Protein AF-A0A8S3R2X0-F1 (afdb_monomer_lite)

InterPro domains:
  IPR000001 Kringle [PF00051] (501-572)
  IPR000001 Kringle [PF00051] (643-713)
  IPR000001 Kringle [PF00051] (765-831)
  IPR000001 Kringle [PF00051] (841-912)
  IPR000001 Kringle [PS50070] (504-572)
  IPR000001 Kringle [PS50070] (570-633)
  IPR000001 Kringle [PS50070] (644-713)
  IPR000001 Kringle [PS50070] (766-831)
  IPR000001 Kringle [PS50070] (843-912)
  IPR000001 Kringle [SM00130] (496-574)
  IPR000001 Kringle [SM00130] (638-715)
  IPR000001 Kringle [SM00130] (758-833)
  IPR000001 Kringle [SM00130] (836-912)
  IPR000001 Kringle [cd00108] (503-572)
  IPR000001 Kringle [cd00108] (643-714)
  IPR000001 Kringle [cd00108] (766-831)
  IPR000001 Kringle [cd00108] (842-912)
  IPR000742 EGF-like domain [PF00008] (718-749)
  IPR000742 EGF-like domain [PS00022] (154-165)
  IPR000742 EGF-like domain [PS00022] (320-331)

Radius of gyration: 37.94 Å; chains: 1; bounding box: 81×95×106 Å

Foldseek 3Di:
DEDEAADPDWAWAAEADPVRYTYTHQHPPPCPQQLNVVLRVLSHLRAAALLQELCNVVWKFAACVQVVHAFQPRLNHHDHRPCPDFRQLQASSYAQADVRIATPPNQCNVQNDHHRHGFLVSQVSSQVVVVLCVPPDPADAADQQWDQGNVSFTDEAQQFDDRRSPFGDAPPQAADEAEADAPDKDKHWAGPPQFFHAAQDKYKY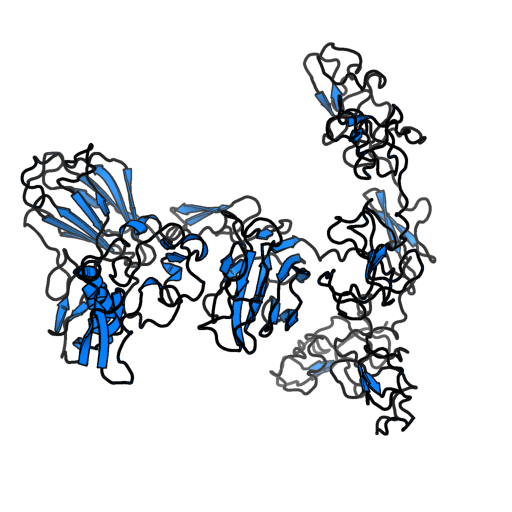KYFYPQQWKKKKWWQWFAADADPVVRDGLKWKFKAQFGSRTTGDTDHHTDHGDMDIHAPRGRRGIMMIMTHRNNNRVDGTHSGTMMMIHIAGCLVHPHLALAFGWDQDPVDRIAGDHDPQFDDRNSQEGDQQDKAKDQLDPPHRHQKDKDSPFDREKHKDFAARPDPFAAEGGAPDDGIWIKDQQAPPHDAFGKIKIKGRGFYAQAKKKKKKKKAKTFQFAAKKFKDWPPRTQDMDGHHPAHDIAMDITIDHRDHRTMIMTMGGTGHHRRTMMIMGTIMIGGDHPPPPDQDLAAQAQLSLVHQHQAQAAPVGFGADFQPDCPPHRDRDDDHPPNGRGFHDNPSPGRYTKGQGNDNVGGIHGHDGHHDPADQAALAQQRQVHRDQAQAAPVGFGAPPSDHFHGDLQDRATKGAGPDPPDGIGGHDGHHDPDDQDQAAADQASSSHLHAAQAFPVGFGADFLLDCPPPHDDSVSCNVSGRGFHDNNSPRYTWGQGNPNVGGIGHHDGHHDQQQQCPPDQAPPPWDWDGDPVNHIATDEDPQADDRRSPHGFDPLQQAAAFQASQVRRHAAQAAPVRFGADFLCDPPPHHDDRNPHPGRGFHDPPLDRATKGQGNDNVGGIHGHDGHHGPDDFDQAAADQARQSHLDAAQAAPVRFGADQLCDCPPPHDDSNSRNVSTSGFHRSDPPGRYTKGQGNDNVGGIHHHDTHHD

pLDDT: mean 81.4, std 12.17, range [40.94, 97.62]

Sequence (912 aa):
MISFSTCSGCWSHVGRSSDGEQSLSLKAPGCLGLGTTLHEMLHALGQWHEQSRTDRDDHVYIDYNQIGVEPGDANYGKFSTRDLNPYDYESIEHYSLKKGFEALQPELGFLASYGSGLSFYDIADITDAYKCAEKCVNPPECKNGGFLNSGCKCHCPYGLTGNNCDSVINSGVCGGIIDIVPGEKEVISSPNFPNNYGVGMECVWLLRAPSSFHVRLEADVFHLPYDAEDNRCYHWLEVRYNLPGQTGIRVCGDSSGDSWVTSAWGEKNLMLLIFDSEFGKLHSPEKGFSLQATTTKDGCIPDPCIYGVCKDCENQAYRCECDPGFEGQKCDQVKASETLECTLEKGSKCFLKNVKNDEFDWNIYAGPTVSDLTGPESAAEGNNYMYAESSSPRLPNDKAVLQSDITLPAEDRCLKFYYNMFGAGIGSLTVKSASNVLWSKNGNQGFSWLAAAINIPSTVNLQIQIETTRGSNWEGDIAIDDIKLIPGICDIPVKSDCLLSATGKDYIGTLSKTKNGKTCQRWDSSSPHSHTFHTYDNDENYCRNTLGDEPLPWCYTTDPDDRWDFCEIPHCHIQECVRSINGYDYLGSKATTTQGKTCINNEVCKGSGSGPFPWCHVDDPIVNWDTCDIAKCTDTPKECLQTGKGTDYFGSTTKTKSGSKCQRWDSQQPHEHNYWYLEDQENFCRNPDGSSSPWCLSTDPTIGKEYCDIPVCDYQGCSTNPCLHGGTCQNTLNGDYTCQCPNEYEGDRCEVKVPSVDECKRSIAGYEYQGQLNTTIGGFTCQMWSSDQPHSHSKHDQPENFCRNPDKDDKPWCYTTDSSKRYDFCDVPFCTTPAKQCLQSDNGIEYFGNVRQTEDGIPCQKWADQTPNTHSYTYISDQEDFCRNPGAGEKKPWCYTTNSDKRWDYCDIPFC

Secondary structure (DSSP, 8-state):
-EEEE--SSEEE-SS--TTS-EEEEE-TTGGGSHHHHHHHHHHHHT---GGGSTTGGGTEEE-HHHHT--TT-TTT--------S---TT-TTSPPPBTTEEESSGGGGGTSS--SS--HHHHHHHHHHTTTTTT-SS-----TT-EE-TTSSEEPPTTEESTTS-EE-B-SSS-EEEEPPTT-EEEEE-TTTTSPPPSS-EEEEEEE--TT-EEEEEEEEEEE-EETTTTEESSEEEEE-S-TTS--EEE-EEESS-EEE--SSS-TTEEEEEEE-STTTTSPP--EEEEEEEEE-GGGSS---TTEEEEE-SSSSEEEEEPTTEESTTS-EE-TTPPEEE--STT---SEEE-TTSSS--EEE-SS-SSTT-S-SS-SSSS-EEEE--STT--TT-EEEEEE-SBB-SS-EEEEEEEEE-STTEEEEEEEETTEEEEEEES--EEEEEEEEEEE---TTB-EEEEEEE-SSS---EEEEEEEEEESS-------SSBSSSS-TT------B-TT-PBBPPTT--SSS------STT-TT--B-TTS-SSS-EEEBS-TT--EEE---PBSS---SB-SSS-TT--S---B-TTSPBBSTTPPPB--SSSSS-EEEB--SS-SEEE--PPBP-PPPPSSBSSTT-TT------BBTT-PBBPPTT--SSS----GGGTTSTT--B-TT--SS-EEEBSSTT--EEEB--PBP---TTTT---STT-EEEE-TTS-EEEE--TTEESTTS-EEPPPGGGSBSSSS-TT------B-TTSPBBPPTT--SSS--S--SS-TT--B-TT--SS-EEEBS-TT-SEEE--PPBP-SPPPSSBSSSS-TT------B-TTSPBBPPTT--SSS--S-GGGGGGTT--B--STTSSS-EEEBS-TTS-EEE----B-

Organism: Mytilus edulis (NCBI:txid6550)

Structure (mmCIF, N/CA/C/O backbone):
data_AF-A0A8S3R2X0-F1
#
_entry.id   AF-A0A8S3R2X0-F1
#
loop_
_atom_site.group_PDB
_atom_site.id
_atom_site.type_symbol
_atom_site.label_atom_id
_atom_site.label_alt_id
_atom_site.label_comp_id
_atom_site.label_asym_id
_atom_site.label_entity_id
_atom_site.label_seq_id
_atom_site.pdbx_PDB_ins_code
_atom_site.Cartn_x
_atom_site.Cartn_y
_atom_site.Cartn_z
_atom_site.occupancy
_atom_site.B_iso_or_equiv
_atom_site.auth_seq_id
_atom_site.auth_comp_id
_atom_site.auth_asym_id
_atom_site.auth_atom_id
_atom_site.pdbx_PDB_model_num
ATOM 1 N N . MET A 1 1 ? -2.787 -39.259 21.480 1.00 71.62 1 MET A N 1
ATOM 2 C CA . MET A 1 1 ? -2.157 -39.322 22.822 1.00 71.62 1 MET A CA 1
ATOM 3 C C . MET A 1 1 ? -1.115 -38.220 22.842 1.00 71.62 1 MET A C 1
ATOM 5 O O . MET A 1 1 ? -0.388 -38.161 21.867 1.00 71.62 1 MET A O 1
ATOM 9 N N . ILE A 1 2 ? -1.098 -37.323 23.834 1.00 82.88 2 ILE A N 1
ATOM 10 C CA . ILE A 1 2 ? -0.107 -36.230 23.896 1.00 82.88 2 ILE A CA 1
ATOM 11 C C . ILE A 1 2 ? 1.082 -36.695 24.740 1.00 82.88 2 ILE A C 1
ATOM 13 O O . ILE A 1 2 ? 0.864 -37.198 25.846 1.00 82.88 2 ILE A O 1
ATOM 17 N N . SER A 1 3 ? 2.307 -36.540 24.237 1.00 85.94 3 SER A N 1
ATOM 18 C CA . SER A 1 3 ? 3.535 -36.843 24.971 1.00 85.94 3 SER A CA 1
ATOM 19 C C . SER A 1 3 ? 4.386 -35.594 25.172 1.00 85.94 3 SER A C 1
ATOM 21 O O . SER A 1 3 ? 4.620 -34.802 24.263 1.00 85.94 3 SER A O 1
ATOM 23 N N . PHE A 1 4 ? 4.829 -35.407 26.414 1.00 87.38 4 PHE A N 1
ATOM 24 C CA . PHE A 1 4 ? 5.646 -34.272 26.825 1.00 87.38 4 PHE A CA 1
ATOM 25 C C . PHE A 1 4 ? 7.114 -34.695 26.859 1.00 87.38 4 PHE A C 1
ATOM 27 O O . PHE A 1 4 ? 7.468 -35.677 27.517 1.00 87.38 4 PHE A O 1
ATOM 34 N N . SER A 1 5 ? 7.969 -33.934 26.182 1.00 83.88 5 SER A N 1
ATOM 35 C CA . SER A 1 5 ? 9.414 -34.153 26.116 1.00 83.88 5 SER A CA 1
ATOM 36 C C . SER A 1 5 ? 10.195 -32.906 26.546 1.00 83.88 5 SER A C 1
ATOM 38 O O . SER A 1 5 ? 9.663 -31.799 26.584 1.00 83.88 5 SER A O 1
ATOM 40 N N . THR A 1 6 ? 11.472 -33.076 26.895 1.00 82.12 6 THR A N 1
ATOM 41 C CA . THR A 1 6 ? 12.382 -31.985 27.297 1.00 82.12 6 THR A CA 1
ATOM 42 C C . THR A 1 6 ? 13.491 -31.767 26.264 1.00 82.12 6 THR A C 1
ATOM 44 O O . THR A 1 6 ? 14.663 -31.587 26.610 1.00 82.12 6 THR A O 1
ATOM 47 N N . CYS A 1 7 ? 13.129 -31.822 24.982 1.00 78.25 7 CYS A N 1
ATOM 48 C CA . CYS A 1 7 ? 14.030 -31.572 23.860 1.00 78.25 7 CYS A CA 1
ATOM 49 C C . CYS A 1 7 ? 14.479 -30.092 23.803 1.00 78.25 7 CYS A C 1
ATOM 51 O O . CYS A 1 7 ? 14.271 -29.304 24.729 1.00 78.25 7 CYS A O 1
ATOM 53 N N . SER A 1 8 ? 15.198 -29.695 22.750 1.00 80.94 8 SER A N 1
ATOM 54 C CA . SER A 1 8 ? 15.634 -28.305 22.590 1.00 80.94 8 SER A CA 1
ATOM 55 C C . SER A 1 8 ? 14.460 -27.389 22.227 1.00 80.94 8 SER A C 1
ATOM 57 O O . SER A 1 8 ? 13.875 -27.558 21.164 1.00 80.94 8 SER A O 1
ATOM 59 N N . GLY A 1 9 ? 14.185 -26.390 23.071 1.00 85.62 9 GLY A N 1
ATOM 60 C CA . GLY A 1 9 ? 13.208 -25.328 22.795 1.00 85.62 9 GLY A CA 1
ATOM 61 C C . GLY A 1 9 ? 11.785 -25.638 23.265 1.00 85.62 9 GLY A C 1
ATOM 62 O O . GLY A 1 9 ? 11.546 -26.662 23.917 1.00 85.62 9 GLY A O 1
ATOM 63 N N . CYS A 1 10 ? 10.881 -24.709 22.954 1.00 89.44 10 CYS A N 1
ATOM 64 C CA . CYS A 1 10 ? 9.435 -24.832 23.122 1.00 89.44 10 CYS A CA 1
ATOM 65 C C . CYS A 1 10 ? 8.857 -25.008 21.717 1.00 89.44 10 CYS A C 1
ATOM 67 O O . CYS A 1 10 ? 9.186 -24.200 20.850 1.00 89.44 10 CYS A O 1
ATOM 69 N N . TRP A 1 11 ? 8.167 -26.117 21.470 1.00 89.88 11 TRP A N 1
ATOM 70 C CA . TRP A 1 11 ? 7.508 -26.370 20.188 1.00 89.88 11 TRP A CA 1
ATOM 71 C C . TRP A 1 11 ? 6.513 -27.527 20.311 1.00 89.88 11 TRP A C 1
ATOM 73 O O . TRP A 1 11 ? 6.644 -28.407 21.175 1.00 89.88 11 TRP A O 1
ATOM 83 N N . SER A 1 12 ? 5.567 -27.571 19.380 1.00 90.06 12 SER A N 1
ATOM 84 C CA . SER A 1 12 ? 4.551 -28.606 19.245 1.00 90.06 12 SER A CA 1
ATOM 85 C C . SER A 1 12 ? 4.141 -28.736 17.779 1.00 90.06 12 SER A C 1
ATOM 87 O O . SER A 1 12 ? 4.186 -27.769 17.023 1.00 90.06 12 SER A O 1
ATOM 89 N N . HIS A 1 13 ? 3.758 -29.937 17.347 1.00 87.06 13 HIS A N 1
ATOM 90 C CA . HIS A 1 13 ? 3.143 -30.097 16.027 1.00 87.06 13 HIS A CA 1
ATOM 91 C C . HIS A 1 13 ? 1.701 -29.582 16.049 1.00 87.06 13 HIS A C 1
ATOM 93 O O . HIS A 1 13 ? 0.999 -29.754 17.050 1.00 87.06 13 HIS A O 1
ATOM 99 N N . VAL A 1 14 ? 1.233 -29.033 14.924 1.00 88.06 14 VAL A N 1
ATOM 100 C CA . VAL A 1 14 ? -0.143 -28.541 14.828 1.00 88.06 14 VAL A CA 1
ATOM 101 C C . VAL A 1 14 ? -1.118 -29.663 14.480 1.00 88.06 14 VAL A C 1
ATOM 103 O O . VAL A 1 14 ? -1.033 -30.293 13.425 1.00 88.06 14 VAL A O 1
ATOM 106 N N . GLY A 1 15 ? -2.075 -29.906 15.375 1.00 86.00 15 GLY A N 1
ATOM 107 C CA . GLY A 1 15 ? -3.139 -30.890 15.198 1.00 86.00 15 GLY A CA 1
ATOM 108 C C . GLY A 1 15 ? -2.631 -32.332 15.133 1.00 86.00 15 GLY A C 1
ATOM 109 O O . GLY A 1 15 ? -1.473 -32.624 15.399 1.00 86.00 15 GLY A O 1
ATOM 110 N N . ARG A 1 16 ? -3.521 -33.276 14.803 1.00 82.88 16 ARG A N 1
ATOM 111 C CA . ARG A 1 16 ? -3.240 -34.719 14.896 1.00 82.88 16 ARG A CA 1
ATOM 112 C C . ARG A 1 16 ? -2.146 -35.183 13.918 1.00 82.88 16 ARG A C 1
ATOM 114 O O . ARG A 1 16 ? -2.395 -35.258 12.718 1.00 82.88 16 ARG A O 1
ATOM 121 N N . SER A 1 17 ? -1.017 -35.644 14.460 1.00 77.00 17 SER A N 1
ATOM 122 C CA . SER A 1 17 ? 0.052 -36.335 13.715 1.00 77.00 17 SER A CA 1
ATOM 123 C C . SER A 1 17 ? -0.394 -37.669 13.079 1.00 77.00 17 SER A C 1
ATOM 125 O O . SER A 1 17 ? -1.242 -38.391 13.625 1.00 77.00 17 SER A O 1
ATOM 127 N N . SER A 1 18 ? 0.220 -38.026 11.939 1.00 74.31 18 SER A N 1
ATOM 128 C CA . SER A 1 18 ? 0.024 -39.294 11.211 1.00 74.31 18 SER A CA 1
ATOM 129 C C . SER A 1 18 ? 0.316 -40.532 12.058 1.00 74.31 18 SER A C 1
ATOM 131 O O . SER A 1 18 ? -0.304 -41.578 11.860 1.00 74.31 18 SER A O 1
ATOM 133 N N . ASP A 1 19 ? 1.205 -40.395 13.039 1.00 73.69 19 ASP A N 1
ATOM 134 C CA . ASP A 1 19 ? 1.731 -41.511 13.827 1.00 73.69 19 ASP A CA 1
ATOM 135 C C . ASP A 1 19 ? 0.883 -41.771 15.090 1.00 73.69 19 ASP A C 1
ATOM 137 O O . ASP A 1 19 ? 1.112 -42.719 15.840 1.00 73.69 19 ASP A O 1
ATOM 141 N N . GLY A 1 20 ? -0.149 -40.946 15.325 1.00 70.44 20 GLY A N 1
ATOM 142 C CA . GLY A 1 20 ? -1.127 -41.079 16.415 1.00 70.44 20 GLY A CA 1
ATOM 143 C C . GLY A 1 20 ? -0.671 -40.556 17.787 1.00 70.44 20 GLY A C 1
ATOM 144 O O . GLY A 1 20 ? -1.514 -40.311 18.666 1.00 70.44 20 GLY A O 1
ATOM 145 N N . GLU A 1 21 ? 0.632 -40.347 17.969 1.00 78.25 21 GLU A N 1
ATOM 146 C CA . GLU A 1 21 ? 1.232 -39.660 19.112 1.00 78.25 21 GLU A CA 1
ATOM 147 C C . GLU A 1 21 ? 1.506 -38.187 18.771 1.00 78.25 21 GLU A C 1
ATOM 149 O O . GLU A 1 21 ? 2.046 -37.874 17.713 1.00 78.25 21 GLU A O 1
ATOM 154 N N . GLN A 1 22 ? 1.091 -37.286 19.663 1.00 85.25 22 GLN A N 1
ATOM 155 C CA . GLN A 1 22 ? 1.260 -35.843 19.541 1.00 85.25 22 GLN A CA 1
ATOM 156 C C . GLN A 1 22 ? 2.381 -35.397 20.476 1.00 85.25 22 GLN A C 1
ATOM 158 O O . GLN A 1 22 ? 2.156 -35.226 21.676 1.00 85.25 22 GLN A O 1
ATOM 163 N N . SER A 1 23 ? 3.584 -35.256 19.935 1.00 84.12 23 SER A N 1
ATOM 164 C CA . SER A 1 23 ? 4.759 -34.855 20.707 1.00 84.12 23 SER A CA 1
ATOM 165 C C . SER A 1 23 ? 4.820 -33.337 20.860 1.00 84.12 23 SER A C 1
ATOM 167 O O . SER A 1 23 ? 4.714 -32.621 19.865 1.00 84.12 23 SER A O 1
ATOM 169 N N . LEU A 1 24 ? 5.060 -32.863 22.086 1.00 90.12 24 LEU A N 1
ATOM 170 C CA . LEU A 1 24 ? 5.479 -31.485 22.354 1.00 90.12 24 LEU A CA 1
ATOM 171 C C . LEU A 1 24 ? 6.755 -31.432 23.205 1.00 90.12 24 LEU A C 1
ATOM 173 O O . LEU A 1 24 ? 7.042 -32.339 23.998 1.00 90.12 24 LEU A O 1
ATOM 177 N N . SER A 1 25 ? 7.520 -30.353 23.056 1.00 90.94 25 SER A N 1
ATOM 178 C CA . SER A 1 25 ? 8.750 -30.089 23.802 1.00 90.94 25 SER A CA 1
ATOM 179 C C . SER A 1 25 ? 8.579 -28.891 24.729 1.00 90.94 25 SER A C 1
ATOM 181 O O . SER A 1 25 ? 8.262 -27.797 24.278 1.00 90.94 25 SER A O 1
ATOM 183 N N . LEU A 1 26 ? 8.860 -29.081 26.022 1.00 91.12 26 LEU A N 1
ATOM 184 C CA . LEU A 1 26 ? 8.895 -28.017 27.029 1.00 91.12 26 LEU A CA 1
ATOM 185 C C . LEU A 1 26 ? 10.241 -28.038 27.766 1.00 91.12 26 LEU A C 1
ATOM 187 O O . LEU A 1 26 ? 10.430 -28.735 28.767 1.00 91.12 26 LEU A O 1
ATOM 191 N N . LYS A 1 27 ? 11.211 -27.259 27.281 1.00 89.00 27 LYS A N 1
ATOM 192 C CA . LYS A 1 27 ? 12.539 -27.148 27.901 1.00 89.00 27 LYS A CA 1
ATOM 193 C C . LYS A 1 27 ? 12.541 -26.257 29.152 1.00 89.00 27 LYS A C 1
ATOM 195 O O . LYS A 1 27 ? 12.232 -25.068 29.096 1.00 89.00 27 LYS A O 1
ATOM 200 N N . ALA A 1 28 ? 13.009 -26.794 30.278 1.00 81.00 28 ALA A N 1
ATOM 201 C CA . ALA A 1 28 ? 13.231 -26.018 31.498 1.00 81.00 28 ALA A CA 1
ATOM 202 C C . ALA A 1 28 ? 14.472 -25.092 31.403 1.00 81.00 28 ALA A C 1
ATOM 204 O O . ALA A 1 28 ? 15.470 -25.475 30.784 1.00 81.00 28 ALA A O 1
ATOM 205 N N . PRO A 1 29 ? 14.470 -23.915 32.064 1.00 77.69 29 PRO A N 1
ATOM 206 C CA . PRO A 1 29 ? 13.339 -23.314 32.780 1.00 77.69 29 PRO A CA 1
ATOM 207 C C . PRO A 1 29 ? 12.389 -22.503 31.875 1.00 77.69 29 PRO A C 1
ATOM 209 O O . PRO A 1 29 ? 11.284 -22.199 32.305 1.00 77.69 29 PRO A O 1
ATOM 212 N N . GLY A 1 30 ? 12.801 -22.163 30.648 1.00 77.06 30 GLY A N 1
ATOM 213 C CA . GLY A 1 30 ? 12.135 -21.157 29.806 1.00 77.06 30 GLY A CA 1
ATOM 214 C C . GLY A 1 30 ? 10.724 -21.515 29.330 1.00 77.06 30 GLY A C 1
ATOM 215 O O . GLY A 1 30 ? 9.857 -20.653 29.342 1.00 77.06 30 GLY A O 1
ATOM 216 N N . CYS A 1 31 ? 10.464 -22.775 28.976 1.00 85.75 31 CYS A N 1
ATOM 217 C CA . CYS A 1 31 ? 9.164 -23.193 28.431 1.00 85.75 31 CYS A CA 1
ATOM 218 C C . CYS A 1 31 ? 8.124 -23.544 29.503 1.00 85.75 31 CYS A C 1
ATOM 220 O O . CYS A 1 31 ? 6.977 -23.821 29.175 1.00 85.75 31 CYS A O 1
ATOM 222 N N . LEU A 1 32 ? 8.514 -23.578 30.784 1.00 86.06 32 LEU A N 1
ATOM 223 C CA . LEU A 1 32 ? 7.629 -23.985 31.885 1.00 86.06 32 LEU A CA 1
ATOM 224 C C . LEU A 1 32 ? 6.761 -22.834 32.421 1.00 86.06 32 LEU A C 1
ATOM 226 O O . LEU A 1 32 ? 6.099 -22.986 33.448 1.00 86.06 32 LEU A O 1
ATOM 230 N N . GLY A 1 33 ? 6.770 -21.680 31.748 1.00 86.81 33 GLY A N 1
ATOM 231 C CA . GLY A 1 33 ? 5.789 -20.627 31.980 1.00 86.81 33 GLY A CA 1
ATOM 232 C C . GLY A 1 33 ? 4.394 -21.096 31.567 1.00 86.81 33 GLY A C 1
ATOM 233 O O . GLY A 1 33 ? 4.249 -21.815 30.577 1.00 86.81 33 GLY A O 1
ATOM 234 N N . LEU A 1 34 ? 3.368 -20.683 32.320 1.00 87.44 34 LEU A N 1
ATOM 235 C CA . LEU A 1 34 ? 1.978 -21.060 32.044 1.00 87.44 34 LEU A CA 1
ATOM 236 C C . LEU A 1 34 ? 1.571 -20.692 30.612 1.00 87.44 34 LEU A C 1
ATOM 238 O O . LEU A 1 34 ? 1.038 -21.544 29.910 1.00 87.44 34 LEU A O 1
ATOM 242 N N . GLY A 1 35 ? 1.883 -19.467 30.178 1.00 88.75 35 GLY A N 1
ATOM 243 C CA . GLY A 1 35 ? 1.539 -18.995 28.839 1.00 88.75 35 GLY A CA 1
ATOM 244 C C . GLY A 1 35 ? 2.191 -19.834 27.736 1.00 88.75 35 GLY A C 1
ATOM 245 O O . GLY A 1 35 ? 1.499 -20.437 26.926 1.00 88.75 35 GLY A O 1
ATOM 246 N N . THR A 1 36 ? 3.516 -19.997 27.775 1.00 89.12 36 THR A N 1
ATOM 247 C CA . THR A 1 36 ? 4.240 -20.836 26.804 1.00 89.12 36 THR A CA 1
ATOM 248 C C . THR A 1 36 ? 3.739 -22.279 26.794 1.00 89.12 36 THR A C 1
ATOM 250 O O . THR A 1 36 ? 3.581 -22.868 25.736 1.00 89.12 36 THR A O 1
ATOM 253 N N . THR A 1 37 ? 3.439 -22.860 27.960 1.00 89.94 37 THR A N 1
ATOM 254 C CA . THR A 1 37 ? 2.897 -24.226 28.019 1.00 89.94 37 THR A CA 1
ATOM 255 C C . THR A 1 37 ? 1.531 -24.320 27.334 1.00 89.94 37 THR A C 1
ATOM 257 O O . THR A 1 37 ? 1.272 -25.297 26.638 1.00 89.94 37 THR A O 1
ATOM 260 N N . LEU A 1 38 ? 0.662 -23.323 27.524 1.00 91.50 38 LEU A N 1
ATOM 261 C CA . LEU A 1 38 ? -0.656 -23.280 26.891 1.00 91.50 38 LEU A CA 1
ATOM 262 C C . LEU A 1 38 ? -0.561 -23.090 25.371 1.00 91.50 38 LEU A C 1
ATOM 264 O O . LEU A 1 38 ? -1.254 -23.815 24.666 1.00 91.50 38 LEU A O 1
ATOM 268 N N . HIS A 1 39 ? 0.333 -22.221 24.892 1.00 92.19 39 HIS A N 1
ATOM 269 C CA . HIS A 1 39 ? 0.637 -22.031 23.466 1.00 92.19 39 HIS A CA 1
ATOM 270 C C . HIS A 1 39 ? 0.986 -23.366 22.781 1.00 92.19 39 HIS A C 1
ATOM 272 O O . HIS A 1 39 ? 0.300 -23.845 21.882 1.00 92.19 39 HIS A O 1
ATOM 278 N N . GLU A 1 40 ? 1.967 -24.102 23.318 1.00 91.94 40 GLU A N 1
ATOM 279 C CA . GLU A 1 40 ? 2.346 -25.400 22.733 1.00 91.94 40 GLU A CA 1
ATOM 280 C C . GLU A 1 40 ? 1.218 -26.448 22.794 1.00 91.94 40 GLU A C 1
ATOM 282 O O . GLU A 1 40 ? 1.111 -27.349 21.949 1.00 91.94 40 GLU A O 1
ATOM 287 N N . MET A 1 41 ? 0.351 -26.357 23.805 1.00 91.12 41 MET A N 1
ATOM 288 C CA . MET A 1 41 ? -0.825 -27.217 23.912 1.00 91.12 41 MET A CA 1
ATOM 289 C C . MET A 1 41 ? -1.910 -26.856 22.890 1.00 91.12 41 MET A C 1
ATOM 291 O O . MET A 1 41 ? -2.589 -27.764 22.411 1.00 91.12 41 MET A O 1
ATOM 295 N N . LEU A 1 42 ? -2.077 -25.583 22.534 1.00 91.25 42 LEU A N 1
ATOM 296 C CA . LEU A 1 42 ? -3.024 -25.139 21.512 1.00 91.25 42 LEU A CA 1
ATOM 297 C C . LEU A 1 42 ? -2.615 -25.597 20.115 1.00 91.25 42 LEU A C 1
ATOM 299 O O . LEU A 1 42 ? -3.456 -26.153 19.403 1.00 91.25 42 LEU A O 1
ATOM 303 N N . HIS A 1 43 ? -1.327 -25.526 19.779 1.00 91.62 43 HIS A N 1
ATOM 304 C CA . HIS A 1 43 ? -0.793 -26.203 18.597 1.00 91.62 43 HIS A CA 1
ATOM 305 C C . HIS A 1 43 ? -1.176 -27.686 18.576 1.00 91.62 43 HIS A C 1
ATOM 307 O O . HIS A 1 43 ? -1.784 -28.161 17.615 1.00 91.62 43 HIS A O 1
ATOM 313 N N . ALA A 1 44 ? -0.961 -28.420 19.673 1.00 90.62 44 ALA A N 1
ATOM 314 C CA . ALA A 1 44 ? -1.354 -29.832 19.754 1.00 90.62 44 ALA A CA 1
ATOM 315 C C . ALA A 1 44 ? -2.873 -30.051 19.578 1.00 90.62 44 ALA A C 1
ATOM 317 O O . ALA A 1 44 ? -3.295 -31.097 19.074 1.00 90.62 44 ALA A O 1
ATOM 318 N N . LEU A 1 45 ? -3.695 -29.074 19.974 1.00 89.31 45 LEU A N 1
ATOM 319 C CA . LEU A 1 45 ? -5.144 -29.063 19.760 1.00 89.31 45 LEU A CA 1
ATOM 320 C C . LEU A 1 45 ? -5.549 -28.642 18.338 1.00 89.31 45 LEU A C 1
ATOM 322 O O . LEU A 1 45 ? -6.713 -28.823 17.982 1.00 89.31 45 LEU A O 1
ATOM 326 N N . GLY A 1 46 ? -4.611 -28.191 17.507 1.00 87.94 46 GLY A N 1
ATOM 327 C CA . GLY A 1 46 ? -4.824 -27.859 16.099 1.00 87.94 46 GLY A CA 1
ATOM 328 C C . GLY A 1 46 ? -4.972 -26.373 15.799 1.00 87.94 46 GLY A C 1
ATOM 329 O O . GLY A 1 46 ? -5.391 -26.059 14.689 1.00 87.94 46 GLY A O 1
ATOM 330 N N . GLN A 1 47 ? -4.658 -25.500 16.757 1.00 89.50 47 GLN A N 1
ATOM 331 C CA . GLN A 1 47 ? -4.609 -24.056 16.542 1.00 89.50 47 GLN A CA 1
ATOM 332 C C . GLN A 1 47 ? -3.271 -23.655 15.920 1.00 89.50 47 GLN A C 1
ATOM 334 O O . GLN A 1 47 ? -2.219 -24.216 16.238 1.00 89.50 47 GLN A O 1
ATOM 339 N N . TRP A 1 48 ? -3.337 -22.696 15.013 1.00 90.50 48 TRP A N 1
ATOM 340 C CA . TRP A 1 48 ? -2.185 -22.088 14.364 1.00 90.50 48 TRP A CA 1
ATOM 341 C C . TRP A 1 48 ? -1.993 -20.673 14.895 1.00 90.50 48 TRP A C 1
ATOM 343 O O . TRP A 1 48 ? -2.876 -20.151 15.568 1.00 90.50 48 TRP A O 1
ATOM 353 N N . HIS A 1 49 ? -0.861 -20.053 14.565 1.00 91.88 49 HIS A N 1
ATOM 354 C CA . HIS A 1 49 ? -0.615 -18.672 14.958 1.00 91.88 49 HIS A CA 1
ATOM 355 C C . HIS A 1 49 ? -1.669 -17.715 14.403 1.00 91.88 49 HIS A C 1
ATOM 357 O O . HIS A 1 49 ? -1.998 -17.767 13.217 1.00 91.88 49 HIS A O 1
ATOM 363 N N . GLU A 1 50 ? -2.124 -16.784 15.238 1.00 92.06 50 GLU A N 1
ATOM 364 C CA . GLU A 1 50 ? -3.152 -15.802 14.876 1.00 92.06 50 GLU A CA 1
ATOM 365 C C . GLU A 1 50 ? -2.667 -14.892 13.732 1.00 92.06 50 GLU A C 1
ATOM 367 O O . GLU A 1 50 ? -3.406 -14.575 12.803 1.00 92.06 50 GLU A O 1
ATOM 372 N N . GLN A 1 51 ? -1.374 -14.548 13.703 1.00 91.19 51 GLN A N 1
ATOM 373 C CA . GLN A 1 51 ? -0.795 -13.773 12.598 1.00 91.19 51 GLN A CA 1
ATOM 374 C C . GLN A 1 51 ? -0.628 -14.552 11.279 1.00 91.19 51 GLN A C 1
ATOM 376 O O . GLN A 1 51 ? -0.214 -13.966 10.277 1.00 91.19 51 GLN A O 1
ATOM 381 N N . SER A 1 52 ? -0.918 -15.858 11.273 1.00 89.62 52 SER A N 1
ATOM 382 C CA . SER A 1 52 ? -0.914 -16.709 10.073 1.00 89.62 52 SER A CA 1
ATOM 383 C C . SER A 1 52 ? -2.296 -16.822 9.416 1.00 89.62 52 SER A C 1
ATOM 385 O O . SER A 1 52 ? -2.445 -17.493 8.390 1.00 89.62 52 SER A O 1
ATOM 387 N N . ARG A 1 53 ? -3.312 -16.152 9.979 1.00 88.25 53 ARG A N 1
ATOM 388 C CA . ARG A 1 53 ? -4.676 -16.139 9.445 1.00 88.25 53 ARG A CA 1
ATOM 389 C C . ARG A 1 53 ? -4.756 -15.564 8.038 1.00 88.25 53 ARG A C 1
ATOM 391 O O . ARG A 1 53 ? -3.996 -14.679 7.640 1.00 88.25 53 ARG A O 1
ATOM 398 N N . THR A 1 54 ? -5.753 -16.023 7.287 1.00 84.62 54 THR A N 1
ATOM 399 C CA . THR A 1 54 ? -5.991 -15.534 5.917 1.00 84.62 54 THR A CA 1
ATOM 400 C C . THR A 1 54 ? -6.451 -14.076 5.863 1.00 84.62 54 THR A C 1
ATOM 402 O O . THR A 1 54 ? -6.121 -13.374 4.905 1.00 84.62 54 THR A O 1
ATOM 405 N N . ASP A 1 55 ? -7.152 -13.610 6.898 1.00 85.44 55 ASP A N 1
ATOM 406 C CA . ASP A 1 55 ? -7.680 -12.249 7.049 1.00 85.44 55 ASP A CA 1
ATOM 407 C C . ASP A 1 55 ? -6.744 -11.305 7.826 1.00 85.44 55 ASP A C 1
ATOM 409 O O . ASP A 1 55 ? -7.064 -10.131 7.995 1.00 85.44 55 ASP A O 1
ATOM 413 N N . ARG A 1 56 ? -5.556 -11.766 8.252 1.00 88.19 56 ARG A N 1
ATOM 414 C CA . ARG A 1 56 ? -4.644 -10.985 9.111 1.00 88.19 56 ARG A CA 1
ATOM 415 C C . ARG A 1 56 ? -4.277 -9.610 8.535 1.00 88.19 56 ARG A C 1
ATOM 417 O O . ARG A 1 56 ? -4.059 -8.679 9.300 1.00 88.19 56 ARG A O 1
ATOM 424 N N . ASP A 1 57 ? -4.222 -9.456 7.209 1.00 85.00 57 ASP A N 1
ATOM 425 C CA . ASP A 1 57 ? -3.894 -8.179 6.545 1.00 85.00 57 ASP A CA 1
ATOM 426 C C . ASP A 1 57 ? -4.964 -7.094 6.718 1.00 85.00 57 ASP A C 1
ATOM 428 O O . ASP A 1 57 ? -4.723 -5.949 6.355 1.00 85.00 57 ASP A O 1
ATOM 432 N N . ASP A 1 58 ? -6.143 -7.419 7.254 1.00 83.12 58 ASP A N 1
ATOM 433 C CA . ASP A 1 58 ? -7.124 -6.409 7.663 1.00 83.12 58 ASP A CA 1
ATOM 434 C C . ASP A 1 58 ? -6.837 -5.886 9.092 1.00 83.12 58 ASP A C 1
ATOM 436 O O . ASP A 1 58 ? -7.389 -4.868 9.514 1.00 83.12 58 ASP A O 1
ATOM 440 N N . HIS A 1 59 ? -5.910 -6.525 9.819 1.00 86.44 59 HIS A N 1
ATOM 441 C CA . HIS A 1 59 ? -5.635 -6.286 11.239 1.00 86.44 59 HIS A CA 1
ATOM 442 C C . HIS A 1 59 ? -4.187 -5.868 11.539 1.00 86.44 59 HIS A C 1
ATOM 444 O O . HIS A 1 59 ? -3.958 -5.011 12.401 1.00 86.44 59 HIS A O 1
ATOM 450 N N . VAL A 1 60 ? -3.202 -6.448 10.854 1.00 87.94 60 VAL A N 1
ATOM 451 C CA . VAL A 1 60 ? -1.768 -6.250 11.113 1.00 87.94 60 VAL A CA 1
ATOM 452 C C . VAL A 1 60 ? -0.982 -6.048 9.820 1.00 87.94 60 VAL A C 1
ATOM 454 O O . VAL A 1 60 ? -1.292 -6.617 8.779 1.00 87.94 60 VAL A O 1
ATOM 457 N N . TYR A 1 61 ? 0.068 -5.242 9.913 1.00 84.06 61 TYR A N 1
ATOM 458 C CA . TYR A 1 61 ? 1.093 -5.043 8.901 1.00 84.06 61 TYR A CA 1
ATOM 459 C C . TYR A 1 61 ? 2.347 -5.829 9.287 1.00 84.06 61 TYR A C 1
ATOM 461 O O . TYR A 1 61 ? 2.807 -5.725 10.427 1.00 84.06 61 TYR A O 1
ATOM 469 N N . ILE A 1 62 ? 2.912 -6.591 8.347 1.00 81.38 62 ILE A N 1
ATOM 470 C CA . ILE A 1 62 ? 4.138 -7.371 8.558 1.00 81.38 62 ILE A CA 1
ATOM 471 C C . ILE A 1 62 ? 5.190 -6.991 7.506 1.00 81.38 62 ILE A C 1
ATOM 473 O O . ILE A 1 62 ? 5.010 -7.219 6.316 1.00 81.38 62 ILE A O 1
ATOM 477 N N . ASP A 1 63 ? 6.305 -6.442 7.975 1.00 76.88 63 ASP A N 1
ATOM 478 C CA . ASP A 1 63 ? 7.567 -6.204 7.278 1.00 76.88 63 ASP A CA 1
ATOM 479 C C . ASP A 1 63 ? 8.600 -7.229 7.767 1.00 76.88 63 ASP A C 1
ATOM 481 O O . ASP A 1 63 ? 9.255 -7.055 8.803 1.00 76.88 63 ASP A O 1
ATOM 485 N N . TYR A 1 64 ? 8.736 -8.302 6.989 1.00 77.19 64 TYR A N 1
ATOM 486 C CA . TYR A 1 64 ? 9.622 -9.441 7.238 1.00 77.19 64 TYR A CA 1
ATOM 487 C C . TYR A 1 64 ? 11.090 -9.032 7.491 1.00 77.19 64 TYR A C 1
ATOM 489 O O . TYR A 1 64 ? 11.752 -9.616 8.356 1.00 77.19 64 TYR A O 1
ATOM 497 N N . ASN A 1 65 ? 11.583 -7.956 6.860 1.00 59.94 65 ASN A N 1
ATOM 498 C CA . ASN A 1 65 ? 12.955 -7.464 7.069 1.00 59.94 65 ASN A CA 1
ATOM 499 C C . ASN A 1 65 ? 13.149 -6.925 8.469 1.00 59.94 65 ASN A C 1
ATOM 501 O O . ASN A 1 65 ? 14.139 -7.189 9.151 1.00 59.94 65 ASN A O 1
ATOM 505 N N . GLN A 1 66 ? 12.193 -6.104 8.880 1.00 71.12 66 GLN A N 1
ATOM 506 C CA . GLN A 1 66 ? 12.305 -5.352 10.107 1.00 71.12 66 GLN A CA 1
ATOM 507 C C . GLN A 1 66 ? 12.102 -6.253 11.326 1.00 71.12 66 GLN A C 1
ATOM 509 O O . GLN A 1 66 ? 12.686 -5.993 12.381 1.00 71.12 66 GLN A O 1
ATOM 514 N N . ILE A 1 67 ? 11.364 -7.354 11.158 1.00 79.31 67 ILE A N 1
ATOM 515 C CA . ILE A 1 67 ? 11.242 -8.400 12.174 1.00 79.31 67 ILE A CA 1
ATOM 516 C C . ILE A 1 67 ? 12.356 -9.447 12.138 1.00 79.31 67 ILE A C 1
ATOM 518 O O . ILE A 1 67 ? 12.455 -10.202 13.112 1.00 79.31 67 ILE A O 1
ATOM 522 N N . GLY A 1 68 ? 13.174 -9.463 11.078 1.00 77.50 68 GLY A N 1
ATOM 523 C CA . GLY A 1 68 ? 14.308 -10.369 10.889 1.00 77.50 68 GLY A CA 1
ATOM 524 C C . GLY A 1 68 ? 13.895 -11.820 10.645 1.00 77.50 68 GLY A C 1
ATOM 525 O O . GLY A 1 68 ? 14.501 -12.718 11.225 1.00 77.50 68 GLY A O 1
ATOM 526 N N . VAL A 1 69 ? 12.832 -12.039 9.867 1.00 73.75 69 VAL A N 1
ATOM 527 C CA . VAL A 1 69 ? 12.266 -13.366 9.578 1.00 73.75 69 VAL A CA 1
ATOM 528 C C . VAL A 1 69 ? 12.121 -13.531 8.068 1.00 73.75 69 VAL A C 1
ATOM 530 O O . VAL A 1 69 ? 11.787 -12.575 7.377 1.00 73.75 69 VAL A O 1
ATOM 533 N N . GLU A 1 70 ? 12.381 -14.730 7.553 1.00 64.56 70 GLU A N 1
ATOM 534 C CA . GLU A 1 70 ? 12.267 -15.023 6.121 1.00 64.56 70 GLU A CA 1
ATOM 535 C C . GLU A 1 70 ? 10.798 -14.949 5.654 1.00 64.56 70 GLU A C 1
ATOM 537 O O . GLU A 1 70 ? 9.900 -15.444 6.350 1.00 64.56 70 GLU A O 1
ATOM 542 N N . PRO A 1 71 ? 10.508 -14.347 4.486 1.00 51.75 71 PRO A N 1
ATOM 543 C CA . PRO A 1 71 ? 9.180 -14.417 3.887 1.00 51.75 71 PRO A CA 1
ATOM 544 C C . PRO A 1 71 ? 8.766 -15.874 3.645 1.00 51.75 71 PRO A C 1
ATOM 546 O O . PRO A 1 71 ? 9.502 -16.651 3.051 1.00 51.75 71 PRO A O 1
ATOM 549 N N . GLY A 1 72 ? 7.579 -16.264 4.117 1.00 56.28 72 GLY A N 1
ATOM 550 C CA . GLY A 1 72 ? 7.127 -17.661 4.060 1.00 56.28 72 GLY A CA 1
ATOM 551 C C . GLY A 1 72 ? 7.481 -18.510 5.285 1.00 56.28 72 GLY A C 1
ATOM 552 O O . GLY A 1 72 ? 7.079 -19.675 5.332 1.00 56.28 72 GLY A O 1
ATOM 553 N N . ASP A 1 73 ? 8.136 -17.934 6.301 1.00 79.06 73 ASP A N 1
ATOM 554 C CA . ASP A 1 73 ? 8.255 -18.546 7.626 1.00 79.06 73 ASP A CA 1
ATOM 555 C C . ASP A 1 73 ? 6.878 -19.004 8.128 1.00 79.06 73 ASP A C 1
ATOM 557 O O . ASP A 1 73 ? 5.909 -18.244 8.123 1.00 79.06 73 ASP A O 1
ATOM 561 N N . ALA A 1 74 ? 6.785 -20.261 8.561 1.00 71.44 74 ALA A N 1
ATOM 562 C CA . ALA A 1 74 ? 5.511 -20.884 8.914 1.00 71.44 74 ALA A CA 1
ATOM 563 C C . ALA A 1 74 ? 4.789 -20.205 10.093 1.00 71.44 74 ALA A C 1
ATOM 565 O O . ALA A 1 74 ? 3.597 -20.438 10.260 1.00 71.44 74 ALA A O 1
ATOM 566 N N . ASN A 1 75 ? 5.479 -19.376 10.886 1.00 82.38 75 ASN A N 1
ATOM 567 C CA . ASN A 1 75 ? 4.878 -18.632 11.992 1.00 82.38 75 ASN A CA 1
ATOM 568 C C . ASN A 1 75 ? 4.236 -17.306 11.542 1.00 82.38 75 ASN A C 1
ATOM 570 O O . ASN A 1 75 ? 3.494 -16.694 12.310 1.00 82.38 75 ASN A O 1
ATOM 574 N N . TYR A 1 76 ? 4.541 -16.832 10.329 1.00 83.69 76 TYR A N 1
ATOM 575 C CA . TYR A 1 76 ? 4.024 -15.578 9.756 1.00 83.69 76 TYR A CA 1
ATOM 576 C C . TYR A 1 76 ? 3.423 -15.751 8.352 1.00 83.69 76 TYR A C 1
ATOM 578 O O . TYR A 1 76 ? 2.947 -14.780 7.758 1.00 83.69 76 TYR A O 1
ATOM 586 N N . GLY A 1 77 ? 3.507 -16.947 7.773 1.00 80.62 77 GLY A N 1
ATOM 587 C CA . GLY A 1 77 ? 2.935 -17.274 6.476 1.00 80.62 77 GLY A CA 1
ATOM 588 C C . GLY A 1 77 ? 1.415 -17.349 6.563 1.00 80.62 77 GLY A C 1
ATOM 589 O O . GLY A 1 77 ? 0.874 -17.878 7.524 1.00 80.62 77 GLY A O 1
ATOM 590 N N . LYS A 1 78 ? 0.712 -16.844 5.548 1.00 81.62 78 LYS A N 1
ATOM 591 C CA . LYS A 1 78 ? -0.751 -16.914 5.500 1.00 81.62 78 LYS A CA 1
ATOM 592 C C . LYS A 1 78 ? -1.220 -18.281 5.015 1.00 81.62 78 LYS A C 1
ATOM 594 O O . LYS A 1 78 ? -0.804 -18.744 3.953 1.00 81.62 78 LYS A O 1
ATOM 599 N N . PHE A 1 79 ? -2.123 -18.909 5.755 1.00 80.44 79 PHE A N 1
ATOM 600 C CA . PHE A 1 79 ? -2.810 -20.132 5.342 1.00 80.44 79 PHE A CA 1
ATOM 601 C C . PHE A 1 79 ? -4.136 -20.278 6.096 1.00 80.44 79 PHE A C 1
ATOM 603 O O . PHE A 1 79 ? -4.443 -19.519 7.005 1.00 80.44 79 PHE A O 1
ATOM 610 N N . SER A 1 80 ? -4.969 -21.245 5.701 1.00 80.50 80 SER A N 1
ATOM 611 C CA . SER A 1 80 ? -6.249 -21.473 6.379 1.00 80.50 80 SER A CA 1
ATOM 612 C C . SER A 1 80 ? -6.033 -22.054 7.778 1.00 80.50 80 SER A C 1
ATOM 614 O O . SER A 1 80 ? -5.719 -23.236 7.938 1.00 80.50 80 SER A O 1
ATOM 616 N N . THR A 1 81 ? -6.256 -21.223 8.786 1.00 80.56 81 THR A N 1
ATOM 617 C CA . THR A 1 81 ? -6.108 -21.518 10.219 1.00 80.56 81 THR A CA 1
ATOM 618 C C . THR A 1 81 ? -7.407 -22.000 10.877 1.00 80.56 81 THR A C 1
ATOM 620 O O . THR A 1 81 ? -7.386 -22.450 12.017 1.00 80.56 81 THR A O 1
ATOM 623 N N . ARG A 1 82 ? -8.506 -22.074 10.103 1.00 72.06 82 ARG A N 1
ATOM 624 C CA . ARG A 1 82 ? -9.886 -22.386 10.542 1.00 72.06 82 ARG A CA 1
ATOM 625 C C . ARG A 1 82 ? -10.482 -21.291 11.426 1.00 72.06 82 ARG A C 1
ATOM 627 O O . ARG A 1 82 ? -10.987 -21.569 12.508 1.00 72.06 82 ARG A O 1
ATOM 634 N N . ASP A 1 83 ? -10.470 -20.085 10.882 1.00 72.06 83 ASP A N 1
ATOM 635 C CA . ASP A 1 83 ? -10.910 -18.843 11.519 1.00 72.06 83 ASP A CA 1
ATOM 636 C C . ASP A 1 83 ? -12.430 -18.846 11.708 1.00 72.06 83 ASP A C 1
ATOM 638 O O . ASP A 1 83 ? -13.187 -18.640 10.756 1.00 72.06 83 ASP A O 1
ATOM 642 N N . LEU A 1 84 ? -12.894 -19.164 12.919 1.00 81.19 84 LEU A N 1
ATOM 643 C CA . LEU A 1 84 ? -14.325 -19.228 13.248 1.00 81.19 84 LEU A CA 1
ATOM 644 C C . LEU A 1 84 ? -14.779 -18.033 14.093 1.00 81.19 84 LEU A C 1
ATOM 646 O O . LEU A 1 84 ? -15.978 -17.748 14.130 1.00 81.19 84 LEU A O 1
ATOM 650 N N . ASN A 1 85 ? -13.835 -17.314 14.706 1.00 90.12 85 ASN A N 1
ATOM 651 C CA . ASN A 1 85 ? -14.070 -16.124 15.514 1.00 90.12 85 ASN A CA 1
ATOM 652 C C . ASN A 1 85 ? -13.279 -14.898 14.991 1.00 90.12 85 ASN A C 1
ATOM 654 O O . ASN A 1 85 ? -12.380 -15.034 14.150 1.00 90.12 85 ASN A O 1
ATOM 658 N N . PRO A 1 86 ? -13.641 -13.672 15.428 1.00 92.00 86 PRO A N 1
ATOM 659 C CA . PRO A 1 86 ? -12.942 -12.444 15.035 1.00 92.00 86 PRO A CA 1
ATOM 660 C C . PRO A 1 86 ? -11.446 -12.467 15.376 1.00 92.00 86 PRO A C 1
ATOM 662 O O . PRO A 1 86 ? -11.043 -13.182 16.286 1.00 92.00 86 PRO A O 1
ATOM 665 N N . TYR A 1 87 ? -10.644 -11.662 14.671 1.00 92.50 87 TYR A N 1
ATOM 666 C CA . TYR A 1 87 ? -9.195 -11.580 14.892 1.00 92.50 87 TYR A CA 1
ATOM 667 C C . TYR A 1 87 ? -8.853 -11.136 16.315 1.00 92.50 87 TYR A C 1
ATOM 669 O O . TYR A 1 87 ? -9.232 -10.042 16.759 1.00 92.50 87 TYR A O 1
ATOM 677 N N . ASP A 1 88 ? -8.112 -11.981 17.022 1.00 92.81 88 ASP A N 1
ATOM 678 C CA . ASP A 1 88 ? -7.808 -11.807 18.428 1.00 92.81 88 ASP A CA 1
ATOM 679 C C . ASP A 1 88 ? -6.351 -11.407 18.669 1.00 92.81 88 ASP A C 1
ATOM 681 O O . ASP A 1 88 ? -5.475 -12.237 18.889 1.00 92.81 88 ASP A O 1
ATOM 685 N N . TYR A 1 89 ? -6.099 -10.098 18.727 1.00 92.50 89 TYR A N 1
ATOM 686 C CA . TYR A 1 89 ? -4.798 -9.555 19.128 1.00 92.50 89 TYR A CA 1
ATOM 687 C C . TYR A 1 89 ? -4.299 -10.087 20.485 1.00 92.50 89 TYR A C 1
ATOM 689 O O . TYR A 1 89 ? -3.092 -10.113 20.696 1.00 92.50 89 TYR A O 1
ATOM 697 N N . GLU A 1 90 ? -5.189 -10.488 21.404 1.00 92.62 90 GLU A N 1
ATOM 698 C CA . GLU A 1 90 ? -4.820 -11.032 22.720 1.00 92.62 90 GLU A CA 1
ATOM 699 C C . GLU A 1 90 ? -4.616 -12.547 22.722 1.00 92.62 90 GLU A C 1
ATOM 701 O O . GLU A 1 90 ? -4.285 -13.108 23.775 1.00 92.62 90 GLU A O 1
ATOM 706 N N . SER A 1 91 ? -4.829 -13.209 21.581 1.00 93.06 91 SER A N 1
ATOM 707 C CA . SER A 1 91 ? -4.653 -14.649 21.469 1.00 93.06 91 SER A CA 1
ATOM 708 C C . SER A 1 91 ? -3.254 -15.024 21.929 1.00 93.06 91 SER A C 1
ATOM 710 O O . SER A 1 91 ? -2.258 -14.380 21.586 1.00 93.06 91 SER A O 1
ATOM 712 N N . ILE A 1 92 ? -3.157 -16.114 22.683 1.00 92.50 92 ILE A N 1
ATOM 713 C CA . ILE A 1 92 ? -1.851 -16.654 23.050 1.00 92.50 92 ILE A CA 1
ATOM 714 C C . ILE A 1 92 ? -1.084 -17.195 21.833 1.00 92.50 92 ILE A C 1
ATOM 716 O O . ILE A 1 92 ? 0.127 -17.399 21.913 1.00 92.50 92 ILE A O 1
ATOM 720 N N . GLU A 1 93 ? -1.779 -17.412 20.716 1.00 92.00 93 GLU A N 1
ATOM 721 C CA . GLU A 1 93 ? -1.228 -17.768 19.411 1.00 92.00 93 GLU A CA 1
ATOM 722 C C . GLU A 1 93 ? -0.818 -16.542 18.582 1.00 92.00 93 GLU A C 1
ATOM 724 O O . GLU A 1 93 ? -0.207 -16.703 17.525 1.00 92.00 93 GLU A O 1
ATOM 729 N N . HIS A 1 94 ? -1.096 -15.321 19.052 1.00 92.88 94 HIS A N 1
ATOM 730 C CA . HIS A 1 94 ? -0.633 -14.085 18.431 1.00 92.88 94 HIS A CA 1
ATOM 731 C C . HIS A 1 94 ? 0.737 -13.680 18.987 1.00 92.88 94 HIS A C 1
ATOM 733 O O . HIS A 1 94 ? 0.955 -13.567 20.196 1.00 92.88 94 HIS A O 1
ATOM 739 N N . TYR A 1 95 ? 1.697 -13.407 18.110 1.00 90.19 95 TYR A N 1
ATOM 740 C CA . TYR A 1 95 ? 2.999 -12.898 18.540 1.00 90.19 95 TYR A CA 1
ATOM 741 C C . TYR A 1 95 ? 2.918 -11.445 19.016 1.00 90.19 95 TYR A C 1
ATOM 743 O O . TYR A 1 95 ? 2.110 -10.653 18.540 1.00 90.19 95 TYR A O 1
ATOM 751 N N . SER A 1 96 ? 3.787 -11.053 19.947 1.00 88.62 96 SER A N 1
ATOM 752 C CA . SER A 1 96 ? 3.837 -9.652 20.370 1.00 88.62 96 SER A CA 1
ATOM 753 C C . SER A 1 96 ? 4.222 -8.747 19.202 1.00 88.62 96 SER A C 1
ATOM 755 O O . SER A 1 96 ? 5.165 -9.046 18.459 1.00 88.62 96 SER A O 1
ATOM 757 N N . LEU A 1 97 ? 3.518 -7.621 19.077 1.00 89.12 97 LEU A N 1
ATOM 758 C CA . LEU A 1 97 ? 3.846 -6.622 18.067 1.00 89.12 97 LEU A CA 1
ATOM 759 C C . LEU A 1 97 ? 5.234 -6.043 18.336 1.00 89.12 97 LEU A C 1
ATOM 761 O O . LEU A 1 97 ? 5.677 -5.868 19.476 1.00 89.12 97 LEU A O 1
ATOM 765 N N . LYS A 1 98 ? 5.934 -5.745 17.255 1.00 85.44 98 LYS A N 1
ATOM 766 C CA . LYS A 1 98 ? 7.273 -5.164 17.258 1.00 85.44 98 LYS A CA 1
ATOM 767 C C . LYS A 1 98 ? 7.417 -4.297 16.023 1.00 85.44 98 LYS A C 1
ATOM 769 O O . LYS A 1 98 ? 6.579 -4.320 15.136 1.00 85.44 98 LYS A O 1
ATOM 774 N N . LYS A 1 99 ? 8.505 -3.541 15.944 1.00 75.69 99 LYS A N 1
ATOM 775 C CA . LYS A 1 99 ? 8.834 -2.798 14.728 1.00 75.69 99 LYS A CA 1
ATOM 776 C C . LYS A 1 99 ? 8.790 -3.768 13.534 1.00 75.69 99 LYS A C 1
ATOM 778 O O . LYS A 1 99 ? 9.507 -4.768 13.562 1.00 75.69 99 LYS A O 1
ATOM 783 N N . GLY A 1 100 ? 7.933 -3.500 12.555 1.00 76.31 100 GLY A N 1
ATOM 784 C CA . GLY A 1 100 ? 7.754 -4.345 11.371 1.00 76.31 100 GLY A CA 1
ATOM 785 C C . GLY A 1 100 ? 6.747 -5.474 11.544 1.00 76.31 100 GLY A C 1
ATOM 786 O O . GLY A 1 100 ? 6.562 -6.277 10.650 1.00 76.31 100 GLY A O 1
ATOM 787 N N . PHE A 1 101 ? 6.096 -5.571 12.690 1.00 87.44 101 PHE A N 1
ATOM 788 C CA . PHE A 1 101 ? 4.901 -6.371 12.879 1.00 87.44 101 PHE A CA 1
ATOM 789 C C . PHE A 1 101 ? 3.966 -5.568 13.773 1.00 87.44 101 PHE A C 1
ATOM 791 O O . PHE A 1 101 ? 4.088 -5.586 14.998 1.00 87.44 101 PHE A O 1
ATOM 798 N N . GLU A 1 102 ? 3.107 -4.779 13.140 1.00 86.50 102 GLU A N 1
ATOM 799 C CA . GLU A 1 102 ? 2.391 -3.662 13.755 1.00 86.50 102 GLU A CA 1
ATOM 800 C C . GLU A 1 102 ? 0.888 -3.797 13.491 1.00 86.50 102 GLU A C 1
ATOM 802 O O . GLU A 1 102 ? 0.480 -4.331 12.466 1.00 86.50 102 GLU A O 1
ATOM 807 N N . ALA A 1 103 ? 0.037 -3.324 14.401 1.00 87.00 103 ALA A N 1
ATOM 808 C CA . ALA A 1 103 ? -1.399 -3.268 14.137 1.00 87.00 103 ALA A CA 1
ATOM 809 C C . ALA A 1 103 ? -1.697 -2.175 13.100 1.00 87.00 103 ALA A C 1
ATOM 811 O O . ALA A 1 103 ? -1.159 -1.071 13.194 1.00 87.00 103 ALA A O 1
ATOM 812 N N . LEU A 1 104 ? -2.593 -2.452 12.147 1.00 83.75 104 LEU A N 1
ATOM 813 C CA . LEU A 1 104 ? -3.037 -1.450 11.168 1.00 83.75 104 LEU A CA 1
ATOM 814 C C . LEU A 1 104 ? -3.823 -0.303 11.804 1.00 83.75 104 LEU A C 1
ATOM 816 O O . LEU A 1 104 ? -3.847 0.798 11.263 1.00 83.75 104 LEU A O 1
ATOM 820 N N . GLN A 1 105 ? -4.455 -0.568 12.948 1.00 81.75 105 GLN A N 1
ATOM 821 C CA . GLN A 1 105 ? -4.962 0.442 13.870 1.00 81.75 105 GLN A CA 1
ATOM 822 C C . GLN A 1 105 ? -3.956 0.559 15.019 1.00 81.75 105 GLN A C 1
ATOM 824 O O . GLN A 1 105 ? -3.978 -0.287 15.920 1.00 81.75 105 GLN A O 1
ATOM 829 N N . PRO A 1 106 ? -3.031 1.539 14.990 1.00 79.94 106 PRO A N 1
ATOM 830 C CA . PRO A 1 106 ? -1.956 1.633 15.977 1.00 79.94 106 PRO A CA 1
ATOM 831 C C . PRO A 1 106 ? -2.473 1.726 17.416 1.00 79.94 106 PRO A C 1
ATOM 833 O O . PRO A 1 106 ? -1.801 1.289 18.350 1.00 79.94 106 PRO A O 1
ATOM 836 N N . GLU A 1 107 ? -3.685 2.253 17.598 1.00 81.75 107 GLU A N 1
ATOM 837 C CA . GLU A 1 107 ? -4.353 2.396 18.890 1.00 81.75 107 GLU A CA 1
ATOM 838 C C . GLU A 1 107 ? -4.673 1.035 19.517 1.00 81.75 107 GLU A C 1
ATOM 840 O O . GLU A 1 107 ? -4.704 0.930 20.739 1.00 81.75 107 GLU A O 1
ATOM 845 N N . LEU A 1 108 ? -4.848 -0.015 18.705 1.00 88.25 108 LEU A N 1
ATOM 846 C CA . LEU A 1 108 ? -5.079 -1.391 19.155 1.00 88.25 108 LEU A CA 1
ATOM 847 C C . LEU A 1 108 ? -3.793 -2.137 19.517 1.00 88.25 108 LEU A C 1
ATOM 849 O O . LEU A 1 108 ? -3.857 -3.238 20.061 1.00 88.25 108 LEU A O 1
ATOM 853 N N . GLY A 1 109 ? -2.619 -1.548 19.269 1.00 87.69 109 GLY A N 1
ATOM 854 C CA . GLY A 1 109 ? -1.338 -2.219 19.476 1.00 87.69 109 GLY A CA 1
ATOM 855 C C . GLY A 1 109 ? -1.096 -2.696 20.915 1.00 87.69 109 GLY A C 1
ATOM 856 O O . GLY A 1 109 ? -0.334 -3.636 21.123 1.00 87.69 109 GLY A O 1
ATOM 857 N N . PHE A 1 110 ? -1.767 -2.102 21.912 1.00 87.19 110 PHE A N 1
ATOM 858 C CA . PHE A 1 110 ? -1.657 -2.527 23.314 1.00 87.19 110 PHE A CA 1
ATOM 859 C C . PHE A 1 110 ? -2.256 -3.917 23.588 1.00 87.19 110 PHE A C 1
ATOM 861 O O . PHE A 1 110 ? -1.871 -4.539 24.577 1.00 87.19 110 PHE A O 1
ATOM 868 N N . LEU A 1 111 ? -3.183 -4.393 22.745 1.00 91.12 111 LEU A N 1
ATOM 869 C CA . LEU A 1 111 ? -3.843 -5.693 22.911 1.00 91.12 111 LEU A CA 1
ATOM 870 C C . LEU A 1 111 ? -2.864 -6.848 22.674 1.00 91.12 111 LEU A C 1
ATOM 872 O O . LEU A 1 111 ? -2.847 -7.820 23.425 1.00 91.12 111 LEU A O 1
ATOM 876 N N . ALA A 1 112 ? -1.980 -6.706 21.686 1.00 87.38 112 ALA A N 1
ATOM 877 C CA . ALA A 1 112 ? -1.011 -7.729 21.303 1.00 87.38 112 ALA A CA 1
ATOM 878 C C . ALA A 1 112 ? 0.236 -7.738 22.202 1.00 87.38 112 ALA A C 1
ATOM 880 O O . ALA A 1 112 ? 1.369 -7.477 21.780 1.00 87.38 112 ALA A O 1
ATOM 881 N N . SER A 1 113 ? -0.003 -8.039 23.478 1.00 76.31 113 SER A N 1
ATOM 882 C CA . SER A 1 113 ? 1.000 -8.188 24.534 1.00 76.31 113 SER A CA 1
ATOM 883 C C . SER A 1 113 ? 1.293 -9.666 24.848 1.00 76.31 113 SER A C 1
ATOM 885 O O . SER A 1 113 ? 0.767 -10.570 24.207 1.00 76.31 113 SER A O 1
ATOM 887 N N . TYR A 1 114 ? 2.172 -9.950 25.817 1.00 66.44 114 TYR A N 1
ATOM 888 C CA . TYR A 1 114 ? 2.482 -11.331 26.206 1.00 66.44 114 TYR A CA 1
ATOM 889 C C . TYR A 1 114 ? 1.286 -11.998 26.907 1.00 66.44 114 TYR A C 1
ATOM 891 O O . TYR A 1 114 ? 1.024 -11.736 28.086 1.00 66.44 114 TYR A O 1
ATOM 899 N N . GLY A 1 115 ? 0.609 -12.911 26.206 1.00 65.62 115 GLY A N 1
ATOM 900 C CA . GLY A 1 115 ? -0.459 -13.740 26.762 1.00 65.62 115 GLY A CA 1
ATOM 901 C C . GLY A 1 115 ? 0.020 -14.590 27.947 1.00 65.62 115 GLY A C 1
ATOM 902 O O . GLY A 1 115 ? 0.999 -15.334 27.863 1.00 65.62 115 GLY A O 1
ATOM 903 N N . SER A 1 116 ? -0.671 -14.486 29.087 1.00 74.62 116 SER A N 1
ATOM 904 C CA . SER A 1 116 ? -0.380 -15.281 30.299 1.00 74.62 116 SER A CA 1
ATOM 905 C C . SER A 1 116 ? -1.343 -16.458 30.507 1.00 74.62 116 SER A C 1
ATOM 907 O O . SER A 1 116 ? -1.121 -17.295 31.387 1.00 74.62 116 SER A O 1
ATOM 909 N N . GLY A 1 117 ? -2.382 -16.543 29.677 1.00 88.06 117 GLY A N 1
ATOM 910 C CA . GLY A 1 117 ? -3.425 -17.560 29.678 1.00 88.06 117 GLY A CA 1
ATOM 911 C C . GLY A 1 117 ? -4.213 -17.520 28.369 1.00 88.06 117 GLY A C 1
ATOM 912 O O . GLY A 1 117 ? -3.923 -16.687 27.518 1.00 88.06 117 GLY A O 1
ATOM 913 N N . LEU A 1 118 ? -5.192 -18.417 28.231 1.00 91.69 118 LEU A N 1
ATOM 914 C CA . LEU A 1 118 ? -6.101 -18.419 27.082 1.00 91.69 118 LEU A CA 1
ATOM 915 C C . LEU A 1 118 ? -6.969 -17.159 27.108 1.00 91.69 118 LEU A C 1
ATOM 917 O O . LEU A 1 118 ? -7.588 -16.866 28.140 1.00 91.69 118 LEU A O 1
ATOM 921 N N . SER A 1 119 ? -7.024 -16.453 25.986 1.00 92.88 119 SER A N 1
ATOM 922 C CA . SER A 1 119 ? -7.946 -15.346 25.782 1.00 92.88 119 SER A CA 1
ATOM 923 C C . SER A 1 119 ? -9.398 -15.844 25.722 1.00 92.88 119 SER A C 1
ATOM 925 O O . SER A 1 119 ? -9.691 -17.046 25.687 1.00 92.88 119 SER A O 1
ATOM 927 N N . PHE A 1 120 ? -10.350 -14.910 25.711 1.00 95.00 120 PHE A N 1
ATOM 928 C CA . PHE A 1 120 ? -11.758 -15.255 25.530 1.00 95.00 120 PHE A CA 1
ATOM 929 C C . PHE A 1 120 ? -12.012 -15.942 24.177 1.00 95.00 120 PHE A C 1
ATOM 931 O O . PHE A 1 120 ? -12.787 -16.902 24.119 1.00 95.00 120 PHE A O 1
ATOM 938 N N . TYR A 1 121 ? -11.348 -15.476 23.115 1.00 94.06 121 TYR A N 1
ATOM 939 C CA . TYR A 1 121 ? -11.541 -15.987 21.760 1.00 94.06 121 TYR A CA 1
ATOM 940 C C . TYR A 1 121 ? -10.717 -17.250 21.481 1.00 94.06 121 TYR A C 1
ATOM 942 O O . TYR A 1 121 ? -11.251 -18.141 20.832 1.00 94.06 121 TYR A O 1
ATOM 950 N N . ASP A 1 122 ? -9.567 -17.459 22.138 1.00 93.62 122 ASP A N 1
ATOM 951 C CA . ASP A 1 122 ? -8.869 -18.758 22.144 1.00 93.62 122 ASP A CA 1
ATOM 952 C C . ASP A 1 122 ? -9.817 -19.887 22.601 1.00 93.62 122 ASP A C 1
ATOM 954 O O . ASP A 1 122 ? -9.882 -20.978 22.028 1.00 93.62 122 ASP A O 1
ATOM 958 N N . ILE A 1 123 ? -10.597 -19.630 23.660 1.00 93.38 123 ILE A N 1
ATOM 959 C CA . ILE A 1 123 ? -11.571 -20.596 24.184 1.00 93.38 123 ILE A CA 1
ATOM 960 C C . ILE A 1 123 ? -12.737 -20.776 23.200 1.00 93.38 123 ILE A C 1
ATOM 962 O O . ILE A 1 123 ? -13.230 -21.903 23.053 1.00 93.38 123 ILE A O 1
ATOM 966 N N . ALA A 1 124 ? -13.185 -19.701 22.547 1.00 93.69 124 ALA A N 1
ATOM 967 C CA . ALA A 1 124 ? -14.242 -19.744 21.539 1.00 93.69 124 ALA A CA 1
ATOM 968 C C . ALA A 1 124 ? -13.821 -20.603 20.335 1.00 93.69 124 ALA A C 1
ATOM 970 O O . ALA A 1 124 ? -14.511 -21.571 20.007 1.00 93.69 124 ALA A O 1
ATOM 971 N N . ASP A 1 125 ? -12.633 -20.360 19.779 1.00 91.75 125 ASP A N 1
ATOM 972 C CA . ASP A 1 125 ? -12.119 -21.074 18.611 1.00 91.75 125 ASP A CA 1
ATOM 973 C C . ASP A 1 125 ? -11.935 -22.565 18.874 1.00 91.75 125 ASP A C 1
ATOM 975 O O . ASP A 1 125 ? -12.351 -23.398 18.067 1.00 91.75 125 ASP A O 1
ATOM 979 N N . ILE A 1 126 ? -11.408 -22.958 20.038 1.00 90.94 126 ILE A N 1
ATOM 980 C CA . ILE A 1 126 ? -11.332 -24.382 20.408 1.00 90.94 126 ILE A CA 1
ATOM 981 C C . ILE A 1 126 ? -12.735 -24.983 20.559 1.00 90.94 126 ILE A C 1
ATOM 983 O O . ILE A 1 126 ? -12.973 -26.129 20.159 1.00 90.94 126 ILE A O 1
ATOM 987 N N . THR A 1 127 ? -13.668 -24.239 21.158 1.00 92.50 127 THR A N 1
ATOM 988 C CA . THR A 1 127 ? -15.045 -24.700 21.377 1.00 92.50 127 THR A CA 1
ATOM 989 C C . THR A 1 127 ? -15.728 -25.002 20.044 1.00 92.50 127 THR A C 1
ATOM 991 O O . THR A 1 127 ? -16.343 -26.070 19.910 1.00 92.50 127 THR A O 1
ATOM 994 N N . ASP A 1 128 ? -15.556 -24.128 19.056 1.00 90.69 128 ASP A N 1
ATOM 995 C CA . ASP A 1 128 ? -16.139 -24.265 17.724 1.00 90.69 128 ASP A CA 1
ATOM 996 C C . ASP A 1 128 ? -15.404 -25.306 16.871 1.00 90.69 128 ASP A C 1
ATOM 998 O O . ASP A 1 128 ? -16.044 -26.190 16.289 1.00 90.69 128 ASP A O 1
ATOM 1002 N N . ALA A 1 129 ? -14.066 -25.303 16.875 1.00 88.75 129 ALA A N 1
ATOM 1003 C CA . ALA A 1 129 ? -13.245 -26.259 16.129 1.00 88.75 129 ALA A CA 1
ATOM 1004 C C . ALA A 1 129 ? -13.534 -27.718 16.526 1.00 88.75 129 ALA A C 1
ATOM 1006 O O . ALA A 1 129 ? -13.564 -28.611 15.672 1.00 88.75 129 ALA A O 1
ATOM 1007 N N . TYR A 1 130 ? -13.797 -27.966 17.814 1.00 90.56 130 TYR A N 1
ATOM 1008 C CA . TYR A 1 130 ? -14.173 -29.285 18.338 1.00 90.56 130 TYR A CA 1
ATOM 1009 C C . TYR A 1 130 ? -15.684 -29.526 18.386 1.00 90.56 130 TYR A C 1
ATOM 1011 O O . TYR A 1 130 ? -16.118 -30.570 18.885 1.00 90.56 130 TYR A O 1
ATOM 1019 N N . LYS A 1 131 ? -16.494 -28.591 17.871 1.00 92.50 131 LYS A N 1
ATOM 1020 C CA . LYS A 1 131 ? -17.961 -28.675 17.841 1.00 92.50 131 LYS A CA 1
ATOM 1021 C C . LYS A 1 131 ? -18.558 -28.999 19.212 1.00 92.50 131 LYS A C 1
ATOM 1023 O O . LYS A 1 131 ? -19.504 -29.777 19.345 1.00 92.50 131 LYS A O 1
ATOM 1028 N N . CYS A 1 132 ? -18.008 -28.401 20.265 1.00 92.00 132 CYS A N 1
ATOM 1029 C CA . CYS A 1 132 ? -18.344 -28.717 21.654 1.00 92.00 132 CYS A CA 1
ATOM 1030 C C . CYS A 1 132 ? -19.838 -28.542 21.981 1.00 92.00 132 CYS A C 1
ATOM 1032 O O . CYS A 1 132 ? -20.368 -29.217 22.874 1.00 92.00 132 CYS A O 1
ATOM 1034 N N . ALA A 1 133 ? -20.505 -27.644 21.258 1.00 91.81 133 ALA A N 1
ATOM 1035 C CA . ALA A 1 133 ? -21.915 -27.327 21.404 1.00 91.81 133 ALA A CA 1
ATOM 1036 C C . ALA A 1 133 ? -22.863 -28.171 20.525 1.00 91.81 133 ALA A C 1
ATOM 1038 O O . ALA A 1 133 ? -24.075 -28.076 20.694 1.00 91.81 133 ALA A O 1
ATOM 1039 N N . GLU A 1 134 ? -22.365 -29.037 19.633 1.00 92.88 134 GLU A N 1
ATOM 1040 C CA . GLU A 1 134 ? -23.199 -29.804 18.682 1.00 92.88 134 GLU A CA 1
ATOM 1041 C C . GLU A 1 134 ? -24.238 -30.702 19.379 1.00 92.88 134 GLU A C 1
ATOM 1043 O O . GLU A 1 134 ? -25.331 -30.937 18.871 1.00 92.88 134 GLU A O 1
ATOM 1048 N N . LYS A 1 135 ? -23.931 -31.162 20.597 1.00 94.00 135 LYS A N 1
ATOM 1049 C CA . LYS A 1 135 ? -24.833 -31.973 21.434 1.00 94.00 135 LYS A CA 1
ATOM 1050 C C . LYS A 1 135 ? -25.969 -31.179 22.099 1.00 94.00 135 LYS A C 1
ATOM 1052 O O . LYS A 1 135 ? -26.808 -31.781 22.773 1.00 94.00 135 LYS A O 1
ATOM 1057 N N . CYS A 1 136 ? -25.962 -29.851 22.014 1.00 93.50 136 CYS A N 1
ATOM 1058 C CA . CYS A 1 136 ? -26.901 -29.004 22.737 1.00 93.50 136 CYS A CA 1
ATOM 1059 C C . CYS A 1 136 ? -28.269 -28.968 22.054 1.00 93.50 136 CYS A C 1
ATOM 1061 O O . CYS A 1 136 ? -28.389 -28.700 20.864 1.00 93.50 136 CYS A O 1
ATOM 1063 N N . VAL A 1 137 ? -29.322 -29.201 22.835 1.00 93.00 137 VAL A N 1
ATOM 1064 C CA . VAL A 1 137 ? -30.709 -29.178 22.358 1.00 93.00 137 VAL A CA 1
ATOM 1065 C C . VAL A 1 137 ? -31.371 -27.896 22.849 1.00 93.00 137 VAL A C 1
ATOM 1067 O O . VAL A 1 137 ? -31.451 -27.681 24.056 1.00 93.00 137 VAL A O 1
ATOM 1070 N N . ASN A 1 138 ? -31.859 -27.068 21.919 1.00 91.62 138 ASN A N 1
ATOM 1071 C CA . ASN A 1 138 ? -32.456 -25.750 22.186 1.00 91.62 138 ASN A CA 1
ATOM 1072 C C . ASN A 1 138 ? -31.584 -24.843 23.083 1.00 91.62 138 ASN A C 1
ATOM 1074 O O . ASN A 1 138 ? -32.058 -24.391 24.131 1.00 91.62 138 ASN A O 1
ATOM 1078 N N . PRO A 1 139 ? -30.306 -24.609 22.729 1.00 92.19 139 PRO A N 1
ATOM 1079 C CA . PRO A 1 139 ? -29.446 -23.749 23.530 1.00 92.19 139 PRO A CA 1
ATOM 1080 C C . PRO A 1 139 ? -29.899 -22.277 23.504 1.00 92.19 139 PRO A C 1
ATOM 1082 O O . PRO A 1 139 ? -30.580 -21.862 22.562 1.00 92.19 139 PRO A O 1
ATOM 1085 N N . PRO A 1 140 ? -29.522 -21.476 24.518 1.00 93.75 140 PRO A N 1
ATOM 1086 C CA . PRO A 1 140 ? -29.733 -20.032 24.492 1.00 93.75 140 PRO A CA 1
ATOM 1087 C C . PRO A 1 140 ? -28.916 -19.369 23.374 1.00 93.75 140 PRO A C 1
ATOM 1089 O O . PRO A 1 140 ? -27.811 -19.805 23.058 1.00 93.75 140 PRO A O 1
ATOM 1092 N N . GLU A 1 141 ? -29.453 -18.286 22.815 1.00 95.06 141 GLU A N 1
ATOM 1093 C CA . GLU A 1 141 ? -28.733 -17.414 21.885 1.00 95.06 141 GLU A CA 1
ATOM 1094 C C . GLU A 1 141 ? -27.879 -16.421 22.679 1.00 95.06 141 GLU A C 1
ATOM 1096 O O . GLU A 1 141 ? -28.410 -15.577 23.410 1.00 95.06 141 GLU A O 1
ATOM 1101 N N . CYS A 1 142 ? -26.563 -16.549 22.556 1.00 95.56 142 CYS A N 1
ATOM 1102 C CA . CYS A 1 142 ? -25.606 -15.685 23.231 1.00 95.56 142 CYS A CA 1
ATOM 1103 C C . CYS A 1 142 ? -25.494 -14.340 22.503 1.00 95.56 142 CYS A C 1
ATOM 1105 O O . CYS A 1 142 ? -25.495 -14.291 21.276 1.00 95.56 142 CYS A O 1
ATOM 1107 N N . LYS A 1 143 ? -25.440 -13.242 23.260 1.00 94.31 143 LYS A N 1
ATOM 1108 C CA . LYS A 1 143 ? -25.389 -11.866 22.747 1.00 94.31 143 LYS A CA 1
ATOM 1109 C C . LYS A 1 143 ? -24.083 -11.180 23.135 1.00 94.31 143 LYS A C 1
ATOM 1111 O O . LYS A 1 143 ? -23.347 -11.680 23.981 1.00 94.31 143 LYS A O 1
ATOM 1116 N N . ASN A 1 144 ? -23.838 -10.004 22.551 1.00 93.12 144 ASN A N 1
ATOM 1117 C CA . ASN A 1 144 ? -22.763 -9.083 22.940 1.00 93.12 144 ASN A CA 1
ATOM 1118 C C . ASN A 1 144 ? -21.375 -9.758 22.993 1.00 93.12 144 ASN A C 1
ATOM 1120 O O . ASN A 1 144 ? -20.633 -9.578 23.956 1.00 93.12 144 ASN A O 1
ATOM 1124 N N . GLY A 1 145 ? -21.061 -10.587 21.993 1.00 91.12 145 GLY A N 1
ATOM 1125 C CA . GLY A 1 145 ? -19.797 -11.324 21.900 1.00 91.12 145 GLY A CA 1
ATOM 1126 C C . GLY A 1 145 ? -19.733 -12.638 22.689 1.00 91.12 145 GLY A C 1
ATOM 1127 O O . GLY A 1 145 ? -18.701 -13.294 22.665 1.00 91.12 145 GLY A O 1
ATOM 1128 N N . GLY A 1 146 ? -20.793 -13.051 23.393 1.00 95.31 146 GLY A N 1
ATOM 1129 C CA . GLY A 1 146 ? -20.834 -14.355 24.065 1.00 95.31 146 GLY A CA 1
ATOM 1130 C C . GLY A 1 146 ? -20.963 -15.541 23.101 1.00 95.31 146 GLY A C 1
ATOM 1131 O O . GLY A 1 146 ? -21.617 -15.424 22.069 1.00 95.31 146 GLY A O 1
ATOM 1132 N N . PHE A 1 147 ? -20.438 -16.711 23.486 1.00 95.19 147 PHE A N 1
ATOM 1133 C CA . PHE A 1 147 ? -20.541 -17.962 22.711 1.00 95.19 147 PHE A CA 1
ATOM 1134 C C . PHE A 1 147 ? -21.035 -19.144 23.557 1.00 95.19 147 PHE A C 1
ATOM 1136 O O . PHE A 1 147 ? -21.017 -19.112 24.788 1.00 95.19 147 PHE A O 1
ATOM 1143 N N . LEU A 1 148 ? -21.509 -20.212 22.912 1.00 95.62 148 LEU A N 1
ATOM 1144 C CA . LEU A 1 148 ? -22.097 -21.373 23.585 1.00 95.62 148 LEU A CA 1
ATOM 1145 C C . LEU A 1 148 ? -21.028 -22.409 23.960 1.00 95.62 148 LEU A C 1
ATOM 1147 O O . LEU A 1 148 ? -20.379 -22.982 23.094 1.00 95.62 148 LEU A O 1
ATOM 1151 N N . ASN A 1 149 ? -20.883 -22.722 25.248 1.00 94.06 149 ASN A N 1
ATOM 1152 C CA . ASN A 1 149 ? -19.877 -23.684 25.707 1.00 94.06 149 ASN A CA 1
ATOM 1153 C C . ASN A 1 149 ? -20.359 -25.150 25.691 1.00 94.06 149 ASN A C 1
ATOM 1155 O O . ASN A 1 149 ? -21.536 -25.464 25.502 1.00 94.06 149 ASN A O 1
ATOM 1159 N N . SER A 1 150 ? -19.443 -26.076 25.998 1.00 92.31 150 SER A N 1
ATOM 1160 C CA . SER A 1 150 ? -19.701 -27.527 26.069 1.00 92.31 150 SER A CA 1
ATOM 1161 C C . SER A 1 150 ? -20.743 -27.960 27.120 1.00 92.31 150 SER A C 1
ATOM 1163 O O . SER A 1 150 ? -21.174 -29.120 27.126 1.00 92.31 150 SER A O 1
ATOM 1165 N N . GLY A 1 151 ? -21.142 -27.055 28.016 1.00 94.25 151 GLY A N 1
ATOM 1166 C CA . GLY A 1 151 ? -22.212 -27.224 28.999 1.00 94.25 151 GLY A CA 1
ATOM 1167 C C . GLY A 1 151 ? -23.572 -26.684 28.543 1.00 94.25 151 GLY A C 1
ATOM 1168 O O . GLY A 1 151 ? -24.494 -26.655 29.358 1.00 94.25 151 GLY A O 1
ATOM 1169 N N . CYS A 1 152 ? -23.706 -26.263 27.280 1.00 94.50 152 CYS A N 1
ATOM 1170 C CA . CYS A 1 152 ? -24.914 -25.668 26.702 1.00 94.50 152 CYS A CA 1
ATOM 1171 C C . CYS A 1 152 ? -25.365 -24.376 27.403 1.00 94.50 152 CYS A C 1
ATOM 1173 O O . CYS A 1 152 ? -26.561 -24.124 27.556 1.00 94.50 152 CYS A O 1
ATOM 1175 N N . LYS A 1 153 ? -24.399 -23.565 27.848 1.00 95.81 153 LYS A N 1
ATOM 1176 C CA . LYS A 1 153 ? -24.618 -22.236 28.434 1.00 95.81 153 LYS A CA 1
ATOM 1177 C C . LYS A 1 153 ? -23.761 -21.205 27.716 1.00 95.81 153 LYS A C 1
ATOM 1179 O O . LYS A 1 153 ? -22.671 -21.543 27.255 1.00 95.81 153 LYS A O 1
ATOM 1184 N N . CYS A 1 154 ? -24.221 -19.960 27.676 1.00 97.06 154 CYS A N 1
ATOM 1185 C CA . CYS A 1 154 ? -23.401 -18.874 27.165 1.00 97.06 154 CYS A CA 1
ATOM 1186 C C . CYS A 1 154 ? -22.203 -18.619 28.085 1.00 97.06 154 CYS A C 1
ATOM 1188 O O . CYS A 1 154 ? -22.348 -18.505 29.305 1.00 97.06 154 CYS A O 1
ATOM 1190 N N . HIS A 1 155 ? -21.018 -18.572 27.490 1.00 96.88 155 HIS A N 1
ATOM 1191 C CA . HIS A 1 155 ? -19.810 -18.023 28.074 1.00 96.88 155 HIS A CA 1
ATOM 1192 C C . HIS A 1 155 ? -19.754 -16.543 27.692 1.00 96.88 155 HIS A C 1
ATOM 1194 O O . HIS A 1 155 ? -19.762 -16.211 26.508 1.00 96.88 155 HIS A O 1
ATOM 1200 N N . CYS A 1 156 ? -19.796 -15.665 28.692 1.00 96.81 156 CYS A N 1
ATOM 1201 C CA . CYS A 1 156 ? -19.925 -14.227 28.483 1.00 96.81 156 CYS A CA 1
ATOM 1202 C C . CYS A 1 156 ? -18.576 -13.525 28.621 1.00 96.81 156 CYS A C 1
ATOM 1204 O O . CYS A 1 156 ? -17.801 -13.915 29.500 1.00 96.81 156 CYS A O 1
ATOM 1206 N N . PRO A 1 157 ? -18.323 -12.472 27.823 1.00 96.00 157 PRO A N 1
ATOM 1207 C CA . PRO A 1 157 ? -17.204 -11.573 28.057 1.00 96.00 157 PRO A CA 1
ATOM 1208 C C . PRO A 1 157 ? -17.188 -11.054 29.495 1.00 96.00 157 PRO A C 1
ATOM 1210 O O . PRO A 1 157 ? -18.245 -10.843 30.098 1.00 96.00 157 PRO A O 1
ATOM 1213 N N . TYR A 1 158 ? -15.994 -10.833 30.048 1.00 94.75 158 TYR A N 1
ATOM 1214 C CA . TYR A 1 158 ? -15.865 -10.272 31.393 1.00 94.75 158 TYR A CA 1
ATOM 1215 C C . TYR A 1 158 ? -16.604 -8.929 31.497 1.00 94.75 158 TYR A C 1
ATOM 1217 O O . TYR A 1 158 ? -16.530 -8.101 30.595 1.00 94.75 158 TYR A O 1
ATOM 1225 N N . GLY A 1 159 ? -17.345 -8.728 32.588 1.00 93.62 159 GLY A N 1
ATOM 1226 C CA . GLY A 1 159 ? -18.247 -7.586 32.762 1.00 93.62 159 GLY A CA 1
ATOM 1227 C C . GLY A 1 159 ? -19.686 -7.837 32.293 1.00 93.62 159 GLY A C 1
ATOM 1228 O O . GLY A 1 159 ? -20.595 -7.140 32.746 1.00 93.62 159 GLY A O 1
ATOM 1229 N N . LEU A 1 160 ? -19.935 -8.859 31.466 1.00 95.88 160 LEU A N 1
ATOM 1230 C CA . LEU A 1 160 ? -21.276 -9.263 31.032 1.00 95.88 160 LEU A CA 1
ATOM 1231 C C . LEU A 1 160 ? -21.754 -10.532 31.751 1.00 95.88 160 LEU A C 1
ATOM 1233 O O . LEU A 1 160 ? -20.982 -11.412 32.125 1.00 95.88 160 LEU A O 1
ATOM 1237 N N . THR A 1 161 ? -23.064 -10.625 31.965 1.00 94.75 161 THR A N 1
ATOM 1238 C CA . THR A 1 161 ? -23.726 -11.698 32.716 1.00 94.75 161 THR A CA 1
ATOM 1239 C C . THR A 1 161 ? -25.094 -12.038 32.116 1.00 94.75 161 THR A C 1
ATOM 1241 O O . THR A 1 161 ? -25.514 -11.479 31.102 1.00 94.75 161 THR A O 1
ATOM 1244 N N . GLY A 1 162 ? -25.815 -12.953 32.764 1.00 93.12 162 GLY A N 1
ATOM 1245 C CA . GLY A 1 162 ? -27.127 -13.422 32.328 1.00 93.12 162 GLY A CA 1
ATOM 1246 C C . GLY A 1 162 ? -27.032 -14.711 31.517 1.00 93.12 162 GLY A C 1
ATOM 1247 O O . GLY A 1 162 ? -25.950 -15.166 31.154 1.00 93.12 162 GLY A O 1
ATOM 1248 N N . ASN A 1 163 ? -28.184 -15.323 31.236 1.00 93.94 163 ASN A N 1
ATOM 1249 C CA . ASN A 1 163 ? -28.230 -16.581 30.478 1.00 93.94 163 ASN A CA 1
ATOM 1250 C C . ASN A 1 163 ? -27.760 -16.410 29.027 1.00 93.94 163 ASN A C 1
ATOM 1252 O O . ASN A 1 163 ? -27.311 -17.381 28.421 1.00 93.94 163 ASN A O 1
ATOM 1256 N N . ASN A 1 164 ? -27.865 -15.184 28.505 1.00 96.19 164 ASN A N 1
ATOM 1257 C CA . ASN A 1 164 ? -27.610 -14.833 27.114 1.00 96.19 164 ASN A CA 1
ATOM 1258 C C . ASN A 1 164 ? -26.564 -13.708 26.981 1.00 96.19 164 ASN A C 1
ATOM 1260 O O . ASN A 1 164 ? -26.445 -13.129 25.908 1.00 96.19 164 ASN A O 1
ATOM 1264 N N . CYS A 1 165 ? -25.821 -13.377 28.047 1.00 96.50 165 CYS A N 1
ATOM 1265 C CA . CYS A 1 165 ? -24.838 -12.278 28.068 1.00 96.50 165 CYS A CA 1
ATOM 1266 C C . CYS A 1 165 ? -25.439 -10.885 27.791 1.00 96.50 165 CYS A C 1
ATOM 1268 O O . CYS A 1 165 ? -24.811 -10.020 27.185 1.00 96.50 165 CYS A O 1
ATOM 1270 N N . ASP A 1 166 ? -26.683 -10.671 28.216 1.00 94.75 166 ASP A N 1
ATOM 1271 C CA . ASP A 1 166 ? -27.491 -9.472 27.971 1.00 94.75 166 ASP A CA 1
ATOM 1272 C C . ASP A 1 166 ? -27.637 -8.563 29.199 1.00 94.75 166 ASP A C 1
ATOM 1274 O O . ASP A 1 166 ? -28.403 -7.602 29.172 1.00 94.75 166 ASP A O 1
ATOM 1278 N N . SER A 1 167 ? -26.910 -8.865 30.272 1.00 93.88 167 SER A N 1
ATOM 1279 C CA . SER A 1 167 ? -26.852 -8.079 31.503 1.00 93.88 167 SER A CA 1
ATOM 1280 C C . SER A 1 167 ? -25.404 -7.694 31.805 1.00 93.88 167 SER A C 1
ATOM 1282 O O . SER A 1 167 ? -24.483 -8.360 31.345 1.00 93.88 167 SER A O 1
ATOM 1284 N N . VAL A 1 168 ? -25.179 -6.650 32.600 1.00 94.25 168 VAL A N 1
ATOM 1285 C CA . VAL A 1 168 ? -23.834 -6.251 33.058 1.00 94.25 168 VAL A CA 1
ATOM 1286 C C . VAL A 1 168 ? -23.613 -6.659 34.514 1.00 94.25 168 VAL A C 1
ATOM 1288 O O . VAL A 1 168 ? -24.576 -6.800 35.274 1.00 94.25 168 VAL A O 1
ATOM 1291 N N . ILE A 1 169 ? -22.357 -6.841 34.922 1.00 88.88 169 ILE A N 1
ATOM 1292 C CA . ILE A 1 169 ? -21.992 -6.903 36.340 1.00 88.88 169 ILE A CA 1
ATOM 1293 C C . ILE A 1 169 ? -22.305 -5.530 36.940 1.00 88.88 169 ILE A C 1
ATOM 1295 O O . ILE A 1 169 ? -21.796 -4.504 36.496 1.00 88.88 169 ILE A O 1
ATOM 1299 N N . ASN A 1 170 ? -23.188 -5.501 37.933 1.00 76.88 170 ASN A N 1
ATOM 1300 C CA . ASN A 1 170 ? -23.601 -4.271 38.592 1.00 76.88 170 ASN A CA 1
ATOM 1301 C C . ASN A 1 170 ? -23.345 -4.411 40.094 1.00 76.88 170 ASN A C 1
ATOM 1303 O O . ASN A 1 170 ? -23.887 -5.308 40.741 1.00 76.88 170 ASN A O 1
ATOM 1307 N N . SER A 1 171 ? -22.535 -3.512 40.653 1.00 71.44 171 SER A N 1
ATOM 1308 C CA . SER A 1 171 ? -22.242 -3.442 42.092 1.00 71.44 171 SER A CA 1
ATOM 1309 C C . SER A 1 171 ? -23.409 -2.890 42.932 1.00 71.44 171 SER A C 1
ATOM 1311 O O . SER A 1 171 ? -23.323 -2.818 44.156 1.00 71.44 171 SER A O 1
ATOM 1313 N N . GLY A 1 172 ? -24.517 -2.510 42.293 1.00 73.44 172 GLY A N 1
ATOM 1314 C CA . GLY A 1 172 ? -25.727 -1.930 42.881 1.00 73.44 172 GLY A CA 1
ATOM 1315 C C . GLY A 1 172 ? -25.716 -0.400 42.964 1.00 73.44 172 GLY A C 1
ATOM 1316 O O . GLY A 1 172 ? -26.715 0.188 43.373 1.00 73.44 172 GLY A O 1
ATOM 1317 N N . VAL A 1 173 ? -24.606 0.245 42.590 1.00 81.38 173 VAL A N 1
ATOM 1318 C CA . VAL A 1 173 ? -24.368 1.694 42.762 1.00 81.38 173 VAL A CA 1
ATOM 1319 C C . VAL A 1 173 ? -24.121 2.435 41.445 1.00 81.38 173 VAL A C 1
ATOM 1321 O O . VAL A 1 173 ? -24.219 3.658 41.408 1.00 81.38 173 VAL A O 1
ATOM 1324 N N . CYS A 1 174 ? -23.797 1.714 40.373 1.00 89.38 174 CYS A N 1
ATOM 1325 C CA . CYS A 1 174 ? -23.377 2.250 39.078 1.00 89.38 174 CYS A CA 1
ATOM 1326 C C . CYS A 1 174 ? -23.330 1.134 38.028 1.00 89.38 174 CYS A C 1
ATOM 1328 O O . CYS A 1 174 ? -23.436 -0.046 38.360 1.00 89.38 174 CYS A O 1
ATOM 1330 N N . GLY A 1 175 ? -23.122 1.508 36.766 1.00 91.62 175 GLY A N 1
ATOM 1331 C CA . GLY A 1 175 ? -23.156 0.576 35.645 1.00 91.62 175 GLY A CA 1
ATOM 1332 C C . GLY A 1 175 ? -24.557 0.405 35.064 1.00 91.62 175 GLY A C 1
ATOM 1333 O O . GLY A 1 175 ? -25.564 0.783 35.668 1.00 91.62 175 GLY A O 1
ATOM 1334 N N . GLY A 1 176 ? -24.625 -0.157 33.866 1.00 94.06 176 GLY A N 1
ATOM 1335 C CA . GLY A 1 176 ? -25.873 -0.354 33.138 1.00 94.06 176 GLY A CA 1
ATOM 1336 C C . GLY A 1 176 ? -25.658 -0.567 31.646 1.00 94.06 176 GLY A C 1
ATOM 1337 O O . GLY A 1 176 ? -24.534 -0.611 31.159 1.00 94.06 176 GLY A O 1
ATOM 1338 N N . ILE A 1 177 ? -26.757 -0.697 30.914 1.00 95.25 177 ILE A N 1
ATOM 1339 C CA . ILE A 1 177 ? -26.743 -0.742 29.450 1.00 95.25 177 ILE A CA 1
ATOM 1340 C C . ILE A 1 177 ? -27.290 0.592 28.957 1.00 95.25 177 ILE A C 1
ATOM 1342 O O . ILE A 1 177 ? -28.351 1.015 29.419 1.00 95.25 177 ILE A O 1
ATOM 1346 N N . ILE A 1 178 ? -26.561 1.249 28.059 1.00 96.38 178 ILE A N 1
ATOM 1347 C CA . ILE A 1 178 ? -26.917 2.558 27.507 1.00 96.38 178 ILE A CA 1
ATOM 1348 C C . ILE A 1 178 ? -27.042 2.414 25.994 1.00 96.38 178 ILE A C 1
ATOM 1350 O O . ILE A 1 178 ? -26.067 2.111 25.309 1.00 96.38 178 ILE A O 1
ATOM 1354 N N . ASP A 1 179 ? -28.251 2.631 25.486 1.00 96.00 179 ASP A N 1
ATOM 1355 C CA . ASP A 1 179 ? -28.541 2.675 24.056 1.00 96.00 179 ASP A CA 1
ATOM 1356 C C . ASP A 1 179 ? -28.429 4.122 23.569 1.00 96.00 179 ASP A C 1
ATOM 1358 O O . ASP A 1 179 ? -29.284 4.948 23.880 1.00 96.00 179 ASP A O 1
ATOM 1362 N N . ILE A 1 180 ? -27.371 4.437 22.821 1.00 96.00 180 ILE A N 1
ATOM 1363 C CA . ILE A 1 180 ? -27.090 5.795 22.351 1.00 96.00 180 ILE A CA 1
ATOM 1364 C C . ILE A 1 180 ? -27.898 6.053 21.080 1.00 96.00 180 ILE A C 1
ATOM 1366 O O . ILE A 1 180 ? -27.704 5.404 20.046 1.00 96.00 180 ILE A O 1
ATOM 1370 N N . VAL A 1 181 ? -28.806 7.024 21.148 1.00 93.38 181 VAL A N 1
ATOM 1371 C CA . VAL A 1 181 ? -29.619 7.434 20.003 1.00 93.38 181 VAL A CA 1
ATOM 1372 C C . VAL A 1 181 ? -28.787 8.325 19.068 1.00 93.38 181 VAL A C 1
ATOM 1374 O O . VAL A 1 181 ? -28.128 9.255 19.537 1.00 93.38 181 VAL A O 1
ATOM 1377 N N . PRO A 1 182 ? -28.807 8.095 17.739 1.00 89.00 182 PRO A N 1
ATOM 1378 C CA . PRO A 1 182 ? -28.054 8.926 16.811 1.00 89.00 182 PRO A CA 1
ATOM 1379 C C . PRO A 1 182 ? -28.385 10.418 16.900 1.00 89.00 182 PRO A C 1
ATOM 1381 O O . PRO A 1 182 ? -29.543 10.813 16.780 1.00 89.00 182 PRO A O 1
ATOM 1384 N N . GLY A 1 183 ? -27.347 11.245 17.049 1.00 82.19 183 GLY A N 1
ATOM 1385 C CA . GLY A 1 183 ? -27.462 12.702 17.195 1.00 82.19 183 GLY A CA 1
ATOM 1386 C C . GLY A 1 183 ? -27.717 13.187 18.626 1.00 82.19 183 GLY A C 1
ATOM 1387 O O . GLY A 1 183 ? -27.680 14.394 18.867 1.00 82.19 183 GLY A O 1
ATOM 1388 N N . GLU A 1 184 ? -27.933 12.276 19.574 1.00 90.94 184 GLU A N 1
ATOM 1389 C CA . GLU A 1 184 ? -28.009 12.587 20.999 1.00 90.94 184 GLU A CA 1
ATOM 1390 C C . GLU A 1 184 ? -26.652 12.362 21.683 1.00 90.94 184 GLU A C 1
ATOM 1392 O O . GLU A 1 184 ? -25.726 11.766 21.122 1.00 90.94 184 GLU A O 1
ATOM 1397 N N . LYS A 1 185 ? -26.524 12.902 22.896 1.00 92.12 185 LYS A N 1
ATOM 1398 C CA . LYS A 1 185 ? -25.337 12.759 23.736 1.00 92.12 185 LYS A CA 1
ATOM 1399 C C . LYS A 1 185 ? -25.735 12.122 25.054 1.00 92.12 185 LYS A C 1
ATOM 1401 O O . LYS A 1 185 ? -26.623 12.638 25.728 1.00 92.12 185 LYS A O 1
ATOM 1406 N N . GLU A 1 186 ? -25.023 11.075 25.440 1.00 96.44 186 GLU A N 1
ATOM 1407 C CA . GLU A 1 186 ? -25.183 10.417 26.733 1.00 96.44 186 GLU A CA 1
ATOM 1408 C C . GLU A 1 186 ? -24.014 10.776 27.647 1.00 96.44 186 GLU A C 1
ATOM 1410 O O . GLU A 1 186 ? -22.857 10.745 27.230 1.00 96.44 186 GLU A O 1
ATOM 1415 N N . VAL A 1 187 ? -24.310 11.128 28.898 1.00 95.06 187 VAL A N 1
ATOM 1416 C CA . VAL A 1 187 ? -23.283 11.473 29.890 1.00 95.06 187 VAL A CA 1
ATOM 1417 C C . VAL A 1 187 ? -23.093 10.306 30.842 1.00 95.06 187 VAL A C 1
ATOM 1419 O O . VAL A 1 187 ? -24.038 9.854 31.490 1.00 95.06 187 VAL A O 1
ATOM 1422 N N . ILE A 1 188 ? -21.854 9.840 30.954 1.00 95.19 188 ILE A N 1
ATOM 1423 C CA . ILE A 1 188 ? -21.471 8.729 31.823 1.00 95.19 188 ILE A CA 1
ATOM 1424 C C . ILE A 1 188 ? -20.513 9.272 32.869 1.00 95.19 188 ILE A C 1
ATOM 1426 O O . ILE A 1 188 ? -19.505 9.893 32.541 1.00 95.19 188 ILE A O 1
ATOM 1430 N N . SER A 1 189 ? -20.822 9.049 34.141 1.00 94.44 189 SER A N 1
ATOM 1431 C CA . SER A 1 189 ? -20.027 9.590 35.242 1.00 94.44 189 SER A CA 1
ATOM 1432 C C . SER A 1 189 ? -19.695 8.513 36.258 1.00 94.44 189 SER A C 1
ATOM 1434 O O . SER A 1 189 ? -20.484 7.594 36.500 1.00 94.44 189 SER A O 1
ATOM 1436 N N . SER A 1 190 ? -18.547 8.667 36.910 1.00 93.94 190 SER A N 1
ATOM 1437 C CA . SER A 1 190 ? -18.233 7.879 38.096 1.00 93.94 190 SER A CA 1
ATOM 1438 C C . SER A 1 190 ? -19.249 8.158 39.220 1.00 93.94 190 SER A C 1
ATOM 1440 O O . SER A 1 190 ? -19.812 9.257 39.294 1.00 93.94 190 SER A O 1
ATOM 1442 N N . PRO A 1 191 ? -19.463 7.213 40.151 1.00 92.38 191 PRO A N 1
ATOM 1443 C CA . PRO A 1 191 ? -20.363 7.409 41.289 1.00 92.38 191 PRO A CA 1
ATOM 1444 C C . PRO A 1 191 ? -20.039 8.690 42.071 1.00 92.38 191 PRO A C 1
ATOM 1446 O O . PRO A 1 191 ? -18.877 8.970 42.336 1.00 92.38 191 PRO A O 1
ATOM 1449 N N . ASN A 1 192 ? -21.059 9.445 42.487 1.00 92.88 192 ASN A N 1
ATOM 1450 C CA . ASN A 1 192 ? -20.941 10.699 43.254 1.00 92.88 192 ASN A CA 1
ATOM 1451 C C . ASN A 1 192 ? -20.248 11.886 42.558 1.00 92.88 192 ASN A C 1
ATOM 1453 O O . ASN A 1 192 ? -20.133 12.941 43.194 1.00 92.88 192 ASN A O 1
ATOM 1457 N N . PHE A 1 193 ? -19.849 11.772 41.285 1.00 91.94 193 PHE A N 1
ATOM 1458 C CA . PHE A 1 193 ? -19.265 12.885 40.529 1.00 91.94 193 PHE A CA 1
ATOM 1459 C C . PHE A 1 193 ? -20.172 14.136 40.602 1.00 91.94 193 PHE A C 1
ATOM 1461 O O . PHE A 1 193 ? -21.394 14.006 40.470 1.00 91.94 193 PHE A O 1
ATOM 1468 N N . PRO A 1 194 ? -19.637 15.354 40.841 1.00 92.12 194 PRO A N 1
ATOM 1469 C CA . PRO A 1 194 ? -18.219 15.748 40.843 1.00 92.12 194 PRO A CA 1
ATOM 1470 C C . PRO A 1 194 ? -17.489 15.588 42.192 1.00 92.12 194 PRO A C 1
ATOM 1472 O O . PRO A 1 194 ? -16.376 16.094 42.350 1.00 92.12 194 PRO A O 1
ATOM 1475 N N . ASN A 1 195 ? -18.113 14.951 43.187 1.00 93.44 195 ASN A N 1
ATOM 1476 C CA . ASN A 1 195 ? -17.467 14.614 44.458 1.00 93.44 195 ASN A CA 1
ATOM 1477 C C . ASN A 1 195 ? -16.751 13.264 44.362 1.00 93.44 195 ASN A C 1
ATOM 1479 O O . ASN A 1 195 ? -16.963 12.508 43.418 1.00 93.44 195 ASN A O 1
ATOM 1483 N N . ASN A 1 196 ? -15.943 12.942 45.374 1.00 93.38 196 ASN A N 1
ATOM 1484 C CA . ASN A 1 196 ? -15.172 11.709 45.345 1.00 93.38 196 ASN A CA 1
ATOM 1485 C C . ASN A 1 196 ? -16.068 10.459 45.332 1.00 93.38 196 ASN A C 1
ATOM 1487 O O . ASN A 1 196 ? -17.030 10.352 46.104 1.00 93.38 196 ASN A O 1
ATOM 1491 N N . TYR A 1 197 ? -15.725 9.503 44.471 1.00 93.44 197 TYR A N 1
ATOM 1492 C CA . TYR A 1 197 ? -16.394 8.202 44.391 1.00 93.44 197 TYR A CA 1
ATOM 1493 C C . TYR A 1 197 ? -16.007 7.297 45.583 1.00 93.44 197 TYR A C 1
ATOM 1495 O O . TYR A 1 197 ? -15.164 7.645 46.409 1.00 93.44 197 TYR A O 1
ATOM 1503 N N . GLY A 1 198 ? -16.656 6.136 45.718 1.00 90.88 198 GLY A N 1
ATOM 1504 C CA . GLY A 1 198 ? -16.339 5.144 46.757 1.00 90.88 198 GLY A CA 1
ATOM 1505 C C . GLY A 1 198 ? -15.239 4.157 46.342 1.00 90.88 198 GLY A C 1
ATOM 1506 O O . GLY A 1 198 ? -15.079 3.852 45.165 1.00 90.88 198 GLY A O 1
ATOM 1507 N N . VAL A 1 199 ? -14.488 3.617 47.300 1.00 91.50 199 VAL A N 1
ATOM 1508 C CA . VAL A 1 199 ? -13.536 2.520 47.033 1.00 91.50 199 VAL A CA 1
ATOM 1509 C C . VAL A 1 199 ? -14.225 1.164 47.134 1.00 91.50 199 VAL A C 1
ATOM 1511 O O . VAL A 1 199 ? -15.231 1.035 47.834 1.00 91.50 199 VAL A O 1
ATOM 1514 N N . GLY A 1 200 ? -13.652 0.148 46.497 1.00 89.00 200 GLY A N 1
ATOM 1515 C CA . GLY A 1 200 ? -14.151 -1.215 46.622 1.00 89.00 200 GLY A CA 1
ATOM 1516 C C . GLY A 1 200 ? -15.299 -1.557 45.672 1.00 89.00 200 GLY A C 1
ATOM 1517 O O . GLY A 1 200 ? -16.219 -2.281 46.055 1.00 89.00 200 GLY A O 1
ATOM 1518 N N . MET A 1 201 ? -15.326 -0.952 44.481 1.00 89.56 201 MET A N 1
ATOM 1519 C CA . MET A 1 201 ? -16.422 -1.144 43.535 1.00 89.56 201 MET A CA 1
ATOM 1520 C C . MET A 1 201 ? -15.935 -1.392 42.114 1.00 89.56 201 MET A C 1
ATOM 1522 O O . MET A 1 201 ? -14.915 -0.859 41.687 1.00 89.56 201 MET A O 1
ATOM 1526 N N . GLU A 1 202 ? -16.735 -2.166 41.388 1.00 92.31 202 GLU A N 1
ATOM 1527 C CA . GLU A 1 202 ? -16.626 -2.355 39.948 1.00 92.31 202 GLU A CA 1
ATOM 1528 C C . GLU A 1 202 ? -17.935 -1.866 39.311 1.00 92.31 202 GLU A C 1
ATOM 1530 O O . GLU A 1 202 ? -19.034 -2.269 39.720 1.00 92.31 202 GLU A O 1
ATOM 1535 N N . CYS A 1 203 ? -17.838 -0.940 38.361 1.00 93.88 203 CYS A N 1
ATOM 1536 C CA . CYS A 1 203 ? -18.972 -0.441 37.589 1.00 93.88 203 CYS A CA 1
ATOM 1537 C C . CYS A 1 203 ? -18.778 -0.834 36.127 1.00 93.88 203 CYS A C 1
ATOM 1539 O O . CYS A 1 203 ? -17.769 -0.459 35.532 1.00 93.88 203 CYS A O 1
ATOM 1541 N N . VAL A 1 204 ? -19.755 -1.523 35.537 1.00 96.38 204 VAL A N 1
ATOM 1542 C CA . VAL A 1 204 ? -19.693 -1.918 34.127 1.00 96.38 204 VAL A CA 1
ATOM 1543 C C . VAL A 1 204 ? -20.794 -1.235 33.327 1.00 96.38 204 VAL A C 1
ATOM 1545 O O . VAL A 1 204 ? -21.974 -1.347 33.669 1.00 96.38 204 VAL A O 1
ATOM 1548 N N . TRP A 1 205 ? -20.420 -0.549 32.248 1.00 97.06 205 TRP A N 1
ATOM 1549 C CA . TRP A 1 205 ? -21.359 0.012 31.279 1.00 97.06 205 TRP A CA 1
ATOM 1550 C C . TRP A 1 205 ? -21.179 -0.630 29.912 1.00 97.06 205 TRP A C 1
ATOM 1552 O O . TRP A 1 205 ? -20.080 -0.614 29.367 1.00 97.06 205 TRP A O 1
ATOM 1562 N N . LEU A 1 206 ? -22.266 -1.145 29.339 1.00 96.88 206 LEU A N 1
ATOM 1563 C CA . LEU A 1 206 ? -22.312 -1.557 27.939 1.00 96.88 206 LEU A CA 1
ATOM 1564 C C . LEU A 1 206 ? -22.993 -0.4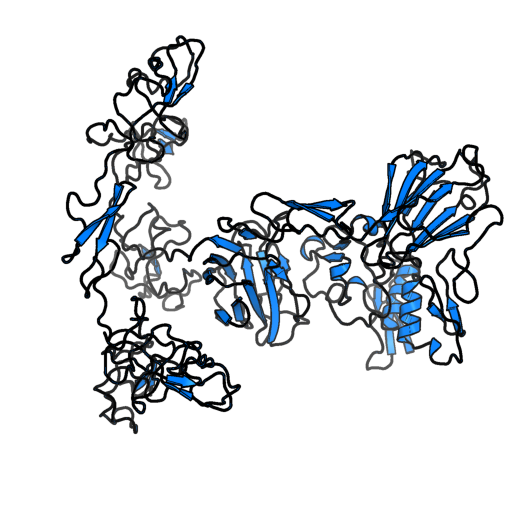57 27.130 1.00 96.88 206 LEU A C 1
ATOM 1566 O O . LEU A 1 206 ? -24.197 -0.233 27.269 1.00 96.88 206 LEU A O 1
ATOM 1570 N N . LEU A 1 207 ? -22.221 0.218 26.289 1.00 97.62 207 LEU A N 1
ATOM 1571 C CA . LEU A 1 207 ? -22.714 1.229 25.366 1.00 97.62 207 LEU A CA 1
ATOM 1572 C C . LEU A 1 207 ? -23.063 0.562 24.041 1.00 97.62 207 LEU A C 1
ATOM 1574 O O . LEU A 1 207 ? -22.250 -0.185 23.493 1.00 97.62 207 LEU A O 1
ATOM 1578 N N . ARG A 1 208 ? -24.263 0.833 23.529 1.00 95.50 208 ARG A N 1
ATOM 1579 C CA . ARG A 1 208 ? -24.746 0.277 22.266 1.00 95.50 208 ARG A CA 1
ATOM 1580 C C . ARG A 1 208 ? -25.191 1.387 21.336 1.00 95.50 208 ARG A C 1
ATOM 1582 O O . ARG A 1 208 ? -26.016 2.220 21.701 1.00 95.50 208 ARG A O 1
ATOM 1589 N N . ALA A 1 209 ? -24.677 1.356 20.120 1.00 94.25 209 ALA A N 1
ATOM 1590 C CA . ALA A 1 209 ? -25.176 2.144 19.008 1.00 94.25 209 ALA A CA 1
ATOM 1591 C C . ALA A 1 209 ? -25.968 1.243 18.038 1.00 94.25 209 ALA A C 1
ATOM 1593 O O . ALA A 1 209 ? -25.855 0.008 18.082 1.00 94.25 209 ALA A O 1
ATOM 1594 N N . PRO A 1 210 ? -26.781 1.820 17.136 1.00 92.38 210 PRO A N 1
ATOM 1595 C CA . PRO A 1 210 ? -27.325 1.071 16.008 1.00 92.38 210 PRO A CA 1
ATOM 1596 C C . PRO A 1 210 ? -26.197 0.480 15.148 1.00 92.38 210 PRO A C 1
ATOM 1598 O O . PRO A 1 210 ? -25.125 1.064 15.046 1.00 92.38 210 PRO A O 1
ATOM 1601 N N . SER A 1 211 ? -26.448 -0.648 14.481 1.00 86.19 211 SER A N 1
ATOM 1602 C CA . SER A 1 211 ? -25.421 -1.449 13.787 1.00 86.19 211 SER A CA 1
ATOM 1603 C C . SER A 1 211 ? -24.644 -0.734 12.670 1.00 86.19 211 SER A C 1
ATOM 1605 O O . SER A 1 211 ? -23.636 -1.251 12.210 1.00 86.19 211 SER A O 1
ATOM 1607 N N . SER A 1 212 ? -25.113 0.424 12.199 1.00 83.25 212 SER A N 1
ATOM 1608 C CA . SER A 1 212 ? -24.449 1.249 11.178 1.00 83.25 212 SER A CA 1
ATOM 1609 C C . SER A 1 212 ? -23.660 2.428 11.765 1.00 83.25 212 SER A C 1
ATOM 1611 O O . SER A 1 212 ? -23.425 3.411 11.062 1.00 83.25 212 SER A O 1
ATOM 1613 N N . PHE A 1 213 ? -23.400 2.413 13.071 1.00 88.62 213 PHE A N 1
ATOM 1614 C CA . PHE A 1 213 ? -22.726 3.485 13.789 1.00 88.62 213 PHE A CA 1
ATOM 1615 C C . PHE A 1 213 ? -21.644 2.920 14.700 1.00 88.62 213 PHE A C 1
ATOM 1617 O O . PHE A 1 213 ? -21.777 1.838 15.269 1.00 88.62 213 PHE A O 1
ATOM 1624 N N . HIS A 1 214 ? -20.623 3.740 14.887 1.00 91.56 214 HIS A N 1
ATOM 1625 C CA . HIS A 1 214 ? -19.589 3.588 15.886 1.00 91.56 214 HIS A CA 1
ATOM 1626 C C . HIS A 1 214 ? -19.971 4.306 17.180 1.00 91.56 214 HIS A C 1
ATOM 1628 O O . HIS A 1 214 ? -20.667 5.329 17.161 1.00 91.56 214 HIS A O 1
ATOM 1634 N N . VAL A 1 215 ? -19.476 3.801 18.309 1.00 94.25 215 VAL A N 1
ATOM 1635 C CA . VAL A 1 215 ? -19.554 4.503 19.594 1.00 94.25 215 VAL A CA 1
ATOM 1636 C C . VAL A 1 215 ? -18.310 5.374 19.724 1.00 94.25 215 VAL A C 1
ATOM 1638 O O . VAL A 1 215 ? -17.194 4.860 19.719 1.00 94.25 215 VAL A O 1
ATOM 1641 N N . ARG A 1 216 ? -18.501 6.690 19.845 1.00 92.62 216 ARG A N 1
ATOM 1642 C CA . ARG A 1 216 ? -17.454 7.663 20.172 1.00 92.62 216 ARG A CA 1
ATOM 1643 C C . ARG A 1 216 ? -17.612 8.077 21.628 1.00 92.62 216 ARG A C 1
ATOM 1645 O O . ARG A 1 216 ? -18.691 8.508 22.032 1.00 92.62 216 ARG A O 1
ATOM 1652 N N . LEU A 1 217 ? -16.537 7.972 22.391 1.00 93.81 217 LEU A N 1
ATOM 1653 C CA . LEU A 1 217 ? -16.450 8.365 23.789 1.00 93.81 217 LEU A CA 1
ATOM 1654 C C . LEU A 1 217 ? -15.422 9.485 23.924 1.00 93.81 217 LEU A C 1
ATOM 1656 O O . LEU A 1 217 ? -14.318 9.367 23.404 1.00 93.81 217 LEU A O 1
ATOM 1660 N N . GLU A 1 218 ? -15.775 10.554 24.622 1.00 91.25 218 GLU A N 1
ATOM 1661 C CA . GLU A 1 218 ? -14.890 11.687 24.895 1.00 91.25 218 GLU A CA 1
ATOM 1662 C C . GLU A 1 218 ? -14.859 11.970 26.396 1.00 91.25 218 GLU A C 1
ATOM 1664 O O . GLU A 1 218 ? -15.901 11.998 27.052 1.00 91.25 218 GLU A O 1
ATOM 1669 N N . ALA A 1 219 ? -13.669 12.170 26.956 1.00 87.00 219 ALA A N 1
ATOM 1670 C CA . ALA A 1 219 ? -13.506 12.539 28.354 1.00 87.00 219 ALA A CA 1
ATOM 1671 C C . ALA A 1 219 ? -13.627 14.057 28.529 1.00 87.00 219 ALA A C 1
ATOM 1673 O O . ALA A 1 219 ? -12.747 14.810 28.111 1.00 87.00 219 ALA A O 1
ATOM 1674 N N . ASP A 1 220 ? -14.682 14.510 29.211 1.00 84.50 220 ASP A N 1
ATOM 1675 C CA . ASP A 1 220 ? -14.796 15.913 29.624 1.00 84.50 220 ASP A CA 1
ATOM 1676 C C . ASP A 1 220 ? -13.804 16.220 30.743 1.00 84.50 220 ASP A C 1
ATOM 1678 O O . ASP A 1 220 ? -13.096 17.227 30.730 1.00 84.50 220 ASP A O 1
ATOM 1682 N N . VAL A 1 221 ? -13.803 15.344 31.747 1.00 83.31 221 VAL A N 1
ATOM 1683 C CA . VAL A 1 221 ? -12.987 15.452 32.950 1.00 83.31 221 VAL A CA 1
ATOM 1684 C C . VAL A 1 221 ? -12.611 14.053 33.392 1.00 83.31 221 VAL A C 1
ATOM 1686 O O . VAL A 1 221 ? -13.479 13.187 33.521 1.00 83.31 221 VAL A O 1
ATOM 1689 N N . PHE A 1 222 ? -11.337 13.869 33.700 1.00 82.38 222 PHE A N 1
ATOM 1690 C CA . PHE A 1 222 ? -10.798 12.634 34.231 1.00 82.38 222 PHE A CA 1
ATOM 1691 C C . PHE A 1 222 ? -9.872 12.962 35.405 1.00 82.38 222 PHE A C 1
ATOM 1693 O O . PHE A 1 222 ? -8.938 13.738 35.238 1.00 82.38 222 PHE A O 1
ATOM 1700 N N . HIS A 1 223 ? -10.179 12.435 36.593 1.00 87.94 223 HIS A N 1
ATOM 1701 C CA . HIS A 1 223 ? -9.416 12.623 37.833 1.00 87.94 223 HIS A CA 1
ATOM 1702 C C . HIS A 1 223 ? -9.434 11.324 38.648 1.00 87.94 223 HIS A C 1
ATOM 1704 O O . HIS A 1 223 ? -10.297 11.128 39.518 1.00 87.94 223 HIS A O 1
ATOM 1710 N N . LEU A 1 224 ? -8.515 10.412 38.324 1.00 91.00 224 LEU A N 1
ATOM 1711 C CA . LEU A 1 224 ? -8.344 9.137 39.024 1.00 91.00 224 LEU A CA 1
ATOM 1712 C C . LEU A 1 224 ? -6.955 9.032 39.680 1.00 91.00 224 LEU A C 1
ATOM 1714 O O . LEU A 1 224 ? -5.971 9.429 39.061 1.00 91.00 224 LEU A O 1
ATOM 1718 N N . PRO A 1 225 ? -6.843 8.423 40.878 1.00 88.19 225 PRO A N 1
ATOM 1719 C CA . PRO A 1 225 ? -5.588 8.310 41.600 1.00 88.19 225 PRO A CA 1
ATOM 1720 C C . PRO A 1 225 ? -4.554 7.527 40.797 1.00 88.19 225 PRO A C 1
ATOM 1722 O O . PRO A 1 225 ? -4.777 6.381 40.385 1.00 88.19 225 PRO A O 1
ATOM 1725 N N . TYR A 1 226 ? -3.397 8.153 40.638 1.00 86.88 226 TYR A N 1
ATOM 1726 C CA . TYR A 1 226 ? -2.307 7.688 39.798 1.00 86.88 226 TYR A CA 1
ATOM 1727 C C . TYR A 1 226 ? -0.965 8.051 40.428 1.00 86.88 226 TYR A C 1
ATOM 1729 O O . TYR A 1 226 ? -0.807 9.117 41.027 1.00 86.88 226 TYR A O 1
ATOM 1737 N N . ASP A 1 227 ? -0.001 7.148 40.295 1.00 83.81 227 ASP A N 1
ATOM 1738 C CA . ASP A 1 227 ? 1.388 7.401 40.646 1.00 83.81 227 ASP A CA 1
ATOM 1739 C C . ASP A 1 227 ? 2.186 7.803 39.406 1.00 83.81 227 ASP A C 1
ATOM 1741 O O . ASP A 1 227 ? 2.444 6.976 38.527 1.00 83.81 227 ASP A O 1
ATOM 1745 N N . ALA A 1 228 ? 2.587 9.073 39.356 1.00 75.62 228 ALA A N 1
ATOM 1746 C CA . ALA A 1 228 ? 3.349 9.620 38.243 1.00 75.62 228 ALA A CA 1
ATOM 1747 C C . ALA A 1 228 ? 4.801 9.139 38.181 1.00 75.62 228 ALA A C 1
ATOM 1749 O O . ALA A 1 228 ? 5.393 9.203 37.106 1.00 75.62 228 ALA A O 1
ATOM 1750 N N . GLU A 1 229 ? 5.378 8.667 39.290 1.00 79.69 229 GLU A N 1
ATOM 1751 C CA . GLU A 1 229 ? 6.771 8.204 39.308 1.00 79.69 229 GLU A CA 1
ATOM 1752 C C . GLU A 1 229 ? 6.900 6.800 38.698 1.00 79.69 229 GLU A C 1
ATOM 1754 O O . GLU A 1 229 ? 7.844 6.535 37.955 1.00 79.69 229 GLU A O 1
ATOM 1759 N N . ASP A 1 230 ? 5.912 5.935 38.945 1.00 79.12 230 ASP A N 1
ATOM 1760 C CA . ASP A 1 230 ? 5.908 4.524 38.527 1.00 79.12 230 ASP A CA 1
ATOM 1761 C C . ASP A 1 230 ? 4.952 4.218 37.352 1.00 79.12 230 ASP A C 1
ATOM 1763 O O . ASP A 1 230 ? 4.798 3.054 36.971 1.00 79.12 230 ASP A O 1
ATOM 1767 N N . ASN A 1 231 ? 4.279 5.232 36.797 1.00 74.44 231 ASN A N 1
ATOM 1768 C CA . ASN A 1 231 ? 3.210 5.094 35.799 1.00 74.44 231 ASN A CA 1
ATOM 1769 C C . ASN A 1 231 ? 2.132 4.068 36.205 1.00 74.44 231 ASN A C 1
ATOM 1771 O O . ASN A 1 231 ? 1.736 3.198 35.424 1.00 74.44 231 ASN A O 1
ATOM 1775 N N . ARG A 1 232 ? 1.688 4.127 37.468 1.00 82.94 232 ARG A N 1
ATOM 1776 C CA . ARG A 1 232 ? 0.803 3.116 38.065 1.00 82.94 232 ARG A CA 1
ATOM 1777 C C . ARG A 1 232 ? -0.584 3.679 38.349 1.00 82.94 232 ARG A C 1
ATOM 1779 O O . ARG A 1 232 ? -0.741 4.569 39.181 1.00 82.94 232 ARG A O 1
ATOM 1786 N N . CYS A 1 233 ? -1.604 3.089 37.731 1.00 87.44 233 CYS A N 1
ATOM 1787 C CA . CYS A 1 233 ? -2.998 3.340 38.089 1.00 87.44 233 CYS A CA 1
ATOM 1788 C C . CYS A 1 233 ? -3.362 2.618 39.390 1.00 87.44 233 CYS A C 1
ATOM 1790 O O . CYS A 1 233 ? -3.173 1.404 39.496 1.00 87.44 233 CYS A O 1
ATOM 1792 N N . TYR A 1 234 ? -3.922 3.341 40.363 1.00 90.94 234 TYR A N 1
ATOM 1793 C CA . TYR A 1 234 ? -4.499 2.716 41.557 1.00 90.94 234 TYR A CA 1
ATOM 1794 C C . TYR A 1 234 ? -5.956 2.335 41.318 1.00 90.94 234 TYR A C 1
ATOM 1796 O O . TYR A 1 234 ? -6.354 1.217 41.634 1.00 90.94 234 TYR A O 1
ATOM 1804 N N . HIS A 1 235 ? -6.719 3.241 40.710 1.00 93.94 235 HIS A N 1
ATOM 1805 C CA . HIS A 1 235 ? -8.036 2.973 40.137 1.00 93.94 235 HIS A CA 1
ATOM 1806 C C . HIS A 1 235 ? -8.007 3.372 38.664 1.00 93.94 235 HIS A C 1
ATOM 1808 O O . HIS A 1 235 ? -7.239 4.259 38.283 1.00 93.94 235 HIS A O 1
ATOM 1814 N N . TRP A 1 236 ? -8.836 2.747 37.836 1.00 94.44 236 TRP A N 1
ATOM 1815 C CA . TRP A 1 236 ? -8.835 3.013 36.399 1.00 94.44 236 TRP A CA 1
ATOM 1816 C C . TRP A 1 236 ? -10.217 2.834 35.785 1.00 94.44 236 TRP A C 1
ATOM 1818 O O . TRP A 1 236 ? -11.063 2.109 36.310 1.00 94.44 236 TRP A O 1
ATOM 1828 N N . LEU A 1 237 ? -10.411 3.471 34.634 1.00 94.94 237 LEU A N 1
ATOM 1829 C CA . LEU A 1 237 ? -11.438 3.091 33.675 1.00 94.94 237 LEU A CA 1
ATOM 1830 C C . LEU A 1 237 ? -10.784 2.258 32.576 1.00 94.94 237 LEU A C 1
ATOM 1832 O O . LEU A 1 237 ? -9.859 2.721 31.915 1.00 94.94 237 LEU A O 1
ATOM 1836 N N . GLU A 1 238 ? -11.257 1.037 32.380 1.00 95.31 238 GLU A N 1
ATOM 1837 C CA . GLU A 1 238 ? -10.924 0.221 31.222 1.00 95.31 238 GLU A CA 1
ATOM 1838 C C . GLU A 1 238 ? -11.922 0.523 30.103 1.00 95.31 238 GLU A C 1
ATOM 1840 O O . GLU A 1 238 ? -13.133 0.390 30.298 1.00 95.31 238 GLU A O 1
ATOM 1845 N N . VAL A 1 239 ? -11.418 0.938 28.942 1.00 95.69 239 VAL A N 1
ATOM 1846 C CA . VAL A 1 239 ? -12.218 1.241 27.750 1.00 95.69 239 VAL A CA 1
ATOM 1847 C C . VAL A 1 239 ? -11.969 0.148 26.715 1.00 95.69 239 VAL A C 1
ATOM 1849 O O . VAL A 1 239 ? -10.894 0.084 26.117 1.00 95.69 239 VAL A O 1
ATOM 1852 N N . ARG A 1 240 ? -12.956 -0.728 26.504 1.00 96.25 240 ARG A N 1
ATOM 1853 C CA . ARG A 1 240 ? -12.925 -1.784 25.480 1.00 96.25 240 ARG A CA 1
ATOM 1854 C C . ARG A 1 240 ? -13.695 -1.327 24.257 1.00 96.25 240 ARG A C 1
ATOM 1856 O O . ARG A 1 240 ? -14.920 -1.199 24.301 1.00 96.25 240 ARG A O 1
ATOM 1863 N N . TYR A 1 241 ? -12.962 -1.088 23.181 1.00 94.19 241 TYR A N 1
ATOM 1864 C CA . TYR A 1 241 ? -13.493 -0.498 21.955 1.00 94.19 241 TYR A CA 1
ATOM 1865 C C . TYR A 1 241 ? -13.162 -1.316 20.693 1.00 94.19 241 TYR A C 1
ATOM 1867 O O . TYR A 1 241 ? -13.468 -0.868 19.596 1.00 94.19 241 TYR A O 1
ATOM 1875 N N . ASN A 1 242 ? -12.574 -2.514 20.825 1.00 94.12 242 ASN A N 1
ATOM 1876 C CA . ASN A 1 242 ? -12.399 -3.457 19.711 1.00 94.12 242 ASN A CA 1
ATOM 1877 C C . ASN A 1 242 ? -13.407 -4.611 19.792 1.00 94.12 242 ASN A C 1
ATOM 1879 O O . ASN A 1 242 ? -14.435 -4.585 19.125 1.00 94.12 242 ASN A O 1
ATOM 1883 N N . LEU A 1 243 ? -13.149 -5.602 20.646 1.00 94.38 243 LEU A N 1
ATOM 1884 C CA . LEU A 1 243 ? -14.033 -6.741 20.878 1.00 94.38 243 LEU A CA 1
ATOM 1885 C C . LEU A 1 243 ? -14.428 -6.802 22.364 1.00 94.38 243 LEU A C 1
ATOM 1887 O O . LEU A 1 243 ? -13.564 -6.612 23.219 1.00 94.38 243 LEU A O 1
ATOM 1891 N N . PRO A 1 244 ? -15.691 -7.106 22.724 1.00 93.88 244 PRO A N 1
ATOM 1892 C CA . PRO A 1 244 ? -16.111 -7.188 24.126 1.00 93.88 244 PRO A CA 1
ATOM 1893 C C . PRO A 1 244 ? -15.324 -8.226 24.942 1.00 93.88 244 PRO A C 1
ATOM 1895 O O . PRO A 1 244 ? -15.101 -8.028 26.140 1.00 93.88 244 PRO A O 1
ATOM 1898 N N . GLY A 1 245 ? -14.926 -9.329 24.292 1.00 93.31 245 GLY A N 1
ATOM 1899 C CA . GLY A 1 245 ? -14.159 -10.427 24.885 1.00 93.31 245 GLY A CA 1
ATOM 1900 C C . GLY A 1 245 ? -12.696 -10.097 25.188 1.00 93.31 245 GLY A C 1
ATOM 1901 O O . GLY A 1 245 ? -12.117 -10.755 26.050 1.00 93.31 245 GLY A O 1
ATOM 1902 N N . GLN A 1 246 ? -12.133 -9.073 24.543 1.00 93.00 246 GLN A N 1
ATOM 1903 C CA . GLN A 1 246 ? -10.766 -8.602 24.780 1.00 93.00 246 GLN A CA 1
ATOM 1904 C C . GLN A 1 246 ? -10.705 -7.621 25.949 1.00 93.00 246 GLN A C 1
ATOM 1906 O O . GLN A 1 246 ? -11.721 -7.044 26.354 1.00 93.00 246 GLN A O 1
ATOM 1911 N N . THR A 1 247 ? -9.513 -7.410 26.500 1.00 92.31 247 THR A N 1
ATOM 1912 C CA . THR A 1 247 ? -9.276 -6.314 27.439 1.00 92.31 247 THR A CA 1
ATOM 1913 C C . THR A 1 247 ? -9.279 -4.957 26.735 1.00 92.31 247 THR A C 1
ATOM 1915 O O . THR A 1 247 ? -9.369 -4.838 25.514 1.00 92.31 247 THR A O 1
ATOM 1918 N N . GLY A 1 248 ? -9.306 -3.892 27.532 1.00 92.06 248 GLY A N 1
ATOM 1919 C CA . GLY A 1 248 ? -9.321 -2.516 27.051 1.00 92.06 248 GLY A CA 1
ATOM 1920 C C . GLY A 1 248 ? -8.139 -1.719 27.576 1.00 92.06 248 GLY A C 1
ATOM 1921 O O . GLY A 1 248 ? -7.434 -2.142 28.495 1.00 92.06 248 GLY A O 1
ATOM 1922 N N . ILE A 1 249 ? -7.951 -0.520 27.029 1.00 89.88 249 ILE A N 1
ATOM 1923 C CA . ILE A 1 249 ? -6.951 0.401 27.563 1.00 89.88 249 ILE A CA 1
ATOM 1924 C C . ILE A 1 249 ? -7.395 0.868 28.950 1.00 89.88 249 ILE A C 1
ATOM 1926 O O . ILE A 1 249 ? -8.554 1.234 29.149 1.00 89.88 249 ILE A O 1
ATOM 1930 N N . ARG A 1 250 ? -6.476 0.846 29.917 1.00 90.12 250 ARG A N 1
ATOM 1931 C CA . ARG A 1 250 ? -6.732 1.308 31.285 1.00 90.12 250 ARG A CA 1
ATOM 1932 C C . ARG A 1 250 ? -6.235 2.731 31.449 1.00 90.12 250 ARG A C 1
ATOM 1934 O O . ARG A 1 250 ? -5.049 2.996 31.281 1.00 90.12 250 ARG A O 1
ATOM 1941 N N . VAL A 1 251 ? -7.153 3.624 31.794 1.00 89.75 251 VAL A N 1
ATOM 1942 C CA . VAL A 1 251 ? -6.916 5.065 31.874 1.00 89.75 251 VAL A CA 1
ATOM 1943 C C . VAL A 1 251 ? -7.087 5.526 33.320 1.00 89.75 251 VAL A C 1
ATOM 1945 O O . VAL A 1 251 ? -8.036 5.130 34.004 1.00 89.75 251 VAL A O 1
ATOM 1948 N N . CYS A 1 252 ? -6.157 6.349 33.796 1.00 89.31 252 CYS A N 1
ATOM 1949 C CA . CYS A 1 252 ? -6.134 6.947 35.130 1.00 89.31 252 CYS A CA 1
ATOM 1950 C C . CYS A 1 252 ? -5.377 8.288 35.097 1.00 89.31 252 CYS A C 1
ATOM 1952 O O . CYS A 1 252 ? -4.830 8.659 34.061 1.00 89.31 252 CYS A O 1
ATOM 1954 N N . GLY A 1 253 ? -5.324 9.004 36.223 1.00 87.50 253 GLY A N 1
ATOM 1955 C CA . GLY A 1 253 ? -4.681 10.313 36.313 1.00 87.50 253 GLY A CA 1
ATOM 1956 C C . GLY A 1 253 ? -5.600 11.465 35.917 1.00 87.50 253 GLY A C 1
ATOM 1957 O O . GLY A 1 253 ? -6.829 11.337 35.949 1.00 87.50 253 GLY A O 1
ATOM 1958 N N . ASP A 1 254 ? -4.967 12.586 35.572 1.00 81.25 254 ASP A N 1
ATOM 1959 C CA . ASP A 1 254 ? -5.625 13.812 35.137 1.00 81.25 254 ASP A CA 1
ATOM 1960 C C . ASP A 1 254 ? -5.605 13.905 33.609 1.00 81.25 254 ASP A C 1
ATOM 1962 O O . ASP A 1 254 ? -4.541 14.088 33.012 1.00 81.25 254 ASP A O 1
ATOM 1966 N N . SER A 1 255 ? -6.769 13.824 32.968 1.00 71.69 255 SER A N 1
ATOM 1967 C CA . SER A 1 255 ? -6.890 14.053 31.526 1.00 71.69 255 SER A CA 1
ATOM 1968 C C . SER A 1 255 ? -8.181 14.790 31.160 1.00 71.69 255 SER A C 1
ATOM 1970 O O . SER A 1 255 ? -9.179 14.779 31.886 1.00 71.69 255 SER A O 1
ATOM 1972 N N . SER A 1 256 ? -8.137 15.510 30.040 1.00 66.62 256 SER A N 1
ATOM 1973 C CA . SER A 1 256 ? -9.290 16.201 29.458 1.00 66.62 256 SER A CA 1
ATOM 1974 C C . SER A 1 256 ? -9.154 16.198 27.940 1.00 66.62 256 SER A C 1
ATOM 1976 O O . SER A 1 256 ? -8.122 16.639 27.431 1.00 66.62 256 SER A O 1
ATOM 1978 N N . GLY A 1 257 ? -10.190 15.755 27.229 1.00 67.19 257 GLY A N 1
ATOM 1979 C CA . GLY A 1 257 ? -10.206 15.696 25.767 1.00 67.19 257 GLY A CA 1
ATOM 1980 C C . GLY A 1 257 ? -9.704 14.385 25.157 1.00 67.19 257 GLY A C 1
ATOM 1981 O O . GLY A 1 257 ? -9.608 14.308 23.934 1.00 67.19 257 GLY A O 1
ATOM 1982 N N . ASP A 1 258 ? -9.416 13.361 25.966 1.00 79.88 258 ASP A N 1
ATOM 1983 C CA . ASP A 1 258 ? -9.168 12.016 25.438 1.00 79.88 258 ASP A CA 1
ATOM 1984 C C . ASP A 1 258 ? -10.410 11.523 24.685 1.00 79.88 258 ASP A C 1
ATOM 1986 O O . ASP A 1 258 ? -11.542 11.736 25.131 1.00 79.88 258 ASP A O 1
ATOM 1990 N N . SER A 1 259 ? -10.206 10.871 23.541 1.00 88.69 259 SER A N 1
ATOM 1991 C CA . SER A 1 259 ? -11.286 10.354 22.703 1.00 88.69 259 SER A CA 1
ATOM 1992 C C . SER A 1 259 ? -10.990 8.928 22.265 1.00 88.69 259 SER A C 1
ATOM 1994 O O . SER A 1 259 ? -9.878 8.620 21.839 1.00 88.69 259 SER A O 1
ATOM 1996 N N . TRP A 1 260 ? -12.006 8.074 22.339 1.00 91.44 260 TRP A N 1
ATOM 1997 C CA . TRP A 1 260 ? -11.966 6.690 21.881 1.00 91.44 260 TRP A CA 1
ATOM 1998 C C . TRP A 1 260 ? -13.131 6.444 20.942 1.00 91.44 260 TRP A C 1
ATOM 2000 O O . TRP A 1 260 ? -14.256 6.873 21.204 1.00 91.44 260 TRP A O 1
ATOM 2010 N N . VAL A 1 261 ? -12.879 5.718 19.861 1.00 91.69 261 VAL A N 1
ATOM 2011 C CA . VAL A 1 261 ? -13.927 5.284 18.942 1.00 91.69 261 VAL A CA 1
ATOM 2012 C C . VAL A 1 261 ? -13.795 3.791 18.735 1.00 91.69 261 VAL A C 1
ATOM 2014 O O . VAL A 1 261 ? -12.683 3.270 18.696 1.00 91.69 261 VAL A O 1
ATOM 2017 N N . THR A 1 262 ? -14.924 3.098 18.640 1.00 92.69 262 THR A N 1
ATOM 2018 C CA . THR A 1 262 ? -14.921 1.671 18.329 1.00 92.69 262 THR A CA 1
ATOM 2019 C C . THR A 1 262 ? -14.191 1.379 17.022 1.00 92.69 262 THR A C 1
ATOM 2021 O O . THR A 1 262 ? -14.310 2.134 16.053 1.00 92.69 262 THR A O 1
ATOM 2024 N N . SER A 1 263 ? -13.442 0.278 16.999 1.00 87.75 263 SER A N 1
ATOM 2025 C CA . SER A 1 263 ? -12.616 -0.126 15.861 1.00 87.75 263 SER A CA 1
ATOM 2026 C C . SER A 1 263 ? -13.456 -0.444 14.620 1.00 87.75 263 SER A C 1
ATOM 2028 O O . SER A 1 263 ? -14.655 -0.721 14.688 1.00 87.75 263 SER A O 1
ATOM 2030 N N . ALA A 1 264 ? -12.806 -0.427 13.455 1.00 79.06 264 ALA A N 1
ATOM 2031 C CA . ALA A 1 264 ? -13.449 -0.772 12.188 1.00 79.06 264 ALA A CA 1
ATOM 2032 C C . ALA A 1 264 ? -13.676 -2.279 12.022 1.00 79.06 264 ALA A C 1
ATOM 2034 O O . ALA A 1 264 ? -14.583 -2.689 11.300 1.00 79.06 264 ALA A O 1
ATOM 2035 N N . TRP A 1 265 ? -12.828 -3.080 12.661 1.00 78.62 265 TRP A N 1
ATOM 2036 C CA . TRP A 1 265 ? -12.702 -4.512 12.403 1.00 78.62 265 TRP A CA 1
ATOM 2037 C C . TRP A 1 265 ? -13.186 -5.383 13.569 1.00 78.62 265 TRP A C 1
ATOM 2039 O O . TRP A 1 265 ? -13.249 -6.600 13.435 1.00 78.62 265 TRP A O 1
ATOM 2049 N N . GLY A 1 266 ? -13.539 -4.765 14.699 1.00 84.62 266 GLY A N 1
ATOM 2050 C CA . GLY A 1 266 ? -14.191 -5.415 15.830 1.00 84.62 266 GLY A CA 1
ATOM 2051 C C . GLY A 1 266 ? -15.704 -5.177 15.851 1.00 84.62 266 GLY A C 1
ATOM 2052 O O . GLY A 1 266 ? -16.362 -5.036 14.820 1.00 84.62 266 GLY A O 1
ATOM 2053 N N . GLU A 1 267 ? -16.274 -5.099 17.051 1.00 90.12 267 GLU A N 1
ATOM 2054 C CA . GLU A 1 267 ? -17.698 -4.847 17.275 1.00 90.12 267 GLU A CA 1
ATOM 2055 C C . GLU A 1 267 ? -18.001 -3.344 17.216 1.00 90.12 267 GLU A C 1
ATOM 2057 O O . GLU A 1 267 ? -18.120 -2.658 18.233 1.00 90.12 267 GLU A O 1
ATOM 2062 N N . LYS A 1 268 ? -18.150 -2.826 15.992 1.00 89.69 268 LYS A N 1
ATOM 2063 C CA . LYS A 1 268 ? -18.324 -1.393 15.691 1.00 89.69 268 LYS A CA 1
ATOM 2064 C C . LYS A 1 268 ? -19.344 -0.683 16.575 1.00 89.69 268 LYS A C 1
ATOM 2066 O O . LYS A 1 268 ? -19.138 0.460 16.960 1.00 89.69 268 LYS A O 1
ATOM 2071 N N . ASN A 1 269 ? -20.461 -1.318 16.897 1.00 92.62 269 ASN A N 1
ATOM 2072 C CA . ASN A 1 269 ? -21.568 -0.657 17.576 1.00 92.62 269 ASN A CA 1
ATOM 2073 C C . ASN A 1 269 ? -21.632 -0.949 19.084 1.00 92.62 269 ASN A C 1
ATOM 2075 O O . ASN A 1 269 ? -22.635 -0.605 19.714 1.00 92.62 269 ASN A O 1
ATOM 2079 N N . LEU A 1 270 ? -20.599 -1.572 19.663 1.00 94.75 270 LEU A N 1
ATOM 2080 C CA . LEU A 1 270 ? -20.528 -1.920 21.081 1.00 94.75 270 LEU A CA 1
ATOM 2081 C C . LEU A 1 270 ? -19.235 -1.398 21.713 1.00 94.75 270 LEU A C 1
ATOM 2083 O O . LEU A 1 270 ? -18.143 -1.623 21.208 1.00 94.75 270 LEU A O 1
ATOM 2087 N N . MET A 1 271 ? -19.351 -0.753 22.872 1.00 96.81 271 MET A N 1
ATOM 2088 C CA . MET A 1 271 ? -18.204 -0.367 23.697 1.00 96.81 271 MET A CA 1
ATOM 2089 C C . MET A 1 271 ? -18.481 -0.764 25.145 1.00 96.81 271 MET A C 1
ATOM 2091 O O . MET A 1 271 ? -19.560 -0.482 25.670 1.00 96.81 271 MET A O 1
ATOM 2095 N N . LEU A 1 272 ? -17.524 -1.429 25.793 1.00 97.19 272 LEU A N 1
ATOM 2096 C CA . LEU A 1 272 ? -17.650 -1.860 27.187 1.00 97.19 272 LEU A CA 1
ATOM 2097 C C . LEU A 1 272 ? -16.709 -1.033 28.064 1.00 97.19 272 LEU A C 1
ATOM 2099 O O . LEU A 1 272 ? -15.507 -0.971 27.817 1.00 97.19 272 LEU A O 1
ATOM 2103 N N . LEU A 1 273 ? -17.265 -0.397 29.091 1.00 97.12 273 LEU A N 1
ATOM 2104 C CA . LEU A 1 273 ? -16.520 0.388 30.069 1.00 97.12 273 LEU A CA 1
ATOM 2105 C C . LEU A 1 273 ? -16.516 -0.339 31.406 1.00 97.12 273 LEU A C 1
ATOM 2107 O O . LEU A 1 273 ? -17.584 -0.713 31.893 1.00 97.12 273 LEU A O 1
ATOM 2111 N N . ILE A 1 274 ? -15.344 -0.498 32.017 1.00 96.00 274 ILE A N 1
ATOM 2112 C CA . ILE A 1 274 ? -15.196 -1.126 33.334 1.00 96.00 274 ILE A CA 1
ATOM 2113 C C . ILE A 1 274 ? -14.411 -0.178 34.234 1.00 96.00 274 ILE A C 1
ATOM 2115 O O . ILE A 1 274 ? -13.213 0.010 34.056 1.00 96.00 274 ILE A O 1
ATOM 2119 N N . PHE A 1 275 ? -15.086 0.443 35.195 1.00 95.50 275 PHE A N 1
ATOM 2120 C CA . PHE A 1 275 ? -14.427 1.233 36.232 1.00 95.50 275 PHE A CA 1
ATOM 2121 C C . PHE A 1 275 ? -14.143 0.353 37.444 1.00 95.50 275 PHE A C 1
ATOM 2123 O O . PHE A 1 275 ? -15.085 -0.176 38.033 1.00 95.50 275 PHE A O 1
ATOM 2130 N N . ASP A 1 276 ? -12.873 0.242 37.828 1.00 93.69 276 ASP A N 1
ATOM 2131 C CA . ASP A 1 276 ? -12.424 -0.560 38.968 1.00 93.69 276 ASP A CA 1
ATOM 2132 C C . ASP A 1 276 ? -11.750 0.331 40.024 1.00 93.69 276 ASP A C 1
ATOM 2134 O O . ASP A 1 276 ? -10.750 1.009 39.763 1.00 93.69 276 ASP A O 1
ATOM 2138 N N . SER A 1 277 ? -12.310 0.316 41.237 1.00 93.44 277 SER A N 1
ATOM 2139 C CA . SER A 1 277 ? -11.686 0.836 42.459 1.00 93.44 277 SER A CA 1
ATOM 2140 C C . SER A 1 277 ? -11.544 -0.231 43.557 1.00 93.44 277 SER A C 1
ATOM 2142 O O . SER A 1 277 ? -11.223 0.089 44.706 1.00 93.44 277 SER A O 1
ATOM 2144 N N . GLU A 1 278 ? -11.808 -1.501 43.240 1.00 91.00 278 GLU A N 1
ATOM 2145 C CA . GLU A 1 278 ? -11.646 -2.633 44.157 1.00 91.00 278 GLU A CA 1
ATOM 2146 C C . GLU A 1 278 ? -10.185 -3.062 44.252 1.00 91.00 278 GLU A C 1
ATOM 2148 O O . GLU A 1 278 ? -9.690 -3.285 45.362 1.00 91.00 278 GLU A O 1
ATOM 2153 N N . PHE A 1 279 ? -9.466 -3.104 43.129 1.00 88.38 279 PHE A N 1
ATOM 2154 C CA . PHE A 1 279 ? -8.054 -3.481 43.108 1.00 88.38 279 PHE A CA 1
ATOM 2155 C C . PHE A 1 279 ? -7.205 -2.572 44.006 1.00 88.38 279 PHE A C 1
ATOM 2157 O O . PHE A 1 279 ? -6.435 -3.041 44.848 1.00 88.38 279 PHE A O 1
ATOM 2164 N N . GLY A 1 280 ? -7.386 -1.258 43.862 1.00 86.94 280 GLY A N 1
ATOM 2165 C CA . GLY A 1 280 ? -6.660 -0.231 44.602 1.00 86.94 280 GLY A CA 1
ATOM 2166 C C . GLY A 1 280 ? -7.341 0.247 45.878 1.00 86.94 280 GLY A C 1
ATOM 2167 O O . GLY A 1 280 ? -6.965 1.306 46.364 1.00 86.94 280 GLY A O 1
ATOM 2168 N N . LYS A 1 281 ? -8.294 -0.494 46.462 1.00 90.88 281 LYS A N 1
ATOM 2169 C CA . LYS A 1 281 ? -9.182 -0.014 47.549 1.00 90.88 281 LYS A CA 1
ATOM 2170 C C . LYS A 1 281 ? -8.523 0.588 48.800 1.00 90.88 281 LYS A C 1
ATOM 2172 O O . LYS A 1 281 ? -9.210 1.159 49.644 1.00 90.88 281 LYS A O 1
ATOM 2177 N N . LEU A 1 282 ? -7.215 0.399 48.973 1.00 91.25 282 LEU A N 1
ATOM 2178 C CA . LEU A 1 282 ? -6.423 1.004 50.048 1.00 91.25 282 LEU A CA 1
ATOM 2179 C C . LEU A 1 282 ? -6.018 2.458 49.753 1.00 91.25 282 LEU A C 1
ATOM 2181 O O . LEU A 1 282 ? -5.608 3.167 50.670 1.00 91.25 282 LEU A O 1
ATOM 2185 N N . HIS A 1 283 ? -6.126 2.899 48.501 1.00 90.88 283 HIS A N 1
ATOM 2186 C CA . HIS A 1 283 ? -5.836 4.255 48.062 1.00 90.88 283 HIS A CA 1
ATOM 2187 C C . HIS A 1 283 ? -7.093 5.123 48.122 1.00 90.88 283 HIS A C 1
ATOM 2189 O O . HIS A 1 283 ? -8.210 4.675 47.862 1.00 90.88 283 HIS A O 1
ATOM 2195 N N . SER A 1 284 ? -6.910 6.388 48.498 1.00 91.06 284 SER A N 1
ATOM 2196 C CA . SER A 1 284 ? -8.015 7.337 48.605 1.00 91.06 284 SER A CA 1
ATOM 2197 C C . SER A 1 284 ? -8.643 7.598 47.232 1.00 91.06 284 SER A C 1
ATOM 2199 O O . SER A 1 284 ? -7.912 7.767 46.258 1.00 91.06 284 SER A O 1
ATOM 2201 N N . PRO A 1 285 ? -9.979 7.676 47.133 1.00 91.56 285 PRO A N 1
ATOM 2202 C CA . PRO A 1 285 ? -10.645 8.015 45.888 1.00 91.56 285 PRO A CA 1
ATOM 2203 C C . PRO A 1 285 ? -10.514 9.510 45.580 1.00 91.56 285 PRO A C 1
ATOM 2205 O O . PRO A 1 285 ? -10.454 10.340 46.493 1.00 91.56 285 PRO A O 1
ATOM 2208 N N . GLU A 1 286 ? -10.549 9.850 44.296 1.00 91.81 286 GLU A N 1
ATOM 2209 C CA . GLU A 1 286 ? -10.588 11.227 43.794 1.00 91.81 286 GLU A CA 1
ATOM 2210 C C . GLU A 1 286 ? -11.962 11.565 43.205 1.00 91.81 286 GLU A C 1
ATOM 2212 O O . GLU A 1 286 ? -12.915 10.818 43.412 1.00 91.81 286 GLU A O 1
ATOM 2217 N N . LYS A 1 287 ? -12.094 12.705 42.513 1.00 91.75 287 LYS A N 1
ATOM 2218 C CA . LYS A 1 287 ? -13.369 13.190 41.956 1.00 91.75 287 LYS A CA 1
ATOM 2219 C C . LYS A 1 287 ? -13.977 12.237 40.927 1.00 91.75 287 LYS A C 1
ATOM 2221 O O . LYS A 1 287 ? -15.194 12.231 40.773 1.00 91.75 287 LYS A O 1
ATOM 2226 N N . GLY A 1 288 ? -13.152 11.443 40.245 1.00 93.44 288 GLY A N 1
ATOM 2227 C CA . GLY A 1 288 ? -13.591 10.510 39.218 1.00 93.44 288 GLY A CA 1
ATOM 2228 C C . GLY A 1 288 ? -13.678 11.149 37.837 1.00 93.44 288 GLY A C 1
ATOM 2229 O O . GLY A 1 288 ? -12.847 11.987 37.494 1.00 93.44 288 GLY A O 1
ATOM 2230 N N . PHE A 1 289 ? -14.657 10.745 37.033 1.00 93.81 289 PHE A N 1
ATOM 2231 C CA . PHE A 1 289 ? -14.741 11.135 35.625 1.00 93.81 289 PHE A CA 1
ATOM 2232 C C . PHE A 1 289 ? -16.151 11.534 35.186 1.00 93.81 289 PHE A C 1
ATOM 2234 O O . PHE A 1 289 ? -17.152 11.100 35.765 1.00 93.81 289 PHE A O 1
ATOM 2241 N N . SER A 1 290 ? -16.202 12.317 34.108 1.00 94.00 290 SER A N 1
ATOM 2242 C CA . SER A 1 290 ? -17.387 12.585 33.292 1.00 94.00 290 SER A CA 1
ATOM 2243 C C . SER A 1 290 ? -17.022 12.403 31.823 1.00 94.00 290 SER A C 1
ATOM 2245 O O . SER A 1 290 ? -16.051 12.990 31.348 1.00 94.00 290 SER A O 1
ATOM 2247 N N . LEU A 1 291 ? -17.798 11.587 31.119 1.00 94.81 291 LEU A N 1
ATOM 2248 C CA . LEU A 1 291 ? -17.580 11.202 29.730 1.00 94.81 291 LEU A CA 1
ATOM 2249 C C . LEU A 1 291 ? -18.824 11.533 28.908 1.00 94.81 291 LEU A C 1
ATOM 2251 O O . LEU A 1 291 ? -19.945 11.375 29.397 1.00 94.81 291 LEU A O 1
ATOM 2255 N N . GLN A 1 292 ? -18.626 11.914 27.652 1.00 94.38 292 GLN A N 1
ATOM 2256 C CA . GLN A 1 292 ? -19.681 12.046 26.655 1.00 94.38 292 GLN A CA 1
ATOM 2257 C C . GLN A 1 292 ? -19.598 10.883 25.677 1.00 94.38 292 GLN A C 1
ATOM 2259 O O . GLN A 1 292 ? -18.599 10.717 24.981 1.00 94.38 292 GLN A O 1
ATOM 2264 N N . ALA A 1 293 ? -20.664 10.095 25.601 1.00 95.88 293 ALA A N 1
ATOM 2265 C CA . ALA A 1 293 ? -20.833 9.077 24.583 1.00 95.88 293 ALA A CA 1
ATOM 2266 C C . ALA A 1 293 ? -21.771 9.588 23.486 1.00 95.88 293 ALA A C 1
ATOM 2268 O O . ALA A 1 293 ? -22.849 10.125 23.750 1.00 95.88 293 ALA A O 1
ATOM 2269 N N . THR A 1 294 ? -21.347 9.423 22.241 1.00 94.31 294 THR A N 1
ATOM 2270 C CA . THR A 1 294 ? -22.081 9.825 21.041 1.00 94.31 294 THR A CA 1
ATOM 2271 C C . THR A 1 294 ? -21.971 8.742 19.979 1.00 94.31 294 THR A C 1
ATOM 2273 O O . THR A 1 294 ? -21.098 7.875 20.032 1.00 94.31 294 THR A O 1
ATOM 2276 N N . THR A 1 295 ? -22.861 8.777 18.993 1.00 91.19 295 THR A N 1
ATOM 2277 C CA . THR A 1 295 ? -22.710 7.948 17.795 1.00 91.19 295 THR A CA 1
ATOM 2278 C C . THR A 1 295 ? -21.907 8.701 16.743 1.00 91.19 295 THR A C 1
ATOM 2280 O O . THR A 1 295 ? -22.234 9.849 16.435 1.00 91.19 295 THR A O 1
ATOM 2283 N N . THR A 1 296 ? -20.949 8.038 16.109 1.00 84.88 296 THR A N 1
ATOM 2284 C CA . THR A 1 296 ? -20.309 8.526 14.881 1.00 84.88 296 THR A CA 1
ATOM 2285 C C . THR A 1 296 ? -20.516 7.518 13.756 1.00 84.88 296 THR A C 1
ATOM 2287 O O . THR A 1 296 ? -20.846 6.363 14.007 1.00 84.88 296 THR A O 1
ATOM 2290 N N . LYS A 1 297 ? -20.406 7.950 12.503 1.00 78.81 297 LYS A N 1
ATOM 2291 C CA . LYS A 1 297 ? -20.493 7.050 11.342 1.00 78.81 297 LYS A CA 1
ATOM 2292 C C . LYS A 1 297 ? -19.096 6.600 10.921 1.00 78.81 297 LYS A C 1
ATOM 2294 O O . LYS A 1 297 ? -18.119 7.231 11.306 1.00 78.81 297 LYS A O 1
ATOM 2299 N N . ASP A 1 298 ? -19.041 5.588 10.062 1.00 69.94 298 ASP A N 1
ATOM 2300 C CA . ASP A 1 298 ? -17.842 4.993 9.440 1.00 69.94 298 ASP A CA 1
ATOM 2301 C C . ASP A 1 298 ? -17.017 5.977 8.582 1.00 69.94 298 ASP A C 1
ATOM 2303 O O . ASP A 1 298 ? -16.103 5.559 7.884 1.00 69.94 298 ASP A O 1
ATOM 2307 N N . GLY A 1 299 ? -17.357 7.271 8.587 1.00 70.19 299 GLY A N 1
ATOM 2308 C CA . GLY A 1 299 ? -16.796 8.302 7.725 1.00 70.19 299 GLY A CA 1
ATOM 2309 C C . GLY A 1 299 ? -15.291 8.191 7.574 1.00 70.19 299 GLY A C 1
ATOM 2310 O O . GLY A 1 299 ? -14.813 7.923 6.481 1.00 70.19 299 GLY A O 1
ATOM 2311 N N . CYS A 1 300 ? -14.574 8.362 8.676 1.00 69.94 300 CYS A N 1
ATOM 2312 C CA . CYS A 1 300 ? -13.123 8.243 8.713 1.00 69.94 300 CYS A CA 1
ATOM 2313 C C . CYS A 1 300 ? -12.611 6.977 9.420 1.00 69.94 300 CYS A C 1
ATOM 2315 O O . CYS A 1 300 ? -11.490 6.990 9.922 1.00 69.94 300 CYS A O 1
ATOM 2317 N N . ILE A 1 301 ? -13.419 5.914 9.539 1.00 71.69 301 ILE A N 1
ATOM 2318 C CA . ILE A 1 301 ? -13.063 4.730 10.343 1.00 71.69 301 ILE A CA 1
ATOM 2319 C C . ILE A 1 301 ? -13.357 3.441 9.554 1.00 71.69 301 ILE A C 1
ATOM 2321 O O . ILE A 1 301 ? -14.518 3.035 9.470 1.00 71.69 301 ILE A O 1
ATOM 2325 N N . PRO A 1 302 ? -12.331 2.767 8.991 1.00 65.44 302 PRO A N 1
ATOM 2326 C CA . PRO A 1 302 ? -10.916 3.165 8.959 1.00 65.44 302 PRO A CA 1
ATOM 2327 C C . PRO A 1 302 ? -10.710 4.358 8.011 1.00 65.44 302 PRO A C 1
ATOM 2329 O O . PRO A 1 302 ? -11.613 4.664 7.235 1.00 65.44 302 PRO A O 1
ATOM 2332 N N . ASP A 1 303 ? -9.554 5.029 8.062 1.00 70.62 303 ASP A N 1
ATOM 2333 C CA . ASP A 1 303 ? -9.289 6.201 7.213 1.00 70.62 303 ASP A CA 1
ATOM 2334 C C . ASP A 1 303 ? -9.497 5.848 5.717 1.00 70.62 303 ASP A C 1
ATOM 2336 O O . ASP A 1 303 ? -8.757 5.027 5.168 1.00 70.62 303 ASP A O 1
ATOM 2340 N N . PRO A 1 304 ? -10.524 6.407 5.043 1.00 75.81 304 PRO A N 1
ATOM 2341 C CA . PRO A 1 304 ? -10.840 6.104 3.653 1.00 75.81 304 PRO A CA 1
ATOM 2342 C C . PRO A 1 304 ? -9.964 6.872 2.656 1.00 75.81 304 PRO A C 1
ATOM 2344 O O . PRO A 1 304 ? -10.124 6.666 1.450 1.00 75.81 304 PRO A O 1
ATOM 2347 N N . CYS A 1 305 ? -9.122 7.802 3.115 1.00 80.75 305 CYS A N 1
ATOM 2348 C CA . CYS A 1 305 ? -8.334 8.679 2.263 1.00 80.75 305 CYS A CA 1
ATOM 2349 C C . CYS A 1 305 ? -6.979 8.043 1.954 1.00 80.75 305 CYS A C 1
ATOM 2351 O O . CYS A 1 305 ? -6.138 7.882 2.832 1.00 80.75 305 CYS A O 1
ATOM 2353 N N . ILE A 1 306 ? -6.753 7.695 0.686 1.00 79.56 306 ILE A N 1
ATOM 2354 C CA . ILE A 1 306 ? -5.553 6.956 0.266 1.00 79.56 306 ILE A CA 1
ATOM 2355 C C . ILE A 1 306 ? -4.336 7.895 0.226 1.00 79.56 306 ILE A C 1
ATOM 2357 O O . ILE A 1 306 ? -3.325 7.667 0.895 1.00 79.56 306 ILE A O 1
ATOM 2361 N N . TYR A 1 307 ? -4.456 9.000 -0.514 1.00 80.00 307 TYR A N 1
ATOM 2362 C CA . TYR A 1 307 ? -3.436 10.048 -0.618 1.00 80.00 307 TYR A CA 1
ATOM 2363 C C . TYR A 1 307 ? -3.963 11.375 -0.076 1.00 80.00 307 TYR A C 1
ATOM 2365 O O . TYR A 1 307 ? -4.103 12.355 -0.806 1.00 80.00 307 TYR A O 1
ATOM 2373 N N . GLY A 1 308 ? -4.335 11.399 1.203 1.00 80.50 308 GLY A N 1
ATOM 2374 C CA . GLY A 1 308 ? -4.824 12.614 1.844 1.00 80.50 308 GLY A CA 1
ATOM 2375 C C . GLY A 1 308 ? -5.186 12.420 3.309 1.00 80.50 308 GLY A C 1
ATOM 2376 O O . GLY A 1 308 ? -4.873 11.398 3.909 1.00 80.50 308 GLY A O 1
ATOM 2377 N N . VAL A 1 309 ? -5.864 13.418 3.873 1.00 78.31 309 VAL A N 1
ATOM 2378 C CA . VAL A 1 309 ? -6.318 13.427 5.271 1.00 78.31 309 VAL A CA 1
ATOM 2379 C C . VAL A 1 309 ? -7.844 13.357 5.330 1.00 78.31 309 VAL A C 1
ATOM 2381 O O . VAL A 1 309 ? -8.519 14.194 4.722 1.00 78.31 309 VAL A O 1
ATOM 2384 N N . CYS A 1 310 ? -8.402 12.410 6.092 1.00 81.38 310 CYS A N 1
ATOM 2385 C CA . CYS A 1 310 ? -9.851 12.310 6.279 1.00 81.38 310 CYS A CA 1
ATOM 2386 C C . CYS A 1 310 ? -10.420 13.334 7.259 1.00 81.38 310 CYS A C 1
ATOM 2388 O O . CYS A 1 310 ? -9.820 13.670 8.284 1.00 81.38 310 CYS A O 1
ATOM 2390 N N . LYS A 1 311 ? -11.623 13.824 6.949 1.00 78.62 311 LYS A N 1
ATOM 2391 C CA . LYS A 1 311 ? -12.444 14.670 7.818 1.00 78.62 311 LYS A CA 1
ATOM 2392 C C . LYS A 1 311 ? -13.886 14.159 7.843 1.00 78.62 311 LYS A C 1
ATOM 2394 O O . LYS A 1 311 ? -14.554 14.138 6.805 1.00 78.62 311 LYS A O 1
ATOM 2399 N N . ASP A 1 312 ? -14.388 13.829 9.030 1.00 70.88 312 ASP A N 1
ATOM 2400 C CA . ASP A 1 312 ? -15.807 13.521 9.234 1.00 70.88 312 ASP A CA 1
ATOM 2401 C C . ASP A 1 312 ? -16.665 14.749 8.880 1.00 70.88 312 ASP A C 1
ATOM 2403 O O . ASP A 1 312 ? -16.287 15.896 9.138 1.00 70.88 312 ASP A O 1
ATOM 2407 N N . CYS A 1 313 ? -17.822 14.522 8.256 1.00 69.69 313 CYS A N 1
ATOM 2408 C CA . CYS A 1 313 ? -18.722 15.582 7.799 1.00 69.69 313 CYS A CA 1
ATOM 2409 C C . CYS A 1 313 ? -20.134 15.410 8.382 1.00 69.69 313 CYS A C 1
ATOM 2411 O O . CYS A 1 313 ? -20.600 14.299 8.604 1.00 69.69 313 CYS A O 1
ATOM 2413 N N . GLU A 1 314 ? -20.864 16.514 8.585 1.00 58.94 314 GLU A N 1
ATOM 2414 C CA . GLU A 1 314 ? -22.248 16.455 9.099 1.00 58.94 314 GLU A CA 1
ATOM 2415 C C . GLU A 1 314 ? -23.254 15.928 8.052 1.00 58.94 314 GLU A C 1
ATOM 2417 O O . GLU A 1 314 ? -24.222 15.254 8.399 1.00 58.94 314 GLU A O 1
ATOM 2422 N N . ASN A 1 315 ? -23.021 16.208 6.759 1.00 56.12 315 ASN A N 1
ATOM 2423 C CA . ASN A 1 315 ? -23.969 15.943 5.657 1.00 56.12 315 ASN A CA 1
ATOM 2424 C C . ASN A 1 315 ? -23.506 14.871 4.647 1.00 56.12 315 ASN A C 1
ATOM 2426 O O . ASN A 1 315 ? -24.272 14.468 3.773 1.00 56.12 315 ASN A O 1
ATOM 2430 N N . GLN A 1 316 ? -22.258 14.417 4.745 1.00 57.69 316 GLN A N 1
ATOM 2431 C CA . GLN A 1 316 ? -21.667 13.302 3.994 1.00 57.69 316 GLN A CA 1
ATOM 2432 C C . GLN A 1 316 ? -20.923 12.421 5.000 1.00 57.69 316 GLN A C 1
ATOM 2434 O O . GLN A 1 316 ? -20.580 12.915 6.065 1.00 57.69 316 GLN A O 1
ATOM 2439 N N . ALA A 1 317 ? -20.687 11.139 4.702 1.00 67.06 317 ALA A N 1
ATOM 2440 C CA . ALA A 1 317 ? -19.986 10.262 5.645 1.00 67.06 317 ALA A CA 1
ATOM 2441 C C . ALA A 1 317 ? -18.593 10.823 6.001 1.00 67.06 317 ALA A C 1
ATOM 2443 O O . ALA A 1 317 ? -18.276 10.923 7.177 1.00 67.06 317 ALA A O 1
ATOM 2444 N N . TYR A 1 318 ? -17.828 11.282 5.005 1.00 82.19 318 TYR A N 1
ATOM 2445 C CA . TYR A 1 318 ? -16.514 11.914 5.162 1.00 82.19 318 TYR A CA 1
ATOM 2446 C C . TYR A 1 318 ? -16.161 12.789 3.954 1.00 82.19 318 TYR A C 1
ATOM 2448 O O . TYR A 1 318 ? -16.831 12.728 2.918 1.00 82.19 318 TYR A O 1
ATOM 2456 N N . ARG A 1 319 ? -15.075 13.558 4.071 1.00 85.94 319 ARG A N 1
ATOM 2457 C CA . ARG A 1 319 ? -14.348 14.170 2.951 1.00 85.94 319 ARG A CA 1
ATOM 2458 C C . ARG A 1 319 ? -12.846 13.924 3.101 1.00 85.94 319 ARG A C 1
ATOM 2460 O O . ARG A 1 319 ? -12.349 13.901 4.225 1.00 85.94 319 ARG A O 1
ATOM 2467 N N . CYS A 1 320 ? -12.138 13.820 1.984 1.00 87.69 320 CYS A N 1
ATOM 2468 C CA . CYS A 1 320 ? -10.682 13.735 1.966 1.00 87.69 320 CYS A CA 1
ATOM 2469 C C . CYS A 1 320 ? -10.051 15.052 1.498 1.00 87.69 320 CYS A C 1
ATOM 2471 O O . CYS A 1 320 ? -10.513 15.665 0.536 1.00 87.69 320 CYS A O 1
ATOM 2473 N N . GLU A 1 321 ? -8.997 15.488 2.183 1.00 88.81 321 GLU A N 1
ATOM 2474 C CA . GLU A 1 321 ? -8.133 16.601 1.777 1.00 88.81 321 GLU A CA 1
ATOM 2475 C C . GLU A 1 321 ? -6.877 16.014 1.109 1.00 88.81 321 GLU A C 1
ATOM 2477 O O . GLU A 1 321 ? -6.020 15.473 1.803 1.00 88.81 321 GLU A O 1
ATOM 2482 N N . CYS A 1 322 ? -6.809 16.053 -0.230 1.00 87.44 322 CYS A N 1
ATOM 2483 C CA . CYS A 1 322 ? -5.815 15.304 -1.012 1.00 87.44 322 CYS A CA 1
ATOM 2484 C C . CYS A 1 322 ? -4.421 15.933 -1.041 1.00 87.44 322 CYS A C 1
ATOM 2486 O O . CYS A 1 322 ? -4.277 17.153 -1.157 1.00 87.44 322 CYS A O 1
ATOM 2488 N N . ASP A 1 323 ? -3.409 15.066 -1.017 1.00 82.12 323 ASP A N 1
ATOM 2489 C CA . ASP A 1 323 ? -2.010 15.390 -1.279 1.00 82.12 323 ASP A CA 1
ATOM 2490 C C . ASP A 1 323 ? -1.858 15.972 -2.712 1.00 82.12 323 ASP A C 1
ATOM 2492 O O . ASP A 1 323 ? -2.650 15.654 -3.611 1.00 82.12 323 ASP A O 1
ATOM 2496 N N . PRO A 1 324 ? -0.859 16.841 -2.980 1.00 79.75 324 PRO A N 1
ATOM 2497 C CA . PRO A 1 324 ? -0.608 17.363 -4.326 1.00 79.75 324 PRO A CA 1
ATOM 2498 C C . PRO A 1 324 ? -0.423 16.238 -5.359 1.00 79.75 324 PRO A C 1
ATOM 2500 O O . PRO A 1 324 ? 0.277 15.270 -5.094 1.00 79.75 324 PRO A O 1
ATOM 2503 N N . GLY A 1 325 ? -1.045 16.377 -6.534 1.00 76.81 325 GLY A N 1
ATOM 2504 C CA . GLY A 1 325 ? -1.024 15.358 -7.599 1.00 76.81 325 GLY A CA 1
ATOM 2505 C C . GLY A 1 325 ? -2.226 14.401 -7.588 1.00 76.81 325 GLY A C 1
ATOM 2506 O O . GLY A 1 325 ? -2.533 13.804 -8.620 1.00 76.81 325 GLY A O 1
ATOM 2507 N N . PHE A 1 326 ? -2.976 14.347 -6.481 1.00 85.38 326 PHE A N 1
ATOM 2508 C CA . PHE A 1 326 ? -4.138 13.471 -6.314 1.00 85.38 326 PHE A CA 1
ATOM 2509 C C . PHE A 1 326 ? -5.461 14.247 -6.254 1.00 85.38 326 PHE A C 1
ATOM 2511 O O . PHE A 1 326 ? -5.517 15.428 -5.893 1.00 85.38 326 PHE A O 1
ATOM 2518 N N . GLU A 1 327 ? -6.541 13.577 -6.640 1.00 87.56 327 GLU A N 1
ATOM 2519 C CA . GLU A 1 327 ? -7.919 14.057 -6.615 1.00 87.56 327 GLU A CA 1
ATOM 2520 C C . GLU A 1 327 ? -8.909 12.896 -6.400 1.00 87.56 327 GLU A C 1
ATOM 2522 O O . GLU A 1 327 ? -8.521 11.760 -6.126 1.00 87.56 327 GLU A O 1
ATOM 2527 N N . GLY A 1 328 ? -10.208 13.186 -6.470 1.00 84.75 328 GLY A N 1
ATOM 2528 C CA . GLY A 1 328 ? -11.268 12.217 -6.196 1.00 84.75 328 GLY A CA 1
ATOM 2529 C C . GLY A 1 328 ? -11.752 12.231 -4.746 1.00 84.75 328 GLY A C 1
ATOM 2530 O O . GLY A 1 328 ? -11.169 12.860 -3.864 1.00 84.75 328 GLY A O 1
ATOM 2531 N N . GLN A 1 329 ? -12.870 11.548 -4.489 1.00 83.50 329 GLN A N 1
ATOM 2532 C CA . GLN A 1 329 ? -13.526 11.570 -3.176 1.00 83.50 329 GLN A CA 1
ATOM 2533 C C . GLN A 1 329 ? -12.685 10.891 -2.082 1.00 83.50 329 GLN A C 1
ATOM 2535 O O . GLN A 1 329 ? -12.814 11.257 -0.915 1.00 83.50 329 GLN A O 1
ATOM 2540 N N . LYS A 1 330 ? -11.838 9.921 -2.454 1.00 85.00 330 LYS A N 1
ATOM 2541 C CA . LYS A 1 330 ? -10.921 9.203 -1.556 1.00 85.00 330 LYS A CA 1
ATOM 2542 C C . LYS A 1 330 ? -9.453 9.594 -1.752 1.00 85.00 330 LYS A C 1
ATOM 2544 O O . LYS A 1 330 ? -8.580 8.952 -1.175 1.00 85.00 330 LYS A O 1
ATOM 2549 N N . CYS A 1 331 ? -9.171 10.627 -2.550 1.00 86.31 331 CYS A N 1
ATOM 2550 C CA . CYS A 1 331 ? -7.813 10.944 -3.006 1.00 86.31 331 CYS A CA 1
ATOM 2551 C C . CYS A 1 331 ? -7.131 9.745 -3.671 1.00 86.31 331 CYS A C 1
ATOM 2553 O O . CYS A 1 331 ? -5.968 9.450 -3.427 1.00 86.31 331 CYS A O 1
ATOM 2555 N N . ASP A 1 332 ? -7.913 9.009 -4.447 1.00 85.25 332 ASP A N 1
ATOM 2556 C CA . ASP A 1 332 ? -7.574 7.761 -5.112 1.00 85.25 332 ASP A CA 1
ATOM 2557 C C . ASP A 1 332 ? -7.409 7.945 -6.623 1.00 85.25 332 ASP A C 1
ATOM 2559 O O . ASP A 1 332 ? -7.183 6.975 -7.337 1.00 85.25 332 ASP A O 1
ATOM 2563 N N . GLN A 1 333 ? -7.539 9.173 -7.127 1.00 86.50 333 GLN A N 1
ATOM 2564 C CA . GLN A 1 333 ? -7.401 9.501 -8.542 1.00 86.50 333 GLN A CA 1
ATOM 2565 C C . GLN A 1 333 ? -6.149 10.337 -8.757 1.00 86.50 333 GLN A C 1
ATOM 2567 O O . GLN A 1 333 ? -5.874 11.266 -8.002 1.00 86.50 333 GLN A O 1
ATOM 2572 N N . VAL A 1 334 ? -5.394 10.021 -9.799 1.00 84.75 334 VAL A N 1
ATOM 2573 C CA . VAL A 1 334 ? -4.164 10.741 -10.140 1.00 84.75 334 VAL A CA 1
ATOM 2574 C C . VAL A 1 334 ? -4.451 11.733 -11.254 1.00 84.75 334 VAL A C 1
ATOM 2576 O O . VAL A 1 334 ? -5.133 11.404 -12.225 1.00 84.75 334 VAL A O 1
ATOM 2579 N N . LYS A 1 335 ? -3.917 12.951 -11.140 1.00 84.06 335 LYS A N 1
ATOM 2580 C CA . LYS A 1 335 ? -4.030 13.946 -12.211 1.00 84.06 335 LYS A CA 1
ATOM 2581 C C . LYS A 1 335 ? -3.289 13.460 -13.460 1.00 84.06 335 LYS A C 1
ATOM 2583 O O . LYS A 1 335 ? -2.180 12.950 -13.365 1.00 84.06 335 LYS A O 1
ATOM 2588 N N . ALA A 1 336 ? -3.883 13.679 -14.632 1.00 71.19 336 ALA A N 1
ATOM 2589 C CA . ALA A 1 336 ? -3.359 13.311 -15.955 1.00 71.19 336 ALA A CA 1
ATOM 2590 C C . ALA A 1 336 ? -1.830 13.454 -16.105 1.00 71.19 336 ALA A C 1
ATOM 2592 O O . ALA A 1 336 ? -1.122 12.482 -16.367 1.00 71.19 336 ALA A O 1
ATOM 2593 N N . SER A 1 337 ? -1.316 14.652 -15.818 1.00 75.44 337 SER A N 1
ATOM 2594 C CA . SER A 1 337 ? 0.087 15.033 -16.001 1.00 75.44 337 SER A CA 1
ATOM 2595 C C . SER A 1 337 ? 1.046 14.586 -14.894 1.00 75.44 337 SER A C 1
ATOM 2597 O O . SER A 1 337 ? 2.205 14.992 -14.923 1.00 75.44 337 SER A O 1
ATOM 2599 N N . GLU A 1 338 ? 0.584 13.842 -13.891 1.00 83.56 338 GLU A N 1
ATOM 2600 C CA . GLU A 1 338 ? 1.410 13.481 -12.740 1.00 83.56 338 GLU A CA 1
ATOM 2601 C C . GLU A 1 338 ? 2.180 12.175 -12.985 1.00 83.56 338 GLU A C 1
ATOM 2603 O O . GLU A 1 338 ? 1.627 11.188 -13.488 1.00 83.56 338 GLU A O 1
ATOM 2608 N N . THR A 1 339 ? 3.459 12.179 -12.601 1.00 85.25 339 THR A N 1
ATOM 2609 C CA . THR A 1 339 ? 4.305 10.982 -12.548 1.00 85.25 339 THR A CA 1
ATOM 2610 C C . THR A 1 339 ? 4.122 10.302 -11.201 1.00 85.25 339 THR A C 1
ATOM 2612 O O . THR A 1 339 ? 4.209 10.947 -10.159 1.00 85.25 339 THR A O 1
ATOM 2615 N N . LEU A 1 340 ? 3.911 8.989 -11.218 1.00 86.69 340 LEU A N 1
ATOM 2616 C CA . LEU A 1 340 ? 3.871 8.184 -10.003 1.00 86.69 340 LEU A CA 1
ATOM 2617 C C . LEU A 1 340 ? 5.173 7.428 -9.844 1.00 86.69 340 LEU A C 1
ATOM 2619 O O . LEU A 1 340 ? 5.652 6.812 -10.793 1.00 86.69 340 LEU A O 1
ATOM 2623 N N . GLU A 1 341 ? 5.706 7.437 -8.632 1.00 87.75 341 GLU A N 1
ATOM 2624 C CA . GLU A 1 341 ? 6.943 6.748 -8.303 1.00 87.75 341 GLU A CA 1
ATOM 2625 C C . GLU A 1 341 ? 6.721 5.853 -7.091 1.00 87.75 341 GLU A C 1
ATOM 2627 O O . GLU A 1 341 ? 6.069 6.225 -6.115 1.00 87.75 341 GLU A O 1
ATOM 2632 N N . CYS A 1 342 ? 7.273 4.656 -7.168 1.00 85.56 342 CYS A N 1
ATOM 2633 C CA . CYS A 1 342 ? 7.329 3.693 -6.096 1.00 85.56 342 CYS A CA 1
ATOM 2634 C C . CYS A 1 342 ? 8.791 3.279 -5.946 1.00 85.56 342 CYS A C 1
ATOM 2636 O O . CYS A 1 342 ? 9.274 2.346 -6.581 1.00 85.56 342 CYS A O 1
ATOM 2638 N N . THR A 1 343 ? 9.491 4.044 -5.109 1.00 79.56 343 THR A N 1
ATOM 2639 C CA . THR A 1 343 ? 10.923 3.877 -4.826 1.00 79.56 343 THR A CA 1
ATOM 2640 C C . THR A 1 343 ? 11.217 2.766 -3.826 1.00 79.56 343 THR A C 1
ATOM 2642 O O . THR A 1 343 ? 12.376 2.514 -3.546 1.00 79.56 343 THR A O 1
ATOM 2645 N N . LEU A 1 344 ? 10.186 2.168 -3.212 1.00 81.81 344 LEU A N 1
ATOM 2646 C CA . LEU A 1 344 ? 10.286 1.081 -2.221 1.00 81.81 344 LEU A CA 1
ATOM 2647 C C . LEU A 1 344 ? 11.049 1.421 -0.925 1.00 81.81 344 LEU A C 1
ATOM 2649 O O . LEU A 1 344 ? 11.099 0.618 0.004 1.00 81.81 344 LEU A O 1
ATOM 2653 N N . GLU A 1 345 ? 11.557 2.647 -0.810 1.00 81.88 345 GLU A N 1
ATOM 2654 C CA . GLU A 1 345 ? 12.208 3.162 0.386 1.00 81.88 345 GLU A CA 1
ATOM 2655 C C . GLU A 1 345 ? 11.214 3.492 1.511 1.00 81.88 345 GLU A C 1
ATOM 2657 O O . GLU A 1 345 ? 10.028 3.774 1.310 1.00 81.88 345 GLU A O 1
ATOM 2662 N N . LYS A 1 346 ? 11.727 3.527 2.743 1.00 56.31 346 LYS A N 1
ATOM 2663 C CA . LYS A 1 346 ? 10.930 3.792 3.943 1.00 56.31 346 LYS A CA 1
ATOM 2664 C C . LYS A 1 346 ? 10.158 5.117 3.851 1.00 56.31 346 LYS A C 1
ATOM 2666 O O . LYS A 1 346 ? 10.754 6.188 3.763 1.00 56.31 346 LYS A O 1
ATOM 2671 N N . GLY A 1 347 ? 8.835 5.040 4.005 1.00 55.84 347 GLY A N 1
ATOM 2672 C CA . GLY A 1 347 ? 7.935 6.199 3.965 1.00 55.84 347 GLY A CA 1
ATOM 2673 C C . GLY A 1 347 ? 7.482 6.595 2.556 1.00 55.84 347 GLY A C 1
ATOM 2674 O O . GLY A 1 347 ? 6.705 7.538 2.425 1.00 55.84 347 GLY A O 1
ATOM 2675 N N . SER A 1 348 ? 7.932 5.876 1.523 1.00 64.06 348 SER A N 1
ATOM 2676 C CA . SER A 1 348 ? 7.425 5.996 0.157 1.00 64.06 348 SER A CA 1
ATOM 2677 C C . SER A 1 348 ? 6.018 5.394 0.058 1.00 64.06 348 SER A C 1
ATOM 2679 O O . SER A 1 348 ? 5.757 4.320 0.602 1.00 64.06 348 SER A O 1
ATOM 2681 N N . LYS A 1 349 ? 5.091 6.086 -0.616 1.00 70.94 349 LYS A N 1
ATOM 2682 C CA . LYS A 1 349 ? 3.732 5.584 -0.872 1.00 70.94 349 LYS A CA 1
ATOM 2683 C C . LYS A 1 349 ? 3.686 4.963 -2.271 1.00 70.94 349 LYS A C 1
ATOM 2685 O O . LYS A 1 349 ? 3.655 5.689 -3.259 1.00 70.94 349 LYS A O 1
ATOM 2690 N N . CYS A 1 350 ? 3.649 3.635 -2.358 1.00 81.25 350 CYS A N 1
ATOM 2691 C CA . CYS A 1 350 ? 3.546 2.923 -3.634 1.00 81.25 350 CYS A CA 1
ATOM 2692 C C . CYS A 1 350 ? 2.100 2.906 -4.156 1.00 81.25 350 CYS A C 1
ATOM 2694 O O . CYS A 1 350 ? 1.178 2.670 -3.380 1.00 81.25 350 CYS A O 1
ATOM 2696 N N . PHE A 1 351 ? 1.911 3.115 -5.463 1.00 86.00 351 PHE A N 1
ATOM 2697 C CA . PHE A 1 351 ? 0.602 3.032 -6.139 1.00 86.00 351 PHE A CA 1
ATOM 2698 C C . PHE A 1 351 ? 0.215 1.602 -6.559 1.00 86.00 351 PHE A C 1
ATOM 2700 O O . PHE A 1 351 ? -0.820 1.393 -7.192 1.00 86.00 351 PHE A O 1
ATOM 2707 N N . LEU A 1 352 ? 1.079 0.626 -6.268 1.00 87.50 352 LEU A N 1
ATOM 2708 C CA . LEU A 1 352 ? 0.861 -0.800 -6.475 1.00 87.50 352 LEU A CA 1
ATOM 2709 C C . LEU A 1 352 ? 0.739 -1.484 -5.112 1.00 87.50 352 LEU A C 1
ATOM 2711 O O . LEU A 1 352 ? 1.522 -1.206 -4.202 1.00 87.50 352 LEU A O 1
ATOM 2715 N N . LYS A 1 353 ? -0.217 -2.403 -4.987 1.00 84.50 353 LYS A N 1
ATOM 2716 C CA . LYS A 1 353 ? -0.432 -3.222 -3.790 1.00 84.50 353 LYS A CA 1
ATOM 2717 C C . LYS A 1 353 ? -0.589 -4.688 -4.157 1.00 84.50 353 LYS A C 1
ATOM 2719 O O . LYS A 1 353 ? -1.081 -4.997 -5.241 1.00 84.50 353 LYS A O 1
ATOM 2724 N N . ASN A 1 354 ? -0.209 -5.572 -3.239 1.00 80.38 354 ASN A N 1
ATOM 2725 C CA . ASN A 1 354 ? -0.498 -6.996 -3.367 1.00 80.38 354 ASN A CA 1
ATOM 2726 C C . ASN A 1 354 ? -2.014 -7.239 -3.463 1.00 80.38 354 ASN A C 1
ATOM 2728 O O . ASN A 1 354 ? -2.819 -6.541 -2.832 1.00 80.38 354 ASN A O 1
ATOM 2732 N N . VAL A 1 355 ? -2.407 -8.211 -4.281 1.00 76.19 355 VAL A N 1
ATOM 2733 C CA . VAL A 1 355 ? -3.801 -8.628 -4.451 1.00 76.19 355 VAL A CA 1
ATOM 2734 C C . VAL A 1 355 ? -4.165 -9.647 -3.366 1.00 76.19 355 VAL A C 1
ATOM 2736 O O . VAL A 1 355 ? -3.362 -10.467 -2.979 1.00 76.19 355 VAL A O 1
ATOM 2739 N N . LYS A 1 356 ? -5.403 -9.627 -2.852 1.00 58.62 356 LYS A N 1
ATOM 2740 C CA . LYS A 1 356 ? -5.815 -10.494 -1.724 1.00 58.62 356 LYS A CA 1
ATOM 2741 C C . LYS A 1 356 ? -6.060 -11.978 -2.076 1.00 58.62 356 LYS A C 1
ATOM 2743 O O . LYS A 1 356 ? -6.272 -12.774 -1.167 1.00 58.62 356 LYS A O 1
ATOM 2748 N N . ASN A 1 357 ? -6.142 -12.320 -3.364 1.00 67.31 357 ASN A N 1
ATOM 2749 C CA . ASN A 1 357 ? -6.675 -13.597 -3.875 1.00 67.31 357 ASN A CA 1
ATOM 2750 C C . ASN A 1 357 ? -5.666 -14.384 -4.738 1.00 67.31 357 ASN A C 1
ATOM 2752 O O . ASN A 1 357 ? -6.084 -15.210 -5.550 1.00 67.31 357 ASN A O 1
ATOM 2756 N N . ASP A 1 358 ? -4.377 -14.091 -4.627 1.00 66.94 358 ASP A N 1
ATOM 2757 C CA . ASP A 1 358 ? -3.296 -14.869 -5.232 1.00 66.94 358 ASP A CA 1
ATOM 2758 C C . ASP A 1 358 ? -2.671 -15.833 -4.204 1.00 66.94 358 ASP A C 1
ATOM 2760 O O . ASP A 1 358 ? -3.139 -15.961 -3.068 1.00 66.94 358 ASP A O 1
ATOM 2764 N N . GLU A 1 359 ? -1.686 -16.624 -4.629 1.00 76.50 359 GLU A N 1
ATOM 2765 C CA . GLU A 1 359 ? -1.126 -17.699 -3.807 1.00 76.50 359 GLU A CA 1
ATOM 2766 C C . GLU A 1 359 ? -0.035 -17.219 -2.834 1.00 76.50 359 GLU A C 1
ATOM 2768 O O . GLU A 1 359 ? 0.219 -17.881 -1.818 1.00 76.50 359 GLU A O 1
ATOM 2773 N N . PHE A 1 360 ? 0.629 -16.098 -3.137 1.00 68.69 360 PHE A N 1
ATOM 2774 C CA . PHE A 1 360 ? 1.624 -15.453 -2.280 1.00 68.69 360 PHE A CA 1
ATOM 2775 C C . PHE A 1 360 ? 1.878 -13.996 -2.678 1.00 68.69 360 PHE A C 1
ATOM 2777 O O . PHE A 1 360 ? 1.464 -13.559 -3.741 1.00 68.69 360 PHE A O 1
ATOM 2784 N N . ASP A 1 361 ? 2.613 -13.271 -1.835 1.00 76.44 361 ASP A N 1
ATOM 2785 C CA . ASP A 1 361 ? 2.823 -11.832 -1.972 1.00 76.44 361 ASP A CA 1
ATOM 2786 C C . ASP A 1 361 ? 4.236 -11.463 -2.437 1.00 76.44 361 ASP A C 1
ATOM 2788 O O . ASP A 1 361 ? 5.220 -12.167 -2.177 1.00 76.44 361 ASP A O 1
ATOM 2792 N N . TRP A 1 362 ? 4.340 -10.283 -3.048 1.00 83.31 362 TRP A N 1
ATOM 2793 C CA . TRP A 1 362 ? 5.599 -9.577 -3.231 1.00 83.31 362 TRP A CA 1
ATOM 2794 C C . TRP A 1 362 ? 6.059 -8.940 -1.914 1.00 83.31 362 TRP A C 1
ATOM 2796 O O . TRP A 1 362 ? 5.272 -8.297 -1.215 1.00 83.31 362 TRP A O 1
ATOM 2806 N N . ASN A 1 363 ? 7.346 -9.071 -1.595 1.00 76.06 363 ASN A N 1
ATOM 2807 C CA . ASN A 1 363 ? 7.947 -8.615 -0.344 1.00 76.06 363 ASN A CA 1
ATOM 2808 C C . ASN A 1 363 ? 9.027 -7.574 -0.621 1.00 76.06 363 ASN A C 1
ATOM 2810 O O . ASN A 1 363 ? 9.880 -7.786 -1.476 1.00 76.06 363 ASN A O 1
ATOM 2814 N N . ILE A 1 364 ? 9.024 -6.464 0.115 1.00 77.88 364 ILE A N 1
ATOM 2815 C CA . ILE A 1 364 ? 10.145 -5.514 0.094 1.00 77.88 364 ILE A CA 1
ATOM 2816 C C . ILE A 1 364 ? 11.314 -6.147 0.858 1.00 77.88 364 ILE A C 1
ATOM 2818 O O . ILE A 1 364 ? 11.072 -6.804 1.867 1.00 77.88 364 ILE A O 1
ATOM 2822 N N . TYR A 1 365 ? 12.555 -5.974 0.404 1.00 68.88 365 TYR A N 1
ATOM 2823 C CA . TYR A 1 365 ? 13.771 -6.534 1.003 1.00 68.88 365 TYR A CA 1
ATOM 2824 C C . TYR A 1 365 ? 14.999 -5.663 0.742 1.00 68.88 365 TYR A C 1
ATOM 2826 O O . TYR A 1 365 ? 15.058 -4.948 -0.256 1.00 68.88 365 TYR A O 1
ATOM 2834 N N . ALA A 1 366 ? 15.992 -5.744 1.629 1.00 72.88 366 ALA A N 1
ATOM 2835 C CA . ALA A 1 366 ? 17.285 -5.080 1.484 1.00 72.88 366 ALA A CA 1
ATOM 2836 C C . ALA A 1 366 ? 18.428 -6.087 1.691 1.00 72.88 366 ALA A C 1
ATOM 2838 O O . ALA A 1 366 ? 18.604 -6.611 2.791 1.00 72.88 366 ALA A O 1
ATOM 2839 N N . GLY A 1 367 ? 19.226 -6.324 0.645 1.00 67.06 367 GLY A N 1
ATOM 2840 C CA . GLY A 1 367 ? 20.309 -7.320 0.624 1.00 67.06 367 GLY A CA 1
ATOM 2841 C C . GLY A 1 367 ? 20.045 -8.477 -0.351 1.00 67.06 367 GLY A C 1
ATOM 2842 O O . GLY A 1 367 ? 19.105 -8.385 -1.134 1.00 67.06 367 GLY A O 1
ATOM 2843 N N . PRO A 1 368 ? 20.851 -9.550 -0.341 1.00 65.00 368 PRO A N 1
ATOM 2844 C CA . PRO A 1 368 ? 20.649 -10.693 -1.229 1.00 65.00 368 PRO A CA 1
ATOM 2845 C C . PRO A 1 368 ? 19.358 -11.445 -0.900 1.00 65.00 368 PRO A C 1
ATOM 2847 O O . PRO A 1 368 ? 18.993 -11.525 0.274 1.00 65.00 368 PRO A O 1
ATOM 2850 N N . THR A 1 369 ? 18.687 -12.012 -1.907 1.00 65.62 369 THR A N 1
ATOM 2851 C CA . THR A 1 369 ? 17.540 -12.900 -1.662 1.00 65.62 369 THR A CA 1
ATOM 2852 C C . THR A 1 369 ? 17.939 -14.071 -0.768 1.00 65.62 369 THR A C 1
ATOM 2854 O O . THR A 1 369 ? 19.103 -14.469 -0.687 1.00 65.62 369 THR A O 1
ATOM 2857 N N . VAL A 1 370 ? 16.959 -14.587 -0.030 1.00 59.88 370 VAL A N 1
ATOM 2858 C CA . VAL A 1 370 ? 17.180 -15.570 1.037 1.00 59.88 370 VAL A CA 1
ATOM 2859 C C . VAL A 1 370 ? 17.646 -16.912 0.474 1.00 59.88 370 VAL A C 1
ATOM 2861 O O . VAL A 1 370 ? 18.427 -17.621 1.111 1.00 59.88 370 VAL A O 1
ATOM 2864 N N . SER A 1 371 ? 17.175 -17.268 -0.721 1.00 60.97 371 SER A N 1
ATOM 2865 C CA . SER A 1 371 ? 17.524 -18.525 -1.360 1.00 60.97 371 SER A CA 1
ATOM 2866 C C . SER A 1 371 ? 18.857 -18.425 -2.128 1.00 60.97 371 SER A C 1
ATOM 2868 O O . SER A 1 371 ? 19.083 -17.519 -2.927 1.00 60.97 371 SER A O 1
ATOM 2870 N N . ASP A 1 372 ? 19.780 -19.360 -1.865 1.00 58.47 372 ASP A N 1
ATOM 2871 C CA . ASP A 1 372 ? 21.098 -19.383 -2.515 1.00 58.47 372 ASP A CA 1
ATOM 2872 C C . ASP A 1 372 ? 20.964 -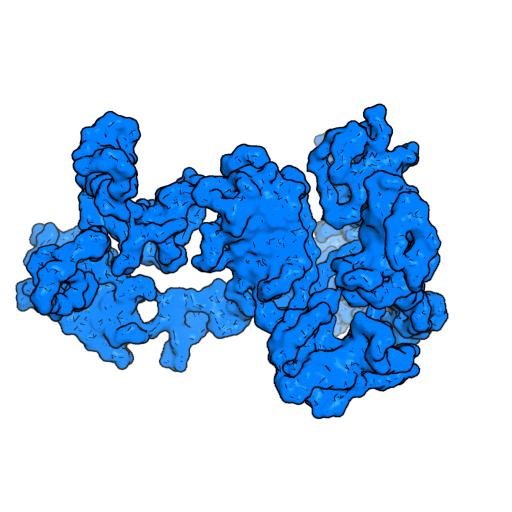19.528 -4.046 1.00 58.47 372 ASP A C 1
ATOM 2874 O O . ASP A 1 372 ? 20.181 -20.341 -4.535 1.00 58.47 372 ASP A O 1
ATOM 2878 N N . LEU A 1 373 ? 21.812 -18.814 -4.802 1.00 60.81 373 LEU A N 1
ATOM 2879 C CA . LEU A 1 373 ? 21.878 -18.848 -6.277 1.00 60.81 373 LEU A CA 1
ATOM 2880 C C . LEU A 1 373 ? 20.604 -18.369 -7.001 1.00 60.81 373 LEU A C 1
ATOM 2882 O O . LEU A 1 373 ? 20.359 -18.768 -8.145 1.00 60.81 373 LEU A O 1
ATOM 2886 N N . THR A 1 374 ? 19.827 -17.489 -6.376 1.00 67.31 374 THR A N 1
ATOM 2887 C CA . THR A 1 374 ? 18.677 -16.827 -6.999 1.00 67.31 374 THR A CA 1
ATOM 2888 C C . THR A 1 374 ? 18.702 -15.322 -6.736 1.00 67.31 374 THR A C 1
ATOM 2890 O O . THR A 1 374 ? 19.487 -14.869 -5.908 1.00 67.31 374 THR A O 1
ATOM 2893 N N . GLY A 1 375 ? 17.879 -14.562 -7.465 1.00 70.88 375 GLY A N 1
ATOM 2894 C CA . GLY A 1 375 ? 17.620 -13.146 -7.198 1.00 70.88 375 GLY A CA 1
ATOM 2895 C C . GLY A 1 375 ? 18.842 -12.204 -7.228 1.00 70.88 375 GLY A C 1
ATOM 2896 O O . GLY A 1 375 ? 19.949 -12.590 -7.620 1.00 70.88 375 GLY A O 1
ATOM 2897 N N . PRO A 1 376 ? 18.639 -10.919 -6.882 1.00 72.69 376 PRO A N 1
ATOM 2898 C CA . PRO A 1 376 ? 19.699 -9.909 -6.829 1.00 72.69 376 PRO A CA 1
ATOM 2899 C C . PRO A 1 376 ? 20.432 -9.868 -5.472 1.00 72.69 376 PRO A C 1
ATOM 2901 O O . PRO A 1 376 ? 19.852 -10.162 -4.434 1.00 72.69 376 PRO A O 1
ATOM 2904 N N . GLU A 1 377 ? 21.694 -9.410 -5.461 1.00 72.06 377 GLU A N 1
ATOM 2905 C CA . GLU A 1 377 ? 22.497 -9.195 -4.232 1.00 72.06 377 GLU A CA 1
ATOM 2906 C C . GLU A 1 377 ? 22.170 -7.887 -3.478 1.00 72.06 377 GLU A C 1
ATOM 2908 O O . GLU A 1 377 ? 22.446 -7.750 -2.284 1.00 72.06 377 GLU A O 1
ATOM 2913 N N . SER A 1 378 ? 21.614 -6.899 -4.176 1.00 75.00 378 SER A N 1
ATOM 2914 C CA . SER A 1 378 ? 21.255 -5.580 -3.648 1.00 75.00 378 SER A CA 1
ATOM 2915 C C . SER A 1 378 ? 20.166 -4.946 -4.509 1.00 75.00 378 SER A C 1
ATOM 2917 O O . SER A 1 378 ? 19.942 -5.404 -5.626 1.00 75.00 378 SER A O 1
ATOM 2919 N N . ALA A 1 379 ? 19.541 -3.868 -4.031 1.00 73.62 379 ALA A N 1
ATOM 2920 C CA . ALA A 1 379 ? 18.612 -3.060 -4.827 1.00 73.62 379 ALA A CA 1
ATOM 2921 C C . ALA A 1 379 ? 19.282 -2.483 -6.093 1.00 73.62 379 ALA A C 1
ATOM 2923 O O . ALA A 1 379 ? 20.511 -2.340 -6.138 1.00 73.62 379 ALA A O 1
ATOM 2924 N N . ALA A 1 380 ? 18.480 -2.177 -7.115 1.00 68.62 380 ALA A N 1
ATOM 2925 C CA . ALA A 1 380 ? 18.932 -1.495 -8.326 1.00 68.62 380 ALA A CA 1
ATOM 2926 C C . ALA A 1 380 ? 19.167 -0.002 -8.051 1.00 68.62 380 ALA A C 1
ATOM 2928 O O . ALA A 1 380 ? 20.180 0.555 -8.479 1.00 68.62 380 ALA A O 1
ATOM 2929 N N . GLU A 1 381 ? 18.265 0.626 -7.293 1.00 77.38 381 GLU A N 1
ATOM 2930 C CA . GLU A 1 381 ? 18.395 1.985 -6.773 1.00 77.38 381 GLU A CA 1
ATOM 2931 C C . GLU A 1 381 ? 18.021 2.020 -5.282 1.00 77.38 381 GLU A C 1
ATOM 2933 O O . GLU A 1 381 ? 17.193 1.256 -4.806 1.00 77.38 381 GLU A O 1
ATOM 2938 N N . GLY A 1 382 ? 18.638 2.909 -4.500 1.00 77.44 382 GLY A N 1
ATOM 2939 C CA . GLY A 1 382 ? 18.346 2.986 -3.064 1.00 77.44 382 GLY A CA 1
ATOM 2940 C C . GLY A 1 382 ? 18.853 1.775 -2.270 1.00 77.44 382 GLY A C 1
ATOM 2941 O O . GLY A 1 382 ? 19.962 1.293 -2.505 1.00 77.44 382 GLY A O 1
ATOM 2942 N N . ASN A 1 383 ? 18.087 1.350 -1.260 1.00 77.62 383 ASN A N 1
ATOM 2943 C CA . ASN A 1 383 ? 18.465 0.261 -0.352 1.00 77.62 383 ASN A CA 1
ATOM 2944 C C . ASN A 1 383 ? 17.520 -0.939 -0.430 1.00 77.62 383 ASN A C 1
ATOM 2946 O O . ASN A 1 383 ? 17.939 -2.047 -0.092 1.00 77.62 383 ASN A O 1
ATOM 2950 N N . ASN A 1 384 ? 16.261 -0.720 -0.812 1.00 76.31 384 ASN A N 1
ATOM 2951 C CA . ASN A 1 384 ? 15.217 -1.731 -0.795 1.00 76.31 384 ASN A CA 1
ATOM 2952 C C . ASN A 1 384 ? 14.716 -1.997 -2.212 1.00 76.31 384 ASN A C 1
ATOM 2954 O O . ASN A 1 384 ? 14.511 -1.067 -2.974 1.00 76.31 384 ASN A O 1
ATOM 2958 N N . TYR A 1 385 ? 14.446 -3.257 -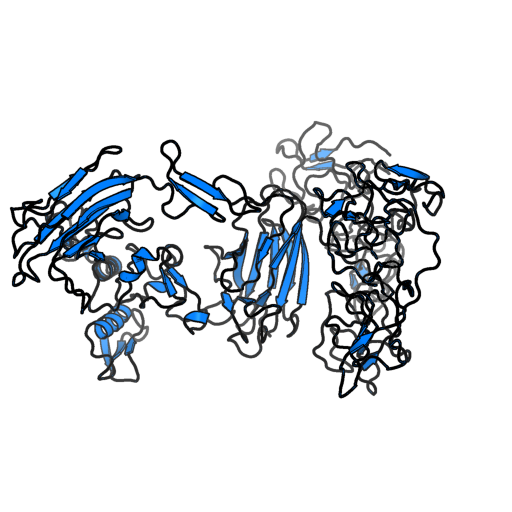2.519 1.00 82.00 385 TYR A N 1
ATOM 2959 C CA . TYR A 1 385 ? 13.739 -3.686 -3.722 1.00 82.00 385 TYR A CA 1
ATOM 2960 C C . TYR A 1 385 ? 12.580 -4.593 -3.323 1.00 82.00 385 TYR A C 1
ATOM 2962 O O . TYR A 1 385 ? 12.450 -4.965 -2.160 1.00 82.00 385 TYR A O 1
ATOM 2970 N N . MET A 1 386 ? 11.724 -4.968 -4.266 1.00 86.38 386 MET A N 1
ATOM 2971 C CA . MET A 1 386 ? 10.616 -5.879 -4.010 1.00 86.38 386 MET A CA 1
ATOM 2972 C C . MET A 1 386 ? 10.854 -7.198 -4.734 1.00 86.38 386 MET A C 1
ATOM 2974 O O . MET A 1 386 ? 11.291 -7.195 -5.875 1.00 86.38 386 MET A O 1
ATOM 2978 N N . TYR A 1 387 ? 10.572 -8.334 -4.109 1.00 87.44 387 TYR A N 1
ATOM 2979 C CA . TYR A 1 387 ? 10.750 -9.640 -4.731 1.00 87.44 387 TYR A CA 1
ATOM 2980 C C . TYR A 1 387 ? 9.695 -10.651 -4.311 1.00 87.44 387 TYR A C 1
ATOM 2982 O O . TYR A 1 387 ? 9.040 -10.528 -3.277 1.00 87.44 387 TYR A O 1
ATOM 2990 N N . ALA A 1 388 ? 9.535 -11.659 -5.152 1.00 84.56 388 ALA A N 1
ATOM 2991 C CA . ALA A 1 388 ? 8.619 -12.760 -4.969 1.00 84.56 388 ALA A CA 1
ATOM 2992 C C . ALA A 1 388 ? 9.419 -14.018 -4.608 1.00 84.56 388 ALA A C 1
ATOM 2994 O O . ALA A 1 388 ? 10.087 -14.602 -5.464 1.00 84.56 388 ALA A O 1
ATOM 2995 N N . GLU A 1 389 ? 9.344 -14.402 -3.333 1.00 79.19 389 GLU A N 1
ATOM 2996 C CA . GLU A 1 389 ? 10.068 -15.536 -2.751 1.00 79.19 389 GLU A CA 1
ATOM 2997 C C . GLU A 1 389 ? 9.455 -16.865 -3.214 1.00 79.19 389 GLU A C 1
ATOM 2999 O O . GLU A 1 389 ? 8.291 -17.172 -2.932 1.00 79.19 389 GLU A O 1
ATOM 3004 N N . SER A 1 390 ? 10.245 -17.646 -3.951 1.00 76.38 390 SER A N 1
ATOM 3005 C CA . SER A 1 390 ? 9.808 -18.875 -4.619 1.00 76.38 390 SER A CA 1
ATOM 3006 C C . SER A 1 390 ? 10.016 -20.145 -3.788 1.00 76.38 390 SER A C 1
ATOM 3008 O O . SER A 1 390 ? 9.630 -21.236 -4.225 1.00 76.38 390 SER A O 1
ATOM 3010 N N . SER A 1 391 ? 10.613 -20.067 -2.601 1.00 68.44 391 SER A N 1
ATOM 3011 C CA . SER A 1 391 ? 10.855 -21.232 -1.747 1.00 68.44 391 SER A CA 1
ATOM 3012 C C . SER A 1 391 ? 9.616 -21.731 -0.990 1.00 68.44 391 SER A C 1
ATOM 3014 O O . SER A 1 391 ? 8.472 -21.406 -1.305 1.00 68.44 391 SER A O 1
ATOM 3016 N N . SER A 1 392 ? 9.811 -22.677 -0.067 1.00 59.47 392 SER A N 1
ATOM 3017 C CA . SER A 1 392 ? 8.713 -23.316 0.668 1.00 59.47 392 SER A CA 1
ATOM 3018 C C . SER A 1 392 ? 7.886 -22.264 1.424 1.00 59.47 392 SER A C 1
ATOM 3020 O O . SER A 1 392 ? 8.479 -21.431 2.099 1.00 59.47 392 SER A O 1
ATOM 3022 N N . PRO A 1 393 ? 6.539 -22.310 1.388 1.00 64.31 393 PRO A N 1
ATOM 3023 C CA . PRO A 1 393 ? 5.692 -23.438 0.978 1.00 64.31 393 PRO A CA 1
ATOM 3024 C C . PRO A 1 393 ? 5.178 -23.390 -0.476 1.00 64.31 393 PRO A C 1
ATOM 3026 O O . PRO A 1 393 ? 4.219 -24.095 -0.792 1.00 64.31 393 PRO A O 1
ATOM 3029 N N . ARG A 1 394 ? 5.773 -22.580 -1.361 1.00 79.19 394 ARG A N 1
ATOM 3030 C CA . ARG A 1 394 ? 5.262 -22.356 -2.724 1.00 79.19 394 ARG A CA 1
ATOM 3031 C C . ARG A 1 394 ? 5.316 -23.604 -3.614 1.00 79.19 394 ARG A C 1
ATOM 3033 O O . ARG A 1 394 ? 6.286 -24.372 -3.599 1.00 79.19 394 ARG A O 1
ATOM 3040 N N . LEU A 1 395 ? 4.297 -23.771 -4.453 1.00 76.06 395 LEU A N 1
ATOM 3041 C CA . LEU A 1 395 ? 4.142 -24.850 -5.428 1.00 76.06 395 LEU A CA 1
ATOM 3042 C C . LEU A 1 395 ? 4.321 -24.346 -6.874 1.00 76.06 395 LEU A C 1
ATOM 3044 O O . LEU A 1 395 ? 4.202 -23.154 -7.151 1.00 76.06 395 LEU A O 1
ATOM 3048 N N . PRO A 1 396 ? 4.666 -25.224 -7.838 1.00 78.81 396 PRO A N 1
ATOM 3049 C CA . PRO A 1 396 ? 4.825 -24.803 -9.227 1.00 78.81 396 PRO A CA 1
ATOM 3050 C C . PRO A 1 396 ? 3.545 -24.166 -9.777 1.00 78.81 396 PRO A C 1
ATOM 3052 O O . PRO A 1 396 ? 2.473 -24.764 -9.667 1.00 78.81 396 PRO A O 1
ATOM 3055 N N . ASN A 1 397 ? 3.694 -23.029 -10.463 1.00 80.88 397 ASN A N 1
ATOM 3056 C CA . ASN A 1 397 ? 2.629 -22.171 -11.000 1.00 80.88 397 ASN A CA 1
ATOM 3057 C C . ASN A 1 397 ? 1.873 -21.289 -9.995 1.00 80.88 397 ASN A C 1
ATOM 3059 O O . ASN A 1 397 ? 0.965 -20.581 -10.432 1.00 80.88 397 ASN A O 1
ATOM 3063 N N . ASP A 1 398 ? 2.244 -21.284 -8.712 1.00 81.94 398 ASP A N 1
ATOM 3064 C CA . ASP A 1 398 ? 1.759 -20.270 -7.768 1.00 81.94 398 ASP A CA 1
ATOM 3065 C C . ASP A 1 398 ? 2.115 -18.868 -8.283 1.00 81.94 398 ASP A C 1
ATOM 3067 O O . ASP A 1 398 ? 3.175 -18.676 -8.900 1.00 81.94 398 ASP A O 1
ATOM 3071 N N . LYS A 1 399 ? 1.246 -17.887 -8.028 1.00 86.69 399 LYS A N 1
ATOM 3072 C CA . LYS A 1 399 ? 1.404 -16.512 -8.502 1.00 86.69 399 LYS A CA 1
ATOM 3073 C C . LYS A 1 399 ? 1.432 -15.511 -7.358 1.00 86.69 399 LYS A C 1
ATOM 3075 O O . LYS A 1 399 ? 0.773 -15.709 -6.342 1.00 86.69 399 LYS A O 1
ATOM 3080 N N . ALA A 1 400 ? 2.153 -14.420 -7.597 1.00 84.50 400 ALA A N 1
ATOM 3081 C CA . ALA A 1 400 ? 2.058 -13.196 -6.811 1.00 84.50 400 ALA A CA 1
ATOM 3082 C C . ALA A 1 400 ? 1.765 -12.021 -7.742 1.00 84.50 400 ALA A C 1
ATOM 3084 O O . ALA A 1 400 ? 2.403 -11.866 -8.791 1.00 84.50 400 ALA A O 1
ATOM 3085 N N . VAL A 1 401 ? 0.795 -11.189 -7.384 1.00 90.38 401 VAL A N 1
ATOM 3086 C CA . VAL A 1 401 ? 0.269 -10.125 -8.235 1.00 90.38 401 VAL A CA 1
ATOM 3087 C C . VAL A 1 401 ? 0.275 -8.807 -7.475 1.00 90.38 401 VAL A C 1
ATOM 3089 O O . VAL A 1 401 ? -0.459 -8.609 -6.511 1.00 90.38 401 VAL A O 1
ATOM 3092 N N . LEU A 1 402 ? 1.049 -7.851 -7.982 1.00 91.25 402 LEU A N 1
ATOM 3093 C CA . LEU A 1 402 ? 0.855 -6.444 -7.664 1.00 91.25 402 LEU A CA 1
ATOM 3094 C C . LEU A 1 402 ? -0.195 -5.858 -8.587 1.00 91.25 402 LEU A C 1
ATOM 3096 O O . LEU A 1 402 ? -0.200 -6.137 -9.784 1.00 91.25 402 LEU A O 1
ATOM 3100 N N . GLN A 1 403 ? -1.030 -4.981 -8.054 1.00 90.12 403 GLN A N 1
ATOM 3101 C CA . GLN A 1 403 ? -2.058 -4.292 -8.809 1.00 90.12 403 GLN A CA 1
ATOM 3102 C C . GLN A 1 403 ? -2.155 -2.830 -8.393 1.00 90.12 403 GLN A C 1
ATOM 3104 O O . GLN A 1 403 ? -2.038 -2.504 -7.213 1.00 90.12 403 GLN A O 1
ATOM 3109 N N . SER A 1 404 ? -2.419 -1.949 -9.358 1.00 88.38 404 SER A N 1
ATOM 3110 C CA . SER A 1 404 ? -2.695 -0.543 -9.072 1.00 88.38 404 SER A CA 1
ATOM 3111 C C . SER A 1 404 ? -3.962 -0.392 -8.225 1.00 88.38 404 SER A C 1
ATOM 3113 O O . SER A 1 404 ? -5.026 -0.875 -8.625 1.00 88.38 404 SER A O 1
ATOM 3115 N N . ASP A 1 405 ? -3.860 0.290 -7.084 1.00 77.31 405 ASP A N 1
ATOM 3116 C CA . ASP A 1 405 ? -4.971 0.524 -6.145 1.00 77.31 405 ASP A CA 1
ATOM 3117 C C . ASP A 1 405 ? -5.620 1.913 -6.294 1.00 77.31 405 ASP A C 1
ATOM 3119 O O . ASP A 1 405 ? -6.516 2.284 -5.535 1.00 77.31 405 ASP A O 1
ATOM 3123 N N . ILE A 1 406 ? -5.186 2.648 -7.314 1.00 80.25 406 ILE A N 1
ATOM 3124 C CA . ILE A 1 406 ? -5.652 3.978 -7.695 1.00 80.25 406 ILE A CA 1
ATOM 3125 C C . ILE A 1 406 ? -6.419 3.948 -9.017 1.00 80.25 406 ILE A C 1
ATOM 3127 O O . ILE A 1 406 ? -6.214 3.090 -9.878 1.00 80.25 406 ILE A O 1
ATOM 3131 N N . THR A 1 407 ? -7.274 4.945 -9.209 1.00 82.69 407 THR A N 1
ATOM 3132 C CA . THR A 1 407 ? -7.899 5.228 -10.498 1.00 82.69 407 THR A CA 1
ATOM 3133 C C . THR A 1 407 ? -6.941 6.051 -11.353 1.00 82.69 407 THR A C 1
ATOM 3135 O O . THR A 1 407 ? -6.635 7.206 -11.045 1.00 82.69 407 THR A O 1
ATOM 3138 N N . LEU A 1 408 ? -6.495 5.464 -12.459 1.00 81.06 408 LEU A N 1
ATOM 3139 C CA . LEU A 1 408 ? -5.673 6.138 -13.459 1.00 81.06 408 LEU A CA 1
ATOM 3140 C C . LEU A 1 408 ? -6.567 6.746 -14.557 1.00 81.06 408 LEU A C 1
ATOM 3142 O O . LEU A 1 408 ? -7.485 6.067 -15.034 1.00 81.06 408 LEU A O 1
ATOM 3146 N N . PRO A 1 409 ? -6.330 8.001 -14.987 1.00 78.94 409 PRO A N 1
ATOM 3147 C CA . PRO A 1 409 ? -7.051 8.579 -16.115 1.00 78.94 409 PRO A CA 1
ATOM 3148 C C . PRO A 1 409 ? -6.670 7.859 -17.417 1.00 78.94 409 PRO A C 1
ATOM 3150 O O . PRO A 1 409 ? -5.563 7.330 -17.547 1.00 78.94 409 PRO A O 1
ATOM 3153 N N . ALA A 1 410 ? -7.602 7.842 -18.375 1.00 79.94 410 ALA A N 1
ATOM 3154 C CA . ALA A 1 410 ? -7.419 7.211 -19.680 1.00 79.94 410 ALA A CA 1
ATOM 3155 C C . ALA A 1 410 ? -6.459 8.039 -20.542 1.00 79.94 410 ALA A C 1
ATOM 3157 O O . ALA A 1 410 ? -6.885 8.895 -21.315 1.00 79.94 410 ALA A O 1
ATOM 3158 N N . GLU A 1 411 ? -5.168 7.793 -20.357 1.00 79.25 411 GLU A N 1
ATOM 3159 C CA . GLU A 1 411 ? -4.075 8.419 -21.090 1.00 79.25 411 GLU A CA 1
ATOM 3160 C C . GLU A 1 411 ? -2.969 7.396 -21.330 1.00 79.25 411 GLU A C 1
ATOM 3162 O O . GLU A 1 411 ? -2.815 6.450 -20.552 1.00 79.25 411 GLU A O 1
ATOM 3167 N N . ASP A 1 412 ? -2.207 7.586 -22.406 1.00 84.12 412 ASP A N 1
ATOM 3168 C CA . ASP A 1 412 ? -1.019 6.777 -22.650 1.00 84.12 412 ASP A CA 1
ATOM 3169 C C . ASP A 1 412 ? -0.003 7.048 -21.543 1.00 84.12 412 ASP A C 1
ATOM 3171 O O . ASP A 1 412 ? 0.210 8.197 -21.143 1.00 84.12 412 ASP A O 1
ATOM 3175 N N . ARG A 1 413 ? 0.599 5.982 -21.021 1.00 87.44 413 ARG A N 1
ATOM 3176 C CA . ARG A 1 413 ? 1.577 6.046 -19.935 1.00 87.44 413 ARG A CA 1
ATOM 3177 C C . ARG A 1 413 ? 2.771 5.157 -20.233 1.00 87.44 413 ARG A C 1
ATOM 3179 O O . ARG A 1 413 ? 2.671 4.168 -20.955 1.00 87.44 413 ARG A O 1
ATOM 3186 N N . CYS A 1 414 ? 3.896 5.484 -19.622 1.00 88.06 414 CYS A N 1
ATOM 3187 C CA . CYS A 1 414 ? 5.112 4.703 -19.681 1.00 88.06 414 CYS A CA 1
ATOM 3188 C C . CYS A 1 414 ? 5.386 4.108 -18.309 1.00 88.06 414 CYS A C 1
ATOM 3190 O O . CYS A 1 414 ? 5.675 4.842 -17.362 1.00 88.06 414 CYS A O 1
ATOM 3192 N N . LEU A 1 415 ? 5.307 2.782 -18.206 1.00 91.69 415 LEU A N 1
ATOM 3193 C CA . LEU A 1 415 ? 5.741 2.060 -17.019 1.00 91.69 415 LEU A CA 1
ATOM 3194 C C . LEU A 1 415 ? 7.228 1.724 -17.163 1.00 91.69 415 LEU A C 1
ATOM 3196 O O . LEU A 1 415 ? 7.611 1.016 -18.096 1.00 91.69 415 LEU A O 1
ATOM 3200 N N . LYS A 1 416 ? 8.050 2.212 -16.235 1.00 86.88 416 LYS A N 1
ATOM 3201 C CA . LYS A 1 416 ? 9.473 1.885 -16.117 1.00 86.88 416 LYS A CA 1
ATOM 3202 C C . LYS A 1 416 ? 9.743 1.223 -14.774 1.00 86.88 416 LYS A C 1
ATOM 3204 O O . LYS A 1 416 ? 9.161 1.634 -13.779 1.00 86.88 416 LYS A O 1
ATOM 3209 N N . PHE A 1 417 ? 10.589 0.206 -14.755 1.00 92.06 417 PHE A N 1
ATOM 3210 C CA . PHE A 1 417 ? 11.079 -0.427 -13.528 1.00 92.06 417 PHE A CA 1
ATOM 3211 C C . PHE A 1 417 ? 12.333 -1.243 -13.838 1.00 92.06 417 PHE A C 1
ATOM 3213 O O . PHE A 1 417 ? 12.546 -1.643 -14.987 1.00 92.06 417 PHE A O 1
ATOM 3220 N N . TYR A 1 418 ? 13.147 -1.520 -12.827 1.00 85.94 418 TYR A N 1
ATOM 3221 C CA . TYR A 1 418 ? 14.187 -2.541 -12.912 1.00 85.94 418 TYR A CA 1
ATOM 3222 C C . TYR A 1 418 ? 13.625 -3.894 -12.494 1.00 85.94 418 TYR A C 1
ATOM 3224 O O . TYR A 1 418 ? 12.744 -3.958 -11.644 1.00 85.94 418 TYR A O 1
ATOM 3232 N N . TYR A 1 419 ? 14.131 -4.978 -13.074 1.00 89.56 419 TYR A N 1
ATOM 3233 C CA . TYR A 1 419 ? 13.779 -6.343 -12.710 1.00 89.56 419 TYR A CA 1
ATOM 3234 C C . TYR A 1 419 ? 15.006 -7.255 -12.656 1.00 89.56 419 TYR A C 1
ATOM 3236 O O . TYR A 1 419 ? 15.992 -7.038 -13.358 1.00 89.56 419 TYR A O 1
ATOM 3244 N N . ASN A 1 420 ? 14.937 -8.293 -11.830 1.00 87.50 420 ASN A N 1
ATOM 3245 C CA . ASN A 1 420 ? 15.926 -9.359 -11.737 1.00 87.50 420 ASN A CA 1
ATOM 3246 C C . ASN A 1 420 ? 15.205 -10.710 -11.776 1.00 87.50 420 ASN A C 1
ATOM 3248 O O . ASN A 1 420 ? 14.176 -10.892 -11.128 1.00 87.50 420 ASN A O 1
ATOM 3252 N N . MET A 1 421 ? 15.725 -11.646 -12.566 1.00 83.19 421 MET A N 1
ATOM 3253 C CA . MET A 1 421 ? 15.143 -12.976 -12.746 1.00 83.19 421 MET A CA 1
ATOM 3254 C C . MET A 1 421 ? 16.263 -14.020 -12.807 1.00 83.19 421 MET A C 1
ATOM 3256 O O . MET A 1 421 ? 16.465 -14.660 -13.841 1.00 83.19 421 MET A O 1
ATOM 3260 N N . PHE A 1 422 ? 17.016 -14.166 -11.719 1.00 76.31 422 PHE A N 1
ATOM 3261 C CA . PHE A 1 422 ? 18.132 -15.102 -11.626 1.00 76.31 422 PHE A CA 1
ATOM 3262 C C . PHE A 1 422 ? 17.747 -16.386 -10.889 1.00 76.31 422 PHE A C 1
ATOM 3264 O O . PHE A 1 422 ? 17.268 -16.332 -9.762 1.00 76.31 422 PHE A O 1
ATOM 3271 N N . GLY A 1 423 ? 17.980 -17.546 -11.510 1.00 69.00 423 GLY A N 1
ATOM 3272 C CA . GLY A 1 423 ? 17.777 -18.851 -10.869 1.00 69.00 423 GLY A CA 1
ATOM 3273 C C . GLY A 1 423 ? 17.392 -19.975 -11.839 1.00 69.00 423 GLY A C 1
ATOM 3274 O O . GLY A 1 423 ? 16.919 -19.734 -12.952 1.00 69.00 423 GLY A O 1
ATOM 3275 N N . ALA A 1 424 ? 17.607 -21.233 -11.446 1.00 68.19 424 ALA A N 1
ATOM 3276 C CA . ALA A 1 424 ? 17.313 -22.402 -12.288 1.00 68.19 424 ALA A CA 1
ATOM 3277 C C . ALA A 1 424 ? 15.812 -22.761 -12.353 1.00 68.19 424 ALA A C 1
ATOM 3279 O O . ALA A 1 424 ? 15.380 -23.485 -13.252 1.00 68.19 424 ALA A O 1
ATOM 3280 N N . GLY A 1 425 ? 15.021 -22.253 -11.408 1.00 73.31 425 GLY A N 1
ATOM 3281 C CA . GLY A 1 425 ? 13.583 -22.457 -11.245 1.00 73.31 425 GLY A CA 1
ATOM 3282 C C . GLY A 1 425 ? 12.716 -21.262 -11.609 1.00 73.31 425 GLY A C 1
ATOM 3283 O O . GLY A 1 425 ? 11.540 -21.268 -11.255 1.00 73.31 425 GLY A O 1
ATOM 3284 N N . ILE A 1 426 ? 13.265 -20.250 -12.284 1.00 83.12 426 ILE A N 1
ATOM 3285 C CA . ILE A 1 426 ? 12.542 -19.024 -12.634 1.00 83.12 426 ILE A CA 1
ATOM 3286 C C . ILE A 1 426 ? 11.328 -19.346 -13.510 1.00 83.12 426 ILE A C 1
ATOM 3288 O O . ILE A 1 426 ? 11.448 -20.018 -14.539 1.00 83.12 426 ILE A O 1
ATOM 3292 N N . GLY A 1 427 ? 10.155 -18.862 -13.100 1.00 86.75 427 GLY A N 1
ATOM 3293 C CA . GLY A 1 427 ? 8.938 -18.938 -13.903 1.00 86.75 427 GLY A CA 1
ATOM 3294 C C . GLY A 1 427 ? 8.819 -17.735 -14.833 1.00 86.75 427 GLY A C 1
ATOM 3295 O O . GLY A 1 427 ? 9.600 -17.614 -15.775 1.00 86.75 427 GLY A O 1
ATOM 3296 N N . SER A 1 428 ? 7.844 -16.858 -14.602 1.00 91.12 428 SER A N 1
ATOM 3297 C CA . SER A 1 428 ? 7.565 -15.734 -15.507 1.00 91.12 428 SER A CA 1
ATOM 3298 C C . SER A 1 428 ? 7.287 -14.436 -14.770 1.00 91.12 428 SER A C 1
ATOM 3300 O O . SER A 1 428 ? 6.576 -14.473 -13.775 1.00 91.12 428 SER A O 1
ATOM 3302 N N . LEU A 1 429 ? 7.741 -13.305 -15.311 1.00 94.81 429 LEU A N 1
ATOM 3303 C CA . LEU A 1 429 ? 7.362 -11.958 -14.883 1.00 94.81 429 LEU A CA 1
ATOM 3304 C C . LEU A 1 429 ? 6.551 -11.294 -15.990 1.00 94.81 429 LEU A C 1
ATOM 3306 O O . LEU A 1 429 ? 7.006 -11.225 -17.128 1.00 94.81 429 LEU A O 1
ATOM 3310 N N . THR A 1 430 ? 5.351 -10.818 -15.679 1.00 94.31 430 THR A N 1
ATOM 3311 C CA . THR A 1 430 ? 4.386 -10.350 -16.674 1.00 94.31 430 THR A CA 1
ATOM 3312 C C . THR A 1 430 ? 3.718 -9.055 -16.231 1.00 94.31 430 THR A C 1
ATOM 3314 O O . THR A 1 430 ? 3.147 -8.987 -15.150 1.00 94.31 430 THR A O 1
ATOM 3317 N N . VAL A 1 431 ? 3.721 -8.044 -17.101 1.00 94.19 431 VAL A N 1
ATOM 3318 C CA . VAL A 1 431 ? 2.930 -6.820 -16.934 1.00 94.19 431 VAL A CA 1
ATOM 3319 C C . VAL A 1 431 ? 1.641 -6.962 -17.728 1.00 94.19 431 VAL A C 1
ATOM 3321 O O . VAL A 1 431 ? 1.666 -7.268 -18.926 1.00 94.19 431 VAL A O 1
ATOM 3324 N N . LYS A 1 432 ? 0.508 -6.723 -17.074 1.00 89.50 432 LYS A N 1
ATOM 3325 C CA . LYS A 1 432 ? -0.823 -6.817 -17.673 1.00 89.50 432 LYS A CA 1
ATOM 3326 C C . LYS A 1 432 ? -1.610 -5.533 -17.478 1.00 89.50 432 LYS A C 1
ATOM 3328 O O . LYS A 1 432 ? -1.415 -4.802 -16.508 1.00 89.50 432 LYS A O 1
ATOM 3333 N N . SER A 1 433 ? -2.550 -5.310 -18.387 1.00 83.56 433 SER A N 1
ATOM 3334 C CA . SER A 1 433 ? -3.680 -4.423 -18.152 1.00 83.56 433 SER A CA 1
ATOM 3335 C C . SER A 1 433 ? -4.977 -5.183 -18.389 1.00 83.56 433 SER A C 1
ATOM 3337 O O . SER A 1 433 ? -5.207 -5.705 -19.482 1.00 83.56 433 SER A O 1
ATOM 3339 N N . ALA A 1 434 ? -5.805 -5.297 -17.348 1.00 71.06 434 ALA A N 1
ATOM 3340 C CA . ALA A 1 434 ? -6.912 -6.253 -17.311 1.00 71.06 434 ALA A CA 1
ATOM 3341 C C . ALA A 1 434 ? -6.436 -7.672 -17.710 1.00 71.06 434 ALA A C 1
ATOM 3343 O O . ALA A 1 434 ? -5.481 -8.188 -17.136 1.00 71.06 434 ALA A O 1
ATOM 3344 N N . SER A 1 435 ? -7.067 -8.316 -18.697 1.00 65.38 435 SER A N 1
ATOM 3345 C CA . SER A 1 435 ? -6.659 -9.643 -19.190 1.00 65.38 435 SER A CA 1
ATOM 3346 C C . SER A 1 435 ? -5.560 -9.608 -20.263 1.00 65.38 435 SER A C 1
ATOM 3348 O O . SER A 1 435 ? -5.106 -10.667 -20.692 1.00 65.38 435 SER A O 1
ATOM 3350 N N . ASN A 1 436 ? -5.126 -8.423 -20.703 1.00 78.38 436 ASN A N 1
ATOM 3351 C CA . ASN A 1 436 ? -4.148 -8.277 -21.778 1.00 78.38 436 ASN A CA 1
ATOM 3352 C C . ASN A 1 436 ? -2.724 -8.275 -21.222 1.00 78.38 436 ASN A C 1
ATOM 3354 O O . ASN A 1 436 ? -2.381 -7.454 -20.371 1.00 78.38 436 ASN A O 1
ATOM 3358 N N . VAL A 1 437 ? -1.880 -9.164 -21.741 1.00 84.75 437 VAL A N 1
ATOM 3359 C CA . VAL A 1 437 ? -0.443 -9.178 -21.450 1.00 84.75 437 VAL A CA 1
ATOM 3360 C C . VAL A 1 437 ? 0.245 -8.114 -22.300 1.00 84.75 437 VAL A C 1
ATOM 3362 O O . VAL A 1 437 ? 0.228 -8.198 -23.525 1.00 84.75 437 VAL A O 1
ATOM 3365 N N . LEU A 1 438 ? 0.844 -7.119 -21.648 1.00 83.69 438 LEU A N 1
ATOM 3366 C CA . LEU A 1 438 ? 1.564 -6.024 -22.305 1.00 83.69 438 LEU A CA 1
ATOM 3367 C C . LEU A 1 438 ? 3.054 -6.334 -22.461 1.00 83.69 438 LEU A C 1
ATOM 3369 O O . LEU A 1 438 ? 3.683 -5.923 -23.432 1.00 83.69 438 LEU A O 1
ATOM 3373 N N . TRP A 1 439 ? 3.620 -7.062 -21.501 1.00 89.56 439 TRP A N 1
ATOM 3374 C CA . TRP A 1 439 ? 5.027 -7.442 -21.489 1.00 89.56 439 TRP A CA 1
ATOM 3375 C C . TRP A 1 439 ? 5.207 -8.713 -20.662 1.00 89.56 439 TRP A C 1
ATOM 3377 O O . TRP A 1 439 ? 4.514 -8.894 -19.663 1.00 89.56 439 TRP A O 1
ATOM 3387 N N . SER A 1 440 ? 6.114 -9.603 -21.066 1.00 87.62 440 SER A N 1
ATOM 3388 C CA . SER A 1 440 ? 6.407 -10.825 -20.315 1.00 87.62 440 SER A CA 1
ATOM 3389 C C . SER A 1 440 ? 7.835 -11.306 -20.549 1.00 87.62 440 SER A C 1
ATOM 3391 O O . SER A 1 440 ? 8.341 -11.261 -21.673 1.00 87.62 440 SER A O 1
ATOM 3393 N N . LYS A 1 441 ? 8.457 -11.818 -19.489 1.00 84.44 441 LYS A N 1
ATOM 3394 C CA . LYS A 1 441 ? 9.744 -12.516 -19.494 1.00 84.44 441 LYS A CA 1
ATOM 3395 C C . LYS A 1 441 ? 9.606 -13.857 -18.797 1.00 84.44 441 LYS A C 1
ATOM 3397 O O . LYS A 1 441 ? 8.793 -14.008 -17.892 1.00 84.44 441 LYS A O 1
ATOM 3402 N N . ASN A 1 442 ? 10.380 -14.839 -19.251 1.00 84.25 442 ASN A N 1
ATOM 3403 C CA . ASN A 1 442 ? 10.261 -16.229 -18.818 1.00 84.25 442 ASN A CA 1
ATOM 3404 C C . ASN A 1 442 ? 11.640 -16.855 -18.630 1.00 84.25 442 ASN A C 1
ATOM 3406 O O . ASN A 1 442 ? 12.513 -16.684 -19.481 1.00 84.25 442 ASN A O 1
ATOM 3410 N N . GLY A 1 443 ? 11.796 -17.644 -17.570 1.00 77.06 443 GLY A N 1
ATOM 3411 C CA . GLY A 1 443 ? 13.044 -18.320 -17.240 1.00 77.06 443 GLY A CA 1
ATOM 3412 C C . GLY A 1 443 ? 14.157 -17.359 -16.820 1.00 77.06 443 GLY A C 1
ATOM 3413 O O . GLY A 1 443 ? 13.973 -16.145 -16.747 1.00 77.06 443 GLY A O 1
ATOM 3414 N N . ASN A 1 444 ? 15.328 -17.925 -16.545 1.00 72.50 444 ASN A N 1
ATOM 3415 C CA . ASN A 1 444 ? 16.501 -17.185 -16.090 1.00 72.50 444 ASN A CA 1
ATOM 3416 C C . ASN A 1 444 ? 16.899 -16.066 -17.074 1.00 72.50 444 ASN A C 1
ATOM 3418 O O . ASN A 1 444 ? 17.169 -16.357 -18.239 1.00 72.50 444 ASN A O 1
ATOM 3422 N N . GLN A 1 445 ? 16.973 -14.820 -16.600 1.00 73.12 445 GLN A N 1
ATOM 3423 C CA . GLN A 1 445 ? 17.429 -13.646 -17.364 1.00 73.12 445 GLN A CA 1
ATOM 3424 C C . GLN A 1 445 ? 18.852 -13.203 -16.983 1.00 73.12 445 GLN A C 1
ATOM 3426 O O . GLN A 1 445 ? 19.347 -12.204 -17.497 1.00 73.12 445 GLN A O 1
ATOM 3431 N N . GLY A 1 446 ? 19.527 -13.957 -16.112 1.00 52.78 446 GLY A N 1
ATOM 3432 C CA . GLY A 1 446 ? 20.860 -13.622 -15.620 1.00 52.78 446 GLY A CA 1
ATOM 3433 C C . GLY A 1 446 ? 20.829 -12.891 -14.280 1.00 52.78 446 GLY A C 1
ATOM 3434 O O . GLY A 1 446 ? 19.775 -12.546 -13.758 1.00 52.78 446 GLY A O 1
ATOM 3435 N N . PHE A 1 447 ? 22.019 -12.712 -13.708 1.00 50.22 447 PHE A N 1
ATOM 3436 C CA . PHE A 1 447 ? 22.215 -12.231 -12.336 1.00 50.22 447 PHE A CA 1
ATOM 3437 C C . PHE A 1 447 ? 22.026 -10.716 -12.166 1.00 50.22 447 PHE A C 1
ATOM 3439 O O . PHE A 1 447 ? 21.786 -10.239 -11.062 1.00 50.22 447 PHE A O 1
ATOM 3446 N N . SER A 1 448 ? 22.159 -9.938 -13.239 1.00 59.56 448 SER A N 1
ATOM 3447 C CA . SER A 1 448 ? 22.114 -8.474 -13.180 1.00 59.56 448 SER A CA 1
ATOM 3448 C C . SER A 1 448 ? 20.687 -7.928 -13.204 1.00 59.56 448 SER A C 1
ATOM 3450 O O . SER A 1 448 ? 19.785 -8.532 -13.776 1.00 59.56 448 SER A O 1
ATOM 3452 N N . TRP A 1 449 ? 20.500 -6.739 -12.630 1.00 67.00 449 TRP A N 1
ATOM 3453 C CA . TRP A 1 449 ? 19.290 -5.947 -12.836 1.00 67.00 449 TRP A CA 1
ATOM 3454 C C . TRP A 1 449 ? 19.165 -5.509 -14.296 1.00 67.00 449 TRP A C 1
ATOM 3456 O O . TRP A 1 449 ? 20.118 -5.004 -14.891 1.00 67.00 449 TRP A O 1
ATOM 3466 N N . LEU A 1 450 ? 17.972 -5.676 -14.854 1.00 64.75 450 LEU A N 1
ATOM 3467 C CA . LEU A 1 450 ? 17.600 -5.275 -16.205 1.00 64.75 450 LEU A CA 1
ATOM 3468 C C . LEU A 1 450 ? 16.515 -4.201 -16.127 1.00 64.75 450 LEU A C 1
ATOM 3470 O O . LEU A 1 450 ? 15.663 -4.244 -15.249 1.00 64.75 450 LEU A O 1
ATOM 3474 N N . ALA A 1 451 ? 16.524 -3.234 -17.040 1.00 73.62 451 ALA A N 1
ATOM 3475 C CA . ALA A 1 451 ? 15.493 -2.200 -17.095 1.00 73.62 451 ALA A CA 1
ATOM 3476 C C . ALA A 1 451 ? 14.364 -2.608 -18.050 1.00 73.62 451 ALA A C 1
ATOM 3478 O O . ALA A 1 451 ? 14.617 -3.075 -19.162 1.00 73.62 451 ALA A O 1
ATOM 3479 N N . ALA A 1 452 ? 13.121 -2.374 -17.642 1.00 77.81 452 ALA A N 1
ATOM 3480 C CA . ALA A 1 452 ? 11.938 -2.529 -18.472 1.00 77.81 452 ALA A CA 1
ATOM 3481 C C . ALA A 1 452 ? 11.288 -1.160 -18.730 1.00 77.81 452 ALA A C 1
ATOM 3483 O O . ALA A 1 452 ? 11.182 -0.333 -17.827 1.00 77.81 452 ALA A O 1
ATOM 3484 N N . ALA A 1 453 ? 10.844 -0.929 -19.969 1.00 81.56 453 ALA A N 1
ATOM 3485 C CA . ALA A 1 453 ? 10.026 0.218 -20.360 1.00 81.56 453 ALA A CA 1
ATOM 3486 C C . ALA A 1 453 ? 8.844 -0.279 -21.207 1.00 81.56 453 ALA A C 1
ATOM 3488 O O . ALA A 1 453 ? 9.040 -0.822 -22.295 1.00 81.56 453 ALA A O 1
ATOM 3489 N N . ILE A 1 454 ? 7.623 -0.143 -20.687 1.00 86.31 454 ILE A N 1
ATOM 3490 C CA . ILE A 1 454 ? 6.401 -0.685 -21.284 1.00 86.31 454 ILE A CA 1
ATOM 3491 C C . ILE A 1 454 ? 5.426 0.456 -21.569 1.00 86.31 454 ILE A C 1
ATOM 3493 O O . ILE A 1 454 ? 5.041 1.201 -20.666 1.00 86.31 454 ILE A O 1
ATOM 3497 N N . ASN A 1 455 ? 4.977 0.545 -22.822 1.00 83.56 455 ASN A N 1
ATOM 3498 C CA . ASN A 1 455 ? 3.870 1.415 -23.208 1.00 83.56 455 ASN A CA 1
ATOM 3499 C C . ASN A 1 455 ? 2.560 0.867 -22.637 1.00 83.56 455 ASN A C 1
ATOM 3501 O O . ASN A 1 455 ? 2.124 -0.228 -22.997 1.00 83.56 455 ASN A O 1
ATOM 3505 N N . ILE A 1 456 ? 1.926 1.645 -21.768 1.00 85.88 456 ILE A N 1
ATOM 3506 C CA . ILE A 1 456 ? 0.610 1.372 -21.210 1.00 85.88 456 ILE A CA 1
ATOM 3507 C C . ILE A 1 456 ? -0.409 2.191 -22.012 1.00 85.88 456 ILE A C 1
ATOM 3509 O O . ILE A 1 456 ? -0.389 3.420 -21.936 1.00 85.88 456 ILE A O 1
ATOM 3513 N N . PRO A 1 457 ? -1.278 1.547 -22.808 1.00 81.19 457 PRO A N 1
ATOM 3514 C CA . PRO A 1 457 ? -2.204 2.261 -23.676 1.00 81.19 457 PRO A CA 1
ATOM 3515 C C . PRO A 1 457 ? -3.282 2.990 -22.871 1.00 81.19 457 PRO A C 1
ATOM 3517 O O . PRO A 1 457 ? -3.754 2.486 -21.845 1.00 81.19 457 PRO A O 1
ATOM 3520 N N . SER A 1 458 ? -3.733 4.127 -23.400 1.00 81.94 458 SER A N 1
ATOM 3521 C CA . SER A 1 458 ? -4.853 4.925 -22.896 1.00 81.94 458 SER A CA 1
ATOM 3522 C C . SER A 1 458 ? -6.143 4.106 -22.757 1.00 81.94 458 SER A C 1
ATOM 3524 O O . SER A 1 458 ? -6.971 4.035 -23.670 1.00 81.94 458 SER A O 1
ATOM 3526 N N . THR A 1 459 ? -6.339 3.506 -21.585 1.00 74.50 459 THR A N 1
ATOM 3527 C CA . THR A 1 459 ? -7.438 2.577 -21.299 1.00 74.50 459 THR A CA 1
ATOM 3528 C C . THR A 1 459 ? -8.396 3.183 -20.278 1.00 74.50 459 THR A C 1
ATOM 3530 O O . THR A 1 459 ? -7.981 3.713 -19.249 1.00 74.50 459 THR A O 1
ATOM 3533 N N . VAL A 1 460 ? -9.703 3.102 -20.539 1.00 72.06 460 VAL A N 1
ATOM 3534 C CA . VAL A 1 460 ? -10.728 3.518 -19.567 1.00 72.06 460 VAL A CA 1
ATOM 3535 C C . VAL A 1 460 ? -10.722 2.545 -18.388 1.00 72.06 460 VAL A C 1
ATOM 3537 O O . VAL A 1 460 ? -10.806 1.338 -18.601 1.00 72.06 460 VAL A O 1
ATOM 3540 N N . ASN A 1 461 ? -10.664 3.069 -17.159 1.00 70.25 461 ASN A N 1
ATOM 3541 C CA . ASN A 1 461 ? -10.467 2.285 -15.931 1.00 70.25 461 ASN A CA 1
ATOM 3542 C C . ASN A 1 461 ? -9.184 1.441 -15.981 1.00 70.25 461 ASN A C 1
ATOM 3544 O O . ASN A 1 461 ? -9.200 0.251 -15.663 1.00 70.25 461 ASN A O 1
ATOM 3548 N N . LEU A 1 462 ? -8.086 2.058 -16.429 1.00 76.38 462 LEU A N 1
ATOM 3549 C CA . LEU A 1 462 ? -6.779 1.420 -16.494 1.00 76.38 462 LEU A CA 1
ATOM 3550 C C . LEU A 1 462 ? -6.405 0.829 -15.129 1.00 76.38 462 LEU A C 1
ATOM 3552 O O . LEU A 1 462 ? -6.293 1.543 -14.136 1.00 76.38 462 LEU A O 1
ATOM 3556 N N . GLN A 1 463 ? -6.168 -0.478 -15.124 1.00 85.12 463 GLN A N 1
ATOM 3557 C CA . GLN A 1 463 ? -5.603 -1.213 -14.006 1.00 85.12 463 GLN A CA 1
ATOM 3558 C C . GLN A 1 463 ? -4.322 -1.882 -14.488 1.00 85.12 463 GLN A C 1
ATOM 3560 O O . GLN A 1 463 ? -4.343 -2.591 -15.497 1.00 85.12 463 GLN A O 1
ATOM 3565 N N . ILE A 1 464 ? -3.219 -1.625 -13.794 1.00 90.44 464 ILE A N 1
ATOM 3566 C CA . ILE A 1 464 ? -1.906 -2.192 -14.104 1.00 90.44 464 ILE A CA 1
ATOM 3567 C C . ILE A 1 464 ? -1.657 -3.330 -13.123 1.00 90.44 464 ILE A C 1
ATOM 3569 O O . ILE A 1 464 ? -1.828 -3.140 -11.919 1.00 90.44 464 ILE A O 1
ATOM 3573 N N . GLN A 1 465 ? -1.263 -4.494 -13.633 1.00 93.25 465 GLN A N 1
ATOM 3574 C CA . GLN A 1 465 ? -0.844 -5.633 -12.824 1.00 93.25 465 GLN A CA 1
ATOM 3575 C C . GLN A 1 465 ? 0.587 -6.041 -13.169 1.00 93.25 465 GLN A C 1
ATOM 3577 O O . GLN A 1 465 ? 0.935 -6.122 -14.347 1.00 93.25 465 GLN A O 1
ATOM 3582 N N . ILE A 1 466 ? 1.392 -6.335 -12.150 1.00 95.56 466 ILE A N 1
ATOM 3583 C CA . ILE A 1 466 ? 2.696 -6.987 -12.290 1.00 95.56 466 ILE A CA 1
ATOM 3584 C C . ILE A 1 466 ? 2.571 -8.358 -11.625 1.00 95.56 466 ILE A C 1
ATOM 3586 O O . ILE A 1 466 ? 2.487 -8.471 -10.405 1.00 95.56 466 ILE A O 1
ATOM 3590 N N . GLU A 1 467 ? 2.488 -9.397 -12.449 1.00 94.44 467 GLU A N 1
ATOM 3591 C CA . GLU A 1 467 ? 2.305 -10.787 -12.040 1.00 94.44 467 GLU A CA 1
ATOM 3592 C C . GLU A 1 467 ? 3.620 -11.542 -12.191 1.00 94.44 467 GLU A C 1
ATOM 3594 O O . GLU A 1 467 ? 4.225 -11.546 -13.264 1.00 94.44 467 GLU A O 1
ATOM 3599 N N . THR A 1 468 ? 4.020 -12.241 -11.139 1.00 92.81 468 THR A N 1
ATOM 3600 C CA . THR A 1 468 ? 5.064 -13.259 -11.205 1.00 92.81 468 THR A CA 1
ATOM 3601 C C . THR A 1 468 ? 4.457 -14.652 -11.071 1.00 92.81 468 THR A C 1
ATOM 3603 O O . THR A 1 468 ? 3.376 -14.830 -10.510 1.00 92.81 468 THR A O 1
ATOM 3606 N N . THR A 1 469 ? 5.125 -15.658 -11.621 1.00 90.81 469 THR A N 1
ATOM 3607 C CA . THR A 1 469 ? 4.745 -17.066 -11.489 1.00 90.81 469 THR A CA 1
ATOM 3608 C C . THR A 1 469 ? 5.965 -17.864 -11.081 1.00 90.81 469 THR A C 1
ATOM 3610 O O . THR A 1 469 ? 7.023 -17.732 -11.698 1.00 90.81 469 THR A O 1
ATOM 3613 N N . ARG A 1 470 ? 5.808 -18.731 -10.082 1.00 83.69 470 ARG A N 1
ATOM 3614 C CA . ARG A 1 470 ? 6.854 -19.661 -9.665 1.00 83.69 470 ARG A CA 1
ATOM 3615 C C . ARG A 1 470 ? 7.068 -20.740 -10.723 1.00 83.69 470 ARG A C 1
ATOM 3617 O O . ARG A 1 470 ? 6.113 -21.373 -11.179 1.00 83.69 470 ARG A O 1
ATOM 3624 N N . GLY A 1 471 ? 8.325 -20.995 -11.079 1.00 81.50 471 GLY A N 1
ATOM 3625 C CA . GLY A 1 471 ? 8.669 -22.051 -12.025 1.00 81.50 471 GLY A CA 1
ATOM 3626 C C . GLY A 1 471 ? 8.687 -23.450 -11.399 1.00 81.50 471 GLY A C 1
ATOM 3627 O O . GLY A 1 471 ? 7.951 -23.777 -10.466 1.00 81.50 471 GLY A O 1
ATOM 3628 N N . SER A 1 472 ? 9.504 -24.334 -11.975 1.00 79.50 472 SER A N 1
ATOM 3629 C CA . SER A 1 472 ? 9.452 -25.775 -11.672 1.00 79.50 472 SER A CA 1
ATOM 3630 C C . SER A 1 472 ? 10.011 -26.168 -10.297 1.00 79.50 472 SER A C 1
ATOM 3632 O O . SER A 1 472 ? 9.681 -27.242 -9.791 1.00 79.50 472 SER A O 1
ATOM 3634 N N . ASN A 1 473 ? 10.832 -25.316 -9.679 1.00 75.06 473 ASN A N 1
ATOM 3635 C CA . ASN A 1 473 ? 11.465 -25.554 -8.382 1.00 75.06 473 ASN A CA 1
ATOM 3636 C C . ASN A 1 473 ? 11.565 -24.237 -7.575 1.00 75.06 473 ASN A C 1
ATOM 3638 O O . ASN A 1 473 ? 10.958 -23.243 -7.964 1.00 75.06 473 ASN A O 1
ATOM 3642 N N . TRP A 1 474 ? 12.244 -24.261 -6.424 1.00 73.50 474 TRP A N 1
ATOM 3643 C CA . TRP A 1 474 ? 12.352 -23.115 -5.512 1.00 73.50 474 TRP A CA 1
ATOM 3644 C C . TRP A 1 474 ? 13.434 -22.098 -5.899 1.00 73.50 474 TRP A C 1
ATOM 3646 O O . TRP A 1 474 ? 13.397 -20.985 -5.394 1.00 73.50 474 TRP A O 1
ATOM 3656 N N . GLU A 1 475 ? 14.372 -22.448 -6.784 1.00 72.19 475 GLU A N 1
ATOM 3657 C CA . GLU A 1 475 ? 15.508 -21.606 -7.177 1.00 72.19 475 GLU A CA 1
ATOM 3658 C C . GLU A 1 475 ? 15.061 -20.516 -8.181 1.00 72.19 475 GLU A C 1
ATOM 3660 O O . GLU A 1 475 ? 15.518 -20.501 -9.326 1.00 72.19 475 GLU A O 1
ATOM 3665 N N . GLY A 1 476 ? 14.090 -19.669 -7.821 1.00 70.56 476 GLY A N 1
ATOM 3666 C CA . GLY A 1 476 ? 13.307 -18.891 -8.789 1.00 70.56 476 GLY A CA 1
ATOM 3667 C C . GLY A 1 476 ? 12.891 -17.483 -8.369 1.00 70.56 476 GLY A C 1
ATOM 3668 O O . GLY A 1 476 ? 11.880 -17.005 -8.882 1.00 70.56 476 GLY A O 1
ATOM 3669 N N . ASP A 1 477 ? 13.624 -16.825 -7.473 1.00 78.81 477 ASP A N 1
ATOM 3670 C CA . ASP A 1 477 ? 13.250 -15.498 -6.973 1.00 78.81 477 ASP A CA 1
ATOM 3671 C C . ASP A 1 477 ? 13.268 -14.435 -8.080 1.00 78.81 477 ASP A C 1
ATOM 3673 O O . ASP A 1 477 ? 14.238 -14.279 -8.827 1.00 78.81 477 ASP A O 1
ATOM 3677 N N . ILE A 1 478 ? 12.159 -13.702 -8.190 1.00 89.81 478 ILE A N 1
ATOM 3678 C CA . ILE A 1 478 ? 11.974 -12.626 -9.167 1.00 89.81 478 ILE A CA 1
ATOM 3679 C C . ILE A 1 478 ? 11.836 -11.318 -8.404 1.00 89.81 478 ILE A C 1
ATOM 3681 O O . ILE A 1 478 ? 10.973 -11.208 -7.536 1.00 89.81 478 ILE A O 1
ATOM 3685 N N . ALA A 1 479 ? 12.652 -10.327 -8.749 1.00 90.00 479 ALA A N 1
ATOM 3686 C CA . ALA A 1 479 ? 12.668 -9.029 -8.091 1.00 90.00 479 ALA A CA 1
ATOM 3687 C C . ALA A 1 479 ? 12.373 -7.878 -9.055 1.00 90.00 479 ALA A C 1
ATOM 3689 O O . ALA A 1 479 ? 12.614 -7.988 -10.257 1.00 90.00 479 ALA A O 1
ATOM 3690 N N . ILE A 1 480 ? 11.860 -6.774 -8.515 1.00 94.31 480 ILE A N 1
ATOM 3691 C CA . ILE A 1 480 ? 11.594 -5.505 -9.188 1.00 94.31 480 ILE A CA 1
ATOM 3692 C C . ILE A 1 480 ? 12.011 -4.323 -8.304 1.00 94.31 480 ILE A C 1
ATOM 3694 O O . ILE A 1 480 ? 12.001 -4.430 -7.078 1.00 94.31 480 ILE A O 1
ATOM 3698 N N . ASP A 1 481 ? 12.354 -3.195 -8.919 1.00 89.06 481 ASP A N 1
ATOM 3699 C CA . ASP A 1 481 ? 12.784 -1.985 -8.214 1.00 89.06 481 ASP A CA 1
ATOM 3700 C C . ASP A 1 481 ? 12.512 -0.696 -9.020 1.00 89.06 481 ASP A C 1
ATOM 3702 O O . ASP A 1 481 ? 12.284 -0.761 -10.230 1.00 89.06 481 ASP A O 1
ATOM 3706 N N . ASP A 1 482 ? 12.520 0.457 -8.342 1.00 86.44 482 ASP A N 1
ATOM 3707 C CA . ASP A 1 482 ? 12.336 1.822 -8.872 1.00 86.44 482 ASP A CA 1
ATOM 3708 C C . ASP A 1 482 ? 11.203 1.939 -9.909 1.00 86.44 482 ASP A C 1
ATOM 3710 O O . ASP A 1 482 ? 11.395 2.242 -11.091 1.00 86.44 482 ASP A O 1
ATOM 3714 N N . ILE A 1 483 ? 9.980 1.647 -9.465 1.00 93.25 483 ILE A N 1
ATOM 3715 C CA . ILE A 1 483 ? 8.818 1.549 -10.349 1.00 93.25 483 ILE A CA 1
ATOM 3716 C C . ILE A 1 483 ? 8.245 2.945 -10.593 1.00 93.25 483 ILE A C 1
ATOM 3718 O O . ILE A 1 483 ? 7.771 3.610 -9.671 1.00 93.25 483 ILE A O 1
ATOM 3722 N N . LYS A 1 484 ? 8.223 3.380 -11.851 1.00 90.50 484 LYS A N 1
ATOM 3723 C CA . LYS A 1 484 ? 7.748 4.699 -12.277 1.00 90.50 484 LYS A CA 1
ATOM 3724 C C . LYS A 1 484 ? 6.659 4.569 -13.332 1.00 90.50 484 LYS A C 1
ATOM 3726 O O . LYS A 1 484 ? 6.817 3.845 -14.310 1.00 90.50 484 LYS A O 1
ATOM 3731 N N . LEU A 1 485 ? 5.568 5.310 -13.167 1.00 89.44 485 LEU A N 1
ATOM 3732 C CA . LEU A 1 485 ? 4.512 5.451 -14.165 1.00 89.44 485 LEU A CA 1
ATOM 3733 C C . LEU A 1 485 ? 4.443 6.910 -14.617 1.00 89.44 485 LEU A C 1
ATOM 3735 O O . LEU A 1 485 ? 3.955 7.779 -13.896 1.00 89.44 485 LEU A O 1
ATOM 3739 N N . ILE A 1 486 ? 4.946 7.164 -15.819 1.00 88.44 486 ILE A N 1
ATOM 3740 C CA . ILE A 1 486 ? 5.135 8.504 -16.380 1.00 88.44 486 ILE A CA 1
ATOM 3741 C C . ILE A 1 486 ? 4.019 8.779 -17.405 1.00 88.44 486 ILE A C 1
ATOM 3743 O O . ILE A 1 486 ? 3.651 7.859 -18.139 1.00 88.44 486 ILE A O 1
ATOM 3747 N N . PRO A 1 487 ? 3.463 10.000 -17.488 1.00 82.31 487 PRO A N 1
ATOM 3748 C CA . PRO A 1 487 ? 2.543 10.376 -18.562 1.00 82.31 487 PRO A CA 1
ATOM 3749 C C . PRO A 1 487 ? 3.196 10.296 -19.951 1.00 82.31 487 PRO A C 1
ATOM 3751 O O . PRO A 1 487 ? 4.348 10.690 -20.124 1.00 82.31 487 PRO A O 1
ATOM 3754 N N . GLY A 1 488 ? 2.434 9.852 -20.949 1.00 80.88 488 GLY A N 1
ATOM 3755 C CA . GLY A 1 488 ? 2.887 9.671 -22.329 1.00 80.88 488 GLY A CA 1
ATOM 3756 C C . GLY A 1 488 ? 3.416 8.266 -22.615 1.00 80.88 488 GLY A C 1
ATOM 3757 O O . GLY A 1 488 ? 3.638 7.463 -21.715 1.00 80.88 488 GLY A O 1
ATOM 3758 N N . ILE A 1 489 ? 3.618 7.953 -23.893 1.00 79.06 489 ILE A N 1
ATOM 3759 C CA . ILE A 1 489 ? 4.288 6.711 -24.296 1.00 79.06 489 ILE A CA 1
ATOM 3760 C C . ILE A 1 489 ? 5.742 6.718 -23.813 1.00 79.06 489 ILE A C 1
ATOM 3762 O O . ILE A 1 489 ? 6.352 7.772 -23.644 1.00 79.06 489 ILE A O 1
ATOM 3766 N N . CYS A 1 490 ? 6.318 5.541 -23.590 1.00 72.06 490 CYS A N 1
ATOM 3767 C CA . CYS A 1 490 ? 7.745 5.429 -23.364 1.00 72.06 490 CYS A CA 1
ATOM 3768 C C . CYS A 1 490 ? 8.473 5.991 -24.575 1.00 72.06 490 CYS A C 1
ATOM 3770 O O . CYS A 1 490 ? 8.373 5.435 -25.671 1.00 72.06 490 CYS A O 1
ATOM 3772 N N . ASP A 1 491 ? 9.232 7.063 -24.355 1.00 57.88 491 ASP A N 1
ATOM 3773 C CA . ASP A 1 491 ? 10.291 7.469 -25.264 1.00 57.88 491 ASP A CA 1
ATOM 3774 C C . ASP A 1 491 ? 11.193 6.251 -25.446 1.00 57.88 491 ASP A C 1
ATOM 3776 O O . ASP A 1 491 ? 11.981 5.915 -24.560 1.00 57.88 491 ASP A O 1
ATOM 3780 N N . ILE A 1 492 ? 11.039 5.539 -26.562 1.00 47.06 492 ILE A N 1
ATOM 3781 C CA . ILE A 1 492 ? 12.078 4.636 -27.031 1.00 47.06 492 ILE A CA 1
ATOM 3782 C C . ILE A 1 492 ? 13.179 5.596 -27.467 1.00 47.06 492 ILE A C 1
ATOM 3784 O O . ILE A 1 492 ? 12.962 6.337 -28.431 1.00 47.06 492 ILE A O 1
ATOM 3788 N N . PRO A 1 493 ? 14.315 5.670 -26.754 1.00 41.00 493 PRO A N 1
ATOM 3789 C CA . PRO A 1 493 ? 15.351 6.597 -27.149 1.00 41.00 493 PRO A CA 1
ATOM 3790 C C . PRO A 1 493 ? 15.757 6.238 -28.583 1.00 41.00 493 PRO A C 1
ATOM 3792 O O . PRO A 1 493 ? 15.998 5.075 -28.913 1.00 41.00 493 PRO A O 1
ATOM 3795 N N . VAL A 1 494 ? 15.716 7.235 -29.469 1.00 42.34 494 VAL A N 1
ATOM 3796 C CA . VAL A 1 494 ? 16.093 7.081 -30.875 1.00 42.34 494 VAL A CA 1
ATOM 3797 C C . VAL A 1 494 ? 17.506 6.510 -30.901 1.00 42.34 494 VAL A C 1
ATOM 3799 O O . VAL A 1 494 ? 18.397 7.091 -30.281 1.00 42.34 494 VAL A O 1
ATOM 3802 N N . LYS A 1 495 ? 17.719 5.375 -31.585 1.00 49.50 495 LYS A N 1
ATOM 3803 C CA . LYS A 1 495 ? 19.057 4.786 -31.747 1.00 49.50 495 LYS A CA 1
ATOM 3804 C C . LYS A 1 495 ? 20.006 5.865 -32.273 1.00 49.50 495 LYS A C 1
ATOM 3806 O O . LYS A 1 495 ? 19.899 6.279 -33.424 1.00 49.50 495 LYS A O 1
ATOM 3811 N N . SER A 1 496 ? 20.897 6.345 -31.411 1.00 57.12 496 SER A N 1
ATOM 3812 C CA . SER A 1 496 ? 21.896 7.344 -31.770 1.00 57.12 496 SER A CA 1
ATOM 3813 C C . SER A 1 496 ? 23.150 6.632 -32.254 1.00 57.12 496 SER A C 1
ATOM 3815 O O . SER A 1 496 ? 23.788 5.910 -31.489 1.00 57.12 496 SER A O 1
ATOM 3817 N N . ASP A 1 497 ? 23.534 6.851 -33.512 1.00 72.62 497 ASP A N 1
ATOM 3818 C CA . ASP A 1 497 ? 24.783 6.322 -34.082 1.00 72.62 497 ASP A CA 1
ATOM 3819 C C . ASP A 1 497 ? 26.034 7.099 -33.624 1.00 72.62 497 ASP A C 1
ATOM 3821 O O . ASP A 1 497 ? 27.150 6.803 -34.053 1.00 72.62 497 ASP A O 1
ATOM 3825 N N . CYS A 1 498 ? 25.865 8.080 -32.734 1.00 69.12 498 CYS A N 1
ATOM 3826 C CA . CYS A 1 498 ? 26.927 8.901 -32.165 1.00 69.12 498 CYS A CA 1
ATOM 3827 C C . CYS A 1 498 ? 26.753 9.103 -30.644 1.00 69.12 498 CYS A C 1
ATOM 3829 O O . CYS A 1 498 ? 25.666 8.905 -30.100 1.00 69.12 498 CYS A O 1
ATOM 3831 N N . LEU A 1 499 ? 27.828 9.473 -29.943 1.00 68.19 499 LEU A N 1
ATOM 3832 C CA . LEU A 1 499 ? 27.836 9.696 -28.489 1.00 68.19 499 LEU A CA 1
ATOM 3833 C C . LEU A 1 499 ? 27.288 11.094 -28.144 1.00 68.19 499 LEU A C 1
ATOM 3835 O O . LEU A 1 499 ? 27.843 12.087 -28.626 1.00 68.19 499 LEU A O 1
ATOM 3839 N N . LEU A 1 500 ? 26.251 11.198 -27.302 1.00 59.88 500 LEU A N 1
ATOM 3840 C CA . LEU A 1 500 ? 25.756 12.484 -26.780 1.00 59.88 500 LEU A CA 1
ATOM 3841 C C . LEU A 1 500 ? 26.451 12.867 -25.467 1.00 59.88 500 LEU A C 1
ATOM 3843 O O . LEU A 1 500 ? 26.612 14.055 -25.191 1.00 59.88 500 LEU A O 1
ATOM 3847 N N . SER A 1 501 ? 26.896 11.891 -24.669 1.00 55.97 501 SER A N 1
ATOM 3848 C CA . SER A 1 501 ? 27.740 12.125 -23.490 1.00 55.97 501 SER A CA 1
ATOM 3849 C C . SER A 1 501 ? 29.212 11.798 -23.747 1.00 55.97 501 SER A C 1
ATOM 3851 O O . SER A 1 501 ? 29.561 11.037 -24.650 1.00 55.97 501 SER A O 1
ATOM 3853 N N . ALA A 1 502 ? 30.093 12.358 -22.912 1.00 58.50 502 ALA A N 1
ATOM 3854 C CA . ALA A 1 502 ? 31.535 12.120 -22.978 1.00 58.50 502 ALA A CA 1
ATOM 3855 C C . ALA A 1 502 ? 31.913 10.640 -22.777 1.00 58.50 502 ALA A C 1
ATOM 3857 O O . ALA A 1 502 ? 32.865 10.174 -23.390 1.00 58.50 502 ALA A O 1
ATOM 3858 N N . THR A 1 503 ? 31.161 9.903 -21.952 1.00 63.94 503 THR A N 1
ATOM 3859 C CA . THR A 1 503 ? 31.408 8.479 -21.672 1.00 63.94 503 THR A CA 1
ATOM 3860 C C . THR A 1 503 ? 30.646 7.549 -22.616 1.00 63.94 503 THR A C 1
ATOM 3862 O O . THR A 1 503 ? 30.940 6.358 -22.690 1.00 63.94 503 THR A O 1
ATOM 3865 N N . GLY A 1 504 ? 29.656 8.061 -23.352 1.00 67.88 504 GLY A N 1
ATOM 3866 C CA . GLY A 1 504 ? 28.788 7.241 -24.191 1.00 67.88 504 GLY A CA 1
ATOM 3867 C C . GLY A 1 504 ? 27.810 6.371 -23.403 1.00 67.88 504 GLY A C 1
ATOM 3868 O O . GLY A 1 504 ? 27.374 5.343 -23.916 1.00 67.88 504 GLY A O 1
ATOM 3869 N N . LYS A 1 505 ? 27.460 6.758 -22.166 1.00 70.31 505 LYS A N 1
ATOM 3870 C CA . LYS A 1 505 ? 26.463 6.043 -21.343 1.00 70.31 505 LYS A CA 1
ATOM 3871 C C . LYS A 1 505 ? 25.084 5.972 -22.003 1.00 70.31 505 LYS A C 1
ATOM 3873 O O . LYS A 1 505 ? 24.340 5.011 -21.848 1.00 70.31 505 LYS A O 1
ATOM 3878 N N . ASP A 1 506 ? 24.776 7.009 -22.758 1.00 61.97 506 ASP A N 1
ATOM 3879 C CA . ASP A 1 506 ? 23.576 7.207 -23.562 1.00 61.97 506 ASP A CA 1
ATOM 3880 C C . ASP A 1 506 ? 23.617 6.485 -24.921 1.00 61.97 506 ASP A C 1
ATOM 3882 O O . ASP A 1 506 ? 22.631 6.506 -25.656 1.00 61.97 506 ASP A O 1
ATOM 3886 N N . TYR A 1 507 ? 24.745 5.865 -25.286 1.00 75.88 507 TYR A N 1
ATOM 3887 C CA . TYR A 1 507 ? 24.905 5.267 -26.603 1.00 75.88 507 TYR A CA 1
ATOM 3888 C C . TYR A 1 507 ? 24.095 3.976 -26.746 1.00 75.88 507 TYR A C 1
ATOM 3890 O O . TYR A 1 507 ? 24.374 2.960 -26.109 1.00 75.88 507 TYR A O 1
ATOM 3898 N N . ILE A 1 508 ? 23.138 4.014 -27.669 1.00 73.69 508 ILE A N 1
ATOM 3899 C CA . ILE A 1 508 ? 22.252 2.899 -28.028 1.00 73.69 508 ILE A CA 1
ATOM 3900 C C . ILE A 1 508 ? 22.257 2.615 -29.543 1.00 73.69 508 ILE A C 1
ATOM 3902 O O . ILE A 1 508 ? 21.329 2.013 -30.084 1.00 73.69 508 ILE A O 1
ATOM 3906 N N . GLY A 1 509 ? 23.301 3.060 -30.251 1.00 75.06 509 GLY A N 1
ATOM 3907 C CA . GLY A 1 509 ? 23.501 2.785 -31.677 1.00 75.06 509 GLY A CA 1
ATOM 3908 C C . GLY A 1 509 ? 23.877 1.327 -31.962 1.00 75.06 509 GLY A C 1
ATOM 3909 O O . GLY A 1 509 ? 23.979 0.494 -31.056 1.00 75.06 509 GLY A O 1
ATOM 3910 N N . THR A 1 510 ? 24.084 0.992 -33.236 1.00 86.44 510 THR A N 1
ATOM 3911 C CA . THR A 1 510 ? 24.256 -0.406 -33.683 1.00 86.44 510 THR A CA 1
ATOM 3912 C C . THR A 1 510 ? 25.701 -0.801 -34.000 1.00 86.44 510 THR A C 1
ATOM 3914 O O . THR A 1 510 ? 25.929 -1.787 -34.704 1.00 86.44 510 THR A O 1
ATOM 3917 N N . LEU A 1 511 ? 26.706 -0.037 -33.556 1.00 86.44 511 LEU A N 1
ATOM 3918 C CA . LEU A 1 511 ? 28.102 -0.390 -33.823 1.00 86.44 511 LEU A CA 1
ATOM 3919 C C . LEU A 1 511 ? 28.445 -1.700 -33.107 1.00 86.44 511 LEU A C 1
ATOM 3921 O O . LEU A 1 511 ? 28.335 -1.780 -31.893 1.00 86.44 511 LEU A O 1
ATOM 3925 N N . SER A 1 512 ? 28.880 -2.713 -33.854 1.00 90.88 512 SER A N 1
ATOM 3926 C CA . SER A 1 512 ? 29.181 -4.062 -33.349 1.00 90.88 512 SER A CA 1
ATOM 3927 C C . SER A 1 512 ? 30.641 -4.477 -33.581 1.00 90.88 512 SER A C 1
ATOM 3929 O O . SER A 1 512 ? 30.950 -5.664 -33.762 1.00 90.88 512 SER A O 1
ATOM 3931 N N . LYS A 1 513 ? 31.544 -3.494 -33.690 1.00 91.00 513 LYS A N 1
ATOM 3932 C CA . LYS A 1 513 ? 32.978 -3.707 -33.908 1.00 91.00 513 LYS A CA 1
ATOM 3933 C C . LYS A 1 513 ? 33.810 -2.772 -33.042 1.00 91.00 513 LYS A C 1
ATOM 3935 O O . LYS A 1 513 ? 33.472 -1.603 -32.879 1.00 91.00 513 LYS A O 1
ATOM 3940 N N . THR A 1 514 ? 34.931 -3.290 -32.557 1.00 92.94 514 THR A N 1
ATOM 3941 C CA . THR A 1 514 ? 35.895 -2.531 -31.757 1.00 92.94 514 THR A CA 1
ATOM 3942 C C . THR A 1 514 ? 36.707 -1.590 -32.652 1.00 92.94 514 THR A C 1
ATOM 3944 O O . THR A 1 514 ? 36.759 -1.767 -33.873 1.00 92.94 514 THR A O 1
ATOM 3947 N N . LYS A 1 515 ? 37.402 -0.611 -32.062 1.00 89.94 515 LYS A N 1
ATOM 3948 C CA . LYS A 1 515 ? 38.307 0.322 -32.763 1.00 89.94 515 LYS A CA 1
ATOM 3949 C C . LYS A 1 515 ? 39.395 -0.390 -33.577 1.00 89.94 515 LYS A C 1
ATOM 3951 O O . LYS A 1 515 ? 39.864 0.116 -34.588 1.00 89.94 515 LYS A O 1
ATOM 3956 N N . ASN A 1 516 ? 39.778 -1.597 -33.157 1.00 85.31 516 ASN A N 1
ATOM 3957 C CA . ASN A 1 516 ? 40.756 -2.435 -33.848 1.00 85.31 516 ASN A CA 1
ATOM 3958 C C . ASN A 1 516 ? 40.112 -3.390 -34.874 1.00 85.31 516 ASN A C 1
ATOM 3960 O O . ASN A 1 516 ? 40.775 -4.290 -35.387 1.00 85.31 516 ASN A O 1
ATOM 3964 N N . GLY A 1 517 ? 38.821 -3.219 -35.174 1.00 86.38 517 GLY A N 1
ATOM 3965 C CA . GLY A 1 517 ? 38.091 -3.973 -36.192 1.00 86.38 517 GLY A CA 1
ATOM 3966 C C . GLY A 1 517 ? 37.650 -5.377 -35.773 1.00 86.38 517 GLY A C 1
ATOM 3967 O O . GLY A 1 517 ? 37.176 -6.133 -36.626 1.00 86.38 517 GLY A O 1
ATOM 3968 N N . LYS A 1 518 ? 37.779 -5.739 -34.490 1.00 90.38 518 LYS A N 1
ATOM 3969 C CA . LYS A 1 518 ? 37.317 -7.035 -33.975 1.00 90.38 518 LYS A CA 1
ATOM 3970 C C . LYS A 1 518 ? 35.798 -7.040 -33.871 1.00 90.38 518 LYS A C 1
ATOM 3972 O O . LYS A 1 518 ? 35.194 -6.034 -33.509 1.00 90.38 518 LYS A O 1
ATOM 3977 N N . THR A 1 519 ? 35.183 -8.169 -34.208 1.00 93.38 519 THR A N 1
ATOM 3978 C CA . THR A 1 519 ? 33.726 -8.322 -34.107 1.00 93.38 519 THR A CA 1
ATOM 3979 C C . THR A 1 519 ? 33.348 -8.523 -32.649 1.00 93.38 519 THR A C 1
ATOM 3981 O O . THR A 1 519 ? 34.016 -9.275 -31.941 1.00 93.38 519 THR A O 1
ATOM 3984 N N . CYS A 1 520 ? 32.300 -7.844 -32.199 1.00 92.94 520 CYS A N 1
ATOM 3985 C CA . CYS A 1 520 ? 31.817 -7.986 -30.838 1.00 92.94 520 CYS A CA 1
ATOM 3986 C C . CYS A 1 520 ? 31.132 -9.347 -30.628 1.00 92.94 520 CYS A C 1
ATOM 3988 O O . CYS A 1 520 ? 30.396 -9.834 -31.490 1.00 92.94 520 CYS A O 1
ATOM 3990 N N . GLN A 1 521 ? 31.361 -9.956 -29.473 1.00 88.12 521 GLN A N 1
ATOM 3991 C CA . GLN A 1 521 ? 30.590 -11.074 -28.949 1.00 88.12 521 GLN A CA 1
ATOM 3992 C C . GLN A 1 521 ? 29.228 -10.552 -28.464 1.00 88.12 521 GLN A C 1
ATOM 3994 O O . GLN A 1 521 ? 29.142 -9.447 -27.932 1.00 88.12 521 GLN A O 1
ATOM 3999 N N . ARG A 1 522 ? 28.159 -11.333 -28.668 1.00 84.06 522 ARG A N 1
ATOM 4000 C CA . ARG A 1 522 ? 26.824 -10.984 -28.157 1.00 84.06 522 ARG A CA 1
ATOM 4001 C C . ARG A 1 522 ? 26.812 -10.965 -26.635 1.00 84.06 522 ARG A C 1
ATOM 4003 O O . ARG A 1 522 ? 27.399 -11.852 -26.017 1.00 84.06 522 ARG A O 1
ATOM 4010 N N . TRP A 1 523 ? 26.082 -10.019 -26.054 1.00 76.75 523 TRP A N 1
ATOM 4011 C CA . TRP A 1 523 ? 25.986 -9.869 -24.598 1.00 76.75 523 TRP A CA 1
ATOM 4012 C C . TRP A 1 523 ? 25.236 -11.018 -23.907 1.00 76.75 523 TRP A C 1
ATOM 4014 O O . TRP A 1 523 ? 25.362 -11.203 -22.700 1.00 76.75 523 TRP A O 1
ATOM 4024 N N . ASP A 1 524 ? 24.472 -11.808 -24.662 1.00 72.06 524 ASP A N 1
ATOM 4025 C CA . ASP A 1 524 ? 23.797 -13.027 -24.201 1.00 72.06 524 ASP A CA 1
ATOM 4026 C C . ASP A 1 524 ? 24.607 -14.315 -24.467 1.00 72.06 524 ASP A C 1
ATOM 4028 O O . ASP A 1 524 ? 24.194 -15.405 -24.068 1.00 72.06 524 ASP A O 1
ATOM 4032 N N . SER A 1 525 ? 25.772 -14.215 -25.121 1.00 78.25 525 SER A N 1
ATOM 4033 C CA . SER A 1 525 ? 26.653 -15.352 -25.400 1.00 78.25 525 SER A CA 1
ATOM 4034 C C . SER A 1 525 ? 27.703 -15.513 -24.306 1.00 78.25 525 SER A C 1
ATOM 4036 O O . SER A 1 525 ? 28.329 -14.547 -23.883 1.00 78.25 525 SER A O 1
ATOM 4038 N N . SER A 1 526 ? 27.985 -16.756 -23.917 1.00 80.06 526 SER A N 1
ATOM 4039 C CA . SER A 1 526 ? 29.080 -17.117 -23.002 1.00 80.06 526 SER A CA 1
ATOM 4040 C C . SER A 1 526 ? 30.353 -17.593 -23.721 1.00 80.06 526 SER A C 1
ATOM 4042 O O . SER A 1 526 ? 31.269 -18.123 -23.088 1.00 80.06 526 SER A O 1
ATOM 4044 N N . SER A 1 527 ? 30.427 -17.426 -25.047 1.00 78.94 527 SER A N 1
ATOM 4045 C CA . SER A 1 527 ? 31.539 -17.883 -25.891 1.00 78.94 527 SER A CA 1
ATOM 4046 C C . SER A 1 527 ? 31.913 -16.845 -26.965 1.00 78.94 527 SER A C 1
ATOM 4048 O O . SER A 1 527 ? 30.999 -16.264 -27.565 1.00 78.94 527 SER A O 1
ATOM 4050 N N . PRO A 1 528 ? 33.217 -16.631 -27.263 1.00 83.94 528 PRO A N 1
ATOM 4051 C CA . PRO A 1 528 ? 34.400 -17.301 -26.691 1.00 83.94 528 PRO A CA 1
ATOM 4052 C C . PRO A 1 528 ? 34.742 -16.898 -25.249 1.00 83.94 528 PRO A C 1
ATOM 4054 O O . PRO A 1 528 ? 35.424 -17.662 -24.565 1.00 83.94 528 PRO A O 1
ATOM 4057 N N . HIS A 1 529 ? 34.246 -15.757 -24.764 1.00 85.56 529 HIS A N 1
ATOM 4058 C CA . HIS A 1 529 ? 34.534 -15.262 -23.417 1.00 85.56 529 HIS A CA 1
ATOM 4059 C C . HIS A 1 529 ? 33.328 -15.403 -22.500 1.00 85.56 529 HIS A C 1
ATOM 4061 O O . HIS A 1 529 ? 32.278 -14.825 -22.746 1.00 85.56 529 HIS A O 1
ATOM 4067 N N . SER A 1 530 ? 33.485 -16.098 -21.378 1.00 81.44 530 SER A N 1
ATOM 4068 C CA . SER A 1 530 ? 32.461 -16.088 -20.331 1.00 81.44 530 SER A CA 1
ATOM 4069 C C . SER A 1 530 ? 32.467 -14.741 -19.599 1.00 81.44 530 SER A C 1
ATOM 4071 O O . SER A 1 530 ? 33.516 -14.323 -19.089 1.00 81.44 530 SER A O 1
ATOM 4073 N N . HIS A 1 531 ? 31.309 -14.089 -19.498 1.00 76.12 531 HIS A N 1
ATOM 4074 C CA . HIS A 1 531 ? 31.119 -12.817 -18.795 1.00 76.12 531 HIS A CA 1
ATOM 4075 C C . HIS A 1 531 ? 29.730 -12.701 -18.151 1.00 76.12 531 HIS A C 1
ATOM 4077 O O . HIS A 1 531 ? 28.860 -13.526 -18.404 1.00 76.12 531 HIS A O 1
ATOM 4083 N N . THR A 1 532 ? 29.551 -11.674 -17.316 1.00 62.41 532 THR A N 1
ATOM 4084 C CA . THR A 1 532 ? 28.338 -11.405 -16.517 1.00 62.41 532 THR A CA 1
ATOM 4085 C C . THR A 1 532 ? 27.692 -10.050 -16.832 1.00 62.41 532 THR A C 1
ATOM 4087 O O . THR A 1 532 ? 26.755 -9.649 -16.155 1.00 62.41 532 THR A O 1
ATOM 4090 N N . PHE A 1 533 ? 28.220 -9.311 -17.814 1.00 56.50 533 PHE A N 1
ATOM 4091 C CA . PHE A 1 533 ? 27.716 -7.993 -18.205 1.00 56.50 533 PHE A CA 1
ATOM 4092 C C . PHE A 1 533 ? 26.546 -8.134 -19.193 1.00 56.50 533 PHE A C 1
ATOM 4094 O O . PHE A 1 533 ? 26.716 -8.786 -20.227 1.00 56.50 533 PHE A O 1
ATOM 4101 N N . HIS A 1 534 ? 25.401 -7.516 -18.886 1.00 56.59 534 HIS A N 1
ATOM 4102 C CA . HIS A 1 534 ? 24.186 -7.510 -19.712 1.00 56.59 534 HIS A CA 1
ATOM 4103 C C . HIS A 1 534 ? 23.690 -6.068 -19.920 1.00 56.59 534 HIS A C 1
ATOM 4105 O O . HIS A 1 534 ? 23.826 -5.224 -19.035 1.00 56.59 534 HIS A O 1
ATOM 4111 N N . THR A 1 535 ? 23.168 -5.769 -21.110 1.00 55.97 535 THR A N 1
ATOM 4112 C CA . THR A 1 535 ? 22.741 -4.423 -21.537 1.00 55.97 535 THR A CA 1
ATOM 4113 C C . THR A 1 535 ? 21.215 -4.394 -21.745 1.00 55.97 535 THR A C 1
ATOM 4115 O O . THR A 1 535 ? 20.530 -5.297 -21.265 1.00 55.97 535 THR A O 1
ATOM 4118 N N . TYR A 1 536 ? 20.643 -3.372 -22.397 1.00 53.44 536 TYR A N 1
ATOM 4119 C CA . TYR A 1 536 ? 19.192 -3.319 -22.632 1.00 53.44 536 TYR A CA 1
ATOM 4120 C C . TYR A 1 536 ? 18.716 -4.510 -23.487 1.00 53.44 536 TYR A C 1
ATOM 4122 O O . TYR A 1 536 ? 19.464 -5.041 -24.314 1.00 53.44 536 TYR A O 1
ATOM 4130 N N . ASP A 1 537 ? 17.451 -4.911 -23.329 1.00 46.00 537 ASP A N 1
ATOM 4131 C CA . ASP A 1 537 ? 16.825 -5.902 -24.211 1.00 46.00 537 ASP A CA 1
ATOM 4132 C C . ASP A 1 537 ? 16.899 -5.444 -25.687 1.00 46.00 537 ASP A C 1
ATOM 4134 O O . ASP A 1 537 ? 16.460 -4.339 -26.013 1.00 46.00 537 ASP A O 1
ATOM 4138 N N . ASN A 1 538 ? 17.403 -6.321 -26.574 1.00 51.22 538 ASN A N 1
ATOM 4139 C CA . ASN A 1 538 ? 17.665 -6.130 -28.024 1.00 51.22 538 ASN A CA 1
ATOM 4140 C C . ASN A 1 538 ? 19.012 -5.493 -28.434 1.00 51.22 538 ASN A C 1
ATOM 4142 O O . ASN A 1 538 ? 19.164 -5.044 -29.574 1.00 51.22 538 ASN A O 1
ATOM 4146 N N . ASP A 1 539 ? 20.012 -5.483 -27.554 1.00 63.53 539 ASP A N 1
ATOM 4147 C CA . ASP A 1 539 ? 21.329 -4.894 -27.846 1.00 63.53 539 ASP A CA 1
ATOM 4148 C C . ASP A 1 539 ? 22.312 -5.801 -28.618 1.00 63.53 539 ASP A C 1
ATOM 4150 O O . ASP A 1 539 ? 23.450 -5.398 -28.860 1.00 63.53 539 ASP A O 1
ATOM 4154 N N . GLU A 1 540 ? 21.888 -6.993 -29.054 1.00 78.56 540 GLU A N 1
ATOM 4155 C CA . GLU A 1 540 ? 22.677 -7.919 -29.883 1.00 78.56 540 GLU A CA 1
ATOM 4156 C C . GLU A 1 540 ? 24.131 -8.086 -29.372 1.00 78.56 540 GLU A C 1
ATOM 4158 O O . GLU A 1 540 ? 24.381 -8.615 -28.286 1.00 78.56 540 GLU A O 1
ATOM 4163 N N . ASN A 1 541 ? 25.107 -7.626 -30.159 1.00 86.38 541 ASN A N 1
ATOM 4164 C CA . ASN A 1 541 ? 26.523 -7.495 -29.822 1.00 86.38 541 ASN A CA 1
ATOM 4165 C C . ASN A 1 541 ? 27.007 -6.041 -29.966 1.00 86.38 541 ASN A C 1
ATOM 4167 O O . ASN A 1 541 ? 28.165 -5.795 -30.299 1.00 86.38 541 ASN A O 1
ATOM 4171 N N . TYR A 1 542 ? 26.118 -5.065 -29.811 1.00 89.75 542 TYR A N 1
ATOM 4172 C CA . TYR A 1 542 ? 26.454 -3.663 -30.012 1.00 89.75 542 TYR A CA 1
ATOM 4173 C C . TYR A 1 542 ? 27.301 -3.116 -28.863 1.00 89.75 542 TYR A C 1
ATOM 4175 O O . TYR A 1 542 ? 27.155 -3.519 -27.717 1.00 89.75 542 TYR A O 1
ATOM 4183 N N . CYS A 1 543 ? 28.182 -2.168 -29.149 1.00 89.56 543 CYS A N 1
ATOM 4184 C CA . CYS A 1 543 ? 29.033 -1.535 -28.153 1.00 89.56 543 CYS A CA 1
ATOM 4185 C C . CYS A 1 543 ? 28.197 -0.760 -27.136 1.00 89.56 543 CYS A C 1
ATOM 4187 O O . CYS A 1 543 ? 27.296 -0.014 -27.524 1.00 89.56 543 CYS A O 1
ATOM 4189 N N . ARG A 1 544 ? 28.489 -0.904 -25.844 1.00 87.56 544 ARG A N 1
ATOM 4190 C CA . ARG A 1 544 ? 27.706 -0.278 -24.771 1.00 87.56 544 ARG A CA 1
ATOM 4191 C C . ARG A 1 544 ? 28.602 0.241 -23.654 1.00 87.56 544 ARG A C 1
ATOM 4193 O O . ARG A 1 544 ? 29.737 -0.199 -23.500 1.00 87.56 544 ARG A O 1
ATOM 4200 N N . ASN A 1 545 ? 28.072 1.202 -22.903 1.00 84.50 545 ASN A N 1
ATOM 4201 C CA . ASN A 1 545 ? 28.654 1.708 -21.661 1.00 84.50 545 ASN A CA 1
ATOM 4202 C C . ASN A 1 545 ? 27.545 2.053 -20.655 1.00 84.50 545 ASN A C 1
ATOM 4204 O O . ASN A 1 545 ? 27.467 3.171 -20.159 1.00 84.50 545 ASN A O 1
ATOM 4208 N N . THR A 1 546 ? 26.614 1.126 -20.421 1.00 64.69 546 THR A N 1
ATOM 4209 C CA . THR A 1 546 ? 25.342 1.391 -19.716 1.00 64.69 546 THR A CA 1
ATOM 4210 C C . THR A 1 546 ? 25.511 1.982 -18.315 1.00 64.69 546 THR A C 1
ATOM 4212 O O . THR A 1 546 ? 24.656 2.745 -17.868 1.00 64.69 546 THR A O 1
ATOM 4215 N N . LEU A 1 547 ? 26.620 1.687 -17.635 1.00 60.75 547 LEU A N 1
ATOM 4216 C CA . LEU A 1 547 ? 26.920 2.203 -16.300 1.00 60.75 547 LEU A CA 1
ATOM 4217 C C . LEU A 1 547 ? 27.685 3.539 -16.341 1.00 60.75 547 LEU A C 1
ATOM 4219 O O . LEU A 1 547 ? 27.556 4.343 -15.414 1.00 60.75 547 LEU A O 1
ATOM 4223 N N . GLY A 1 548 ? 28.387 3.840 -17.441 1.00 58.44 548 GLY A N 1
ATOM 4224 C CA . GLY A 1 548 ? 29.228 5.034 -17.592 1.00 58.44 548 GLY A CA 1
ATOM 4225 C C . GLY A 1 548 ? 30.496 5.001 -16.732 1.00 58.44 548 GLY A C 1
ATOM 4226 O O . GLY A 1 548 ? 31.084 6.049 -16.474 1.00 58.44 548 GLY A O 1
ATOM 4227 N N . ASP A 1 549 ? 30.861 3.814 -16.260 1.00 68.38 549 ASP A N 1
ATOM 4228 C CA . ASP A 1 549 ? 32.051 3.478 -15.482 1.00 68.38 549 ASP A CA 1
ATOM 4229 C C . ASP A 1 549 ? 33.318 3.440 -16.345 1.00 68.38 549 ASP A C 1
ATOM 4231 O O . ASP A 1 549 ? 34.407 3.759 -15.866 1.00 68.38 549 ASP A O 1
ATOM 4235 N N . GLU A 1 550 ? 33.169 3.128 -17.630 1.00 76.94 550 GLU A N 1
ATOM 4236 C CA . GLU A 1 550 ? 34.255 3.155 -18.604 1.00 76.94 550 GLU A CA 1
ATOM 4237 C C . GLU A 1 550 ? 34.320 4.492 -19.371 1.00 76.94 550 GLU A C 1
ATOM 4239 O O . GLU A 1 550 ? 33.328 5.221 -19.470 1.00 76.94 550 GLU A O 1
ATOM 4244 N N . PRO A 1 551 ? 35.477 4.864 -19.949 1.00 73.19 551 PRO A N 1
ATOM 4245 C CA . PRO A 1 551 ? 35.623 6.136 -20.656 1.00 73.19 551 PRO A CA 1
ATOM 4246 C C . PRO A 1 551 ? 34.932 6.160 -22.029 1.00 73.19 551 PRO A C 1
ATOM 4248 O O . PRO A 1 551 ? 34.671 7.244 -22.538 1.00 73.19 551 PRO A O 1
ATOM 4251 N N . LEU A 1 552 ? 34.659 5.001 -22.641 1.00 80.31 552 LEU A N 1
ATOM 4252 C CA . LEU A 1 552 ? 34.005 4.860 -23.949 1.00 80.31 552 LEU A CA 1
ATOM 4253 C C . LEU A 1 552 ? 33.197 3.553 -24.014 1.00 80.31 552 LEU A C 1
ATOM 4255 O O . LEU A 1 552 ? 33.545 2.598 -23.315 1.00 80.31 552 LEU A O 1
ATOM 4259 N N . PRO A 1 553 ? 32.193 3.446 -24.908 1.00 89.44 553 PRO A N 1
ATOM 4260 C CA . PRO A 1 553 ? 31.526 2.176 -25.172 1.00 89.44 553 PRO A CA 1
ATOM 4261 C C . PRO A 1 553 ? 32.474 1.090 -25.661 1.00 89.44 553 PRO A C 1
ATOM 4263 O O . PRO A 1 553 ? 33.386 1.328 -26.456 1.00 89.44 553 PRO A O 1
ATOM 4266 N N . TRP A 1 554 ? 32.236 -0.123 -25.181 1.00 91.94 554 TRP A N 1
ATOM 4267 C CA . TRP A 1 554 ? 33.083 -1.287 -25.404 1.00 91.94 554 TRP A CA 1
ATOM 4268 C C . TRP A 1 554 ? 32.229 -2.531 -25.656 1.00 91.94 554 TRP A C 1
ATOM 4270 O O . TRP A 1 554 ? 31.002 -2.495 -25.542 1.00 91.94 554 TRP A O 1
ATOM 4280 N N . CYS A 1 555 ? 32.877 -3.626 -26.047 1.00 92.38 555 CYS A N 1
ATOM 4281 C CA . CYS A 1 555 ? 32.248 -4.940 -26.148 1.00 92.38 555 CYS A CA 1
ATOM 4282 C C . CYS A 1 555 ? 33.263 -6.063 -25.882 1.00 92.38 555 CYS A C 1
ATOM 4284 O O . CYS A 1 555 ? 34.472 -5.887 -26.076 1.00 92.38 555 CYS A O 1
ATOM 4286 N N . TYR A 1 556 ? 32.780 -7.241 -25.473 1.00 92.50 556 TYR A N 1
ATOM 4287 C CA . TYR A 1 556 ? 33.570 -8.475 -25.570 1.00 92.50 556 TYR A CA 1
ATOM 4288 C C . TYR A 1 556 ? 33.828 -8.796 -27.041 1.00 92.50 556 TYR A C 1
ATOM 4290 O O . TYR A 1 556 ? 33.005 -8.452 -27.884 1.00 92.50 556 TYR A O 1
ATOM 4298 N N . THR A 1 557 ? 34.946 -9.438 -27.382 1.00 93.56 557 THR A N 1
ATOM 4299 C CA . THR A 1 557 ? 35.263 -9.729 -28.794 1.00 93.56 557 THR A CA 1
ATOM 4300 C C . THR A 1 557 ? 35.047 -11.200 -29.142 1.00 93.56 557 THR A C 1
ATOM 4302 O O . THR A 1 557 ? 35.110 -12.071 -28.286 1.00 93.56 557 THR A O 1
ATOM 4305 N N . THR A 1 558 ? 34.813 -11.516 -30.413 1.00 92.25 558 THR A N 1
ATOM 4306 C CA . THR A 1 558 ? 34.767 -12.909 -30.887 1.00 92.25 558 THR A CA 1
ATOM 4307 C C . THR A 1 558 ? 36.156 -13.543 -31.036 1.00 92.25 558 THR A C 1
ATOM 4309 O O . THR A 1 558 ? 36.251 -14.685 -31.479 1.00 92.25 558 THR A O 1
ATOM 4312 N N . ASP A 1 559 ? 37.233 -12.813 -30.736 1.00 90.44 559 ASP A N 1
ATOM 4313 C CA . ASP A 1 559 ? 38.609 -13.308 -30.772 1.00 90.44 559 ASP A CA 1
ATOM 4314 C C . ASP A 1 559 ? 38.963 -13.964 -29.423 1.00 90.44 559 ASP A C 1
ATOM 4316 O O . ASP A 1 559 ? 38.947 -13.269 -28.405 1.00 90.44 559 ASP A O 1
ATOM 4320 N N . PRO A 1 560 ? 39.278 -15.273 -29.368 1.00 88.81 560 PRO A N 1
ATOM 4321 C CA . PRO A 1 560 ? 39.622 -15.960 -28.122 1.00 88.81 560 PRO A CA 1
ATOM 4322 C C . PRO A 1 560 ? 40.847 -15.393 -27.391 1.00 88.81 560 PRO A C 1
ATOM 4324 O O . PRO A 1 560 ? 40.954 -15.583 -26.179 1.00 88.81 560 PRO A O 1
ATOM 4327 N N . ASP A 1 561 ? 41.752 -14.708 -28.095 1.00 89.12 561 ASP A N 1
ATOM 4328 C CA . ASP A 1 561 ? 42.978 -14.155 -27.507 1.00 89.12 561 ASP A CA 1
ATOM 4329 C C . ASP A 1 561 ? 42.763 -12.754 -26.906 1.00 89.12 561 ASP A C 1
ATOM 4331 O O . ASP A 1 561 ? 43.557 -12.293 -26.084 1.00 89.12 561 ASP A O 1
ATOM 4335 N N . ASP A 1 562 ? 41.658 -12.089 -27.255 1.00 88.12 562 ASP A N 1
ATOM 4336 C CA . ASP A 1 562 ? 41.370 -10.711 -26.870 1.00 88.12 562 ASP A CA 1
ATOM 4337 C C . ASP A 1 562 ? 39.970 -10.582 -26.266 1.00 88.12 562 ASP A C 1
ATOM 4339 O O . ASP A 1 562 ? 38.960 -10.458 -26.957 1.00 88.12 562 ASP A O 1
ATOM 4343 N N . ARG A 1 563 ? 39.916 -10.594 -24.931 1.00 88.50 563 ARG A N 1
ATOM 4344 C CA . ARG A 1 563 ? 38.668 -10.674 -24.158 1.00 88.50 563 ARG A CA 1
ATOM 4345 C C . ARG A 1 563 ? 37.663 -9.565 -24.489 1.00 88.50 563 ARG A C 1
ATOM 4347 O O . ARG A 1 563 ? 36.494 -9.853 -24.712 1.00 88.50 563 ARG A O 1
ATOM 4354 N N . TRP A 1 564 ? 38.098 -8.312 -24.525 1.00 92.00 564 TRP A N 1
ATOM 4355 C CA . TRP A 1 564 ? 37.255 -7.141 -24.782 1.00 92.00 564 TRP A CA 1
ATOM 4356 C C . TRP A 1 564 ? 38.100 -6.005 -25.368 1.00 92.00 564 TRP A C 1
ATOM 4358 O O . TRP A 1 564 ? 39.326 -6.021 -25.245 1.00 92.00 564 TRP A O 1
ATOM 4368 N N . ASP A 1 565 ? 37.462 -5.035 -26.021 1.00 92.69 565 ASP A N 1
ATOM 4369 C CA . ASP A 1 565 ? 38.125 -3.835 -26.546 1.00 92.69 565 ASP A CA 1
ATOM 4370 C C . ASP A 1 565 ? 37.110 -2.685 -26.709 1.00 92.69 565 ASP A C 1
ATOM 4372 O O . ASP A 1 565 ? 35.897 -2.905 -26.773 1.00 92.69 565 ASP A O 1
ATOM 4376 N N . PHE A 1 566 ? 37.605 -1.447 -26.763 1.00 93.06 566 PHE A N 1
ATOM 4377 C CA . PHE A 1 566 ? 36.778 -0.247 -26.925 1.00 93.06 566 PHE A CA 1
ATOM 4378 C C . PHE A 1 566 ? 36.293 -0.089 -28.362 1.00 93.06 566 PHE A C 1
ATOM 4380 O O . PHE A 1 566 ? 36.985 -0.467 -29.310 1.00 93.06 566 PHE A O 1
ATOM 4387 N N . CYS A 1 567 ? 35.146 0.552 -28.532 1.00 91.31 567 CYS A N 1
ATOM 4388 C CA . CYS A 1 567 ? 34.593 0.897 -29.830 1.00 91.31 567 CYS A CA 1
ATOM 4389 C C . CYS A 1 567 ? 34.841 2.368 -30.170 1.00 91.31 567 CYS A C 1
ATOM 4391 O O . CYS A 1 567 ? 34.829 3.236 -29.300 1.00 91.31 567 CYS A O 1
ATOM 4393 N N . GLU A 1 568 ? 35.088 2.649 -31.448 1.00 87.94 568 GLU A N 1
ATOM 4394 C CA . GLU A 1 568 ? 35.290 4.012 -31.942 1.00 87.94 568 GLU A CA 1
ATOM 4395 C C . GLU A 1 568 ? 33.961 4.557 -32.467 1.00 87.94 568 GLU A C 1
ATOM 4397 O O . GLU A 1 568 ? 33.533 4.224 -33.572 1.00 87.94 568 GLU A O 1
ATOM 4402 N N . ILE A 1 569 ? 33.289 5.363 -31.646 1.00 82.25 569 ILE A N 1
ATOM 4403 C CA . ILE A 1 569 ? 31.996 5.968 -31.975 1.00 82.25 569 ILE A CA 1
ATOM 4404 C C . ILE A 1 569 ? 32.185 7.487 -32.028 1.00 82.25 569 ILE A C 1
ATOM 4406 O O . ILE A 1 569 ? 32.721 8.061 -31.077 1.00 82.25 569 ILE A O 1
ATOM 4410 N N . PRO A 1 570 ? 31.772 8.165 -33.113 1.00 73.81 570 PRO A N 1
ATOM 4411 C CA . PRO A 1 570 ? 31.869 9.617 -33.194 1.00 73.81 570 PRO A CA 1
ATOM 4412 C C . PRO A 1 570 ? 30.924 10.273 -32.183 1.00 73.81 570 PRO A C 1
ATOM 4414 O O . PRO A 1 570 ? 29.829 9.777 -31.942 1.00 73.81 570 PRO A O 1
ATOM 4417 N N . HIS A 1 571 ? 31.302 11.413 -31.614 1.00 62.81 571 HIS A N 1
ATOM 4418 C CA . HIS A 1 571 ? 30.366 12.233 -30.842 1.00 62.81 571 HIS A CA 1
ATOM 4419 C C . HIS A 1 571 ? 29.402 12.974 -31.772 1.00 62.81 571 HIS A C 1
ATOM 4421 O O . HIS A 1 571 ? 29.790 13.422 -32.857 1.00 62.81 571 HIS A O 1
ATOM 4427 N N . CYS A 1 572 ? 28.148 13.124 -31.349 1.00 58.94 572 CYS A N 1
ATOM 4428 C CA . CYS A 1 572 ? 27.181 13.933 -32.082 1.00 58.94 572 CYS A CA 1
ATOM 4429 C C . CYS A 1 572 ? 27.638 15.402 -32.081 1.00 58.94 572 CYS A C 1
ATOM 4431 O O . CYS A 1 572 ? 28.268 15.838 -31.125 1.00 58.94 572 CYS A O 1
ATOM 4433 N N . HIS A 1 573 ? 27.366 16.151 -33.158 1.00 52.75 573 HIS A N 1
ATOM 4434 C CA . HIS A 1 573 ? 27.920 17.487 -33.446 1.00 52.75 573 HIS A CA 1
ATOM 4435 C C . HIS A 1 573 ? 28.094 18.377 -32.189 1.00 52.75 573 HIS A C 1
ATOM 4437 O O . HIS A 1 573 ? 27.138 18.972 -31.698 1.00 52.75 573 HIS A O 1
ATOM 4443 N N . ILE A 1 574 ? 29.325 18.466 -31.670 1.00 52.09 574 ILE A N 1
ATOM 4444 C CA . ILE A 1 574 ? 29.609 19.065 -30.356 1.00 52.09 574 ILE A CA 1
ATOM 4445 C C . ILE A 1 574 ? 29.775 20.592 -30.460 1.00 52.09 574 ILE A C 1
ATOM 4447 O O . ILE A 1 574 ? 30.473 21.090 -31.348 1.00 52.09 574 ILE A O 1
ATOM 4451 N N . GLN A 1 575 ? 29.169 21.348 -29.535 1.00 57.66 575 GLN A N 1
ATOM 4452 C CA . GLN A 1 575 ? 29.360 22.797 -29.400 1.00 57.66 575 GLN A CA 1
ATOM 4453 C C . GLN A 1 575 ? 30.641 23.116 -28.595 1.00 57.66 575 GLN A C 1
ATOM 4455 O O . GLN A 1 575 ? 30.639 23.102 -27.368 1.00 57.66 575 GLN A O 1
ATOM 4460 N N . GLU A 1 576 ? 31.733 23.450 -29.295 1.00 65.69 576 GLU A N 1
ATOM 4461 C CA . GLU A 1 576 ? 33.073 23.751 -28.733 1.00 65.69 576 GLU A CA 1
ATOM 4462 C C . GLU A 1 576 ? 33.252 25.191 -28.192 1.00 65.69 576 GLU A C 1
ATOM 4464 O O . GLU A 1 576 ? 34.369 25.652 -27.955 1.00 65.69 576 GLU A O 1
ATOM 4469 N N . CYS A 1 577 ? 32.161 25.931 -27.993 1.00 66.06 577 CYS A N 1
ATOM 4470 C CA . CYS A 1 577 ? 32.171 27.309 -27.497 1.00 66.06 577 CYS A CA 1
ATOM 4471 C C . CYS A 1 577 ? 31.041 27.539 -26.485 1.00 66.06 577 CYS A C 1
ATOM 4473 O O . CYS A 1 577 ? 30.014 26.858 -26.524 1.00 66.06 577 CYS A O 1
ATOM 4475 N N . VAL A 1 578 ? 31.213 28.514 -25.592 1.00 65.25 578 VAL A N 1
ATOM 4476 C CA . VAL A 1 578 ? 30.177 28.910 -24.622 1.00 65.25 578 VAL A CA 1
ATOM 4477 C C . VAL A 1 578 ? 29.344 30.064 -25.159 1.00 65.25 578 VAL A C 1
ATOM 4479 O O . VAL A 1 578 ? 29.895 31.063 -25.637 1.00 65.25 578 VAL A O 1
ATOM 4482 N N . ARG A 1 579 ? 28.015 29.950 -25.072 1.00 64.62 579 ARG A N 1
ATOM 4483 C CA . ARG A 1 579 ? 27.121 31.104 -25.199 1.00 64.62 579 ARG A CA 1
ATOM 4484 C C . ARG A 1 579 ? 26.853 31.682 -23.825 1.00 64.62 579 ARG A C 1
ATOM 4486 O O . ARG A 1 579 ? 26.971 32.884 -23.679 1.00 64.62 579 ARG A O 1
ATOM 4493 N N . SER A 1 580 ? 26.556 30.866 -22.816 1.00 56.47 580 SER A N 1
ATOM 4494 C CA . SER A 1 580 ? 26.239 31.357 -21.470 1.00 56.47 580 SER A CA 1
ATOM 4495 C C . SER A 1 580 ? 27.428 31.992 -20.741 1.00 56.47 580 SER A C 1
ATOM 4497 O O . SER A 1 580 ? 28.589 31.681 -20.998 1.00 56.47 580 SER A O 1
ATOM 4499 N N . ILE A 1 581 ? 27.132 32.889 -19.793 1.00 58.09 581 ILE A N 1
ATOM 4500 C CA . ILE A 1 581 ? 28.151 33.629 -19.026 1.00 58.09 581 ILE A CA 1
ATOM 4501 C C . ILE A 1 581 ? 28.988 32.694 -18.138 1.00 58.09 581 ILE A C 1
ATOM 4503 O O . ILE A 1 581 ? 30.192 32.877 -18.036 1.00 58.09 581 ILE A O 1
ATOM 4507 N N . ASN A 1 582 ? 28.359 31.684 -17.539 1.00 58.06 582 ASN A N 1
ATOM 4508 C CA . ASN A 1 582 ? 28.945 30.682 -16.639 1.00 58.06 582 ASN A CA 1
ATOM 4509 C C . ASN A 1 582 ? 29.274 29.339 -17.328 1.00 58.06 582 ASN A C 1
ATOM 4511 O O . ASN A 1 582 ? 29.759 28.403 -16.685 1.00 58.06 582 ASN A O 1
ATOM 4515 N N . GLY A 1 583 ? 29.005 29.244 -18.632 1.00 60.44 583 GLY A N 1
ATOM 4516 C CA . GLY A 1 583 ? 29.329 28.110 -19.492 1.00 60.44 583 GLY A CA 1
ATOM 4517 C C . GLY A 1 583 ? 28.593 26.806 -19.184 1.00 60.44 583 GLY A C 1
ATOM 4518 O O . GLY A 1 583 ? 29.125 25.750 -19.511 1.00 60.44 583 GLY A O 1
ATOM 4519 N N . TYR A 1 584 ? 27.395 26.846 -18.577 1.00 61.97 584 TYR A N 1
ATOM 4520 C CA . TYR A 1 584 ? 26.568 25.639 -18.350 1.00 61.97 584 TYR A CA 1
ATOM 4521 C C . TYR A 1 584 ? 26.174 24.941 -19.659 1.00 61.97 584 TYR A C 1
ATOM 4523 O O . TYR A 1 584 ? 25.872 23.755 -19.657 1.00 61.97 584 TYR A O 1
ATOM 4531 N N . ASP A 1 585 ? 26.168 25.685 -20.765 1.00 54.91 585 ASP A N 1
ATOM 4532 C CA . ASP A 1 585 ? 25.884 25.207 -22.116 1.00 54.91 585 ASP A CA 1
ATOM 4533 C C . ASP A 1 585 ? 27.122 24.662 -22.844 1.00 54.91 585 ASP A C 1
ATOM 4535 O O . ASP A 1 585 ? 27.033 24.296 -24.016 1.00 54.91 585 ASP A O 1
ATOM 4539 N N . TYR A 1 586 ? 28.286 24.625 -22.187 1.00 64.31 586 TYR A N 1
ATOM 4540 C CA . TYR A 1 586 ? 29.475 24.023 -22.771 1.00 64.31 586 TYR A CA 1
ATOM 4541 C C . TYR A 1 586 ? 29.349 22.501 -22.795 1.00 64.31 586 TYR A C 1
ATOM 4543 O O . TYR A 1 586 ? 29.302 21.860 -21.747 1.00 64.31 586 TYR A O 1
ATOM 4551 N N . LEU A 1 587 ? 29.350 21.932 -23.999 1.00 60.53 587 LEU A N 1
ATOM 4552 C CA . LEU A 1 587 ? 29.365 20.483 -24.229 1.00 60.53 587 LEU A CA 1
ATOM 4553 C C . LEU A 1 587 ? 30.666 20.021 -24.906 1.00 60.53 587 LEU A C 1
ATOM 4555 O O . LEU A 1 587 ? 30.763 18.871 -25.318 1.00 60.53 587 LEU A O 1
ATOM 4559 N N . GLY A 1 588 ? 31.639 20.925 -25.061 1.00 65.19 588 GLY A N 1
ATOM 4560 C CA . GLY A 1 588 ? 32.883 20.695 -25.793 1.00 65.19 588 GLY A CA 1
ATOM 4561 C C . GLY A 1 588 ? 33.913 19.835 -25.060 1.00 65.19 588 GLY A C 1
ATOM 4562 O O . GLY A 1 588 ? 33.734 19.412 -23.920 1.00 65.19 588 GLY A O 1
ATOM 4563 N N . SER A 1 589 ? 35.032 19.593 -25.737 1.00 72.06 589 SER A N 1
ATOM 4564 C CA . SER A 1 589 ? 36.039 18.601 -25.337 1.00 72.06 589 SER A CA 1
ATOM 4565 C C . SER A 1 589 ? 37.257 19.172 -24.592 1.00 72.06 589 SER A C 1
ATOM 4567 O O . SER A 1 589 ? 38.233 18.458 -24.347 1.00 72.06 589 SER A O 1
ATOM 4569 N N . LYS A 1 590 ? 37.255 20.460 -24.220 1.00 77.69 590 LYS A N 1
ATOM 4570 C CA . LYS A 1 590 ? 38.415 21.112 -23.592 1.00 77.69 590 LYS A CA 1
ATOM 4571 C C . LYS A 1 590 ? 38.704 20.501 -22.218 1.00 77.69 590 LYS A C 1
ATOM 4573 O O . LYS A 1 590 ? 37.880 20.579 -21.317 1.00 77.69 590 LYS A O 1
ATOM 4578 N N . ALA A 1 591 ? 39.908 19.951 -22.058 1.00 79.75 591 ALA A N 1
ATOM 4579 C CA . ALA A 1 591 ? 40.381 19.271 -20.843 1.00 79.75 591 ALA A CA 1
ATOM 4580 C C . ALA A 1 591 ? 41.655 19.915 -20.251 1.00 79.75 591 ALA A C 1
ATOM 4582 O O . ALA A 1 591 ? 42.464 19.269 -19.581 1.00 79.75 591 ALA A O 1
ATOM 4583 N N . THR A 1 592 ? 41.868 21.203 -20.536 1.00 82.69 592 THR A N 1
ATOM 4584 C CA . THR A 1 592 ? 43.019 21.974 -20.048 1.00 82.69 592 THR A CA 1
ATOM 4585 C C . THR A 1 592 ? 42.569 23.297 -19.446 1.00 82.69 592 THR A C 1
ATOM 4587 O O . THR A 1 592 ? 41.781 24.019 -20.065 1.00 82.69 592 THR A O 1
ATOM 4590 N N . THR A 1 593 ? 43.129 23.644 -18.292 1.00 84.50 593 THR A N 1
ATOM 4591 C CA . THR A 1 593 ? 42.794 24.858 -17.541 1.00 84.50 593 THR A CA 1
ATOM 4592 C C . THR A 1 593 ? 43.452 26.100 -18.143 1.00 84.50 593 THR A C 1
ATOM 4594 O O . THR A 1 593 ? 44.359 26.010 -18.972 1.00 84.50 593 THR A O 1
ATOM 4597 N N . THR A 1 594 ? 43.016 27.287 -17.722 1.00 83.88 594 THR A N 1
ATOM 4598 C CA . THR A 1 594 ? 43.555 28.597 -18.121 1.00 83.88 594 THR A CA 1
ATOM 4599 C C . THR A 1 594 ? 45.055 28.711 -17.838 1.00 83.88 594 THR A C 1
ATOM 4601 O O . THR A 1 594 ? 45.782 29.378 -18.569 1.00 83.88 594 THR A O 1
ATOM 4604 N N . GLN A 1 595 ? 45.544 28.018 -16.805 1.00 81.81 595 GLN A N 1
ATOM 4605 C CA . GLN A 1 595 ? 46.966 27.965 -16.452 1.00 81.81 595 GLN A CA 1
ATOM 4606 C C . GLN A 1 595 ? 47.717 26.811 -17.141 1.00 81.81 595 GLN A C 1
ATOM 4608 O O . GLN A 1 595 ? 48.889 26.575 -16.850 1.00 81.81 595 GLN A O 1
ATOM 4613 N N . GLY A 1 596 ? 47.060 26.089 -18.054 1.00 80.06 596 GLY A N 1
ATOM 4614 C CA . GLY A 1 596 ? 47.642 24.992 -18.825 1.00 80.06 596 GLY A CA 1
ATOM 4615 C C . GLY A 1 596 ? 47.760 23.668 -18.066 1.00 80.06 596 GLY A C 1
ATOM 4616 O O . GLY A 1 596 ? 48.483 22.782 -18.522 1.00 80.06 596 GLY A O 1
ATOM 4617 N N . LYS A 1 597 ? 47.080 23.507 -16.922 1.00 83.62 597 LYS A N 1
ATOM 4618 C CA . LYS A 1 597 ? 47.029 22.225 -16.202 1.00 83.62 597 LYS A CA 1
ATOM 4619 C C . LYS A 1 597 ? 46.047 21.285 -16.898 1.00 83.62 597 LYS A C 1
ATOM 4621 O O . LYS A 1 597 ? 45.079 21.735 -17.504 1.00 83.62 597 LYS A O 1
ATOM 4626 N N . THR A 1 598 ? 46.306 19.983 -16.837 1.00 82.75 598 THR A N 1
ATOM 4627 C CA . THR A 1 598 ? 45.403 18.966 -17.401 1.00 82.75 598 THR A CA 1
ATOM 4628 C C . THR A 1 598 ? 44.372 18.567 -16.353 1.00 82.75 598 THR A C 1
ATOM 4630 O O . THR A 1 598 ? 44.730 18.388 -15.188 1.00 82.75 598 THR A O 1
ATOM 4633 N N . CYS A 1 599 ? 43.112 18.446 -16.763 1.00 81.50 599 CYS A N 1
ATOM 4634 C CA . CYS A 1 599 ? 42.044 17.979 -15.889 1.00 81.50 599 CYS A CA 1
ATOM 4635 C C . CYS A 1 599 ? 42.271 16.505 -15.495 1.00 81.50 599 CYS A C 1
ATOM 4637 O O . CYS A 1 599 ? 42.725 15.700 -16.312 1.00 81.50 599 CYS A O 1
ATOM 4639 N N . ILE A 1 600 ? 41.992 16.143 -14.243 1.00 78.31 600 ILE A N 1
ATOM 4640 C CA . ILE A 1 600 ? 42.204 14.775 -13.732 1.00 78.31 600 ILE A CA 1
ATOM 4641 C C . ILE A 1 600 ? 41.034 13.850 -14.082 1.00 78.31 600 ILE A C 1
ATOM 4643 O O . ILE A 1 600 ? 39.963 14.317 -14.444 1.00 78.31 600 ILE A O 1
ATOM 4647 N N . ASN A 1 601 ? 41.225 12.531 -13.965 1.00 69.62 601 ASN A N 1
ATOM 4648 C CA . ASN A 1 601 ? 40.183 11.511 -14.180 1.00 69.62 601 ASN A CA 1
ATOM 4649 C C . ASN A 1 601 ? 39.463 11.594 -15.542 1.00 69.62 601 ASN A C 1
ATOM 4651 O O . ASN A 1 601 ? 38.276 11.292 -15.627 1.00 69.62 601 ASN A O 1
ATOM 4655 N N . ASN A 1 602 ? 40.169 12.010 -16.601 1.00 60.69 602 ASN A N 1
ATOM 4656 C CA . ASN A 1 602 ? 39.597 12.260 -17.932 1.00 60.69 602 ASN A CA 1
ATOM 4657 C C . ASN A 1 602 ? 38.412 13.244 -17.923 1.00 60.69 602 ASN A C 1
ATOM 4659 O O . ASN A 1 602 ? 37.564 13.212 -18.814 1.00 60.69 602 ASN A O 1
ATOM 4663 N N . GLU A 1 603 ? 38.344 14.130 -16.927 1.00 68.12 603 GLU A N 1
ATOM 4664 C CA . GLU A 1 603 ? 37.340 15.182 -16.910 1.00 68.12 603 GLU A CA 1
ATOM 4665 C C . GLU A 1 603 ? 37.578 16.191 -18.040 1.00 68.12 603 GLU A C 1
ATOM 4667 O O . GLU A 1 603 ? 38.708 16.576 -18.342 1.00 68.12 603 GLU A O 1
ATOM 4672 N N . VAL A 1 604 ? 36.487 16.671 -18.631 1.00 76.06 604 VAL A N 1
ATOM 4673 C CA . VAL A 1 604 ? 36.466 17.891 -19.447 1.00 76.06 604 VAL A CA 1
ATOM 4674 C C . VAL A 1 604 ? 35.988 19.058 -18.589 1.00 76.06 604 VAL A C 1
ATOM 4676 O O . VAL A 1 604 ? 35.354 18.860 -17.552 1.00 76.06 604 VAL A O 1
ATOM 4679 N N . CYS A 1 605 ? 36.292 20.282 -19.002 1.00 76.19 605 CYS A N 1
ATOM 4680 C CA . CYS A 1 605 ? 35.829 21.489 -18.332 1.00 76.19 605 CYS A CA 1
ATOM 4681 C C . CYS A 1 605 ? 34.297 21.522 -18.288 1.00 76.19 605 CYS A C 1
ATOM 4683 O O . CYS A 1 605 ? 33.643 21.430 -19.323 1.00 76.19 605 CYS A O 1
ATOM 4685 N N . LYS A 1 606 ? 33.721 21.665 -17.093 1.00 70.69 606 LYS A N 1
ATOM 4686 C CA . LYS A 1 606 ? 32.270 21.679 -16.865 1.00 70.69 606 LYS A CA 1
ATOM 4687 C C . LYS A 1 606 ? 31.805 23.105 -16.596 1.00 70.69 606 LYS A C 1
ATOM 4689 O O . LYS A 1 606 ? 32.503 23.881 -15.941 1.00 70.69 606 LYS A O 1
ATOM 4694 N N . GLY A 1 607 ? 30.617 23.451 -17.084 1.00 61.91 607 GLY A N 1
ATOM 4695 C CA . GLY A 1 607 ? 29.971 24.720 -16.762 1.00 61.91 607 GLY A CA 1
ATOM 4696 C C . GLY A 1 607 ? 29.593 24.824 -15.288 1.00 61.91 607 GLY A C 1
ATOM 4697 O O . GLY A 1 607 ? 29.231 23.832 -14.655 1.00 61.91 607 GLY A O 1
ATOM 4698 N N . SER A 1 608 ? 29.676 26.024 -14.716 1.00 55.53 608 SER A N 1
ATOM 4699 C CA . SER A 1 608 ? 29.426 26.216 -13.288 1.00 55.53 608 SER A CA 1
ATOM 4700 C C . SER A 1 608 ? 27.981 26.653 -13.038 1.00 55.53 608 SER A C 1
ATOM 4702 O O . SER A 1 608 ? 27.581 27.757 -13.401 1.00 55.53 608 SER A O 1
ATOM 4704 N N . GLY A 1 609 ? 27.183 25.807 -12.377 1.00 50.22 609 GLY A N 1
ATOM 4705 C CA . GLY A 1 609 ? 25.805 26.144 -11.988 1.00 50.22 609 GLY A CA 1
ATOM 4706 C C . GLY A 1 609 ? 25.696 27.310 -10.991 1.00 50.22 609 GLY A C 1
ATOM 4707 O O . GLY A 1 609 ? 24.614 27.860 -10.815 1.00 50.22 609 GLY A O 1
ATOM 4708 N N . SER A 1 610 ? 26.802 27.714 -10.356 1.00 48.38 610 SER A N 1
ATOM 4709 C CA . SER A 1 610 ? 26.824 28.764 -9.325 1.00 48.38 610 SER A CA 1
ATOM 4710 C C . SER A 1 610 ? 28.098 29.632 -9.317 1.00 48.38 610 SER A C 1
ATOM 4712 O O . SER A 1 610 ? 28.307 30.394 -8.375 1.00 48.38 610 SER A O 1
ATOM 4714 N N . GLY A 1 611 ? 28.961 29.534 -10.337 1.00 54.19 611 GLY A N 1
ATOM 4715 C CA . GLY A 1 611 ? 30.229 30.275 -10.458 1.00 54.19 611 GLY A CA 1
ATOM 4716 C C . GLY A 1 611 ? 30.449 30.880 -11.857 1.00 54.19 611 GLY A C 1
ATOM 4717 O O . GLY A 1 611 ? 29.737 30.523 -12.789 1.00 54.19 611 GLY A O 1
ATOM 4718 N N . PRO A 1 612 ? 31.405 31.816 -12.031 1.00 57.62 612 PRO A N 1
ATOM 4719 C CA . PRO A 1 612 ? 31.475 32.658 -13.232 1.00 57.62 612 PRO A CA 1
ATOM 4720 C C . PRO A 1 612 ? 32.174 32.034 -14.452 1.00 57.62 612 PRO A C 1
ATOM 4722 O O . PRO A 1 612 ? 32.042 32.582 -15.538 1.00 57.62 612 PRO A O 1
ATOM 4725 N N . PHE A 1 613 ? 32.899 30.917 -14.314 1.00 69.88 613 PHE A N 1
ATOM 4726 C CA . PHE A 1 613 ? 33.652 30.306 -15.420 1.00 69.88 613 PHE A CA 1
ATOM 4727 C C . PHE A 1 613 ? 33.566 28.773 -15.405 1.00 69.88 613 PHE A C 1
ATOM 4729 O O . PHE A 1 613 ? 33.465 28.186 -14.320 1.00 69.88 613 PHE A O 1
ATOM 4736 N N . PRO A 1 614 ? 33.657 28.117 -16.580 1.00 76.62 614 PRO A N 1
ATOM 4737 C CA . PRO A 1 614 ? 33.888 26.680 -16.668 1.00 76.62 614 PRO A CA 1
ATOM 4738 C C . PRO A 1 614 ? 35.153 26.268 -15.915 1.00 76.62 614 PRO A C 1
ATOM 4740 O O . PRO A 1 614 ? 36.130 27.019 -15.872 1.00 76.62 614 PRO A O 1
ATOM 4743 N N . TRP A 1 615 ? 35.153 25.081 -15.322 1.00 83.38 615 TRP A N 1
ATOM 4744 C CA . TRP A 1 615 ? 36.246 24.618 -14.465 1.00 83.38 615 TRP A CA 1
ATOM 4745 C C . TRP A 1 615 ? 36.394 23.095 -14.515 1.00 83.38 615 TRP A C 1
ATOM 4747 O O . TRP A 1 615 ? 35.502 22.390 -14.988 1.00 83.38 615 TRP A O 1
ATOM 4757 N N . CYS A 1 616 ? 37.526 22.585 -14.036 1.00 82.75 616 CYS A N 1
ATOM 4758 C CA . CYS A 1 616 ? 37.737 21.155 -13.813 1.00 82.75 616 CYS A CA 1
ATOM 4759 C C . CYS A 1 616 ? 38.672 20.911 -12.621 1.00 82.75 616 CYS A C 1
ATOM 4761 O O . CYS A 1 616 ? 39.331 21.835 -12.127 1.00 82.75 616 CYS A O 1
ATOM 4763 N N . HIS A 1 617 ? 38.740 19.666 -12.152 1.00 83.75 617 HIS A N 1
ATOM 4764 C CA . HIS A 1 617 ? 39.681 19.277 -11.108 1.00 83.75 617 HIS A CA 1
ATOM 4765 C C . HIS A 1 617 ? 41.099 19.093 -11.659 1.00 83.75 617 HIS A C 1
ATOM 4767 O O . HIS A 1 617 ? 41.289 18.589 -12.764 1.00 83.75 617 HIS A O 1
ATOM 4773 N N . VAL A 1 618 ? 42.107 19.477 -10.871 1.00 84.00 618 VAL A N 1
ATOM 4774 C CA . VAL A 1 618 ? 43.531 19.358 -11.232 1.00 84.00 618 VAL A CA 1
ATOM 4775 C C . VAL A 1 618 ? 44.316 18.676 -10.115 1.00 84.00 618 VAL A C 1
ATOM 4777 O O . VAL A 1 618 ? 43.997 18.844 -8.938 1.00 84.00 618 VAL A O 1
ATOM 4780 N N . ASP A 1 619 ? 45.356 17.926 -10.482 1.00 81.19 619 ASP A N 1
ATOM 4781 C CA . ASP A 1 619 ? 46.266 17.275 -9.532 1.00 81.19 619 ASP A CA 1
ATOM 4782 C C . ASP A 1 619 ? 47.300 18.291 -9.025 1.00 81.19 619 ASP A C 1
ATOM 4784 O O . ASP A 1 619 ? 48.445 18.341 -9.478 1.00 81.19 619 ASP A O 1
ATOM 4788 N N . ASP A 1 620 ? 46.855 19.188 -8.145 1.00 75.06 620 ASP A N 1
ATOM 4789 C CA . ASP A 1 620 ? 47.705 20.179 -7.493 1.00 75.06 620 ASP A CA 1
ATOM 4790 C C . ASP A 1 620 ? 47.544 20.084 -5.963 1.00 75.06 620 ASP A C 1
ATOM 4792 O O . ASP A 1 620 ? 46.428 20.171 -5.443 1.00 75.06 620 ASP A O 1
ATOM 4796 N N . PRO A 1 621 ? 48.652 19.913 -5.217 1.00 73.75 621 PRO A N 1
ATOM 4797 C CA . PRO A 1 621 ? 48.625 19.665 -3.777 1.00 73.75 621 PRO A CA 1
ATOM 4798 C C . PRO A 1 621 ? 48.223 20.887 -2.934 1.00 73.75 621 PRO A C 1
ATOM 4800 O O . PRO A 1 621 ? 48.102 20.764 -1.715 1.00 73.75 621 PRO A O 1
ATOM 4803 N N . ILE A 1 622 ? 48.049 22.063 -3.546 1.00 71.62 622 ILE A N 1
ATOM 4804 C CA . ILE A 1 622 ? 47.664 23.309 -2.874 1.00 71.62 622 ILE A CA 1
ATOM 4805 C C . ILE A 1 622 ? 46.239 23.724 -3.267 1.00 71.62 622 ILE A C 1
ATOM 4807 O O . ILE A 1 622 ? 45.490 24.177 -2.401 1.00 71.62 622 ILE A O 1
ATOM 4811 N N . VAL A 1 623 ? 45.842 23.567 -4.538 1.00 72.56 623 VAL A N 1
ATOM 4812 C CA . VAL A 1 623 ? 44.486 23.903 -5.019 1.00 72.56 623 VAL A CA 1
ATOM 4813 C C . VAL A 1 623 ? 43.977 22.844 -6.001 1.00 72.56 623 VAL A C 1
ATOM 4815 O O . VAL A 1 623 ? 44.420 22.793 -7.139 1.00 72.56 623 VAL A O 1
ATOM 4818 N N . ASN A 1 624 ? 42.991 22.044 -5.595 1.00 81.56 624 ASN A N 1
ATOM 4819 C CA . ASN A 1 624 ? 42.505 20.863 -6.332 1.00 81.56 624 ASN A CA 1
ATOM 4820 C C . ASN A 1 624 ? 41.484 21.144 -7.462 1.00 81.56 624 ASN A C 1
ATOM 4822 O O . ASN A 1 624 ? 40.781 20.235 -7.914 1.00 81.56 624 ASN A O 1
ATOM 4826 N N . TRP A 1 625 ? 41.361 22.392 -7.909 1.00 82.06 625 TRP A N 1
ATOM 4827 C CA . TRP A 1 625 ? 40.514 22.803 -9.031 1.00 82.06 625 TRP A CA 1
ATOM 4828 C C . TRP A 1 625 ? 41.099 24.049 -9.699 1.00 82.06 625 TRP A C 1
ATOM 4830 O O . TRP A 1 625 ? 41.787 24.843 -9.057 1.00 82.06 625 TRP A O 1
ATOM 4840 N N . ASP A 1 626 ? 40.845 24.224 -10.993 1.00 83.00 626 ASP A N 1
ATOM 4841 C CA . ASP A 1 626 ? 41.252 25.422 -11.730 1.00 83.00 626 ASP A CA 1
ATOM 4842 C C . ASP A 1 626 ? 40.253 25.710 -12.867 1.00 83.00 626 ASP A C 1
ATOM 4844 O O . ASP A 1 626 ? 39.470 24.853 -13.284 1.00 83.00 626 ASP A O 1
ATOM 4848 N N . THR A 1 627 ? 40.221 26.960 -13.318 1.00 84.19 627 THR A N 1
ATOM 4849 C CA . THR A 1 627 ? 39.255 27.440 -14.323 1.00 84.19 627 THR A CA 1
ATOM 4850 C C . THR A 1 627 ? 39.720 27.129 -15.735 1.00 84.19 627 THR A C 1
ATOM 4852 O O . THR A 1 627 ? 40.916 26.998 -15.975 1.00 84.19 627 THR A O 1
ATOM 4855 N N . CYS A 1 628 ? 38.798 27.053 -16.687 1.00 82.88 628 CYS A N 1
ATOM 4856 C CA . CYS A 1 628 ? 39.090 26.806 -18.090 1.00 82.88 628 CYS A CA 1
ATOM 4857 C C . CYS A 1 628 ? 38.747 28.013 -18.961 1.00 82.88 628 CYS A C 1
ATOM 4859 O O . CYS A 1 628 ? 37.649 28.559 -18.885 1.00 82.88 628 CYS A O 1
ATOM 4861 N N . ASP A 1 629 ? 39.671 28.378 -19.848 1.00 81.62 629 ASP A N 1
ATOM 4862 C CA . ASP A 1 629 ? 39.474 29.460 -20.810 1.00 81.62 629 ASP A CA 1
ATOM 4863 C C . ASP A 1 629 ? 38.711 28.953 -22.039 1.00 81.62 629 ASP A C 1
ATOM 4865 O O . ASP A 1 629 ? 39.307 28.393 -22.957 1.00 81.62 629 ASP A O 1
ATOM 4869 N N . ILE A 1 630 ? 37.386 29.067 -22.059 1.00 76.94 630 ILE A N 1
ATOM 4870 C CA . ILE A 1 630 ? 36.567 28.593 -23.183 1.00 76.94 630 ILE A CA 1
ATOM 4871 C C . ILE A 1 630 ? 36.157 29.771 -24.060 1.00 76.94 630 ILE A C 1
ATOM 4873 O O . ILE A 1 630 ? 35.637 30.773 -23.573 1.00 76.94 630 ILE A O 1
ATOM 4877 N N . ALA A 1 631 ? 36.372 29.645 -25.372 1.00 73.62 631 ALA A N 1
ATOM 4878 C CA . ALA A 1 631 ? 36.024 30.697 -26.318 1.00 73.62 631 ALA A CA 1
ATOM 4879 C C . ALA A 1 631 ? 34.508 30.962 -26.318 1.00 73.62 631 ALA A C 1
ATOM 4881 O O . ALA A 1 631 ? 33.702 30.029 -26.380 1.00 73.62 631 ALA A O 1
ATOM 4882 N N . LYS A 1 632 ? 34.122 32.245 -26.304 1.00 65.31 632 LYS A N 1
ATOM 4883 C CA . LYS A 1 632 ? 32.736 32.653 -26.563 1.00 65.31 632 LYS A CA 1
ATOM 4884 C C . LYS A 1 632 ? 32.398 32.414 -28.032 1.00 65.31 632 LYS A C 1
ATOM 4886 O O . LYS A 1 632 ? 33.219 32.695 -28.909 1.00 65.31 632 LYS A O 1
ATOM 4891 N N . CYS A 1 633 ? 31.201 31.905 -28.306 1.00 64.00 633 CYS A N 1
ATOM 4892 C CA . CYS A 1 633 ? 30.748 31.699 -29.681 1.00 64.00 633 CYS A CA 1
ATOM 4893 C C . CYS A 1 633 ? 30.733 33.039 -30.447 1.00 64.00 633 CYS A C 1
ATOM 4895 O O . CYS A 1 633 ? 30.302 34.058 -29.912 1.00 64.00 633 CYS A O 1
ATOM 4897 N N . THR A 1 634 ? 31.196 33.061 -31.701 1.00 54.81 634 THR A N 1
ATOM 4898 C CA . THR A 1 634 ? 31.363 34.296 -32.503 1.00 54.81 634 THR A CA 1
ATOM 4899 C C . THR A 1 634 ? 30.067 34.824 -33.133 1.00 54.81 634 THR A C 1
ATOM 4901 O O . THR A 1 634 ? 30.110 35.621 -34.072 1.00 54.81 634 THR A O 1
ATOM 4904 N N . ASP A 1 635 ? 28.913 34.373 -32.650 1.00 56.44 635 ASP A N 1
ATOM 4905 C CA . ASP A 1 635 ? 27.611 34.768 -33.179 1.00 56.44 635 ASP A CA 1
ATOM 4906 C C . ASP A 1 635 ? 27.248 36.194 -32.734 1.00 56.44 635 ASP A C 1
ATOM 4908 O O . ASP A 1 635 ? 27.579 36.645 -31.637 1.00 56.44 635 ASP A O 1
ATOM 4912 N N . THR A 1 636 ? 26.565 36.939 -33.602 1.00 55.84 636 THR A N 1
ATOM 4913 C CA . THR A 1 636 ? 26.144 38.320 -33.320 1.00 55.84 636 THR A CA 1
ATOM 4914 C C . THR A 1 636 ? 25.114 38.326 -32.175 1.00 55.84 636 THR A C 1
ATOM 4916 O O . THR A 1 636 ? 24.147 37.565 -32.269 1.00 55.84 636 THR A O 1
ATOM 4919 N N . PRO A 1 637 ? 25.260 39.159 -31.119 1.00 56.91 637 PRO A N 1
ATOM 4920 C CA . PRO A 1 637 ? 24.309 39.186 -30.007 1.00 56.91 637 PRO A CA 1
ATOM 4921 C C . PRO A 1 637 ? 22.894 39.487 -30.506 1.00 56.91 637 PRO A C 1
ATOM 4923 O O . PRO A 1 637 ? 22.669 40.496 -31.177 1.00 56.91 637 PRO A O 1
ATOM 4926 N N . LYS A 1 638 ? 21.940 38.598 -30.213 1.00 64.62 638 LYS A N 1
ATOM 4927 C CA . LYS A 1 638 ? 20.545 38.767 -30.631 1.00 64.62 638 LYS A CA 1
ATOM 4928 C C . LYS A 1 638 ? 19.766 39.562 -29.584 1.00 64.62 638 LYS A C 1
ATOM 4930 O O . LYS A 1 638 ? 19.847 39.282 -28.393 1.00 64.62 638 LYS A O 1
ATOM 4935 N N . GLU A 1 639 ? 18.965 40.521 -30.047 1.00 79.75 639 GLU A N 1
ATOM 4936 C CA . GLU A 1 639 ? 18.088 41.376 -29.221 1.00 79.75 639 GLU A CA 1
ATOM 4937 C C . GLU A 1 639 ? 16.781 40.676 -28.787 1.00 79.75 639 GLU A C 1
ATOM 4939 O O . GLU A 1 639 ? 15.793 41.328 -28.457 1.00 79.75 639 GLU A O 1
ATOM 4944 N N . CYS A 1 640 ? 16.751 39.343 -28.811 1.00 75.38 640 CYS A N 1
ATOM 4945 C CA . CYS A 1 640 ? 15.570 38.531 -28.538 1.00 75.38 640 CYS A CA 1
ATOM 4946 C C . CYS A 1 640 ? 15.937 37.213 -27.834 1.00 75.38 640 CYS A C 1
ATOM 4948 O O . CYS A 1 640 ? 17.076 36.753 -27.932 1.00 75.38 640 CYS A O 1
ATOM 4950 N N . LEU A 1 641 ? 14.987 36.611 -27.110 1.00 68.44 641 LEU A N 1
ATOM 4951 C CA . LEU A 1 641 ? 15.184 35.351 -26.383 1.00 68.44 641 LEU A CA 1
ATOM 4952 C C . LEU A 1 641 ? 15.175 34.161 -27.353 1.00 68.44 641 LEU A C 1
ATOM 4954 O O . LEU A 1 641 ? 14.204 33.976 -28.089 1.00 68.44 641 LEU A O 1
ATOM 4958 N N . GLN A 1 642 ? 16.245 33.359 -27.348 1.00 57.72 642 GLN A N 1
ATOM 4959 C CA . GLN A 1 642 ? 16.342 32.122 -28.138 1.00 57.72 642 GLN A CA 1
ATOM 4960 C C . GLN A 1 642 ? 15.901 30.885 -27.347 1.00 57.72 642 GLN A C 1
ATOM 4962 O O . GLN A 1 642 ? 15.379 29.941 -27.932 1.00 57.72 642 GLN A O 1
ATOM 4967 N N . THR A 1 643 ? 16.085 30.898 -26.026 1.00 52.69 643 THR A N 1
ATOM 4968 C CA . THR A 1 643 ? 15.623 29.855 -25.103 1.00 52.69 643 THR A CA 1
ATOM 4969 C C . THR A 1 643 ? 14.599 30.426 -24.124 1.00 52.69 643 THR A C 1
ATOM 4971 O O . THR A 1 643 ? 14.615 31.619 -23.815 1.00 52.69 643 THR A O 1
ATOM 4974 N N . GLY A 1 644 ? 13.712 29.577 -23.595 1.00 55.69 644 GLY A N 1
ATOM 4975 C CA . GLY A 1 644 ? 12.597 30.011 -22.742 1.00 55.69 644 GLY A CA 1
ATOM 4976 C C . GLY A 1 644 ? 12.990 30.744 -21.449 1.00 55.69 644 GLY A C 1
ATOM 4977 O O . GLY A 1 644 ? 12.166 31.476 -20.913 1.00 55.69 644 GLY A O 1
ATOM 4978 N N . LYS A 1 645 ? 14.230 30.590 -20.955 1.00 62.22 645 LYS A N 1
ATOM 4979 C CA . LYS A 1 645 ? 14.736 31.289 -19.753 1.00 62.22 645 LYS A CA 1
ATOM 4980 C C . LYS A 1 645 ? 15.690 32.450 -20.063 1.00 62.22 645 LYS A C 1
ATOM 4982 O O . LYS A 1 645 ? 16.001 33.235 -19.169 1.00 62.22 645 LYS A O 1
ATOM 4987 N N . GLY A 1 646 ? 16.178 32.588 -21.298 1.00 69.00 646 GLY A N 1
ATOM 4988 C CA . GLY A 1 646 ? 17.058 33.696 -21.689 1.00 69.00 646 GLY A CA 1
ATOM 4989 C C . GLY A 1 646 ? 18.427 33.726 -21.000 1.00 69.00 646 GLY A C 1
ATOM 4990 O O . GLY A 1 646 ? 19.041 34.784 -20.894 1.00 69.00 646 GLY A O 1
ATOM 4991 N N . THR A 1 647 ? 18.921 32.595 -20.503 1.00 65.81 647 THR A N 1
ATOM 4992 C CA . THR A 1 647 ? 20.266 32.457 -19.910 1.00 65.81 647 THR A CA 1
ATOM 4993 C C . THR A 1 647 ? 21.398 32.609 -20.936 1.00 65.81 647 THR A C 1
ATOM 4995 O O . THR A 1 647 ? 22.563 32.751 -20.571 1.00 65.81 647 THR A O 1
ATOM 4998 N N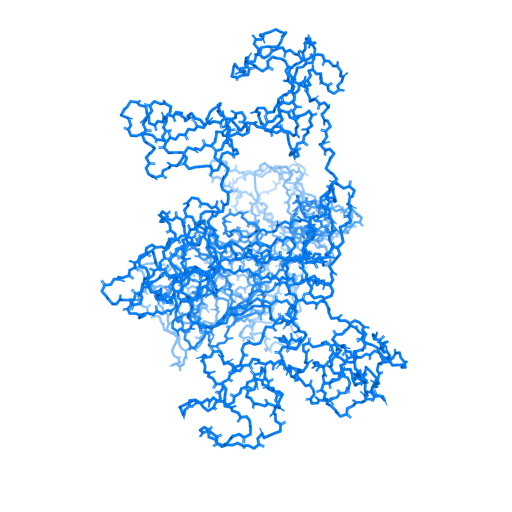 . ASP A 1 648 ? 21.047 32.608 -22.218 1.00 62.25 648 ASP A N 1
ATOM 4999 C CA . ASP A 1 648 ? 21.879 32.850 -23.394 1.00 62.25 648 ASP A CA 1
ATOM 5000 C C . ASP A 1 648 ? 21.644 34.238 -24.028 1.00 62.25 648 ASP A C 1
ATOM 5002 O O . ASP A 1 648 ? 22.155 34.528 -25.108 1.00 62.25 648 ASP A O 1
ATOM 5006 N N . TYR A 1 649 ? 20.871 35.117 -23.380 1.00 77.81 649 TYR A N 1
ATOM 5007 C CA . TYR A 1 649 ? 20.569 36.448 -23.902 1.00 77.81 649 TYR A CA 1
ATOM 5008 C C . TYR A 1 649 ? 21.719 37.448 -23.668 1.00 77.81 649 TYR A C 1
ATOM 5010 O O . TYR A 1 649 ? 22.043 37.796 -22.529 1.00 77.81 649 TYR A O 1
ATOM 5018 N N . PHE A 1 650 ? 22.270 37.985 -24.764 1.00 75.25 650 PHE A N 1
ATOM 5019 C CA . PHE A 1 650 ? 23.320 39.023 -24.766 1.00 75.25 650 PHE A CA 1
ATOM 5020 C C . PHE A 1 650 ? 22.912 40.322 -25.471 1.00 75.25 650 PHE A C 1
ATOM 5022 O O . PHE A 1 650 ? 23.775 41.137 -25.801 1.00 75.25 650 PHE A O 1
ATOM 5029 N N . GLY A 1 651 ? 21.615 40.543 -25.692 1.00 80.00 651 GLY A N 1
ATOM 5030 C CA . GLY A 1 651 ? 21.117 41.791 -26.270 1.00 80.00 651 GLY A CA 1
ATOM 5031 C C . GLY A 1 651 ? 21.378 43.019 -25.386 1.00 80.00 651 GLY A C 1
ATOM 5032 O O . GLY A 1 651 ? 21.829 42.922 -24.237 1.00 80.00 651 GLY A O 1
ATOM 5033 N N . SER A 1 652 ? 21.077 44.195 -25.926 1.00 86.56 652 SER A N 1
ATOM 5034 C CA . SER A 1 652 ? 21.407 45.505 -25.360 1.00 86.56 652 SER A CA 1
ATOM 5035 C C . SER A 1 652 ? 20.256 46.169 -24.588 1.00 86.56 652 SER A C 1
ATOM 5037 O O . SER A 1 652 ? 20.336 47.346 -24.231 1.00 86.56 652 SER A O 1
ATOM 5039 N N . THR A 1 653 ? 19.179 45.437 -24.281 1.00 88.94 653 THR A N 1
ATOM 5040 C CA . THR A 1 653 ? 18.069 45.941 -23.442 1.00 88.94 653 THR A CA 1
ATOM 5041 C C . THR A 1 653 ? 18.560 46.403 -22.061 1.00 88.94 653 THR A C 1
ATOM 5043 O O . THR A 1 653 ? 19.220 45.650 -21.354 1.00 88.94 653 THR A O 1
ATOM 5046 N N . THR A 1 654 ? 18.204 47.633 -21.661 1.00 91.06 654 THR A N 1
ATOM 5047 C CA . THR A 1 654 ? 18.637 48.306 -20.408 1.00 91.06 654 THR A CA 1
ATOM 5048 C C . THR A 1 654 ? 17.470 48.801 -19.541 1.00 91.06 654 THR A C 1
ATOM 5050 O O . THR A 1 654 ? 17.635 49.704 -18.710 1.00 91.06 654 THR A O 1
ATOM 5053 N N . LYS A 1 655 ? 16.263 48.266 -19.760 1.00 89.00 655 LYS A N 1
ATOM 5054 C CA . LYS A 1 655 ? 15.052 48.647 -19.026 1.00 89.00 655 LYS A CA 1
ATOM 5055 C C . LYS A 1 655 ? 14.303 47.425 -18.516 1.00 89.00 655 LYS A C 1
ATOM 5057 O O . LYS A 1 655 ? 14.196 46.425 -19.222 1.00 89.00 655 LYS A O 1
ATOM 5062 N N . THR A 1 656 ? 13.745 47.552 -17.320 1.00 89.69 656 THR A N 1
ATOM 5063 C CA . THR A 1 656 ? 12.865 46.549 -16.720 1.00 89.69 656 THR A CA 1
ATOM 5064 C C . THR A 1 656 ? 11.476 46.589 -17.366 1.00 89.69 656 THR A C 1
ATOM 5066 O O . THR A 1 656 ? 11.134 47.528 -18.090 1.00 89.69 656 THR A O 1
ATOM 5069 N N . LYS A 1 657 ? 10.641 45.587 -17.078 1.00 85.25 657 LYS A N 1
ATOM 5070 C CA . LYS A 1 657 ? 9.257 45.480 -17.563 1.00 85.25 657 LYS A CA 1
ATOM 5071 C C . LYS A 1 657 ? 8.374 46.656 -17.133 1.00 85.25 657 LYS A C 1
ATOM 5073 O O . LYS A 1 657 ? 7.496 47.066 -17.886 1.00 85.25 657 LYS A O 1
ATOM 5078 N N . SER A 1 658 ? 8.617 47.235 -15.956 1.00 83.75 658 SER A N 1
ATOM 5079 C CA . SER A 1 658 ? 7.937 48.460 -15.506 1.00 83.75 658 SER A CA 1
ATOM 5080 C C . SER A 1 658 ? 8.464 49.739 -16.176 1.00 83.75 658 SER A C 1
ATOM 5082 O O . SER A 1 658 ? 7.883 50.810 -16.002 1.00 83.75 658 SER A O 1
ATOM 5084 N N . GLY A 1 659 ? 9.543 49.645 -16.962 1.00 86.00 659 GLY A N 1
ATOM 5085 C CA . GLY A 1 659 ? 10.178 50.758 -17.666 1.00 86.00 659 GLY A CA 1
ATOM 5086 C C . GLY A 1 659 ? 11.316 51.437 -16.899 1.00 86.00 659 GLY A C 1
ATOM 5087 O O . GLY A 1 659 ? 11.882 52.414 -17.405 1.00 86.00 659 GLY A O 1
ATOM 5088 N N . SER A 1 660 ? 11.677 50.933 -15.716 1.00 89.06 660 SER A N 1
ATOM 5089 C CA . SER A 1 660 ? 12.779 51.467 -14.911 1.00 89.06 660 SER A CA 1
ATOM 5090 C C . SER A 1 660 ? 14.133 51.212 -15.579 1.00 89.06 660 SER A C 1
ATOM 5092 O O . SER A 1 660 ? 14.339 50.184 -16.224 1.00 89.06 660 SER A O 1
ATOM 5094 N N . LYS A 1 661 ? 15.075 52.155 -15.457 1.00 92.81 661 LYS A N 1
ATOM 5095 C CA . LYS A 1 661 ? 16.417 52.011 -16.041 1.00 92.81 661 LYS A CA 1
ATOM 5096 C C . LYS A 1 661 ? 17.251 51.049 -15.197 1.00 92.81 661 LYS A C 1
ATOM 5098 O O . LYS A 1 661 ? 17.277 51.173 -13.977 1.00 92.81 661 LYS A O 1
ATOM 5103 N N . CYS A 1 662 ? 17.968 50.139 -15.846 1.00 95.00 662 CYS A N 1
ATOM 5104 C CA . CYS A 1 662 ? 18.871 49.224 -15.164 1.00 95.00 662 CYS A CA 1
ATOM 5105 C C . CYS A 1 662 ? 20.078 49.964 -14.563 1.00 95.00 662 CYS A C 1
ATOM 5107 O O . CYS A 1 662 ? 20.695 50.810 -15.223 1.00 95.00 662 CYS A O 1
ATOM 5109 N N . GLN A 1 663 ? 20.420 49.627 -13.323 1.00 93.50 663 GLN A N 1
ATOM 5110 C CA . GLN A 1 663 ? 21.680 49.934 -12.659 1.00 93.50 663 GLN A CA 1
ATOM 5111 C C . GLN A 1 663 ? 22.820 49.221 -13.398 1.00 93.50 663 GLN A C 1
ATOM 5113 O O . GLN A 1 663 ? 22.653 48.096 -13.869 1.00 93.50 663 GLN A O 1
ATOM 5118 N N . ARG A 1 664 ? 23.968 49.893 -13.541 1.00 93.06 664 ARG A N 1
ATOM 5119 C CA . ARG A 1 664 ? 25.160 49.267 -14.126 1.00 93.06 664 ARG A CA 1
ATOM 5120 C C . ARG A 1 664 ? 25.704 48.196 -13.193 1.00 93.06 664 ARG A C 1
ATOM 5122 O O . ARG A 1 664 ? 25.757 48.415 -11.987 1.00 93.06 664 ARG A O 1
ATOM 5129 N N . TRP A 1 665 ? 26.155 47.091 -13.768 1.00 88.00 665 TRP A N 1
ATOM 5130 C CA . TRP A 1 665 ? 26.704 45.961 -13.025 1.00 88.00 665 TRP A CA 1
ATOM 5131 C C . TRP A 1 665 ? 28.055 46.270 -12.356 1.00 88.00 665 TRP A C 1
ATOM 5133 O O . TRP A 1 665 ? 28.455 45.572 -11.433 1.00 88.00 665 TRP A O 1
ATOM 5143 N N . ASP A 1 666 ? 28.747 47.334 -12.766 1.00 85.56 666 ASP A N 1
ATOM 5144 C CA . ASP A 1 666 ? 29.944 47.851 -12.086 1.00 85.56 666 ASP A CA 1
ATOM 5145 C C . ASP A 1 666 ? 29.624 48.870 -10.966 1.00 85.56 666 ASP A C 1
ATOM 5147 O O . ASP A 1 666 ? 30.520 49.310 -10.244 1.00 85.56 666 ASP A O 1
ATOM 5151 N N . SER A 1 667 ? 28.351 49.248 -10.785 1.00 90.62 667 SER A N 1
ATOM 5152 C CA . SER A 1 667 ? 27.902 50.200 -9.764 1.00 90.62 667 SER A CA 1
ATOM 5153 C C . SER A 1 667 ? 27.328 49.476 -8.551 1.00 90.62 667 SER A C 1
ATOM 5155 O O . SER A 1 667 ? 26.460 48.628 -8.690 1.00 90.62 667 SER A O 1
ATOM 5157 N N . GLN A 1 668 ? 27.720 49.890 -7.346 1.00 92.25 668 GLN A N 1
ATOM 5158 C CA . GLN A 1 668 ? 27.157 49.407 -6.072 1.00 92.25 668 GLN A CA 1
ATOM 5159 C C . GLN A 1 668 ? 26.061 50.335 -5.513 1.00 92.25 668 GLN A C 1
ATOM 5161 O O . GLN A 1 668 ? 25.805 50.364 -4.313 1.00 92.25 668 GLN A O 1
ATOM 5166 N N . GLN A 1 669 ? 25.462 51.175 -6.363 1.00 86.62 669 GLN A N 1
ATOM 5167 C CA . GLN A 1 669 ? 24.428 52.147 -5.993 1.00 86.62 669 GLN A CA 1
ATOM 5168 C C . GLN A 1 669 ? 23.328 52.216 -7.072 1.00 86.62 669 GLN A C 1
ATOM 5170 O O . GLN A 1 669 ? 23.676 52.234 -8.262 1.00 86.62 669 GLN A O 1
ATOM 5175 N N . PRO A 1 670 ? 22.035 52.345 -6.694 1.00 90.38 670 PRO A N 1
ATOM 5176 C CA . PRO A 1 670 ? 21.515 52.410 -5.317 1.00 90.38 670 PRO A CA 1
ATOM 5177 C C . PRO A 1 670 ? 21.483 51.067 -4.565 1.00 90.38 670 PRO A C 1
ATOM 5179 O O . PRO A 1 670 ? 21.374 51.086 -3.342 1.00 90.38 670 PRO A O 1
ATOM 5182 N N . HIS A 1 671 ? 21.596 49.928 -5.259 1.00 91.56 671 HIS A N 1
ATOM 5183 C CA . HIS A 1 671 ? 21.549 48.597 -4.641 1.00 91.56 671 HIS A CA 1
ATOM 5184 C C . HIS A 1 671 ? 22.928 47.934 -4.643 1.00 91.56 671 HIS A C 1
ATOM 5186 O O . HIS A 1 671 ? 23.541 47.793 -5.699 1.00 91.56 671 HIS A O 1
ATOM 5192 N N . GLU A 1 672 ? 23.414 47.498 -3.482 1.00 89.69 672 GLU A N 1
ATOM 5193 C CA . GLU A 1 672 ? 24.657 46.719 -3.385 1.00 89.69 672 GLU A CA 1
ATOM 5194 C C . GLU A 1 672 ? 24.442 45.276 -3.870 1.00 89.69 672 GLU A C 1
ATOM 5196 O O . GLU A 1 672 ? 23.395 44.671 -3.620 1.00 89.69 672 GLU A O 1
ATOM 5201 N N . HIS A 1 673 ? 25.424 44.708 -4.576 1.00 85.44 673 HIS A N 1
ATOM 5202 C CA . HIS A 1 673 ? 25.336 43.359 -5.132 1.00 85.44 673 HIS A CA 1
ATOM 5203 C C . HIS A 1 673 ? 26.697 42.715 -5.428 1.00 85.44 673 HIS A C 1
ATOM 5205 O O . HIS A 1 673 ? 27.683 43.387 -5.713 1.00 85.44 673 HIS A O 1
ATOM 5211 N N . ASN A 1 674 ? 26.728 41.380 -5.497 1.00 79.88 674 ASN A N 1
ATOM 5212 C CA . ASN A 1 674 ? 27.963 40.602 -5.683 1.00 79.88 674 ASN A CA 1
ATOM 5213 C C . ASN A 1 674 ? 28.198 40.087 -7.121 1.00 79.88 674 ASN A C 1
ATOM 5215 O O . ASN A 1 674 ? 29.045 39.225 -7.338 1.00 79.88 674 ASN A O 1
ATOM 5219 N N . TYR A 1 675 ? 27.487 40.621 -8.119 1.00 78.75 675 TYR A N 1
ATOM 5220 C CA . TYR A 1 675 ? 27.652 40.299 -9.552 1.00 78.75 675 TYR A CA 1
ATOM 5221 C C . TYR A 1 675 ? 28.860 40.984 -10.229 1.00 78.75 675 TYR A C 1
ATOM 5223 O O . TYR A 1 675 ? 28.738 41.514 -11.329 1.00 78.75 675 TYR A O 1
ATOM 5231 N N . TRP A 1 676 ? 30.026 40.995 -9.577 1.00 72.00 676 TRP A N 1
ATOM 5232 C CA . TRP A 1 676 ? 31.237 41.679 -10.069 1.00 72.00 676 TRP A CA 1
ATOM 5233 C C . TRP A 1 676 ? 31.729 41.152 -11.429 1.00 72.00 676 TRP A C 1
ATOM 5235 O O . TRP A 1 676 ? 32.305 41.891 -12.212 1.00 72.00 676 TRP A O 1
ATOM 5245 N N . TYR A 1 677 ? 31.436 39.894 -11.755 1.00 66.38 677 TYR A N 1
ATOM 5246 C CA . TYR A 1 677 ? 31.780 39.263 -13.034 1.00 66.38 677 TYR A CA 1
ATOM 5247 C C . TYR A 1 677 ? 30.916 39.732 -14.222 1.00 66.38 677 TYR A C 1
ATOM 5249 O O . TYR A 1 677 ? 31.109 39.260 -15.339 1.00 66.38 677 TYR A O 1
ATOM 5257 N N . LEU A 1 678 ? 29.947 40.626 -13.994 1.00 75.06 678 LEU A N 1
ATOM 5258 C CA . LEU A 1 678 ? 29.163 41.295 -15.038 1.00 75.06 678 LEU A CA 1
ATOM 5259 C C . LEU A 1 678 ? 29.612 42.747 -15.268 1.00 75.06 678 LEU A C 1
ATOM 5261 O O . LEU A 1 678 ? 28.934 43.473 -15.989 1.00 75.06 678 LEU A O 1
ATOM 5265 N N . GLU A 1 679 ? 30.723 43.191 -14.669 1.00 77.00 679 GLU A N 1
ATOM 5266 C CA . GLU A 1 679 ? 31.202 44.583 -14.738 1.00 77.00 679 GLU A CA 1
ATOM 5267 C C . GLU A 1 679 ? 31.414 45.103 -16.173 1.00 77.00 679 GLU A C 1
ATOM 5269 O O . GLU A 1 679 ? 31.250 46.294 -16.437 1.00 77.00 679 GLU A O 1
ATOM 5274 N N . ASP A 1 680 ? 31.704 44.208 -17.120 1.00 74.00 680 ASP A N 1
ATOM 5275 C CA . ASP A 1 680 ? 31.890 44.514 -18.541 1.00 74.00 680 ASP A CA 1
ATOM 5276 C C . ASP A 1 680 ? 30.584 44.458 -19.365 1.00 74.00 680 ASP A C 1
ATOM 5278 O O . ASP A 1 680 ? 30.588 44.741 -20.563 1.00 74.00 680 ASP A O 1
ATOM 5282 N N . GLN A 1 681 ? 29.450 44.124 -18.736 1.00 78.88 681 GLN A N 1
ATOM 5283 C CA . GLN A 1 681 ? 28.130 43.997 -19.369 1.00 78.88 681 GLN A CA 1
ATOM 5284 C C . GLN A 1 681 ? 27.280 45.275 -19.263 1.00 78.88 681 GLN A C 1
ATOM 5286 O O . GLN A 1 681 ? 26.062 45.230 -19.462 1.00 78.88 681 GLN A O 1
ATOM 5291 N N . GLU A 1 682 ? 27.904 46.418 -18.959 1.00 89.50 682 GLU A N 1
ATOM 5292 C CA . GLU A 1 682 ? 27.241 47.720 -18.821 1.00 89.50 682 GLU A CA 1
ATOM 5293 C C . GLU A 1 682 ? 26.067 47.655 -17.821 1.00 89.50 682 GLU A C 1
ATOM 5295 O O . GLU A 1 682 ? 26.244 47.275 -16.666 1.00 89.50 682 GLU A O 1
ATOM 5300 N N . ASN A 1 683 ? 24.857 48.032 -18.235 1.00 90.44 683 ASN A N 1
ATOM 5301 C CA . ASN A 1 683 ? 23.616 47.854 -17.481 1.00 90.44 683 ASN A CA 1
ATOM 5302 C C . ASN A 1 683 ? 22.598 47.009 -18.258 1.00 90.44 683 ASN A C 1
ATOM 5304 O O . ASN A 1 683 ? 21.389 47.219 -18.140 1.00 90.44 683 ASN A O 1
ATOM 5308 N N . PHE A 1 684 ? 23.068 46.103 -19.115 1.00 93.38 684 PHE A N 1
ATOM 5309 C CA . PHE A 1 684 ? 22.181 45.275 -19.920 1.00 93.38 684 PHE A CA 1
ATOM 5310 C C . PHE A 1 684 ? 21.486 44.211 -19.070 1.00 93.38 684 PHE A C 1
ATOM 5312 O O . PHE A 1 684 ? 22.068 43.670 -18.133 1.00 93.38 684 PHE A O 1
ATOM 5319 N N . CYS A 1 685 ? 20.250 43.871 -19.419 1.00 91.38 685 CYS A N 1
ATOM 5320 C CA . CYS A 1 685 ? 19.518 42.784 -18.782 1.00 91.38 685 CYS A CA 1
ATOM 5321 C C . CYS A 1 685 ? 20.236 41.452 -19.008 1.00 91.38 685 CYS A C 1
ATOM 5323 O O . CYS A 1 685 ? 20.610 41.123 -20.138 1.00 91.38 685 CYS A O 1
ATOM 5325 N N . ARG A 1 686 ? 20.422 40.684 -17.936 1.00 89.38 686 ARG A N 1
ATOM 5326 C CA . ARG A 1 686 ? 21.116 39.391 -17.942 1.00 89.38 686 ARG A CA 1
ATOM 5327 C C . ARG A 1 686 ? 20.374 38.405 -17.056 1.00 89.38 686 ARG A C 1
ATOM 5329 O O . ARG A 1 686 ? 19.563 38.796 -16.225 1.00 89.38 686 ARG A O 1
ATOM 5336 N N . ASN A 1 687 ? 20.656 37.122 -17.229 1.00 83.00 687 ASN A N 1
ATOM 5337 C CA . ASN A 1 687 ? 20.106 36.087 -16.364 1.00 83.00 687 ASN A CA 1
ATOM 5338 C C . ASN A 1 687 ? 21.220 35.227 -15.742 1.00 83.00 687 ASN A C 1
ATOM 5340 O O . ASN A 1 687 ? 21.366 34.060 -16.103 1.00 83.00 687 ASN A O 1
ATOM 5344 N N . PRO A 1 688 ? 22.055 35.806 -14.860 1.00 70.38 688 PRO A N 1
ATOM 5345 C CA . PRO A 1 688 ? 23.224 35.116 -14.310 1.00 70.38 688 PRO A CA 1
ATOM 5346 C C . PRO A 1 688 ? 22.875 34.017 -13.295 1.00 70.38 688 PRO A C 1
ATOM 5348 O O . PRO A 1 688 ? 23.721 33.187 -12.990 1.00 70.38 688 PRO A O 1
ATOM 5351 N N . ASP A 1 689 ? 21.652 34.014 -12.760 1.00 69.31 689 ASP A N 1
ATOM 5352 C CA . ASP A 1 689 ? 21.202 33.121 -11.685 1.00 69.31 689 ASP A CA 1
ATOM 5353 C C . ASP A 1 689 ? 20.184 32.063 -12.152 1.00 69.31 689 ASP A C 1
ATOM 5355 O O . ASP A 1 689 ? 19.605 31.360 -11.328 1.00 69.31 689 ASP A O 1
ATOM 5359 N N . GLY A 1 690 ? 19.946 31.947 -13.466 1.00 63.62 690 GLY A N 1
ATOM 5360 C CA . GLY A 1 690 ? 19.029 30.949 -14.027 1.00 63.62 690 GLY A CA 1
ATOM 5361 C C . GLY A 1 690 ? 17.546 31.199 -13.723 1.00 63.62 690 GLY A C 1
ATOM 5362 O O . GLY A 1 690 ? 16.740 30.268 -13.803 1.00 63.62 690 GLY A O 1
ATOM 5363 N N . SER A 1 691 ? 17.179 32.442 -13.386 1.00 72.12 691 SER A N 1
ATOM 5364 C CA . SER A 1 691 ? 15.792 32.870 -13.163 1.00 72.12 691 SER A CA 1
ATOM 5365 C C . SER A 1 691 ? 14.899 32.623 -14.391 1.00 72.12 691 SER A C 1
ATOM 5367 O O . SER A 1 691 ? 15.362 32.291 -15.479 1.00 72.12 691 SER A O 1
ATOM 5369 N N . SER A 1 692 ? 13.587 32.814 -14.259 1.00 73.75 692 SER A N 1
ATOM 5370 C CA . SER A 1 692 ? 12.630 32.518 -15.338 1.00 73.75 692 SER A CA 1
ATOM 5371 C C . SER A 1 692 ? 12.758 33.407 -16.588 1.00 73.75 692 SER A C 1
ATOM 5373 O O . SER A 1 692 ? 12.181 33.071 -17.614 1.00 73.75 692 SER A O 1
ATOM 5375 N N . SER A 1 693 ? 13.461 34.542 -16.511 1.00 79.81 693 SER A N 1
ATOM 5376 C CA . SER A 1 693 ? 13.711 35.476 -17.622 1.00 79.81 693 SER A CA 1
ATOM 5377 C C . SER A 1 693 ? 14.871 36.424 -17.259 1.00 79.81 693 SER A C 1
ATOM 5379 O O . SER A 1 693 ? 15.139 36.590 -16.060 1.00 79.81 693 SER A O 1
ATOM 5381 N N . PRO A 1 694 ? 15.556 37.082 -18.219 1.00 88.75 694 PRO A N 1
ATOM 5382 C CA . PRO A 1 694 ? 16.576 38.076 -17.899 1.00 88.75 694 PRO A CA 1
ATOM 5383 C C . PRO A 1 694 ? 16.040 39.262 -17.101 1.00 88.75 694 PRO A C 1
ATOM 5385 O O . PRO A 1 694 ? 14.903 39.710 -17.258 1.00 88.75 694 PRO A O 1
ATOM 5388 N N . TRP A 1 695 ? 16.895 39.786 -16.234 1.00 92.12 695 TRP A N 1
ATOM 5389 C CA . TRP A 1 695 ? 16.572 40.819 -15.264 1.00 92.12 695 TRP A CA 1
ATOM 5390 C C . TRP A 1 695 ? 17.750 41.779 -15.076 1.00 92.12 695 TRP A C 1
ATOM 5392 O O . TRP A 1 695 ? 18.854 41.564 -15.581 1.00 92.12 695 TRP A O 1
ATOM 5402 N N . CYS A 1 696 ? 17.507 42.871 -14.361 1.00 93.62 696 CYS A N 1
ATOM 5403 C CA . CYS A 1 696 ? 18.555 43.768 -13.886 1.00 93.62 696 CYS A CA 1
ATOM 5404 C C . CYS A 1 696 ? 18.159 44.378 -12.533 1.00 93.62 696 CYS A C 1
ATOM 5406 O O . CYS A 1 696 ? 16.999 44.299 -12.115 1.00 93.62 696 CYS A O 1
ATOM 5408 N N . LEU A 1 697 ? 19.124 44.970 -11.829 1.00 93.00 697 LEU A N 1
ATOM 5409 C CA . LEU A 1 697 ? 18.831 45.855 -10.699 1.00 93.00 697 LEU A CA 1
ATOM 5410 C C . LEU A 1 697 ? 18.356 47.202 -11.242 1.00 93.00 697 LEU A C 1
ATOM 5412 O O . LEU A 1 697 ? 18.876 47.657 -12.257 1.00 93.00 697 LEU A O 1
ATOM 5416 N N . SER A 1 698 ? 17.379 47.844 -10.611 1.00 91.81 698 SER A N 1
ATOM 5417 C CA . SER A 1 698 ? 16.880 49.148 -11.064 1.00 91.81 698 SER A CA 1
ATOM 5418 C C . SER A 1 698 ? 17.694 50.305 -10.475 1.00 91.81 698 SER A C 1
ATOM 5420 O O . SER A 1 698 ? 18.174 50.244 -9.349 1.00 91.81 698 SER A O 1
ATOM 5422 N N . THR A 1 699 ? 17.821 51.412 -11.211 1.00 91.00 699 THR A N 1
ATOM 5423 C CA . THR A 1 699 ? 18.347 52.676 -10.662 1.00 91.00 699 THR A CA 1
ATOM 5424 C C . THR A 1 699 ? 17.378 53.366 -9.696 1.00 91.00 699 THR A C 1
ATOM 5426 O O . THR A 1 699 ? 17.743 54.377 -9.099 1.00 91.00 699 THR A O 1
ATOM 5429 N N . ASP A 1 700 ? 16.142 52.876 -9.570 1.00 89.06 700 ASP A N 1
ATOM 5430 C CA . ASP A 1 700 ? 15.190 53.341 -8.560 1.00 89.06 700 ASP A CA 1
ATOM 5431 C C . ASP A 1 700 ? 15.524 52.698 -7.197 1.00 89.06 700 ASP A C 1
ATOM 5433 O O . ASP A 1 700 ? 15.469 51.472 -7.082 1.00 89.06 700 ASP A O 1
ATOM 5437 N N . PRO A 1 701 ? 15.829 53.479 -6.141 1.00 88.12 701 PRO A N 1
ATOM 5438 C CA . PRO A 1 701 ? 16.159 52.942 -4.818 1.00 88.12 701 PRO A CA 1
ATOM 5439 C C . PRO A 1 701 ? 15.038 52.121 -4.161 1.00 88.12 701 PRO A C 1
ATOM 5441 O O . PRO A 1 701 ? 15.287 51.427 -3.180 1.00 88.12 701 PRO A O 1
ATOM 5444 N N . THR A 1 702 ? 13.801 52.217 -4.656 1.00 86.56 702 THR A N 1
ATOM 5445 C CA . THR A 1 702 ? 12.637 51.492 -4.122 1.00 86.56 702 THR A CA 1
ATOM 5446 C C . THR A 1 702 ? 12.364 50.164 -4.831 1.00 86.56 702 THR A C 1
ATOM 5448 O O . THR A 1 702 ? 11.623 49.335 -4.304 1.00 86.56 702 THR A O 1
ATOM 5451 N N . ILE A 1 703 ? 12.979 49.931 -5.995 1.00 82.19 703 ILE A N 1
ATOM 5452 C CA . ILE A 1 703 ? 12.802 48.726 -6.813 1.00 82.19 703 ILE A CA 1
ATOM 5453 C C . ILE A 1 703 ? 14.157 48.024 -6.897 1.00 82.19 703 ILE A C 1
ATOM 5455 O O . ILE A 1 703 ? 15.079 48.557 -7.493 1.00 82.19 703 ILE A O 1
ATOM 5459 N N . GLY A 1 704 ? 14.297 46.842 -6.293 1.00 86.56 704 GLY A N 1
ATOM 5460 C CA . GLY A 1 704 ? 15.550 46.076 -6.305 1.00 86.56 704 GLY A CA 1
ATOM 5461 C C . GLY A 1 704 ? 15.810 45.376 -7.646 1.00 86.56 704 GLY A C 1
ATOM 5462 O O . GLY A 1 704 ? 16.141 46.008 -8.648 1.00 86.56 704 GLY A O 1
ATOM 5463 N N . LYS A 1 705 ? 15.664 44.047 -7.666 1.00 90.44 705 LYS A N 1
ATOM 5464 C CA . LYS A 1 705 ? 15.728 43.206 -8.876 1.00 90.44 705 LYS A CA 1
ATOM 5465 C C . LYS A 1 705 ? 14.372 43.186 -9.580 1.00 90.44 705 LYS A C 1
ATOM 5467 O O . LYS A 1 705 ? 13.358 42.903 -8.946 1.00 90.44 705 LYS A O 1
ATOM 5472 N N . GLU A 1 706 ? 14.360 43.400 -10.893 1.00 90.25 706 GLU A N 1
ATOM 5473 C CA . GLU A 1 706 ? 13.146 43.301 -11.708 1.00 90.25 706 GLU A CA 1
ATOM 5474 C C . GLU A 1 706 ? 13.441 42.709 -13.097 1.00 90.25 706 GLU A C 1
ATOM 5476 O O . GLU A 1 706 ? 14.491 42.962 -13.692 1.00 90.25 706 GLU A O 1
ATOM 5481 N N . TYR A 1 707 ? 12.506 41.907 -13.617 1.00 91.50 707 TYR A N 1
ATOM 5482 C CA . TYR A 1 707 ? 12.610 41.288 -14.940 1.00 91.50 707 TYR A CA 1
ATOM 5483 C C . TYR A 1 707 ? 12.527 42.313 -16.069 1.00 91.50 707 TYR A C 1
ATOM 5485 O O . TYR A 1 707 ? 11.817 43.316 -15.966 1.00 91.50 707 TYR A O 1
ATOM 5493 N N . CYS A 1 708 ? 13.213 42.026 -17.170 1.00 90.31 708 CYS A N 1
ATOM 5494 C CA . CYS A 1 708 ? 13.154 42.811 -18.393 1.00 90.31 708 CYS A CA 1
ATOM 5495 C C . CYS A 1 708 ? 12.144 42.225 -19.380 1.00 90.31 708 CYS A C 1
ATOM 5497 O O . CYS A 1 708 ? 11.901 41.019 -19.398 1.00 90.31 708 CYS A O 1
ATOM 5499 N N . ASP A 1 709 ? 11.550 43.093 -20.194 1.00 84.81 709 ASP A N 1
ATOM 5500 C CA . ASP A 1 709 ? 10.614 42.697 -21.245 1.00 84.81 709 ASP A CA 1
ATOM 5501 C C . ASP A 1 709 ? 11.379 42.540 -22.563 1.00 84.81 709 ASP A C 1
ATOM 5503 O O . ASP A 1 709 ? 11.652 43.519 -23.257 1.00 84.81 709 ASP A O 1
ATOM 5507 N N . ILE A 1 710 ? 11.821 41.313 -22.844 1.00 83.06 710 ILE A N 1
ATOM 5508 C CA . ILE A 1 710 ? 12.627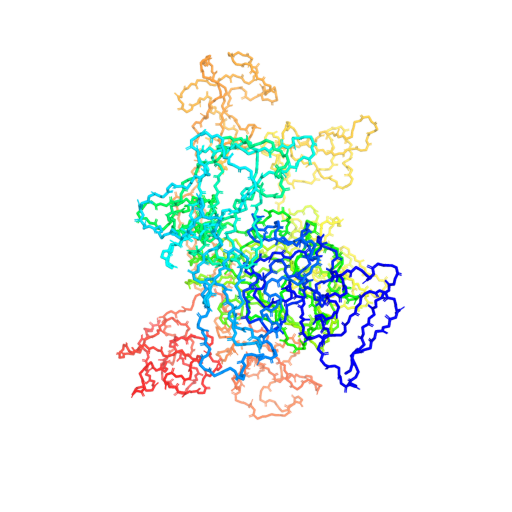 40.982 -24.024 1.00 83.06 710 ILE A CA 1
ATOM 5509 C C . ILE A 1 710 ? 11.767 40.127 -24.961 1.00 83.06 710 ILE A C 1
ATOM 5511 O O . ILE A 1 710 ? 11.241 39.102 -24.521 1.00 83.06 710 ILE A O 1
ATOM 5515 N N . PRO A 1 711 ? 11.625 40.506 -26.243 1.00 74.81 711 PRO A N 1
ATOM 5516 C CA . PRO A 1 711 ? 10.837 39.733 -27.194 1.00 74.81 711 PRO A CA 1
ATOM 5517 C C . PRO A 1 711 ? 11.487 38.370 -27.458 1.00 74.81 711 PRO A C 1
ATOM 5519 O O . PRO A 1 711 ? 12.709 38.254 -27.524 1.00 74.81 711 PRO A O 1
ATOM 5522 N N . VAL A 1 712 ? 10.681 37.328 -27.645 1.00 61.59 712 VAL A N 1
ATOM 5523 C CA . VAL A 1 712 ? 11.163 36.038 -28.167 1.00 61.59 712 VAL A CA 1
ATOM 5524 C C . VAL A 1 712 ? 11.486 36.215 -29.651 1.00 61.59 712 VAL A C 1
ATOM 5526 O O . VAL A 1 712 ? 10.812 36.984 -30.337 1.00 61.59 712 VAL A O 1
ATOM 5529 N N . CYS A 1 713 ? 12.550 35.580 -30.147 1.00 62.75 713 CYS A N 1
ATOM 5530 C CA . CYS A 1 713 ? 12.934 35.742 -31.548 1.00 62.75 713 CYS A CA 1
ATOM 5531 C C . CYS A 1 713 ? 11.814 35.268 -32.491 1.00 62.75 713 CYS A C 1
ATOM 5533 O O . CYS A 1 713 ? 11.296 34.168 -32.320 1.00 62.75 713 CYS A O 1
ATOM 5535 N N . ASP A 1 714 ? 11.489 36.073 -33.511 1.00 48.16 714 ASP A N 1
ATOM 5536 C CA . ASP A 1 714 ? 10.567 35.703 -34.594 1.00 48.16 714 ASP A CA 1
ATOM 5537 C C . ASP A 1 714 ? 11.209 34.584 -35.434 1.00 48.16 714 ASP A C 1
ATOM 5539 O O . ASP A 1 714 ? 11.973 34.833 -36.371 1.00 48.16 714 ASP A O 1
ATOM 5543 N N . TYR A 1 715 ? 10.957 33.329 -35.071 1.00 45.75 715 TYR A N 1
ATOM 5544 C CA . TYR A 1 715 ? 11.325 32.187 -35.900 1.00 45.75 715 TYR A CA 1
ATOM 5545 C C . TYR A 1 715 ? 10.142 31.866 -36.819 1.00 45.75 715 TYR A C 1
ATOM 5547 O O . TYR A 1 715 ? 9.074 31.475 -36.362 1.00 45.75 715 TYR A O 1
ATOM 5555 N N . GLN A 1 716 ? 10.302 32.075 -38.129 1.00 51.94 716 GLN A N 1
ATOM 5556 C CA . GLN A 1 716 ? 9.385 31.520 -39.127 1.00 51.94 716 GLN A CA 1
ATOM 5557 C C . GLN A 1 716 ? 9.965 30.198 -39.623 1.00 51.94 716 GLN A C 1
ATOM 5559 O O . GLN A 1 716 ? 10.859 30.190 -40.479 1.00 51.94 716 GLN A O 1
ATOM 5564 N N . GLY A 1 717 ? 9.459 29.093 -39.075 1.00 52.41 717 GLY A N 1
ATOM 5565 C CA . GLY A 1 717 ? 9.979 27.747 -39.315 1.00 52.41 717 GLY A CA 1
ATOM 5566 C C . GLY A 1 717 ? 10.051 27.316 -40.792 1.00 52.41 717 GLY A C 1
ATOM 5567 O O . GLY A 1 717 ? 10.880 26.486 -41.138 1.00 52.41 717 GLY A O 1
ATOM 5568 N N . CYS A 1 718 ? 9.291 27.927 -41.705 1.00 58.03 718 CYS A N 1
ATOM 5569 C CA . CYS A 1 718 ? 9.300 27.588 -43.136 1.00 58.03 718 CYS A CA 1
ATOM 5570 C C . CYS A 1 718 ? 10.146 28.492 -44.039 1.00 58.03 718 CYS A C 1
ATOM 5572 O O . CYS A 1 718 ? 10.105 28.334 -45.260 1.00 58.03 718 CYS A O 1
ATOM 5574 N N . SER A 1 719 ? 10.919 29.429 -43.486 1.00 49.22 719 SER A N 1
ATOM 5575 C CA . SER A 1 719 ? 11.682 30.410 -44.281 1.00 49.22 719 SER A CA 1
ATOM 5576 C C . SER A 1 719 ? 12.694 29.796 -45.269 1.00 49.22 719 SER A C 1
ATOM 5578 O O . SER A 1 719 ? 13.004 30.420 -46.283 1.00 49.22 719 SER A O 1
ATOM 5580 N N . THR A 1 720 ? 13.157 28.563 -45.035 1.00 53.59 720 THR A N 1
ATOM 5581 C CA . THR A 1 720 ? 14.071 27.816 -45.924 1.00 53.59 720 THR A CA 1
ATOM 5582 C C . THR A 1 720 ? 13.471 26.530 -46.510 1.00 53.59 720 THR A C 1
ATOM 5584 O O . THR A 1 720 ? 14.186 25.792 -47.180 1.00 53.59 720 THR A O 1
ATOM 5587 N N . ASN A 1 721 ? 12.172 26.276 -46.294 1.00 58.09 721 ASN A N 1
ATOM 5588 C CA . ASN A 1 721 ? 11.502 24.982 -46.502 1.00 58.09 721 ASN A CA 1
ATOM 5589 C C . ASN A 1 721 ? 12.338 23.783 -45.979 1.00 58.09 721 ASN A C 1
ATOM 5591 O O . ASN A 1 721 ? 12.978 23.082 -46.761 1.00 58.09 721 ASN A O 1
ATOM 5595 N N . PRO A 1 722 ? 12.351 23.544 -44.657 1.00 64.56 722 PRO A N 1
ATOM 5596 C CA . PRO A 1 722 ? 13.141 22.488 -44.011 1.00 64.56 722 PRO A CA 1
ATOM 5597 C C . PRO A 1 722 ? 12.710 21.045 -44.331 1.00 64.56 722 PRO A C 1
ATOM 5599 O O . PRO A 1 722 ? 13.416 20.116 -43.920 1.00 64.56 722 PRO A O 1
ATOM 5602 N N . CYS A 1 723 ? 11.602 20.848 -45.050 1.00 71.81 723 CYS A N 1
ATOM 5603 C CA . CYS A 1 723 ? 11.086 19.538 -45.438 1.00 71.81 723 CYS A CA 1
ATOM 5604 C C . CYS A 1 723 ? 11.916 18.917 -46.571 1.00 71.81 723 CYS A C 1
ATOM 5606 O O . CYS A 1 723 ? 12.171 19.536 -47.604 1.00 71.81 723 CYS A O 1
ATOM 5608 N N . LEU A 1 724 ? 12.328 17.670 -46.380 1.00 61.62 724 LEU A N 1
ATOM 5609 C CA . LEU A 1 724 ? 13.122 16.874 -47.306 1.00 61.62 724 LEU A CA 1
ATOM 5610 C C . LEU A 1 724 ? 12.228 16.151 -48.329 1.00 61.62 724 LEU A C 1
ATOM 5612 O O . LEU A 1 724 ? 11.002 16.153 -48.237 1.00 61.62 724 LEU A O 1
ATOM 5616 N N . HIS A 1 725 ? 12.852 15.591 -49.368 1.00 71.88 725 HIS A N 1
ATOM 5617 C CA . HIS A 1 725 ? 12.212 14.747 -50.393 1.00 71.88 725 HIS A CA 1
ATOM 5618 C C . HIS A 1 725 ? 10.949 15.324 -51.063 1.00 71.88 725 HIS A C 1
ATOM 5620 O O . HIS A 1 725 ? 10.092 14.584 -51.535 1.00 71.88 725 HIS A O 1
ATOM 5626 N N . GLY A 1 726 ? 10.856 16.654 -51.165 1.00 72.00 726 GLY A N 1
ATOM 5627 C CA . GLY A 1 726 ? 9.731 17.339 -51.809 1.00 72.00 726 GLY A CA 1
ATOM 5628 C C . GLY A 1 726 ? 8.542 17.626 -50.886 1.00 72.00 726 GLY A C 1
ATOM 5629 O O . GLY A 1 726 ? 7.468 17.955 -51.386 1.00 72.00 726 GLY A O 1
ATOM 5630 N N . GLY A 1 727 ? 8.718 17.520 -49.565 1.00 77.69 727 GLY A N 1
ATOM 5631 C CA . GLY A 1 727 ? 7.711 17.913 -48.582 1.00 77.69 727 GLY A CA 1
ATOM 5632 C C . GLY A 1 727 ? 7.376 19.409 -48.600 1.00 77.69 727 GLY A C 1
ATOM 5633 O O . GLY A 1 727 ? 8.193 20.263 -48.960 1.00 77.69 727 GLY A O 1
ATOM 5634 N N . THR A 1 728 ? 6.140 19.729 -48.214 1.00 79.69 728 THR A N 1
ATOM 5635 C CA . THR A 1 728 ? 5.622 21.103 -48.155 1.00 79.69 728 THR A CA 1
ATOM 5636 C C . THR A 1 728 ? 5.568 21.583 -46.709 1.00 79.69 728 THR A C 1
ATOM 5638 O O . THR A 1 728 ? 4.844 21.013 -45.897 1.00 79.69 728 THR A O 1
ATOM 5641 N N . CYS A 1 729 ? 6.310 22.642 -46.387 1.00 74.94 729 CYS A N 1
ATOM 5642 C CA . CYS A 1 729 ? 6.360 23.206 -45.038 1.00 74.94 729 CYS A CA 1
ATOM 5643 C C . CYS A 1 729 ? 5.170 24.122 -44.724 1.00 74.94 729 CYS A C 1
ATOM 5645 O O . CYS A 1 729 ? 4.807 24.973 -45.541 1.00 74.94 729 CYS A O 1
ATOM 5647 N N . GLN A 1 730 ? 4.621 24.006 -43.512 1.00 73.38 730 GLN A N 1
ATOM 5648 C CA . GLN A 1 730 ? 3.614 24.904 -42.942 1.00 73.38 730 GLN A CA 1
ATOM 5649 C C . GLN A 1 730 ? 4.037 25.427 -41.559 1.00 73.38 730 GLN A C 1
ATOM 5651 O O . GLN A 1 730 ? 4.437 24.659 -40.689 1.00 73.38 730 GLN A O 1
ATOM 5656 N N . ASN A 1 731 ? 3.931 26.742 -41.346 1.00 57.16 731 ASN A N 1
ATOM 5657 C CA . ASN A 1 731 ? 4.275 27.380 -40.070 1.00 57.16 731 ASN A CA 1
ATOM 5658 C C . ASN A 1 731 ? 3.191 27.134 -39.007 1.00 57.16 731 ASN A C 1
ATOM 5660 O O . ASN A 1 731 ? 2.000 27.161 -39.316 1.00 57.16 731 ASN A O 1
ATOM 5664 N N . THR A 1 732 ? 3.602 27.008 -37.747 1.00 52.50 732 THR A N 1
ATOM 5665 C CA . THR A 1 732 ? 2.719 26.938 -36.573 1.00 52.50 732 THR A CA 1
ATOM 5666 C C . THR A 1 732 ? 2.807 28.215 -35.724 1.00 52.50 732 THR A C 1
ATOM 5668 O O . THR A 1 732 ? 3.696 29.048 -35.904 1.00 52.50 732 THR A O 1
ATOM 5671 N N . LEU A 1 733 ? 1.861 28.395 -34.794 1.00 40.94 733 LEU A N 1
ATOM 5672 C CA . LEU A 1 733 ? 1.681 29.634 -34.018 1.00 40.94 733 LEU A CA 1
ATOM 5673 C C . LEU A 1 733 ? 2.790 29.916 -32.983 1.00 40.94 733 LEU A C 1
ATOM 5675 O O . LEU A 1 733 ? 2.876 31.042 -32.502 1.00 40.94 733 LEU A O 1
ATOM 5679 N N . ASN A 1 734 ? 3.651 28.938 -32.680 1.00 45.25 734 ASN A N 1
ATOM 5680 C CA . ASN A 1 734 ? 4.731 29.059 -31.688 1.00 45.25 734 ASN A CA 1
ATOM 5681 C C . ASN A 1 734 ? 6.114 29.286 -32.324 1.00 45.25 734 ASN A C 1
ATOM 5683 O O . ASN A 1 734 ? 7.136 29.126 -31.665 1.00 45.25 734 ASN A O 1
ATOM 5687 N N . GLY A 1 735 ? 6.147 29.628 -33.614 1.00 47.22 735 GLY A N 1
ATOM 5688 C CA . GLY A 1 735 ? 7.385 29.800 -34.374 1.00 47.22 735 GLY A CA 1
ATOM 5689 C C . GLY A 1 735 ? 7.987 28.496 -34.902 1.00 47.22 735 GLY A C 1
ATOM 5690 O O . GLY A 1 735 ? 9.024 28.534 -35.549 1.00 47.22 735 GLY A O 1
ATOM 5691 N N . ASP A 1 736 ? 7.336 27.355 -34.689 1.00 53.28 736 ASP A N 1
ATOM 5692 C CA . ASP A 1 736 ? 7.769 26.052 -35.204 1.00 53.28 736 ASP A CA 1
ATOM 5693 C C . ASP A 1 736 ? 7.152 25.744 -36.585 1.00 53.28 736 ASP A C 1
ATOM 5695 O O . ASP A 1 736 ? 6.247 26.457 -37.037 1.00 53.28 736 ASP A O 1
ATOM 5699 N N . TYR A 1 737 ? 7.595 24.691 -37.272 1.00 65.25 737 TYR A N 1
ATOM 5700 C CA . TYR A 1 737 ? 7.043 24.256 -38.559 1.00 65.25 737 TYR A CA 1
ATOM 5701 C C . TYR A 1 737 ? 6.578 22.800 -38.554 1.00 65.25 737 TYR A C 1
ATOM 5703 O O . TYR A 1 737 ? 7.001 21.987 -37.749 1.00 65.25 737 TYR A O 1
ATOM 5711 N N . THR A 1 738 ? 5.711 22.468 -39.505 1.00 65.19 738 THR A N 1
ATOM 5712 C CA . THR A 1 738 ? 5.283 21.095 -39.792 1.00 65.19 738 THR A CA 1
ATOM 5713 C C . THR A 1 738 ? 5.494 20.797 -41.269 1.00 65.19 738 THR A C 1
ATOM 5715 O O . THR A 1 738 ? 5.321 21.679 -42.116 1.00 65.19 738 THR A O 1
ATOM 5718 N N . CYS A 1 739 ? 5.879 19.565 -41.594 1.00 73.75 739 CYS A N 1
ATOM 5719 C CA . CYS A 1 739 ? 6.085 19.127 -42.969 1.00 73.75 739 CYS A CA 1
ATOM 5720 C C . CYS A 1 739 ? 4.959 18.209 -43.439 1.00 73.75 739 CYS A C 1
ATOM 5722 O O . CYS A 1 739 ? 4.675 17.184 -42.831 1.00 73.75 739 CYS A O 1
ATOM 5724 N N . GLN A 1 740 ? 4.334 18.555 -44.564 1.00 79.44 740 GLN A N 1
ATOM 5725 C CA . GLN A 1 740 ? 3.461 17.640 -45.295 1.00 79.44 740 GLN A CA 1
ATOM 5726 C C . GLN A 1 740 ? 4.286 16.833 -46.293 1.00 79.44 740 GLN A C 1
ATOM 5728 O O . GLN A 1 740 ? 4.791 17.384 -47.277 1.00 79.44 740 GLN A O 1
ATOM 5733 N N . CYS A 1 741 ? 4.413 15.533 -46.039 1.00 74.94 741 CYS A N 1
ATOM 5734 C CA . CYS A 1 741 ? 5.266 14.645 -46.817 1.00 74.94 741 CYS A CA 1
ATOM 5735 C C . CYS A 1 741 ? 4.557 14.028 -48.030 1.00 74.94 741 CYS A C 1
ATOM 5737 O O . CYS A 1 741 ? 3.359 13.743 -47.965 1.00 74.94 741 CYS A O 1
ATOM 5739 N N . PRO A 1 742 ? 5.270 13.804 -49.151 1.00 72.25 742 PRO A N 1
ATOM 5740 C CA . PRO A 1 742 ? 4.769 12.986 -50.252 1.00 72.25 742 PRO A CA 1
ATOM 5741 C C . PRO A 1 742 ? 4.554 11.535 -49.802 1.00 72.25 742 PRO A C 1
ATOM 5743 O O . PRO A 1 742 ? 5.269 11.060 -48.930 1.00 72.25 742 PRO A O 1
ATOM 5746 N N . ASN A 1 743 ? 3.637 10.806 -50.450 1.00 58.31 743 ASN A N 1
ATOM 5747 C CA . ASN A 1 743 ? 3.171 9.462 -50.049 1.00 58.31 743 ASN A CA 1
ATOM 5748 C C . ASN A 1 743 ? 4.255 8.370 -49.864 1.00 58.31 743 ASN A C 1
ATOM 5750 O O . ASN A 1 743 ? 3.932 7.283 -49.396 1.00 58.31 743 ASN A O 1
ATOM 5754 N N . GLU A 1 744 ? 5.504 8.626 -50.253 1.00 54.22 744 GLU A N 1
ATOM 5755 C CA . GLU A 1 744 ? 6.639 7.700 -50.136 1.00 54.22 744 GLU A CA 1
ATOM 5756 C C . GLU A 1 744 ? 7.586 8.048 -48.969 1.00 54.22 744 GLU A C 1
ATOM 5758 O O . GLU A 1 744 ? 8.584 7.355 -48.769 1.00 54.22 744 GLU A O 1
ATOM 5763 N N . TYR A 1 745 ? 7.302 9.114 -48.208 1.00 64.50 745 TYR A N 1
ATOM 5764 C CA . TYR A 1 745 ? 8.158 9.621 -47.133 1.00 64.50 745 TYR A CA 1
ATOM 5765 C C . TYR A 1 745 ? 7.352 10.027 -45.884 1.00 64.50 745 TYR A C 1
ATOM 5767 O O . TYR A 1 745 ? 6.233 10.521 -45.994 1.00 64.50 745 TYR A O 1
ATOM 5775 N N . GLU A 1 746 ? 7.925 9.827 -44.698 1.00 63.00 746 GLU A N 1
ATOM 5776 C CA . GLU A 1 746 ? 7.378 10.190 -43.385 1.00 63.00 746 GLU A CA 1
ATOM 5777 C C . GLU A 1 746 ? 8.467 10.793 -42.475 1.00 63.00 746 GLU A C 1
ATOM 5779 O O . GLU A 1 746 ? 9.615 10.969 -42.895 1.00 63.00 746 GLU A O 1
ATOM 5784 N N . GLY A 1 747 ? 8.103 11.150 -41.244 1.00 48.53 747 GLY A N 1
ATOM 5785 C CA . GLY A 1 747 ? 8.956 11.896 -40.313 1.00 48.53 747 GLY A CA 1
ATOM 5786 C C . GLY A 1 747 ? 8.676 13.400 -40.332 1.00 48.53 747 GLY A C 1
ATOM 5787 O O . GLY A 1 747 ? 8.089 13.925 -41.282 1.00 48.53 747 GLY A O 1
ATOM 5788 N N . ASP A 1 748 ? 9.096 14.098 -39.276 1.00 55.78 748 ASP A N 1
ATOM 5789 C CA . ASP A 1 748 ? 8.788 15.519 -39.044 1.00 55.78 748 ASP A CA 1
ATOM 5790 C C . ASP A 1 748 ? 9.354 16.443 -40.130 1.00 55.78 748 ASP A C 1
ATOM 5792 O O . ASP A 1 748 ? 8.897 17.576 -40.307 1.00 55.78 748 ASP A O 1
ATOM 5796 N N . ARG A 1 749 ? 10.327 15.949 -40.905 1.00 66.88 749 ARG A N 1
ATOM 5797 C CA . ARG A 1 749 ? 10.915 16.615 -42.065 1.00 66.88 749 ARG A CA 1
ATOM 5798 C C . ARG A 1 749 ? 10.833 15.777 -43.338 1.00 66.88 749 ARG A C 1
ATOM 5800 O O . ARG A 1 749 ? 11.509 16.129 -44.300 1.00 66.88 749 ARG A O 1
ATOM 5807 N N . CYS A 1 750 ? 10.021 14.724 -43.408 1.00 69.75 750 CYS A N 1
ATOM 5808 C CA . CYS A 1 750 ? 9.946 13.813 -44.563 1.00 69.75 750 CYS A CA 1
ATOM 5809 C C . CYS A 1 750 ? 11.274 13.106 -44.890 1.00 69.75 750 CYS A C 1
ATOM 5811 O O . CYS A 1 750 ? 11.592 12.823 -46.049 1.00 69.75 750 CYS A O 1
ATOM 5813 N N . GLU A 1 751 ? 12.100 12.890 -43.875 1.00 70.56 751 GLU A N 1
ATOM 5814 C CA . GLU A 1 751 ? 13.430 12.301 -43.962 1.00 70.56 751 GLU A CA 1
ATOM 5815 C C . GLU A 1 751 ? 13.400 10.774 -44.059 1.00 70.56 751 GLU A C 1
ATOM 5817 O O . GLU A 1 751 ? 14.316 10.178 -44.632 1.00 70.56 751 GLU A O 1
ATOM 5822 N N . VAL A 1 752 ? 12.340 10.145 -43.549 1.00 50.91 752 VAL A N 1
ATOM 5823 C CA . VAL A 1 752 ? 12.176 8.694 -43.538 1.00 50.91 752 VAL A CA 1
ATOM 5824 C C . VAL A 1 752 ? 11.498 8.282 -44.833 1.00 50.91 752 VAL A C 1
ATOM 5826 O O . VAL A 1 752 ? 10.439 8.790 -45.174 1.00 50.91 752 VAL A O 1
ATOM 5829 N N . LYS A 1 753 ? 12.089 7.354 -45.584 1.00 50.75 753 LYS A N 1
ATOM 5830 C CA . LYS A 1 753 ? 11.409 6.742 -46.729 1.00 50.75 753 LYS A CA 1
ATOM 5831 C C . LYS A 1 753 ? 10.465 5.666 -46.200 1.00 50.75 753 LYS A C 1
ATOM 5833 O O . LYS A 1 753 ? 10.942 4.715 -45.585 1.00 50.75 753 LYS A O 1
ATOM 5838 N N . VAL A 1 754 ? 9.163 5.805 -46.440 1.00 50.91 754 VAL A N 1
ATOM 5839 C CA . VAL A 1 754 ? 8.173 4.817 -45.991 1.00 50.91 754 VAL A CA 1
ATOM 5840 C C . VAL A 1 754 ? 8.456 3.503 -46.725 1.00 50.91 754 VAL A C 1
ATOM 5842 O O . VAL A 1 754 ? 8.469 3.499 -47.964 1.00 50.91 754 VAL A O 1
ATOM 5845 N N . PRO A 1 755 ? 8.709 2.389 -46.011 1.00 48.25 755 PRO A N 1
ATOM 5846 C CA . PRO A 1 755 ? 8.822 1.080 -46.639 1.00 48.25 755 PRO A CA 1
ATOM 5847 C C . PRO A 1 755 ? 7.537 0.796 -47.415 1.00 48.25 755 PRO A C 1
ATOM 5849 O O . PRO A 1 755 ? 6.440 1.067 -46.922 1.00 48.25 755 PRO A O 1
ATOM 5852 N N . SER A 1 756 ? 7.651 0.292 -48.646 1.00 52.34 756 SER A N 1
ATOM 5853 C CA . SER A 1 756 ? 6.459 0.002 -49.451 1.00 52.34 756 SER A CA 1
ATOM 5854 C C . SER A 1 756 ? 5.530 -0.935 -48.672 1.00 52.34 756 SER A C 1
ATOM 5856 O O . SER A 1 756 ? 6.027 -1.802 -47.954 1.00 52.34 756 SER A O 1
ATOM 5858 N N . VAL A 1 757 ? 4.210 -0.762 -48.811 1.00 52.66 757 VAL A N 1
ATOM 5859 C CA . VAL A 1 757 ? 3.163 -1.490 -48.054 1.00 52.66 757 VAL A CA 1
ATOM 5860 C C . VAL A 1 757 ? 3.361 -3.012 -48.073 1.00 52.66 757 VAL A C 1
ATOM 5862 O O . VAL A 1 757 ? 2.910 -3.698 -47.162 1.00 52.66 757 VAL A O 1
ATOM 5865 N N . ASP A 1 758 ? 4.088 -3.525 -49.062 1.00 57.12 758 ASP A N 1
ATOM 5866 C CA . ASP A 1 758 ? 4.383 -4.940 -49.199 1.00 57.12 758 ASP A CA 1
ATOM 5867 C C . ASP A 1 758 ? 5.472 -5.439 -48.226 1.00 57.12 758 ASP A C 1
ATOM 5869 O O . ASP A 1 758 ? 5.464 -6.613 -47.898 1.00 57.12 758 ASP A O 1
ATOM 5873 N N . GLU A 1 759 ? 6.380 -4.616 -47.684 1.00 74.44 759 GLU A N 1
ATOM 5874 C CA . GLU A 1 759 ? 7.514 -5.090 -46.854 1.00 74.44 759 GLU A CA 1
ATOM 5875 C C . GLU A 1 759 ? 7.261 -5.147 -45.336 1.00 74.44 759 GLU A C 1
ATOM 5877 O O . GLU A 1 759 ? 8.167 -5.473 -44.570 1.00 74.44 759 GLU A O 1
ATOM 5882 N N . CYS A 1 760 ? 6.031 -4.914 -44.884 1.00 77.88 760 CYS A N 1
ATOM 5883 C CA . CYS A 1 760 ? 5.667 -4.925 -43.468 1.00 77.88 760 CYS A CA 1
ATOM 5884 C C . CYS A 1 760 ? 4.361 -5.692 -43.213 1.00 77.88 760 CYS A C 1
ATOM 5886 O O . CYS A 1 760 ? 3.569 -5.918 -44.127 1.00 77.88 760 CYS A O 1
ATOM 5888 N N . LYS A 1 761 ? 4.127 -6.105 -41.963 1.00 81.19 761 LYS A N 1
ATOM 5889 C CA . LYS A 1 761 ? 2.871 -6.732 -41.518 1.00 81.19 761 LYS A CA 1
ATOM 5890 C C . LYS A 1 761 ? 2.028 -5.777 -40.672 1.00 81.19 761 LYS A C 1
ATOM 5892 O O . LYS A 1 761 ? 2.542 -4.846 -40.055 1.00 81.19 761 LYS A O 1
ATOM 5897 N N . ARG A 1 762 ? 0.719 -6.002 -40.636 1.00 75.81 762 ARG A N 1
ATOM 5898 C CA . ARG A 1 762 ? -0.263 -5.246 -39.843 1.00 75.81 762 ARG A CA 1
ATOM 5899 C C . ARG A 1 762 ? -1.001 -6.119 -38.832 1.00 75.81 762 ARG A C 1
ATOM 5901 O O . ARG A 1 762 ? -1.441 -5.589 -37.817 1.00 75.81 762 ARG A O 1
ATOM 5908 N N . SER A 1 763 ? -1.106 -7.426 -39.066 1.00 72.75 763 SER A N 1
ATOM 5909 C CA . SER A 1 763 ? -1.563 -8.383 -38.055 1.00 72.75 763 SER A CA 1
ATOM 5910 C C . SER A 1 763 ? -0.395 -8.995 -37.282 1.00 72.75 763 SER A C 1
ATOM 5912 O O . SER A 1 763 ? 0.723 -9.111 -37.796 1.00 72.75 763 SER A O 1
ATOM 5914 N N . ILE A 1 764 ? -0.653 -9.436 -36.048 1.00 72.50 764 ILE A N 1
ATOM 5915 C CA . ILE A 1 764 ? 0.325 -10.180 -35.241 1.00 72.50 764 ILE A CA 1
ATOM 5916 C C . ILE A 1 764 ? 0.785 -11.433 -36.000 1.00 72.50 764 ILE A C 1
ATOM 5918 O O . ILE A 1 764 ? 1.997 -11.646 -36.146 1.00 72.50 764 ILE A O 1
ATOM 5922 N N . ALA A 1 765 ? -0.171 -12.175 -36.570 1.00 76.25 765 ALA A N 1
ATOM 5923 C CA . ALA A 1 765 ? 0.061 -13.383 -37.360 1.00 76.25 765 ALA A CA 1
ATOM 5924 C C . ALA A 1 765 ? 0.755 -13.128 -38.713 1.00 76.25 765 ALA A C 1
ATOM 5926 O O . ALA A 1 765 ? 1.335 -14.040 -39.304 1.00 76.25 765 ALA A O 1
ATOM 5927 N N . GLY A 1 766 ? 0.709 -11.897 -39.231 1.00 81.25 766 GLY A N 1
ATOM 5928 C CA . GLY A 1 766 ? 1.241 -11.529 -40.544 1.00 81.25 766 GLY A CA 1
ATOM 5929 C C . GLY A 1 766 ? 0.661 -12.351 -41.700 1.00 81.25 766 GLY A C 1
ATOM 5930 O O . GLY A 1 766 ? 1.373 -12.637 -42.660 1.00 81.25 766 GLY A O 1
ATOM 5931 N N . TYR A 1 767 ? -0.604 -12.778 -41.609 1.00 82.19 767 TYR A N 1
ATOM 5932 C CA . TYR A 1 767 ? -1.239 -13.631 -42.626 1.00 82.19 767 TYR A CA 1
ATOM 5933 C C . TYR A 1 767 ? -1.414 -12.927 -43.979 1.00 82.19 767 TYR A C 1
ATOM 5935 O O . TYR A 1 767 ? -1.433 -13.569 -45.026 1.00 82.19 767 TYR A O 1
ATOM 5943 N N . GLU A 1 768 ? -1.525 -11.603 -43.956 1.00 79.81 768 GLU A N 1
ATOM 5944 C CA . GLU A 1 768 ? -1.636 -10.726 -45.116 1.00 79.81 768 GLU A CA 1
ATOM 5945 C C . GLU A 1 768 ? -0.289 -10.396 -45.764 1.00 79.81 768 GLU A C 1
ATOM 5947 O O . GLU A 1 768 ? -0.272 -9.789 -46.830 1.00 79.81 768 GLU A O 1
ATOM 5952 N N . TYR A 1 769 ? 0.834 -10.748 -45.131 1.00 85.38 769 TYR A N 1
ATOM 5953 C CA . TYR A 1 769 ? 2.153 -10.309 -45.571 1.00 85.38 769 TYR A CA 1
ATOM 5954 C C . TYR A 1 769 ? 2.480 -10.809 -46.987 1.00 85.38 769 TYR A C 1
ATOM 5956 O O . TYR A 1 769 ? 2.540 -12.016 -47.236 1.00 85.38 769 TYR A O 1
ATOM 5964 N N . GLN A 1 770 ? 2.729 -9.873 -47.909 1.00 82.69 770 GLN A N 1
ATOM 5965 C CA . GLN A 1 770 ? 3.078 -10.157 -49.309 1.00 82.69 770 GLN A CA 1
ATOM 5966 C C . GLN A 1 770 ? 4.493 -9.713 -49.701 1.00 82.69 770 GLN A C 1
ATOM 5968 O O . GLN A 1 770 ? 4.847 -9.752 -50.881 1.00 82.69 770 GLN A O 1
ATOM 5973 N N . GLY A 1 771 ? 5.333 -9.353 -48.733 1.00 83.06 771 GLY A N 1
ATOM 5974 C CA . GLY A 1 771 ? 6.660 -8.808 -49.005 1.00 83.06 771 GLY A CA 1
ATOM 5975 C C . GLY A 1 771 ? 7.676 -9.801 -49.517 1.00 83.06 771 GLY A C 1
ATOM 5976 O O . GLY A 1 771 ? 7.394 -10.985 -49.714 1.00 83.06 771 GLY A O 1
ATOM 5977 N N . GLN A 1 772 ? 8.879 -9.287 -49.744 1.00 89.50 772 GLN A N 1
ATOM 5978 C CA . GLN A 1 772 ? 9.971 -10.021 -50.376 1.00 89.50 772 GLN A CA 1
ATOM 5979 C C . GLN A 1 772 ? 11.018 -10.535 -49.376 1.00 89.50 772 GLN A C 1
ATOM 5981 O O . GLN A 1 772 ? 12.061 -11.044 -49.789 1.00 89.50 772 GLN A O 1
ATOM 5986 N N . LEU A 1 773 ? 10.755 -10.449 -48.064 1.00 88.62 773 LEU A N 1
ATOM 5987 C CA . LEU A 1 773 ? 11.652 -11.007 -47.050 1.00 88.62 773 LEU A CA 1
ATOM 5988 C C . LEU A 1 773 ? 11.810 -12.513 -47.272 1.00 88.62 773 LEU A C 1
ATOM 5990 O O . LEU A 1 773 ? 10.820 -13.227 -47.403 1.00 88.62 773 LEU A O 1
ATOM 5994 N N . ASN A 1 774 ? 13.048 -13.000 -47.301 1.00 92.25 774 ASN A N 1
ATOM 5995 C CA . ASN A 1 774 ? 13.380 -14.409 -47.539 1.00 92.25 774 ASN A CA 1
ATOM 5996 C C . ASN A 1 774 ? 14.478 -14.938 -46.598 1.00 92.25 774 ASN A C 1
ATOM 5998 O O . ASN A 1 774 ? 15.190 -15.890 -46.932 1.00 92.25 774 ASN A O 1
ATOM 6002 N N . THR A 1 775 ? 14.624 -14.308 -45.431 1.00 89.44 775 THR A N 1
ATOM 6003 C CA . THR A 1 775 ? 15.555 -14.716 -44.372 1.00 89.44 775 THR A CA 1
ATOM 6004 C C . THR A 1 775 ? 14.785 -14.914 -43.067 1.00 89.44 775 THR A C 1
ATOM 6006 O O . THR A 1 775 ? 13.898 -14.122 -42.747 1.00 89.44 775 THR A O 1
ATOM 6009 N N . THR A 1 776 ? 15.105 -15.975 -42.326 1.00 90.81 776 THR A N 1
ATOM 6010 C CA . THR A 1 776 ? 14.436 -16.333 -41.063 1.00 90.81 776 THR A CA 1
ATOM 6011 C C . THR A 1 776 ? 15.098 -15.671 -39.849 1.00 90.81 776 THR A C 1
ATOM 6013 O O . THR A 1 776 ? 16.217 -15.172 -39.947 1.00 90.81 776 THR A O 1
ATOM 6016 N N . ILE A 1 777 ? 14.440 -15.699 -38.682 1.00 81.50 777 ILE A N 1
ATOM 6017 C CA . ILE A 1 777 ? 14.957 -15.189 -37.394 1.00 81.50 777 ILE A CA 1
ATOM 6018 C C . ILE A 1 777 ? 16.294 -15.850 -37.042 1.00 81.50 777 ILE A C 1
ATOM 6020 O O . ILE A 1 777 ? 17.218 -15.192 -36.576 1.00 81.50 777 ILE A O 1
ATOM 6024 N N . GLY A 1 778 ? 16.431 -17.152 -37.310 1.00 74.19 778 GLY A N 1
ATOM 6025 C CA . GLY A 1 778 ? 17.688 -17.876 -37.129 1.00 74.19 778 GLY A CA 1
ATOM 6026 C C . GLY A 1 778 ? 18.765 -17.568 -38.177 1.00 74.19 778 GLY A C 1
ATOM 6027 O O . GLY A 1 778 ? 19.792 -18.242 -38.178 1.00 74.19 778 GLY A O 1
ATOM 6028 N N . GLY A 1 779 ? 18.538 -16.612 -39.085 1.00 86.00 779 GLY A N 1
ATOM 6029 C CA . GLY A 1 779 ? 19.465 -16.227 -40.150 1.00 86.00 779 GLY A CA 1
ATOM 6030 C C . GLY A 1 779 ? 19.515 -17.196 -41.335 1.00 86.00 779 GLY A C 1
ATOM 6031 O O . GLY A 1 779 ? 20.426 -17.106 -42.159 1.00 86.00 779 GLY A O 1
ATOM 6032 N N . PHE A 1 780 ? 18.569 -18.134 -41.444 1.00 87.25 780 PHE A N 1
ATOM 6033 C CA . PHE A 1 780 ? 18.549 -19.108 -42.535 1.00 87.25 780 PHE A CA 1
ATOM 6034 C C . PHE A 1 780 ? 17.902 -18.515 -43.789 1.00 87.25 780 PHE A C 1
ATOM 6036 O O . PHE A 1 780 ? 16.919 -17.779 -43.714 1.00 87.25 780 PHE A O 1
ATOM 6043 N N . THR A 1 781 ? 18.425 -18.864 -44.965 1.00 94.00 781 THR A N 1
ATOM 6044 C CA . THR A 1 781 ? 17.805 -18.494 -46.243 1.00 94.00 781 THR A CA 1
ATOM 6045 C C . THR A 1 781 ? 16.588 -19.374 -46.516 1.00 94.00 781 THR A C 1
ATOM 6047 O O . THR A 1 781 ? 16.630 -20.593 -46.327 1.00 94.00 781 THR A O 1
ATOM 6050 N N . CYS A 1 782 ? 15.504 -18.768 -46.990 1.00 95.56 782 CYS A N 1
ATOM 6051 C CA . CYS A 1 782 ? 14.294 -19.490 -47.347 1.00 95.56 782 CYS A CA 1
ATOM 6052 C C . CYS A 1 782 ? 14.478 -20.342 -48.612 1.00 95.56 782 CYS A C 1
ATOM 6054 O O . CYS A 1 782 ? 14.999 -19.889 -49.637 1.00 95.56 782 CYS A O 1
ATOM 6056 N N . GLN A 1 783 ? 13.998 -21.580 -48.548 1.00 94.25 783 GLN A N 1
ATOM 6057 C CA . GLN A 1 783 ? 13.805 -22.481 -49.676 1.00 94.25 783 GLN A CA 1
ATOM 6058 C C . GLN A 1 783 ? 12.658 -21.961 -50.554 1.00 94.25 783 GLN A C 1
ATOM 6060 O O . GLN A 1 783 ? 11.644 -21.482 -50.050 1.00 94.25 783 GLN A O 1
ATOM 6065 N N . MET A 1 784 ? 12.806 -22.076 -51.878 1.00 93.12 784 MET A N 1
ATOM 6066 C CA . MET A 1 784 ? 11.713 -21.780 -52.809 1.00 93.12 784 MET A CA 1
ATOM 6067 C C . MET A 1 784 ? 10.523 -22.701 -52.552 1.00 93.12 784 MET A C 1
ATOM 6069 O O . MET A 1 784 ? 10.688 -23.919 -52.521 1.00 93.12 784 MET A O 1
ATOM 6073 N N . TRP A 1 785 ? 9.321 -22.138 -52.468 1.00 92.50 785 TRP A N 1
ATOM 6074 C CA . TRP A 1 785 ? 8.084 -22.896 -52.269 1.00 92.50 785 TRP A CA 1
ATOM 6075 C C . TRP A 1 785 ? 7.793 -23.859 -53.434 1.00 92.50 785 TRP A C 1
ATOM 6077 O O . TRP A 1 785 ? 7.185 -24.915 -53.275 1.00 92.50 785 TRP A O 1
ATOM 6087 N N . SER A 1 786 ? 8.288 -23.558 -54.632 1.00 91.12 786 SER A N 1
ATOM 6088 C CA . SER A 1 786 ? 8.216 -24.464 -55.784 1.00 91.12 786 SER A CA 1
ATOM 6089 C C . SER A 1 786 ? 9.222 -25.631 -55.735 1.00 91.12 786 SER A C 1
ATOM 6091 O O . SER A 1 786 ? 9.136 -26.531 -56.569 1.00 91.12 786 SER A O 1
ATOM 6093 N N . SER A 1 787 ? 10.174 -25.634 -54.792 1.00 92.62 787 SER A N 1
ATOM 6094 C CA . SER A 1 787 ? 11.234 -26.645 -54.660 1.00 92.62 787 SER A CA 1
ATOM 6095 C C . SER A 1 787 ? 10.898 -27.689 -53.594 1.00 92.62 787 SER A C 1
ATOM 6097 O O . SER A 1 787 ? 10.401 -27.349 -52.529 1.00 92.62 787 SER A O 1
ATOM 6099 N N . ASP A 1 788 ? 11.271 -28.947 -53.839 1.00 92.44 788 ASP A N 1
ATOM 6100 C CA . ASP A 1 788 ? 11.213 -30.054 -52.867 1.00 92.44 788 ASP A CA 1
ATOM 6101 C C . ASP A 1 788 ? 12.584 -30.373 -52.230 1.00 92.44 788 ASP A C 1
ATOM 6103 O O . ASP A 1 788 ? 12.795 -31.454 -51.674 1.00 92.44 788 ASP A O 1
ATOM 6107 N N . GLN A 1 789 ? 13.557 -29.468 -52.357 1.00 86.69 789 GLN A N 1
ATOM 6108 C CA . GLN A 1 789 ? 14.923 -29.637 -51.851 1.00 86.69 789 GLN A CA 1
ATOM 6109 C C . GLN A 1 789 ? 15.381 -28.397 -51.064 1.00 86.69 789 GLN A C 1
ATOM 6111 O O . GLN A 1 789 ? 15.224 -27.289 -51.591 1.00 86.69 789 GLN A O 1
ATOM 6116 N N . PRO A 1 790 ? 16.008 -28.563 -49.877 1.00 90.69 790 PRO A N 1
ATOM 6117 C CA . PRO A 1 790 ? 16.282 -29.833 -49.179 1.00 90.69 790 PRO A CA 1
ATOM 6118 C C . PRO A 1 790 ? 15.050 -30.494 -48.533 1.00 90.69 790 PRO A C 1
ATOM 6120 O O . PRO A 1 790 ? 15.092 -31.690 -48.242 1.00 90.69 790 PRO A O 1
ATOM 6123 N N . HIS A 1 791 ? 13.953 -29.758 -48.329 1.00 94.19 791 HIS A N 1
ATOM 6124 C CA . HIS A 1 791 ? 12.761 -30.265 -47.646 1.00 94.19 791 HIS A CA 1
ATOM 6125 C C . HIS A 1 791 ? 11.594 -30.430 -48.614 1.00 94.19 791 HIS A C 1
ATOM 6127 O O . HIS A 1 791 ? 11.058 -29.443 -49.101 1.00 94.19 791 HIS A O 1
ATOM 6133 N N . SER A 1 792 ? 11.132 -31.661 -48.840 1.00 92.19 792 SER A N 1
ATOM 6134 C CA . SER A 1 792 ? 9.906 -31.876 -49.623 1.00 92.19 792 SER A CA 1
ATOM 6135 C C . SER A 1 792 ? 8.651 -31.465 -48.841 1.00 92.19 792 SER A C 1
ATOM 6137 O O . SER A 1 792 ? 8.565 -31.700 -47.622 1.00 92.19 792 SER A O 1
ATOM 6139 N N . HIS A 1 793 ? 7.687 -30.836 -49.522 1.00 90.81 793 HIS A N 1
ATOM 6140 C CA . HIS A 1 793 ? 6.471 -30.278 -48.923 1.00 90.81 793 HIS A CA 1
ATOM 6141 C C . HIS A 1 793 ? 5.341 -30.059 -49.942 1.00 90.81 793 HIS A C 1
ATOM 6143 O O . HIS A 1 793 ? 5.572 -30.063 -51.135 1.00 90.81 793 HIS A O 1
ATOM 6149 N N . SER A 1 794 ? 4.106 -29.812 -49.485 1.00 88.31 794 SER A N 1
ATOM 6150 C CA . SER A 1 794 ? 2.919 -29.697 -50.359 1.00 88.31 794 SER A CA 1
ATOM 6151 C C . SER A 1 794 ? 2.528 -28.268 -50.771 1.00 88.31 794 SER A C 1
ATOM 6153 O O . SER A 1 794 ? 1.570 -28.092 -51.521 1.00 88.31 794 SER A O 1
ATOM 6155 N N . LYS A 1 795 ? 3.214 -27.242 -50.255 1.00 86.88 795 LYS A N 1
ATOM 6156 C CA . LYS A 1 795 ? 2.862 -25.817 -50.414 1.00 86.88 795 LYS A CA 1
ATOM 6157 C C . LYS A 1 795 ? 3.575 -25.149 -51.593 1.00 86.88 795 LYS A C 1
ATOM 6159 O O . LYS A 1 795 ? 4.442 -24.307 -51.393 1.00 86.88 795 LYS A O 1
ATOM 6164 N N . HIS A 1 796 ? 3.252 -25.568 -52.814 1.00 87.50 796 HIS A N 1
ATOM 6165 C CA . HIS A 1 796 ? 3.906 -25.061 -54.033 1.00 87.50 796 HIS A CA 1
ATOM 6166 C C . HIS A 1 796 ? 3.249 -23.818 -54.642 1.00 87.50 796 HIS A C 1
ATOM 6168 O O . HIS A 1 796 ? 3.688 -23.331 -55.680 1.00 87.50 796 HIS A O 1
ATOM 6174 N N . ASP A 1 797 ? 2.171 -23.335 -54.033 1.00 83.75 797 ASP A N 1
ATOM 6175 C CA . ASP A 1 797 ? 1.334 -22.238 -54.515 1.00 83.75 797 ASP A CA 1
ATOM 6176 C C . ASP A 1 797 ? 1.797 -20.849 -54.040 1.00 83.75 797 ASP A C 1
ATOM 6178 O O . ASP A 1 797 ? 1.246 -19.839 -54.474 1.00 83.75 797 ASP A O 1
ATOM 6182 N N . GLN A 1 798 ? 2.815 -20.787 -53.178 1.00 87.00 798 GLN A N 1
ATOM 6183 C CA . GLN A 1 798 ? 3.370 -19.540 -52.654 1.00 87.00 798 GLN A CA 1
ATOM 6184 C C . GLN A 1 798 ? 4.455 -18.953 -53.579 1.00 87.00 798 GLN A C 1
ATOM 6186 O O . GLN A 1 798 ? 5.162 -19.700 -54.262 1.00 87.00 798 GLN A O 1
ATOM 6191 N N . PRO A 1 799 ? 4.604 -17.616 -53.621 1.00 83.88 799 PRO A N 1
ATOM 6192 C CA . PRO A 1 799 ? 5.538 -16.957 -54.527 1.00 83.88 799 PRO A CA 1
ATOM 6193 C C . PRO A 1 799 ? 6.999 -17.117 -54.084 1.00 83.88 799 PRO A C 1
ATOM 6195 O O . PRO A 1 799 ? 7.357 -16.836 -52.939 1.00 83.88 799 PRO A O 1
ATOM 6198 N N . GLU A 1 800 ? 7.849 -17.494 -55.041 1.00 91.62 800 GLU A N 1
ATOM 6199 C CA . GLU A 1 800 ? 9.312 -17.551 -54.914 1.00 91.62 800 GLU A CA 1
ATOM 6200 C C . GLU A 1 800 ? 9.784 -18.283 -53.644 1.00 91.62 800 GLU A C 1
ATOM 6202 O O . GLU A 1 800 ? 9.388 -19.424 -53.398 1.00 91.62 800 GLU A O 1
ATOM 6207 N N . ASN A 1 801 ? 10.652 -17.656 -52.846 1.00 93.25 801 ASN A N 1
ATOM 6208 C CA . ASN A 1 801 ? 11.093 -18.124 -51.534 1.00 93.25 801 ASN A CA 1
ATOM 6209 C C . ASN A 1 801 ? 10.754 -17.126 -50.419 1.00 93.25 801 ASN A C 1
ATOM 6211 O O . ASN A 1 801 ? 11.441 -17.075 -49.404 1.00 93.25 801 ASN A O 1
ATOM 6215 N N . PHE A 1 802 ? 9.738 -16.291 -50.610 1.00 94.44 802 PHE A N 1
ATOM 6216 C CA . PHE A 1 802 ? 9.422 -15.251 -49.639 1.00 94.44 802 PHE A CA 1
ATOM 6217 C C . PHE A 1 802 ? 8.696 -15.817 -48.419 1.00 94.44 802 PHE A C 1
ATOM 6219 O O . PHE A 1 802 ? 7.908 -16.754 -48.527 1.00 94.44 802 PHE A O 1
ATOM 6226 N N . CYS A 1 803 ? 8.925 -15.226 -47.254 1.00 93.38 803 CYS A N 1
ATOM 6227 C CA . CYS A 1 803 ? 8.237 -15.559 -46.018 1.00 93.38 803 CYS A CA 1
ATOM 6228 C C . CYS A 1 803 ? 6.730 -15.381 -46.194 1.00 93.38 803 CYS A C 1
ATOM 6230 O O . CYS A 1 803 ? 6.264 -14.328 -46.632 1.00 93.38 803 CYS A O 1
ATOM 6232 N N . ARG A 1 804 ? 5.953 -16.409 -45.863 1.00 92.12 804 ARG A N 1
ATOM 6233 C CA . ARG A 1 804 ? 4.491 -16.406 -45.988 1.00 92.12 804 ARG A CA 1
ATOM 6234 C C . ARG A 1 804 ? 3.877 -17.093 -44.784 1.00 92.12 804 ARG A C 1
ATOM 6236 O O . ARG A 1 804 ? 4.554 -17.810 -44.056 1.00 92.12 804 ARG A O 1
ATOM 6243 N N . ASN A 1 805 ? 2.583 -16.890 -44.584 1.00 90.00 805 ASN A N 1
ATOM 6244 C CA . ASN A 1 805 ? 1.844 -17.601 -43.551 1.00 90.00 805 ASN A CA 1
ATOM 6245 C C . ASN A 1 805 ? 0.612 -18.323 -44.132 1.00 90.00 805 ASN A C 1
ATOM 6247 O O . ASN A 1 805 ? -0.529 -17.953 -43.850 1.00 90.00 805 ASN A O 1
ATOM 6251 N N . PRO A 1 806 ? 0.825 -19.343 -44.984 1.00 85.88 806 PRO A N 1
ATOM 6252 C CA . PRO A 1 806 ? -0.267 -20.036 -45.667 1.00 85.88 806 PRO A CA 1
ATOM 6253 C C . PRO A 1 806 ? -1.137 -20.881 -44.723 1.00 85.88 806 PRO A C 1
ATOM 6255 O O . PRO A 1 806 ? -2.304 -21.123 -45.021 1.00 85.88 806 PRO A O 1
ATOM 6258 N N . ASP A 1 807 ? -0.585 -21.307 -43.582 1.00 83.00 807 ASP A N 1
ATOM 6259 C CA . ASP A 1 807 ? -1.281 -22.148 -42.600 1.00 83.00 807 ASP A CA 1
ATOM 6260 C C . ASP A 1 807 ? -2.001 -21.348 -41.510 1.00 83.00 807 ASP A C 1
ATOM 6262 O O . ASP A 1 807 ? -2.670 -21.952 -40.672 1.00 83.00 807 ASP A O 1
ATOM 6266 N N . LYS A 1 808 ? -1.903 -20.009 -41.539 1.00 80.56 808 LYS A N 1
ATOM 6267 C CA . LYS A 1 808 ? -2.454 -19.114 -40.507 1.00 80.56 808 LYS A CA 1
ATOM 6268 C C . LYS A 1 808 ? -1.888 -19.426 -39.112 1.00 80.56 808 LYS A C 1
ATOM 6270 O O . LYS A 1 808 ? -2.622 -19.453 -38.129 1.00 80.56 808 LYS A O 1
ATOM 6275 N N . ASP A 1 809 ? -0.585 -19.688 -39.082 1.00 79.12 809 ASP A N 1
ATOM 6276 C CA . ASP A 1 809 ? 0.249 -19.870 -37.891 1.00 79.12 809 ASP A CA 1
ATOM 6277 C C . ASP A 1 809 ? 0.485 -18.515 -37.183 1.00 79.12 809 ASP A C 1
ATOM 6279 O O . ASP A 1 809 ? 0.022 -17.471 -37.649 1.00 79.12 809 ASP A O 1
ATOM 6283 N N . ASP A 1 810 ? 1.236 -18.492 -36.088 1.00 76.06 810 ASP A N 1
ATOM 6284 C CA . ASP A 1 810 ? 1.414 -17.298 -35.254 1.00 76.06 810 ASP A CA 1
ATOM 6285 C C . ASP A 1 810 ? 2.294 -16.214 -35.901 1.00 76.06 810 ASP A C 1
ATOM 6287 O O . ASP A 1 810 ? 2.255 -15.057 -35.477 1.00 76.06 810 ASP A O 1
ATOM 6291 N N . LYS A 1 811 ? 3.111 -16.556 -36.912 1.00 83.06 811 LYS A N 1
ATOM 6292 C CA . LYS A 1 811 ? 3.979 -15.623 -37.661 1.00 83.06 811 LYS A CA 1
ATOM 6293 C C . LYS A 1 811 ? 4.261 -16.111 -39.092 1.00 83.06 811 LYS A C 1
ATOM 6295 O O . LYS A 1 811 ? 4.197 -17.315 -39.348 1.00 83.06 811 LYS A O 1
ATOM 6300 N N . PRO A 1 812 ? 4.668 -15.218 -40.020 1.00 91.50 812 PRO A N 1
ATOM 6301 C CA . PRO A 1 812 ? 5.223 -15.624 -41.310 1.00 91.50 812 PRO A CA 1
ATOM 6302 C C . PRO A 1 812 ? 6.450 -16.519 -41.145 1.00 91.50 812 PRO A C 1
ATOM 6304 O O . PRO A 1 812 ? 7.285 -16.293 -40.270 1.00 91.50 812 PRO A O 1
ATOM 6307 N N . TRP A 1 813 ? 6.572 -17.523 -42.004 1.00 94.12 813 TRP A N 1
ATOM 6308 C CA . TRP A 1 813 ? 7.650 -18.505 -41.972 1.00 94.12 813 TRP A CA 1
ATOM 6309 C C . TRP A 1 813 ? 8.010 -18.970 -43.385 1.00 94.12 813 TRP A C 1
ATOM 6311 O O . TRP A 1 813 ? 7.349 -18.627 -44.368 1.00 94.12 813 TRP A O 1
ATOM 6321 N N . CYS A 1 814 ? 9.082 -19.747 -43.496 1.00 96.00 814 CYS A N 1
ATOM 6322 C CA . CYS A 1 814 ? 9.442 -20.447 -44.725 1.00 96.00 814 CYS A CA 1
ATOM 6323 C C . CYS A 1 814 ? 10.184 -21.756 -44.411 1.00 96.00 814 CYS A C 1
ATOM 6325 O O . CYS A 1 814 ? 10.753 -21.927 -43.328 1.00 96.00 814 CYS A O 1
ATOM 6327 N N . TYR A 1 815 ? 10.192 -22.698 -45.359 1.00 96.44 815 TYR A N 1
ATOM 6328 C CA . TYR A 1 815 ? 11.146 -23.811 -45.316 1.00 96.44 815 TYR A CA 1
ATOM 6329 C C . TYR A 1 815 ? 12.562 -23.256 -45.474 1.00 96.44 815 TYR A C 1
ATOM 6331 O O . TYR A 1 815 ? 12.747 -22.290 -46.209 1.00 96.44 815 TYR A O 1
ATOM 6339 N N . THR A 1 816 ? 13.562 -23.830 -44.805 1.00 95.69 816 THR A N 1
ATOM 6340 C CA . THR A 1 816 ? 14.936 -23.303 -44.897 1.00 95.69 816 THR A CA 1
ATOM 6341 C C . THR A 1 816 ? 15.771 -24.076 -45.915 1.00 95.69 816 THR A C 1
ATOM 6343 O O . THR A 1 816 ? 15.515 -25.246 -46.191 1.00 95.69 816 THR A O 1
ATOM 6346 N N . THR A 1 817 ? 16.812 -23.455 -46.465 1.00 94.44 817 THR A N 1
ATOM 6347 C CA . THR A 1 817 ? 17.797 -24.158 -47.300 1.00 94.44 817 THR A CA 1
ATOM 6348 C C . THR A 1 817 ? 18.752 -25.048 -46.496 1.00 94.44 817 THR A C 1
ATOM 6350 O O . THR A 1 817 ? 19.573 -25.745 -47.093 1.00 94.44 817 THR A O 1
ATOM 6353 N N . ASP A 1 818 ? 18.682 -25.042 -45.161 1.00 92.12 818 ASP A N 1
ATOM 6354 C CA . ASP A 1 818 ? 19.502 -25.885 -44.293 1.00 92.12 818 ASP A CA 1
ATOM 6355 C C . ASP A 1 818 ? 18.841 -27.254 -44.079 1.00 92.12 818 ASP A C 1
ATOM 6357 O O . ASP A 1 818 ? 17.718 -27.366 -43.589 1.00 92.12 818 ASP A O 1
ATOM 6361 N N . SER A 1 819 ? 19.556 -28.329 -44.414 1.00 90.31 819 SER A N 1
ATOM 6362 C CA . SER A 1 819 ? 19.063 -29.706 -44.263 1.00 90.31 819 SER A CA 1
ATOM 6363 C C . SER A 1 819 ? 18.742 -30.123 -42.817 1.00 90.31 819 SER A C 1
ATOM 6365 O O . SER A 1 819 ? 17.966 -31.055 -42.616 1.00 90.31 819 SER A O 1
ATOM 6367 N N . SER A 1 820 ? 19.320 -29.454 -41.816 1.00 88.25 820 SER A N 1
ATOM 6368 C CA . SER A 1 820 ? 19.133 -29.738 -40.389 1.00 88.25 820 SER A CA 1
ATOM 6369 C C . SER A 1 820 ? 17.944 -28.999 -39.770 1.00 88.25 820 SER A C 1
ATOM 6371 O O . SER A 1 820 ? 17.410 -29.455 -38.758 1.00 88.25 820 SER A O 1
ATOM 6373 N N . LYS A 1 821 ? 17.477 -27.906 -40.391 1.00 88.94 821 LYS A N 1
ATOM 6374 C CA . LYS A 1 821 ? 16.341 -27.112 -39.909 1.00 88.94 821 LYS A CA 1
ATOM 6375 C C . LYS A 1 821 ? 15.245 -27.047 -40.967 1.00 88.94 821 LYS A C 1
ATOM 6377 O O . LYS A 1 821 ? 15.341 -26.316 -41.946 1.00 88.94 821 LYS A O 1
ATOM 6382 N N . ARG A 1 822 ? 14.176 -27.824 -40.770 1.00 91.75 822 ARG A N 1
ATOM 6383 C CA . ARG A 1 822 ? 13.103 -27.979 -41.767 1.00 91.75 822 ARG A CA 1
ATOM 6384 C C . ARG A 1 822 ? 12.435 -26.656 -42.150 1.00 91.75 822 ARG A C 1
ATOM 6386 O O . ARG A 1 822 ? 12.252 -26.389 -43.331 1.00 91.75 822 ARG A O 1
ATOM 6393 N N . TYR A 1 823 ? 12.071 -25.842 -41.171 1.00 93.75 823 TYR A N 1
ATOM 6394 C CA . TYR A 1 823 ? 11.460 -24.530 -41.368 1.00 93.75 823 TYR A CA 1
ATOM 6395 C C . TYR A 1 823 ? 11.838 -23.614 -40.206 1.00 93.75 823 TYR A C 1
ATOM 6397 O O . TYR A 1 823 ? 12.310 -24.091 -39.168 1.00 93.75 823 TYR A O 1
ATOM 6405 N N . ASP A 1 824 ? 11.654 -22.313 -40.390 1.00 93.88 824 ASP A N 1
ATOM 6406 C CA . ASP A 1 824 ? 11.888 -21.319 -39.349 1.00 93.88 824 ASP A CA 1
ATOM 6407 C C . ASP A 1 824 ? 11.022 -20.073 -39.585 1.00 93.88 824 ASP A C 1
ATOM 6409 O O . ASP A 1 824 ? 10.583 -19.814 -40.711 1.00 93.88 824 ASP A O 1
ATOM 6413 N N . PHE A 1 825 ? 10.751 -19.319 -38.519 1.00 93.38 825 PHE A N 1
ATOM 6414 C CA . PHE A 1 825 ? 9.929 -18.107 -38.580 1.00 93.38 825 PHE A CA 1
ATOM 6415 C C . PHE A 1 825 ? 10.718 -16.922 -39.130 1.00 93.38 825 PHE A C 1
ATOM 6417 O O . PHE A 1 825 ? 11.933 -16.854 -38.970 1.00 93.38 825 PHE A O 1
ATOM 6424 N N . CYS A 1 826 ? 10.025 -15.966 -39.740 1.00 90.94 826 CYS A N 1
ATOM 6425 C CA . CYS A 1 826 ? 10.611 -14.740 -40.263 1.00 90.94 826 CYS A CA 1
ATOM 6426 C C . CYS A 1 826 ? 10.267 -13.534 -39.391 1.00 90.94 826 CYS A C 1
ATOM 6428 O O . CYS A 1 826 ? 9.143 -13.415 -38.893 1.00 90.94 826 CYS A O 1
ATOM 6430 N N . ASP A 1 827 ? 11.226 -12.618 -39.251 1.00 87.56 827 ASP A N 1
ATOM 6431 C CA . ASP A 1 827 ? 11.020 -11.362 -38.535 1.00 87.56 827 ASP A CA 1
ATOM 6432 C C . ASP A 1 827 ? 10.527 -10.273 -39.487 1.00 87.56 827 ASP A C 1
ATOM 6434 O O . ASP A 1 827 ? 11.301 -9.535 -40.095 1.00 87.56 827 ASP A O 1
ATOM 6438 N N . VAL A 1 828 ? 9.213 -10.230 -39.686 1.00 83.94 828 VAL A N 1
ATOM 6439 C CA . VAL A 1 828 ? 8.580 -9.208 -40.522 1.00 83.94 828 VAL A CA 1
ATOM 6440 C C . VAL A 1 828 ? 8.225 -7.997 -39.648 1.00 83.94 828 VAL A C 1
ATOM 6442 O O . VAL A 1 828 ? 7.451 -8.167 -38.697 1.00 83.94 828 VAL A O 1
ATOM 6445 N N . PRO A 1 829 ? 8.716 -6.784 -39.967 1.00 77.62 829 PRO A N 1
ATOM 6446 C CA . PRO A 1 829 ? 8.436 -5.584 -39.183 1.00 77.62 829 PRO A CA 1
ATOM 6447 C C . PRO A 1 829 ? 6.970 -5.149 -39.305 1.00 77.62 829 PRO A C 1
ATOM 6449 O O . PRO A 1 829 ? 6.322 -5.378 -40.329 1.00 77.62 829 PRO A O 1
ATOM 6452 N N . PHE A 1 830 ? 6.445 -4.488 -38.270 1.00 73.62 830 PHE A N 1
ATOM 6453 C CA . PHE A 1 830 ? 5.119 -3.870 -38.331 1.00 73.62 830 PHE A CA 1
ATOM 6454 C C . PHE A 1 830 ? 5.139 -2.598 -39.188 1.00 73.62 830 PHE A C 1
ATOM 6456 O O . PHE A 1 830 ? 6.117 -1.852 -39.184 1.00 73.62 830 PHE A O 1
ATOM 6463 N N . CYS A 1 831 ? 4.061 -2.338 -39.927 1.00 71.75 831 CYS A N 1
ATOM 6464 C CA . CYS A 1 831 ? 3.950 -1.121 -40.731 1.00 71.75 831 CYS A CA 1
ATOM 6465 C C . CYS A 1 831 ? 3.870 0.137 -39.844 1.00 71.75 831 CYS A C 1
ATOM 6467 O O . CYS A 1 831 ? 3.048 0.188 -38.933 1.00 71.75 831 CYS A O 1
ATOM 6469 N N . THR A 1 832 ? 4.652 1.175 -40.159 1.00 57.84 832 THR A N 1
ATOM 6470 C CA . THR A 1 832 ? 4.747 2.442 -39.395 1.00 57.84 832 THR A CA 1
ATOM 6471 C C . THR A 1 832 ? 3.644 3.463 -39.703 1.00 57.84 832 THR A C 1
ATOM 6473 O O . THR A 1 832 ? 3.535 4.485 -39.034 1.00 57.84 832 THR A O 1
ATOM 6476 N N . THR A 1 833 ? 2.768 3.184 -40.673 1.00 56.38 833 THR A N 1
ATOM 6477 C CA . THR A 1 833 ? 1.709 4.112 -41.102 1.00 56.38 833 THR A CA 1
ATOM 6478 C C . THR A 1 833 ? 0.350 3.797 -40.469 1.00 56.38 833 THR A C 1
ATOM 6480 O O . THR A 1 833 ? -0.027 2.615 -40.409 1.00 56.38 833 THR A O 1
ATOM 6483 N N . PRO A 1 834 ? -0.456 4.821 -40.099 1.00 58.41 834 PRO A N 1
ATOM 6484 C CA . PRO A 1 834 ? -1.848 4.619 -39.711 1.00 58.41 834 PRO A CA 1
ATOM 6485 C C . PRO A 1 834 ? -2.590 3.836 -40.795 1.00 58.41 834 PRO A C 1
ATOM 6487 O O . PRO A 1 834 ? -2.451 4.119 -41.989 1.00 58.41 834 PRO A O 1
ATOM 6490 N N . ALA A 1 835 ? -3.375 2.837 -40.397 1.00 64.31 835 ALA A N 1
ATOM 6491 C CA . ALA A 1 835 ? -4.127 2.041 -41.354 1.00 64.31 835 ALA A CA 1
ATOM 6492 C C . ALA A 1 835 ? -5.112 2.925 -42.138 1.00 64.31 835 ALA A C 1
ATOM 6494 O O . ALA A 1 835 ? -5.882 3.696 -41.550 1.00 64.31 835 ALA A O 1
ATOM 6495 N N . LYS A 1 836 ? -5.087 2.823 -43.474 1.00 70.50 836 LYS A N 1
ATOM 6496 C CA . LYS A 1 836 ? -6.002 3.577 -44.337 1.00 70.50 836 LYS A CA 1
ATOM 6497 C C . LYS A 1 836 ? -7.443 3.191 -44.021 1.00 70.50 836 LYS A C 1
ATOM 6499 O O . LYS A 1 836 ? -7.786 2.015 -43.951 1.00 70.50 836 LYS A O 1
ATOM 6504 N N . GLN A 1 837 ? -8.296 4.201 -43.878 1.00 82.44 837 GLN A N 1
ATOM 6505 C CA . GLN A 1 837 ? -9.722 4.033 -43.585 1.00 82.44 837 GLN A CA 1
ATOM 6506 C C . GLN A 1 837 ? -10.563 3.790 -44.855 1.00 82.44 837 GLN A C 1
ATOM 6508 O O . GLN A 1 837 ? -11.762 4.047 -44.860 1.00 82.44 837 GLN A O 1
ATOM 6513 N N . CYS A 1 838 ? -9.936 3.313 -45.935 1.00 82.81 838 CYS A N 1
ATOM 6514 C CA . CYS A 1 838 ? -10.553 3.062 -47.235 1.00 82.81 838 CYS A CA 1
ATOM 6515 C C . CYS A 1 838 ? -9.964 1.801 -47.900 1.00 82.81 838 CYS A C 1
ATOM 6517 O O . CYS A 1 838 ? -8.850 1.392 -47.562 1.00 82.81 838 CYS A O 1
ATOM 6519 N N . LEU A 1 839 ? -10.710 1.174 -48.816 1.00 82.94 839 LEU A N 1
ATOM 6520 C CA . LEU A 1 839 ? -10.300 -0.017 -49.574 1.00 82.94 839 LEU A CA 1
ATOM 6521 C C . LEU A 1 839 ? -9.304 0.357 -50.675 1.00 82.94 839 LEU A C 1
ATOM 6523 O O . LEU A 1 839 ? -9.555 1.299 -51.422 1.00 82.94 839 LEU A O 1
ATOM 6527 N N . GLN A 1 840 ? -8.198 -0.377 -50.812 1.00 78.00 840 GLN A N 1
ATOM 6528 C CA . GLN A 1 840 ? -7.214 -0.139 -51.879 1.00 78.00 840 GLN A CA 1
ATOM 6529 C C . GLN A 1 840 ? -7.373 -1.113 -53.053 1.00 78.00 840 GLN A C 1
ATOM 6531 O O . GLN A 1 840 ? -6.859 -0.865 -54.143 1.00 78.00 840 GLN A O 1
ATOM 6536 N N . SER A 1 841 ? -8.081 -2.214 -52.831 1.00 78.75 841 SER A N 1
ATOM 6537 C CA . SER A 1 841 ? -8.423 -3.237 -53.802 1.00 78.75 841 SER A CA 1
ATOM 6538 C C . SER A 1 841 ? -9.890 -3.640 -53.650 1.00 78.75 841 SER A C 1
ATOM 6540 O O . SER A 1 841 ? -10.512 -3.419 -52.610 1.00 78.75 841 SER A O 1
ATOM 6542 N N . ASP A 1 842 ? -10.448 -4.270 -54.686 1.00 76.38 842 ASP A N 1
ATOM 6543 C CA . ASP A 1 842 ? -11.852 -4.694 -54.691 1.00 76.38 842 ASP A CA 1
ATOM 6544 C C . ASP A 1 842 ? -12.193 -5.673 -53.557 1.00 76.38 842 ASP A C 1
ATOM 6546 O O . ASP A 1 842 ? -13.330 -5.683 -53.096 1.00 76.38 842 ASP A O 1
ATOM 6550 N N . ASN A 1 843 ? -11.229 -6.486 -53.100 1.00 79.38 843 ASN A N 1
ATOM 6551 C CA . ASN A 1 843 ? -11.447 -7.461 -52.029 1.00 79.38 843 ASN A CA 1
ATOM 6552 C C . ASN A 1 843 ? -11.112 -6.916 -50.629 1.00 79.38 843 ASN A C 1
ATOM 6554 O O . ASN A 1 843 ? -11.594 -7.469 -49.641 1.00 79.38 843 ASN A O 1
ATOM 6558 N N . GLY A 1 844 ? -10.334 -5.837 -50.519 1.00 81.50 844 GLY A N 1
ATOM 6559 C CA . GLY A 1 844 ? -10.013 -5.203 -49.243 1.00 81.50 844 GLY A CA 1
ATOM 6560 C C . GLY A 1 844 ? -9.237 -6.086 -48.263 1.00 81.50 844 GLY A C 1
ATOM 6561 O O . GLY A 1 844 ? -9.397 -5.917 -47.056 1.00 81.50 844 GLY A O 1
ATOM 6562 N N . ILE A 1 845 ? -8.433 -7.044 -48.735 1.00 79.00 845 ILE A N 1
ATOM 6563 C CA . ILE A 1 845 ? -7.583 -7.880 -47.860 1.00 79.00 845 ILE A CA 1
ATOM 6564 C C . ILE A 1 845 ? -6.567 -7.015 -47.100 1.00 79.00 845 ILE A C 1
ATOM 6566 O O . ILE A 1 845 ? -6.241 -7.288 -45.949 1.00 79.00 845 ILE A O 1
ATOM 6570 N N . GLU A 1 846 ? -6.114 -5.932 -47.723 1.00 76.75 846 GLU A N 1
ATOM 6571 C CA . GLU A 1 846 ? -5.210 -4.939 -47.147 1.00 76.75 846 GLU A CA 1
ATOM 6572 C C . GLU A 1 846 ? -5.902 -3.899 -46.246 1.00 76.75 846 GLU A C 1
ATOM 6574 O O . GLU A 1 846 ? -5.253 -2.971 -45.755 1.00 76.75 846 GLU A O 1
ATOM 6579 N N . TYR A 1 847 ? -7.215 -4.019 -46.016 1.00 85.19 847 TYR A N 1
ATOM 6580 C CA . TYR A 1 847 ? -7.946 -3.097 -45.152 1.00 85.19 847 TYR A CA 1
ATOM 6581 C C . TYR A 1 847 ? -7.707 -3.407 -43.667 1.00 85.19 847 TYR A C 1
ATOM 6583 O O . TYR A 1 847 ? -8.179 -4.411 -43.133 1.00 85.19 847 TYR A O 1
ATOM 6591 N N . PHE A 1 848 ? -7.038 -2.476 -42.983 1.00 83.44 848 PHE A N 1
ATOM 6592 C CA . PHE A 1 848 ? -6.781 -2.520 -41.536 1.00 83.44 848 PHE A CA 1
ATOM 6593 C C . PHE A 1 848 ? -7.389 -1.323 -40.786 1.00 83.44 848 PHE A C 1
ATOM 6595 O O . PHE A 1 848 ? -6.964 -0.996 -39.680 1.00 83.44 848 PHE A O 1
ATOM 6602 N N . GLY A 1 849 ? -8.372 -0.641 -41.386 1.00 83.06 849 GLY A N 1
ATOM 6603 C CA . GLY A 1 849 ? -9.067 0.483 -40.755 1.00 83.06 849 GLY A CA 1
ATOM 6604 C C . GLY A 1 849 ? -9.931 0.073 -39.552 1.00 83.06 849 GLY A C 1
ATOM 6605 O O . GLY A 1 849 ? -9.983 -1.096 -39.163 1.00 83.06 849 GLY A O 1
ATOM 6606 N N . ASN A 1 850 ? -10.606 1.046 -38.939 1.00 89.12 850 ASN A N 1
ATOM 6607 C CA . ASN A 1 850 ? -11.297 0.890 -37.653 1.00 89.12 850 ASN A CA 1
ATOM 6608 C C . ASN A 1 850 ? -12.833 0.800 -37.762 1.00 89.12 850 ASN A C 1
ATOM 6610 O O . ASN A 1 850 ? -13.538 0.982 -36.765 1.00 89.12 850 ASN A O 1
ATOM 6614 N N . VAL A 1 851 ? -13.373 0.526 -38.956 1.00 91.25 851 VAL A N 1
ATOM 6615 C CA . VAL A 1 851 ? -14.814 0.286 -39.128 1.00 91.25 851 VAL A CA 1
ATOM 6616 C C . VAL A 1 851 ? -15.199 -0.975 -38.355 1.00 91.25 851 VAL A C 1
ATOM 6618 O O . VAL A 1 851 ? -14.555 -2.007 -38.499 1.00 91.25 851 VAL A O 1
ATOM 6621 N N . ARG A 1 852 ? -16.243 -0.875 -37.528 1.00 94.00 852 ARG A N 1
ATOM 6622 C CA . ARG A 1 852 ? -16.709 -1.904 -36.569 1.00 94.00 852 ARG A CA 1
ATOM 6623 C C . ARG A 1 852 ? -18.219 -2.154 -36.637 1.00 94.00 852 ARG A C 1
ATOM 6625 O O . ARG A 1 852 ? -18.853 -2.603 -35.682 1.00 94.00 852 ARG A O 1
ATOM 6632 N N . GLN A 1 853 ? -18.827 -1.755 -37.748 1.00 93.88 853 GLN A N 1
ATOM 6633 C CA . GLN A 1 853 ? -20.255 -1.901 -37.995 1.00 93.88 853 GLN A CA 1
ATOM 6634 C C . GLN A 1 853 ? -20.479 -2.423 -39.406 1.00 93.88 853 GLN A C 1
ATOM 6636 O O . GLN A 1 853 ? -19.761 -2.078 -40.344 1.00 93.88 853 GLN A O 1
ATOM 6641 N N . THR A 1 854 ? -21.499 -3.260 -39.516 1.00 94.31 854 THR A N 1
ATOM 6642 C CA . THR A 1 854 ? -21.949 -3.859 -40.771 1.00 94.31 854 THR A CA 1
ATOM 6643 C C . THR A 1 854 ? -22.761 -2.862 -41.604 1.00 94.31 854 THR A C 1
ATOM 6645 O O . THR A 1 854 ? -23.173 -1.820 -41.090 1.00 94.31 854 THR A O 1
ATOM 6648 N N . GLU A 1 855 ? -23.029 -3.171 -42.875 1.00 92.25 855 GLU A N 1
ATOM 6649 C CA . GLU A 1 855 ? -23.853 -2.330 -43.768 1.00 92.25 855 GLU A CA 1
ATOM 6650 C C . GLU A 1 855 ? -25.260 -2.077 -43.204 1.00 92.25 855 GLU A C 1
ATOM 6652 O O . GLU A 1 855 ? -25.823 -0.997 -43.377 1.00 92.25 855 GLU A O 1
ATOM 6657 N N . ASP A 1 856 ? -25.798 -3.043 -42.457 1.00 89.88 856 ASP A N 1
ATOM 6658 C CA . ASP A 1 856 ? -27.099 -2.938 -41.792 1.00 89.88 856 ASP A CA 1
ATOM 6659 C C . ASP A 1 856 ? -27.029 -2.229 -40.420 1.00 89.88 856 ASP A C 1
ATOM 6661 O O . ASP A 1 856 ? -28.013 -2.191 -39.677 1.00 89.88 856 ASP A O 1
ATOM 6665 N N . GLY A 1 857 ? -25.869 -1.675 -40.048 1.00 89.94 857 GLY A N 1
ATOM 6666 C CA . GLY A 1 857 ? -25.650 -0.960 -38.787 1.00 89.94 857 GLY A CA 1
ATOM 6667 C C . GLY A 1 857 ? -25.527 -1.865 -37.557 1.00 89.94 857 GLY A C 1
ATOM 6668 O O . GLY A 1 857 ? -25.534 -1.375 -36.426 1.00 89.94 857 GLY A O 1
ATOM 6669 N N . ILE A 1 858 ? -25.416 -3.184 -37.745 1.00 93.12 858 ILE A N 1
ATOM 6670 C CA . ILE A 1 858 ? -25.228 -4.133 -36.643 1.00 93.12 858 ILE A CA 1
ATOM 6671 C C . ILE A 1 858 ? -23.767 -4.068 -36.175 1.00 93.12 858 ILE A C 1
ATOM 6673 O O . ILE A 1 858 ? -22.873 -4.169 -37.024 1.00 93.12 858 ILE A O 1
ATOM 6677 N N . PRO A 1 859 ? -23.502 -3.927 -34.861 1.00 95.00 859 PRO A N 1
ATOM 6678 C CA . PRO A 1 859 ? -22.148 -3.958 -34.320 1.00 95.00 859 PRO A CA 1
ATOM 6679 C C . PRO A 1 859 ? -21.464 -5.302 -34.560 1.00 95.00 859 PRO A C 1
ATOM 6681 O O . PRO A 1 859 ? -22.083 -6.364 -34.400 1.00 95.00 859 PRO A O 1
ATOM 6684 N N . CYS A 1 860 ? -20.181 -5.237 -34.892 1.00 96.06 860 CYS A N 1
ATOM 6685 C CA . CYS A 1 860 ? -19.339 -6.407 -35.055 1.00 96.06 860 CYS A CA 1
ATOM 6686 C C . CYS A 1 860 ? -19.068 -7.096 -33.707 1.00 96.06 860 CYS A C 1
ATOM 6688 O O . CYS A 1 860 ? -18.876 -6.455 -32.677 1.00 96.06 860 CYS A O 1
ATOM 6690 N N . GLN A 1 861 ? -19.087 -8.424 -33.713 1.00 94.06 861 GLN A N 1
ATOM 6691 C CA . GLN A 1 861 ? -18.571 -9.270 -32.645 1.00 94.06 861 GLN A CA 1
ATOM 6692 C C . GLN A 1 861 ? -17.043 -9.284 -32.745 1.00 94.06 861 GLN A C 1
ATOM 6694 O O . GLN A 1 861 ? -16.500 -9.347 -33.850 1.00 94.06 861 GLN A O 1
ATOM 6699 N N . LYS A 1 862 ? -16.353 -9.263 -31.600 1.00 92.44 862 LYS A N 1
ATOM 6700 C CA . LYS A 1 862 ? -14.893 -9.364 -31.575 1.00 92.44 862 LYS A CA 1
ATOM 6701 C C . LYS A 1 862 ? -14.424 -10.691 -32.160 1.00 92.44 862 LYS A C 1
ATOM 6703 O O . LYS A 1 862 ? -14.982 -11.739 -31.846 1.00 92.44 862 LYS A O 1
ATOM 6708 N N . TRP A 1 863 ? -13.331 -10.663 -32.915 1.00 88.19 863 TRP A N 1
ATOM 6709 C CA . TRP A 1 863 ? -12.694 -11.861 -33.469 1.00 88.19 863 TRP A CA 1
ATOM 6710 C C . TRP A 1 863 ? -12.083 -12.781 -32.398 1.00 88.19 863 TRP A C 1
ATOM 6712 O O . TRP A 1 863 ? -11.773 -13.937 -32.676 1.00 88.19 863 TRP A O 1
ATOM 6722 N N . ALA A 1 864 ? -11.904 -12.296 -31.168 1.00 86.25 864 ALA A N 1
ATOM 6723 C CA . ALA A 1 864 ? -11.525 -13.127 -30.026 1.00 86.25 864 ALA A CA 1
ATOM 6724 C C . ALA A 1 864 ? -12.726 -13.874 -29.408 1.00 86.25 864 ALA A C 1
ATOM 6726 O O . ALA A 1 864 ? -12.558 -14.950 -28.829 1.00 86.25 864 ALA A O 1
ATOM 6727 N N . ASP A 1 865 ? -13.938 -13.333 -29.547 1.00 92.56 865 ASP A N 1
ATOM 6728 C CA . ASP A 1 865 ? -15.121 -13.836 -28.857 1.00 92.56 865 ASP A CA 1
ATOM 6729 C C . ASP A 1 865 ? -15.732 -15.019 -29.610 1.00 92.56 865 ASP A C 1
ATOM 6731 O O . ASP A 1 865 ? -15.874 -15.015 -30.830 1.00 92.56 865 ASP A O 1
ATOM 6735 N N . GLN A 1 866 ? -16.159 -16.041 -28.868 1.00 91.69 866 GLN A N 1
ATOM 6736 C CA . GLN A 1 866 ? -16.872 -17.200 -29.422 1.00 91.69 866 GLN A CA 1
ATOM 6737 C C . GLN A 1 866 ? -18.394 -17.108 -29.235 1.00 91.69 866 GLN A C 1
ATOM 6739 O O . GLN A 1 866 ? -19.119 -18.055 -29.539 1.00 91.69 866 GLN A O 1
ATOM 6744 N N . THR A 1 867 ? -18.897 -15.977 -28.741 1.00 88.06 867 THR A N 1
ATOM 6745 C CA . THR A 1 867 ? -20.320 -15.708 -28.514 1.00 88.06 867 THR A CA 1
ATOM 6746 C C . THR A 1 867 ? -20.678 -14.305 -29.030 1.00 88.06 867 THR A C 1
ATOM 6748 O O . THR A 1 867 ? -19.858 -13.398 -28.930 1.00 88.06 867 THR A O 1
ATOM 6751 N N . PRO A 1 868 ? -21.890 -14.085 -29.579 1.00 88.94 868 PRO A N 1
ATOM 6752 C CA . PRO A 1 868 ? -22.960 -15.061 -29.815 1.00 88.94 868 PRO A CA 1
ATOM 6753 C C . PRO A 1 868 ? -22.689 -16.041 -30.970 1.00 88.94 868 PRO A C 1
ATOM 6755 O O . PRO A 1 868 ? -23.332 -17.088 -31.026 1.00 88.94 868 PRO A O 1
ATOM 6758 N N . ASN A 1 869 ? -21.742 -15.749 -31.867 1.00 89.69 869 ASN A N 1
ATOM 6759 C CA . ASN A 1 869 ? -21.434 -16.585 -33.026 1.00 89.69 869 ASN A CA 1
ATOM 6760 C C . ASN A 1 869 ? -20.060 -17.263 -32.891 1.00 89.69 869 ASN A C 1
ATOM 6762 O O . ASN A 1 869 ? -19.028 -16.629 -33.066 1.00 89.69 869 ASN A O 1
ATOM 6766 N N . THR A 1 870 ? -20.031 -18.578 -32.665 1.00 89.81 870 THR A N 1
ATOM 6767 C CA . THR A 1 870 ? -18.780 -19.366 -32.611 1.00 89.81 870 THR A CA 1
ATOM 6768 C C . THR A 1 870 ? -18.097 -19.445 -33.980 1.00 89.81 870 THR A C 1
ATOM 6770 O O . THR A 1 870 ? -18.783 -19.739 -34.968 1.00 89.81 870 THR A O 1
ATOM 6773 N N . HIS A 1 871 ? -16.771 -19.294 -34.077 1.00 87.38 871 HIS A N 1
ATOM 6774 C CA . HIS A 1 871 ? -16.046 -19.303 -35.357 1.00 87.38 871 HIS A CA 1
ATOM 6775 C C . HIS A 1 871 ? -14.554 -19.678 -35.271 1.00 87.38 871 HIS A C 1
ATOM 6777 O O . HIS A 1 871 ? -13.914 -19.542 -34.235 1.00 87.38 871 HIS A O 1
ATOM 6783 N N . SER A 1 872 ? -13.960 -20.066 -36.408 1.00 83.94 872 SER A N 1
ATOM 6784 C CA . SER A 1 872 ? -12.569 -20.550 -36.517 1.00 83.94 872 SER A CA 1
ATOM 6785 C C . SER A 1 872 ? -11.509 -19.479 -36.837 1.00 83.94 872 SER A C 1
ATOM 6787 O O . SER A 1 872 ? -10.371 -19.825 -37.134 1.00 83.94 872 SER A O 1
ATOM 6789 N N . TYR A 1 873 ? -11.862 -18.190 -36.835 1.00 82.25 873 TYR A N 1
ATOM 6790 C CA . TYR A 1 873 ? -10.960 -17.072 -37.172 1.00 82.25 873 TYR A CA 1
ATOM 6791 C C . TYR A 1 873 ? -10.163 -16.539 -35.966 1.00 82.25 873 TYR A C 1
ATOM 6793 O O . TYR A 1 873 ? -9.969 -15.340 -35.822 1.00 82.25 873 TYR A O 1
ATOM 6801 N N . THR A 1 874 ? -9.700 -17.424 -35.083 1.00 74.69 874 THR A N 1
ATOM 6802 C CA . THR A 1 874 ? -8.997 -17.040 -33.844 1.00 74.69 874 THR A CA 1
ATOM 6803 C C . THR A 1 874 ? -7.617 -16.424 -34.087 1.00 74.69 874 THR A C 1
ATOM 6805 O O . THR A 1 874 ? -7.135 -15.682 -33.247 1.00 74.69 874 THR A O 1
ATOM 6808 N N . TYR A 1 875 ? -7.000 -16.677 -35.245 1.00 75.31 875 TYR A N 1
ATOM 6809 C CA . TYR A 1 875 ? -5.689 -16.134 -35.636 1.00 75.31 875 TYR A CA 1
ATOM 6810 C C . TYR A 1 875 ? -5.696 -14.625 -35.955 1.00 75.31 875 TYR A C 1
ATOM 6812 O O . TYR A 1 875 ? -4.642 -14.056 -36.221 1.00 75.31 875 TYR A O 1
ATOM 6820 N N . ILE A 1 876 ? -6.873 -13.986 -35.959 1.00 80.69 876 ILE A N 1
ATOM 6821 C CA . ILE A 1 876 ? -7.035 -12.528 -36.090 1.00 80.69 876 ILE A CA 1
ATOM 6822 C C . ILE A 1 876 ? -7.669 -11.898 -34.844 1.00 80.69 876 ILE A C 1
ATOM 6824 O O . ILE A 1 876 ? -8.302 -10.847 -34.927 1.00 80.69 876 ILE A O 1
ATOM 6828 N N . SER A 1 877 ? -7.545 -12.544 -33.680 1.00 80.88 877 SER A N 1
ATOM 6829 C CA . SER A 1 877 ? -8.086 -12.040 -32.408 1.00 80.88 877 SER A CA 1
ATOM 6830 C C . SER A 1 877 ? -7.526 -10.672 -32.006 1.00 80.88 877 SER A C 1
ATOM 6832 O O . SER A 1 877 ? -8.170 -9.939 -31.264 1.00 80.88 877 SER A O 1
ATOM 6834 N N . ASP A 1 878 ? -6.346 -10.320 -32.515 1.00 72.19 878 ASP A N 1
ATOM 6835 C CA . ASP A 1 878 ? -5.671 -9.030 -32.354 1.00 72.19 878 ASP A CA 1
ATOM 6836 C C . ASP A 1 878 ? -6.329 -7.883 -33.140 1.00 72.19 878 ASP A C 1
ATOM 6838 O O . ASP A 1 878 ? -5.956 -6.725 -32.982 1.00 72.19 878 ASP A O 1
ATOM 6842 N N . GLN A 1 879 ? -7.309 -8.190 -33.994 1.00 81.75 879 GLN A N 1
ATOM 6843 C CA . GLN A 1 879 ? -8.007 -7.217 -34.836 1.00 81.75 879 GLN A CA 1
ATOM 6844 C C . GLN A 1 879 ? -9.326 -6.713 -34.215 1.00 81.75 879 GLN A C 1
ATOM 6846 O O . GLN A 1 879 ? -10.130 -6.095 -34.915 1.00 81.75 879 GLN A O 1
ATOM 6851 N N . GLU A 1 880 ? -9.542 -6.956 -32.915 1.00 88.12 880 GLU A N 1
ATOM 6852 C CA . GLU A 1 880 ? -10.704 -6.503 -32.129 1.00 88.12 880 GLU A CA 1
ATOM 6853 C C . GLU A 1 880 ? -12.054 -6.877 -32.775 1.00 88.12 880 GLU A C 1
ATOM 6855 O O . GLU A 1 880 ? -12.268 -8.035 -33.123 1.00 88.12 880 GLU A O 1
ATOM 6860 N N . ASP A 1 881 ? -12.989 -5.932 -32.902 1.00 91.88 881 ASP A N 1
ATOM 6861 C CA . ASP A 1 881 ? -14.271 -6.041 -33.606 1.00 91.88 881 ASP A CA 1
ATOM 6862 C C . ASP A 1 881 ? -14.234 -5.358 -34.983 1.00 91.88 881 ASP A C 1
ATOM 6864 O O . ASP A 1 881 ? -15.274 -5.071 -35.578 1.00 91.88 881 ASP A O 1
ATOM 6868 N N . PHE A 1 882 ? -13.048 -5.064 -35.517 1.00 93.62 882 PHE A N 1
ATOM 6869 C CA . PHE A 1 882 ? -12.951 -4.349 -36.780 1.00 93.62 882 PHE A CA 1
ATOM 6870 C C . PHE A 1 882 ? -13.282 -5.242 -37.976 1.00 93.62 882 PHE A C 1
ATOM 6872 O O . PHE A 1 882 ? -12.965 -6.430 -38.019 1.00 93.62 882 PHE A O 1
ATOM 6879 N N . CYS A 1 883 ? -13.859 -4.647 -39.010 1.00 92.88 883 CYS A N 1
ATOM 6880 C CA . CYS A 1 883 ? -14.131 -5.305 -40.274 1.00 92.88 883 CYS A CA 1
ATOM 6881 C C . CYS A 1 883 ? -12.826 -5.722 -40.948 1.00 92.88 883 CYS A C 1
ATOM 6883 O O . CYS A 1 883 ? -11.918 -4.907 -41.139 1.00 92.88 883 CYS A O 1
ATOM 6885 N N . ARG A 1 884 ? -12.727 -6.997 -41.321 1.00 91.62 884 ARG A N 1
ATOM 6886 C CA . ARG A 1 884 ? -11.534 -7.579 -41.947 1.00 91.62 884 ARG A CA 1
ATOM 6887 C C . ARG A 1 884 ? -11.930 -8.467 -43.108 1.00 91.62 884 ARG A C 1
ATOM 6889 O O . ARG A 1 884 ? -13.058 -8.951 -43.178 1.00 91.62 884 ARG A O 1
ATOM 6896 N N . ASN A 1 885 ? -10.986 -8.710 -44.010 1.00 89.50 885 ASN A N 1
ATOM 6897 C CA . ASN A 1 885 ? -11.120 -9.780 -44.988 1.00 89.50 885 ASN A CA 1
ATOM 6898 C C . ASN A 1 885 ? -9.980 -10.803 -44.829 1.00 89.50 885 ASN A C 1
ATOM 6900 O O . ASN A 1 885 ? -9.008 -10.776 -45.581 1.00 89.50 885 ASN A O 1
ATOM 6904 N N . PRO A 1 886 ? -10.070 -11.706 -43.835 1.00 77.56 886 PRO A N 1
ATOM 6905 C CA . PRO A 1 886 ? -8.965 -12.585 -43.449 1.00 77.56 886 PRO A CA 1
ATOM 6906 C C . PRO A 1 886 ? -8.715 -13.773 -44.401 1.00 77.56 886 PRO A C 1
ATOM 6908 O O . PRO A 1 886 ? -7.993 -14.711 -44.050 1.00 77.56 886 PRO A O 1
ATOM 6911 N N . GLY A 1 887 ? -9.320 -13.778 -45.594 1.00 68.25 887 GLY A N 1
ATOM 6912 C CA . GLY A 1 887 ? -9.059 -14.761 -46.643 1.00 68.25 887 GLY A CA 1
ATOM 6913 C C . GLY A 1 887 ? -9.530 -14.287 -48.019 1.00 68.25 887 GLY A C 1
ATOM 6914 O O . GLY A 1 887 ? -10.503 -13.557 -48.131 1.00 68.25 887 GLY A O 1
ATOM 6915 N N . ALA A 1 888 ? -8.895 -14.767 -49.092 1.00 58.75 888 ALA A N 1
ATOM 6916 C CA . ALA A 1 888 ? -9.220 -14.379 -50.474 1.00 58.75 888 ALA A CA 1
ATOM 6917 C C . ALA A 1 888 ? -10.582 -14.894 -51.004 1.00 58.75 888 ALA A C 1
ATOM 6919 O O . ALA A 1 888 ? -10.869 -14.773 -52.193 1.00 58.75 888 ALA A O 1
ATOM 6920 N N . GLY A 1 889 ? -11.402 -15.514 -50.149 1.00 65.94 889 GLY A N 1
ATOM 6921 C CA . GLY A 1 889 ? -12.687 -16.109 -50.527 1.00 65.94 889 GLY A CA 1
ATOM 6922 C C . GLY A 1 889 ? -13.861 -15.128 -50.531 1.00 65.94 889 GLY A C 1
ATOM 6923 O O . GLY A 1 889 ? -14.806 -15.333 -51.292 1.00 65.94 889 GLY A O 1
ATOM 6924 N N . GLU A 1 890 ? -13.804 -14.068 -49.719 1.00 82.00 890 GLU A N 1
ATOM 6925 C CA . GLU A 1 890 ? -14.899 -13.103 -49.569 1.00 82.00 890 GLU A CA 1
ATOM 6926 C C . GLU A 1 890 ? -14.665 -11.822 -50.372 1.00 82.00 890 GLU A C 1
ATOM 6928 O O . GLU A 1 890 ? -13.532 -11.408 -50.618 1.00 82.00 890 GLU A O 1
ATOM 6933 N N . LYS A 1 891 ? -15.764 -11.194 -50.806 1.00 82.00 891 LYS A N 1
ATOM 6934 C CA . LYS A 1 891 ? -15.736 -10.113 -51.805 1.00 82.00 891 LYS A CA 1
ATOM 6935 C C . LYS A 1 891 ? -15.312 -8.746 -51.273 1.00 82.00 891 LYS A C 1
ATOM 6937 O O . LYS A 1 891 ? -14.915 -7.929 -52.084 1.00 82.00 891 LYS A O 1
ATOM 6942 N N . LYS A 1 892 ? -15.466 -8.482 -49.976 1.00 88.06 892 LYS A N 1
ATOM 6943 C CA . LYS A 1 892 ? -15.108 -7.226 -49.294 1.00 88.06 892 LYS A CA 1
ATOM 6944 C C . LYS A 1 892 ? -15.022 -7.480 -47.780 1.00 88.06 892 LYS A C 1
ATOM 6946 O O . LYS A 1 892 ? -15.495 -8.536 -47.343 1.00 88.06 892 LYS A O 1
ATOM 6951 N N . PRO A 1 893 ? -14.448 -6.568 -46.973 1.00 93.38 893 PRO A N 1
ATOM 6952 C CA . PRO A 1 893 ? -14.338 -6.779 -45.534 1.00 93.38 893 PRO A CA 1
ATOM 6953 C C . PRO A 1 893 ? -15.693 -6.974 -44.850 1.00 93.38 893 PRO A C 1
ATOM 6955 O O . PRO A 1 893 ? -16.709 -6.379 -45.222 1.00 93.38 893 PRO A O 1
ATOM 6958 N N . TRP A 1 894 ? -15.690 -7.836 -43.843 1.00 94.06 894 TRP A N 1
ATOM 6959 C CA . TRP A 1 894 ? -16.870 -8.293 -43.121 1.00 94.06 894 TRP A CA 1
ATOM 6960 C C . TRP A 1 894 ? -16.524 -8.535 -41.651 1.00 94.06 894 TRP A C 1
ATOM 6962 O O . TRP A 1 894 ? -15.358 -8.463 -41.258 1.00 94.06 894 TRP A O 1
ATOM 6972 N N . CYS A 1 895 ? -17.535 -8.815 -40.834 1.00 95.06 895 CYS A N 1
ATOM 6973 C CA . CYS A 1 895 ? -17.352 -9.245 -39.450 1.00 95.06 895 CYS A CA 1
ATOM 6974 C C . CYS A 1 895 ? -18.472 -10.203 -39.016 1.00 95.06 895 CYS A C 1
ATOM 6976 O O . CYS A 1 895 ? -19.566 -10.215 -39.592 1.00 95.06 895 CYS A O 1
ATOM 6978 N N . TYR A 1 896 ? -18.216 -11.015 -37.985 1.00 95.19 896 TYR A N 1
ATOM 6979 C CA . TYR A 1 896 ? -19.304 -11.655 -37.238 1.00 95.19 896 TYR A CA 1
ATOM 6980 C C . TYR A 1 896 ? -20.124 -10.572 -36.547 1.00 95.19 896 TYR A C 1
ATOM 6982 O O . TYR A 1 896 ? -19.567 -9.549 -36.164 1.00 95.19 896 TYR A O 1
ATOM 6990 N N . THR A 1 897 ? -21.435 -10.754 -36.395 1.00 95.31 897 THR A N 1
ATOM 6991 C CA . THR A 1 897 ? -22.267 -9.720 -35.758 1.00 95.31 897 THR A CA 1
ATOM 6992 C C . THR A 1 897 ? -22.601 -10.078 -34.316 1.00 95.31 897 THR A C 1
ATOM 6994 O O . THR A 1 897 ? -22.639 -11.247 -33.933 1.00 95.31 897 THR A O 1
ATOM 6997 N N . THR A 1 898 ? -22.896 -9.061 -33.510 1.00 92.81 898 THR A N 1
ATOM 6998 C CA . THR A 1 898 ? -23.422 -9.214 -32.140 1.00 92.81 898 THR A CA 1
ATOM 6999 C C . THR A 1 898 ? -24.861 -9.749 -32.089 1.00 92.81 898 THR A C 1
ATOM 7001 O O . THR A 1 898 ? -25.405 -9.962 -31.007 1.00 92.81 898 THR A O 1
ATOM 7004 N N . ASN A 1 899 ? -25.493 -9.996 -33.240 1.00 90.31 899 ASN A N 1
ATOM 7005 C CA . ASN A 1 899 ? -26.819 -10.586 -33.345 1.00 90.31 899 ASN A CA 1
ATOM 7006 C C . ASN A 1 899 ? -26.713 -12.085 -33.691 1.00 90.31 899 ASN A C 1
ATOM 7008 O O . ASN A 1 899 ? -26.185 -12.460 -34.739 1.00 90.31 899 ASN A O 1
ATOM 7012 N N . SER A 1 900 ? -27.264 -12.956 -32.839 1.00 87.50 900 SER A N 1
ATOM 7013 C CA . SER A 1 900 ? -27.295 -14.408 -33.076 1.00 87.50 900 SER A CA 1
ATOM 7014 C C . SER A 1 900 ? -28.113 -14.814 -34.307 1.00 87.50 900 SER A C 1
ATOM 7016 O O . SER A 1 900 ? -27.861 -15.870 -34.883 1.00 87.50 900 SER A O 1
ATOM 7018 N N . ASP A 1 901 ? -29.069 -13.983 -34.732 1.00 88.94 901 ASP A N 1
ATOM 7019 C CA . ASP A 1 901 ? -29.928 -14.256 -35.891 1.00 88.94 901 ASP A CA 1
ATOM 7020 C C . ASP A 1 901 ? -29.267 -13.864 -37.222 1.00 88.94 901 ASP A C 1
ATOM 7022 O O . ASP A 1 901 ? -29.677 -14.331 -38.287 1.00 88.94 901 ASP A O 1
ATOM 7026 N N . LYS A 1 902 ? -28.213 -13.036 -37.178 1.00 90.44 902 LYS A N 1
ATOM 7027 C CA . LYS A 1 902 ? -27.409 -12.658 -38.346 1.00 90.44 902 LYS A CA 1
ATOM 7028 C C . LYS A 1 902 ? -25.939 -12.943 -38.066 1.00 90.44 902 LYS A C 1
ATOM 7030 O O . LYS A 1 902 ? -25.201 -12.089 -37.598 1.00 90.44 902 LYS A O 1
ATOM 7035 N N . ARG A 1 903 ? -25.511 -14.169 -38.364 1.00 91.81 903 ARG A N 1
ATOM 7036 C CA . ARG A 1 903 ? -24.188 -14.688 -37.983 1.00 91.81 903 ARG A CA 1
ATOM 7037 C C . ARG A 1 903 ? -23.013 -13.784 -38.378 1.00 91.81 903 ARG A C 1
ATOM 7039 O O . ARG A 1 903 ? -22.108 -13.586 -37.578 1.00 91.81 903 ARG A O 1
ATOM 7046 N N . TRP A 1 904 ? -23.017 -13.253 -39.593 1.00 93.56 904 TRP A N 1
ATOM 7047 C CA . TRP A 1 904 ? -22.000 -12.336 -40.106 1.00 93.56 904 TRP A CA 1
ATOM 7048 C C . TRP A 1 904 ? -22.624 -11.425 -41.164 1.00 93.56 904 TRP A C 1
ATOM 7050 O O . TRP A 1 904 ? -23.698 -11.738 -41.690 1.00 93.56 904 TRP A O 1
ATOM 7060 N N . ASP A 1 905 ? -21.969 -10.308 -41.456 1.00 94.50 905 ASP A N 1
ATOM 7061 C CA . ASP A 1 905 ? -22.390 -9.383 -42.505 1.00 94.50 905 ASP A CA 1
ATOM 7062 C C . ASP A 1 905 ? -21.208 -8.555 -43.025 1.00 94.50 905 ASP A C 1
ATOM 7064 O O . ASP A 1 905 ? -20.171 -8.456 -42.360 1.00 94.50 905 ASP A O 1
ATOM 7068 N N . TYR A 1 906 ? -21.348 -7.981 -44.220 1.00 95.19 906 TYR A N 1
ATOM 7069 C CA . TYR A 1 906 ? -20.317 -7.110 -44.781 1.00 95.19 906 TYR A CA 1
ATOM 7070 C C . TYR A 1 906 ? -20.306 -5.734 -44.114 1.00 95.19 906 TYR A C 1
ATOM 7072 O O . TYR A 1 906 ? -21.277 -5.336 -43.473 1.00 95.19 906 TYR A O 1
ATOM 7080 N N . CYS A 1 907 ? -19.214 -4.996 -44.307 1.00 94.62 907 CYS A N 1
ATOM 7081 C CA . CYS A 1 907 ? -19.073 -3.623 -43.839 1.00 94.62 907 CYS A CA 1
ATOM 7082 C C . CYS A 1 907 ? -19.035 -2.626 -45.000 1.00 94.62 907 CYS A C 1
ATOM 7084 O O . CYS A 1 907 ? -18.486 -2.925 -46.064 1.00 94.62 907 CYS A O 1
ATOM 7086 N N . ASP A 1 908 ? -19.598 -1.436 -44.775 1.00 90.56 908 ASP A N 1
ATOM 7087 C CA . ASP A 1 908 ? -19.578 -0.336 -45.742 1.00 90.56 908 ASP A CA 1
ATOM 7088 C C . ASP A 1 908 ? -18.282 0.464 -45.570 1.00 90.56 908 ASP A C 1
ATOM 7090 O O . ASP A 1 908 ? -18.123 1.231 -44.618 1.00 90.56 908 ASP A O 1
ATOM 7094 N N . ILE A 1 909 ? -17.314 0.223 -46.456 1.00 91.19 909 ILE A N 1
ATOM 7095 C CA . ILE A 1 909 ? -16.000 0.869 -46.425 1.00 91.19 909 ILE A CA 1
ATOM 7096 C C . ILE A 1 909 ? -15.786 1.575 -47.768 1.00 91.19 909 ILE A C 1
ATOM 7098 O O . ILE A 1 909 ? -15.882 0.928 -48.815 1.00 91.19 909 ILE A O 1
ATOM 7102 N N . PRO A 1 910 ? -15.468 2.883 -47.773 1.00 88.56 910 PRO A N 1
ATOM 7103 C CA . PRO A 1 910 ? -15.242 3.619 -49.011 1.00 88.56 910 PRO A CA 1
ATOM 7104 C C . PRO A 1 910 ? -13.961 3.150 -49.711 1.00 88.56 910 PRO A C 1
ATOM 7106 O O . PRO A 1 910 ? -12.992 2.779 -49.053 1.00 88.56 910 PRO A O 1
ATOM 7109 N N . PHE A 1 911 ? -13.920 3.215 -51.042 1.00 86.06 911 PHE A N 1
ATOM 7110 C CA . PHE A 1 911 ? -12.679 3.029 -51.801 1.00 86.06 911 PHE A CA 1
ATOM 7111 C C . PHE A 1 911 ? -11.754 4.239 -51.652 1.00 86.06 911 PHE A C 1
ATOM 7113 O O . PHE A 1 911 ? -12.223 5.382 -51.611 1.00 86.06 911 PHE A O 1
ATOM 7120 N N . CYS A 1 912 ? -10.452 3.968 -51.561 1.00 79.00 912 CYS A N 1
ATOM 7121 C CA . CYS A 1 912 ? -9.421 4.946 -51.867 1.00 79.00 912 CYS A CA 1
ATOM 7122 C C . CYS A 1 912 ? -9.411 5.182 -53.397 1.00 79.00 912 CYS A C 1
ATOM 7124 O O . CYS A 1 912 ? -9.007 6.290 -53.791 1.00 79.00 912 CYS A O 1
#